Protein 1TEX (pdb70)

Solvent-accessible surface area: 41268 Å² total; per-residue (Å²): 156,58,57,57,2,1,0,0,0,0,1,19,66,12,0,5,47,77,0,7,33,28,0,12,43,4,6,3,0,1,44,4,9,52,5,6,37,40,35,64,125,14,6,20,13,28,2,4,26,61,51,7,79,86,175,60,83,46,14,92,202,32,16,59,106,106,96,134,34,82,77,47,131,13,66,9,45,26,16,24,25,20,0,50,32,8,0,32,13,44,50,46,4,10,0,0,5,0,3,64,49,4,4,86,41,1,46,116,46,0,127,91,5,105,90,58,76,37,101,34,15,41,19,0,1,90,18,0,11,56,38,77,5,24,24,3,5,0,54,33,85,70,41,29,27,6,0,23,25,1,5,54,2,1,13,50,22,26,52,91,278,59,133,78,45,30,49,0,6,20,76,2,5,57,44,0,50,72,8,48,32,13,0,149,48,18,23,113,82,64,97,20,106,21,69,76,9,18,50,46,136,1,146,145,49,44,87,103,17,0,12,74,4,0,120,33,1,54,66,56,57,95,71,86,207,38,42,79,53,12,79,59,113,96,89,69,25,86,120,133,57,72,2,0,0,0,0,0,6,14,67,1,26,1,38,56,0,0,32,19,0,9,38,5,6,4,0,0,46,0,12,35,9,7,40,37,34,69,70,20,13,66,24,26,7,2,65,53,43,2,87,118,25,96,68,104,51,3,29,165,17,8,33,96,97,94,168,22,105,74,30,143,16,70,18,54,23,15,49,34,30,6,22,16,1,0,65,11,36,46,30,7,9,0,0,16,0,5,60,46,3,6,85,43,2,46,106,41,0,131,104,8,87,91,42,85,33,106,25,15,53,21,0,3,27,18,0,11,52,41,100,14,18,20,0,8,2,21,56,62,32,9,12,36,6,0,9,30,1,0,19,0,1,0,38,30,31,58,112,169,108,116,24,97,22,34,25,37,1,0,8,47,1,0,53,39,4,29,46,7,52,32,12,0,63,33,5,26,94,134,58,94,36,101,26,56,93,17,56,19,72,102,3,82,85,58,40,60,103,7,0,6,67,0,0,106,38,8,61,35,56,61,85,72,8,63,132,164,125,46,79,67,10,59,100,2,88,183,76,115,27,26,127,51,73,2,0,0,0,0,0,4,15,63,1,11,2,38,74,0,1,41,12,0,7,38,4,6,5,0,0,38,2,15,38,8,3,41,30,28,26,99,15,23,56,33,31,4,3,78,51,40,2,78,113,24,93,66,81,61,6,39,74,45,7,57,103,101,97,163,29,124,74,38,151,23,70,27,43,23,14,27,30,31,6,23,13,3,0,52,10,73,43,37,5,8,0,0,9,0,4,62,45,3,4,85,33,1,36,101,36,0,125,101,6,109,91,50,80,40,100,24,14,51,22,0,0,33,16,0,12,54,45,105,8,17,17,0,10,0,42,46,74,42,10,4,17,5,0,1,22,1,0,79,1,2,18,70,35,37,56,101,82,101,65,32,25,31,0,0,12,50,1,0,40,40,3,34,45,4,27,15,13,0,67,29,7,24,117,132,60,84,27,171,20,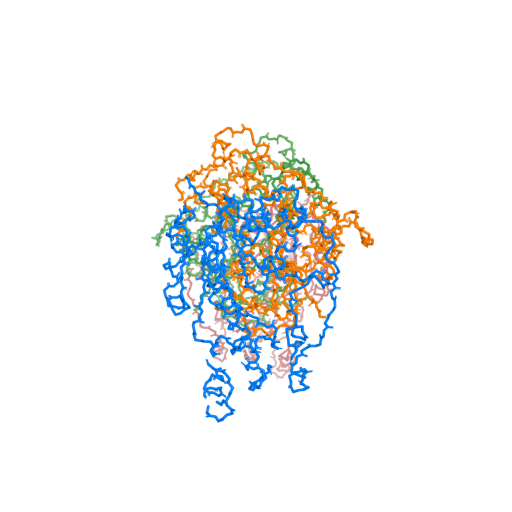65,81,11,42,56,79,105,0,56,69,55,37,26,94,9,0,9,51,0,0,116,37,5,58,44,84,54,91,68,7,54,164,142,108,142,33,17,55,39,0,56,58,25,8,160,160,86,70,44,39,21,148,63,55,74,1,0,0,0,0,0,4,17,42,0,10,0,25,66,0,0,41,13,0,6,39,7,6,5,0,0,44,1,8,30,6,7,35,40,34,71,126,10,4,33,20,31,21,22,62,62,41,2,82,92,25,97,62,77,62,4,50,87,41,7,78,99,95,108,155,38,65,83,47,128,14,69,11,54,28,16,28,53,30,1,54,41,11,0,36,11,60,48,42,7,9,0,0,16,0,1,62,46,4,8,81,40,1,43,105,55,0,118,87,5,111,84,54,79,39,106,29,14,60,23,0,2,36,16,0,10,57,38,80,13,21,17,0,8,0,54,44,70,51,7,0,22,5,0,1,25,1,0,85,0,2,24,68,18,27,49,61,106,86,112,34,33,32,33,0,0,9,50,1,2,66,40,3,124,69,6,45,63,14,0,57,58,9,22,115,129,50,98,35,98,27,54,89,16,24,41,49,124,0,125,151,55,46,46,59,9,0,8,72,0,0,49,41,1,48,40,78,72,89,80,16,54,90,161,162,40,146,25,18,52,114,0,92,114,32,2,164,166,113,68,46,49,92

Organism: Mycolicibacterium smegmatis (NCBI:txid1772)

Sequence (973 aa):
DHPTAYLVLASQRSGSTLLVESLRATGVAGEPQEFFQYLPNTSMSPQPREWFADEDQSILRLLDPLIEGKPDLAPATIWRDYIQTVGRTPNGVWGGKLMWNQTPLLVQRAKDLPDRSGSGLLSAIRDVVGSDPVLIHIHRPDVVSQAVSFWRAVQTRVWRRAEYHAGAIAHVITMLRAQEEGWRAWFTEENVEPIDVDYPYLWRNLTEVVGTVLEALGQDPRLAEWVERYRDQRDGLPLHPTAYLVLASQRSGSTLLVESLRATGVAGEPQEFFQYLPNTSMSPQPREWFADVEDQSILRLLDPLIEGKPDLAPATIWRDYIQTVGRTPNGVWGGKLMWNQTPLLVQRAKDLPDRSGSGLLSAIRDVVGSDPVLIHIHRPDVVSQAVSFWRAVQTRVWRDARAEYHAGAIAHVITMLRAQEEGWRAWFTEENVEPIDVDYPYLWRNLTEVVGTVLEALGQDPRLAPKRSDEWVERYRRDLPLHPTAYLVLASQRSGSTLLVESLRATGVAGEPQEFFQYLPNTSMSPQPREWFADVEDQSILRLLDPLIEGKPDLAPATIWRDYIQTVGRTPNGVWGGKLMWNQTPLLVQRAKDLPDRSGSGLLSAIRDVVGSDPVLIHIHRPDVVSQAVSFWRAVQTRVWRAEYHAGAIAHVITMLRAQEEGWRAWFTEENVEPIDVDYPYLWRNLTEVVGTVLEALGQDPRLAPKPDEWVERYRRDAQRDGLPLDHPTAYLVLASQRSGSTLLVESLRATGVAGEPQEFFQYLPNTSMSPQPREWFADVEDQSILRLLDPLIEGKPDLAPATIWRDYIQTVGRTPNGVWGGKLMWNQTPLLVQRAKDLPDRSGSGLLSAIRDVVGSDPVLIHIHRPDVVSQAVSFWRAVQTRVWRGAEYHAGAIAHVITMLRAQEEGWRAWFTEENVEPIDVDYPYLWRNLTEVVGTVLEALGQDPRLAPKPSDEWVERYRRDAQRDGLPL

B-factor: mean 41.93, std 17.37, range [5.0, 101.26]

Secondary structure (DSSP, 8-state):
----EEEEEE-TTSTHHHHHHHHHHHTSS-----TT---TTTSS---HHHHT----TTTTTTS------------HHHHHHHHHHHTB-TTS-EEEEEEGGGHHHHHHHHTT-TT---SSHHHHHHHHHTS-PEEEE-B---HHHHHHHHHHHHHH---------HHHHHHHHHHHHHHHHHHHHHHHHTT---B--BHHHHHHHHHHHHHHHHHHTTS-TT----STTT----S----/---EEEEEE-TTSSHHHHHHHHHHHSSS-----TT---TTTSSPPPHHHHTTT---HHHHTTSPPPPP-------HHHHHHHHHHHTB-TTS-EEEEEEGGGHHHHHHHHTTSTT---SSHHHHHHHHHSS--EEEE---S-HHHHHHHHHHHHHHT----TT----HHHHHHHHHHHHHHHHHHHHHHHHTT---EE--HHHHHHHHHHHHHHHHHHTT--GGG------HHHHHHHH----/---EEEEEE-TTSSHHHHHHHHHHHSSS-----TT-S-TTTSSPPPHHHHTTT---TTTGGGSPPPPP-------HHHHHHHHHHHTB-TTS-EEEEEEGGGHHHHHHHHTT-TT---SSHHHHHHHHHTS-PEEEEEE-S-HHHHHHHHHHHHHHT-------HHHHHHHHHHHHHHHHHHHHHHHHHT---EEEEHHHHHHHHHHHHHHHHHHTTS-GGGSPP--HHHHHHHHHHHHHT---/----EEEEEE-TTSSHHHHHHHHHHTTSS-----TT--BTTTTB---HHHHTSS---HHHHTTSPPP---------HHHHHHHHHHHTB-TTS-EEEEEEGGGHHHHHHHHTT-TT---SSHHHHHHHHHTS-PEEEEEE-S-HHHHHHHHHHHHHHS--------HHHHHHHHHHHHHHHHHHHHHHHHTT---EEEEHHHHHHHHHHHHHHHHHHTT--GGGSPP---HHHHHHHHHHHHHT---

Nearest PDB structures (foldseek):
  1tex-assembly2_D  TM=1.004E+00  e=2.138E-48  Mycolicibacterium smegmatis
  1tex-assembly2_C  TM=9.966E-01  e=1.206E-41  Mycolicibacterium smegmatis
  1tex-assembly1_B  TM=9.778E-01  e=1.008E-40  Mycolicibacterium smegmatis
  1tex-assembly1_A  TM=9.931E-01  e=2.503E-39  Mycolicibacterium smegmatis
  7jjo-assembly1_A  TM=2.891E-01  e=7.697E+00  Bos taurus

InterPro domains:
  IPR015124 Trehalose 2-sulfotransferase [NF047724] (7-266)
  IPR015124 Trehalose 2-sulfotransferase [PIRSF021497] (1-266)
  IPR024628 Sulphotransferase Stf0, domain [PF09037] (7-259)
  IPR027417 P-loop containing nucleoside triphosphate hydrolase [G3DSA:3.40.50.300] (3-267)
  IPR027417 P-loop containing nucleoside triphosphate hydrolase [SSF52540] (3-266)

Radius of gyration: 37.42 Å; Cα contacts (8 Å, |Δi|>4): 1649; chains: 4; bounding box: 104×99×74 Å

CATH classification: 3.40.50.300

Foldseek 3Di:
DFFFEAEEEEAAPFCQVVLQVWLVVLLRAFNAEALLQADQFARHHQALCRLPPPDDVVRVVLGDDDDGHHGDPDQLVRSLVVQQVRQAGPVRHGYYYYFLVRQVSLQVSQPPPPCQPDRHSLSSVCSRNVGHHQYEYEDAPLLLVRLVLCVCCSRVVDRVHDDDDAVVSLSRSVVSVVRVVSVVVVCVVVVNDHHYDYRVCCVPPVLVVSLVSQVSRPHHSVRTVCSVVNCCVPPPRDD/DFQEAEEEEAQQQACVVLVVLLVVLLSAFAAEQLQQADQAARDGQALCRLVVVDPPVVLVVLADDDDGHHGDDDQLVRSLVVQLVRGAGPNGHGYYYYYLVRQVSLLVSLVPDPPQPDNHSQSSCCVSNVHHHQYAYEGEPLLLVRLLLVQQCNNVVHRVHPSRDQDQVSSLSSSVVNVVSVVSVVCVCVVVVHDHNYDYVVNCVVPVLVVSQVSCVVNVHHSVSRDDDDDVSSVVNVVPHDD/DFLEEEEEEAALFQVVVLVVLLVLLLRAWQAEQLQQQDQAFRHGQALCRLCVVPDPVVLVVLGDDDDGGHHNPDQLVVSLVVQQPRTHRVVSHGYYYYFLVRQVRLQVSQVVPPPQPDRDSQSSCCSSNVHRHQYAYEGAPLLLVVLVLVQVCSRVVDRCDDADLVSSLSSSVVNVVRVVSVVVVCVVVVDDHHYDYNVRCVPPVLVVSLVVQVVNVHHSVSRDDDDDNSVVNVVVCVVPVGDD/DFDQEEEEEEAALFCVVVLQVQLVVLLQAWDADQLQQQDQFASHGQALCRLCVPDPPPVSVVLGDDDDGHHGDPDQLVVSLVCQQVRGHRPNRHGYYYYYQVRQVSLLVSLVPDPVQDDNHSQSSCCSSNVHRHQYEYEGEPLLLQSLVLVQPCSRVVHRPPDDQDQVRSLSSSVVSVVRVVSVVVVCVVPVHDHRYDYNVCCQVPSLVVSLVSCVSNVHHSVSGDDDHDPSSVVSVVVCVVPVGDD

Structure (mmCIF, N/CA/C/O backbone):
data_1TEX
#
_entry.id   1TEX
#
_cell.length_a   101.929
_cell.length_b   101.929
_cell.length_c   228.212
_cell.angle_alpha   90.00
_cell.angle_beta   90.00
_cell.angle_gamma   120.00
#
_symmetry.space_group_name_H-M   'P 32 2 1'
#
loop_
_entity.id
_entity.type
_entity.pdbx_description
1 polymer 'Stf0 Sulfotransferase'
2 branched alpha-D-glucopyranose-(1-1)-alpha-D-glucopyranose
3 water water
#
loop_
_atom_site.group_PDB
_atom_site.id
_atom_site.type_symbol
_atom_site.label_atom_id
_atom_site.label_alt_id
_atom_site.label_comp_id
_atom_site.label_asym_id
_atom_site.label_entity_id
_atom_site.label_seq_id
_atom_site.pdbx_PDB_ins_code
_atom_site.Cartn_x
_atom_site.Cartn_y
_atom_site.Cartn_z
_atom_site.occupancy
_atom_site.B_iso_or_equiv
_atom_site.auth_seq_id
_atom_site.auth_comp_id
_atom_site.auth_asym_id
_atom_site.auth_atom_id
_atom_site.pdbx_PDB_model_num
ATOM 1 N N . ASP A 1 23 ? -61.217 14.325 -12.344 1.00 60.83 3 ASP A N 1
ATOM 2 C CA . ASP A 1 23 ? -62.133 15.457 -12.006 1.00 61.04 3 ASP A CA 1
ATOM 3 C C . ASP A 1 23 ? -62.727 15.247 -10.594 1.00 60.76 3 ASP A C 1
ATOM 4 O O . ASP A 1 23 ? -63.916 15.528 -10.337 1.00 60.37 3 ASP A O 1
ATOM 6 N N . HIS A 1 24 ? -61.872 14.758 -9.690 1.00 60.48 4 HIS A N 1
ATOM 7 C CA . HIS A 1 24 ? -62.235 14.476 -8.286 1.00 60.13 4 HIS A CA 1
ATOM 8 C C . HIS A 1 24 ? -62.584 15.746 -7.429 1.00 59.59 4 HIS A C 1
ATOM 9 O O . HIS A 1 24 ? -61.833 16.740 -7.453 1.00 59.86 4 HIS A O 1
ATOM 11 N N . PRO A 1 25 ? -63.721 15.730 -6.709 1.00 58.44 5 PRO A N 1
ATOM 12 C CA . PRO A 1 25 ? -63.879 16.596 -5.529 1.00 57.22 5 PRO A CA 1
ATOM 13 C C . PRO A 1 25 ? -63.071 15.912 -4.421 1.00 55.68 5 PRO A C 1
ATOM 14 O O . PRO A 1 25 ? -63.179 14.694 -4.289 1.00 56.86 5 PRO A O 1
ATOM 18 N N . THR A 1 26 ? -62.234 16.629 -3.682 1.00 52.64 6 THR A N 1
ATOM 19 C CA . THR A 1 26 ? -61.187 15.940 -2.947 1.00 48.88 6 THR A CA 1
ATOM 20 C C . THR A 1 26 ? -61.332 16.128 -1.430 1.00 48.37 6 THR A C 1
ATOM 21 O O . THR A 1 26 ? -60.347 16.122 -0.665 1.00 48.31 6 THR A O 1
ATOM 25 N N . ALA A 1 27 ? -62.580 16.243 -0.995 1.00 46.28 7 ALA A N 1
ATOM 26 C CA . ALA A 1 27 ? -62.865 16.501 0.389 1.00 44.89 7 ALA A CA 1
ATOM 27 C C . ALA A 1 27 ? -64.315 16.171 0.691 1.00 44.42 7 ALA A C 1
ATOM 28 O O . ALA A 1 27 ? -65.201 16.491 -0.122 1.00 45.05 7 ALA A O 1
ATOM 30 N N . TYR A 1 28 ? -64.575 15.563 1.853 1.00 42.99 8 TYR A N 1
ATOM 31 C CA . TYR A 1 28 ? -65.966 15.340 2.301 1.00 42.01 8 TYR A CA 1
ATOM 32 C C . TYR A 1 28 ? -66.260 15.792 3.716 1.00 42.31 8 TYR A C 1
ATOM 33 O O . TYR A 1 28 ? -65.477 15.513 4.598 1.00 43.56 8 TYR A O 1
ATOM 42 N N . LEU A 1 29 ? -67.392 16.459 3.938 1.00 42.23 9 LEU A N 1
ATOM 43 C CA . LEU A 1 29 ? -67.944 16.582 5.294 1.00 42.64 9 LEU A CA 1
ATOM 44 C C . LEU A 1 29 ? -69.002 15.536 5.548 1.00 43.25 9 LEU A C 1
ATOM 45 O O . LEU A 1 29 ? -69.689 15.131 4.630 1.00 44.20 9 LEU A O 1
ATOM 50 N N . VAL A 1 30 ? -69.124 15.082 6.789 1.00 43.08 10 VAL A N 1
ATOM 51 C CA . VAL A 1 30 ? -70.294 14.352 7.182 1.00 43.16 10 VAL A CA 1
ATOM 52 C C . VAL A 1 30 ? -71.023 15.254 8.115 1.00 43.86 10 VAL A C 1
ATOM 53 O O . VAL A 1 30 ? -70.507 15.571 9.175 1.00 44.05 10 VAL A O 1
ATOM 57 N N . LEU A 1 31 ? -72.203 15.713 7.698 1.00 44.73 11 LEU A N 1
ATOM 58 C CA . LEU A 1 31 ? -73.044 16.601 8.509 1.00 45.51 11 LEU A CA 1
ATOM 59 C C . LEU A 1 31 ? -74.030 15.764 9.273 1.00 45.67 11 LEU A C 1
ATOM 60 O O . LEU A 1 31 ? -74.731 14.974 8.674 1.00 46.23 11 LEU A O 1
ATOM 65 N N . ALA A 1 32 ? -74.119 15.948 10.582 1.00 45.68 12 ALA A N 1
ATOM 66 C CA . ALA A 1 32 ? -74.912 15.037 11.390 1.00 45.90 12 ALA A CA 1
ATOM 67 C C . ALA A 1 32 ? -75.190 15.575 12.784 1.00 46.41 12 ALA A C 1
ATOM 68 O O . ALA A 1 32 ? -75.333 16.793 12.970 1.00 45.87 12 ALA A O 1
ATOM 70 N N . SER A 1 33 ? -75.260 14.663 13.762 1.00 47.13 13 SER A N 1
ATOM 71 C CA . SER A 1 33 ? -75.666 15.011 15.124 1.00 48.03 13 SER A CA 1
ATOM 72 C C . SER A 1 33 ? -75.089 13.991 16.052 1.00 48.06 13 SER A C 1
ATOM 73 O O . SER A 1 33 ? -74.814 12.889 15.623 1.00 48.82 13 SER A O 1
ATOM 76 N N . GLN A 1 34 ? -74.911 14.348 17.323 1.00 49.01 14 GLN A N 1
ATOM 77 C CA . GLN A 1 34 ? -74.173 13.500 18.293 1.00 50.27 14 GLN A CA 1
ATOM 78 C C . GLN A 1 34 ? -74.687 12.057 18.418 1.00 51.02 14 GLN A C 1
ATOM 79 O O . GLN A 1 34 ? -75.827 11.827 18.762 1.00 51.84 14 GLN A O 1
ATOM 85 N N . ARG A 1 35 ? -73.840 11.087 18.156 1.00 52.29 15 ARG A N 1
ATOM 86 C CA . ARG A 1 35 ? -74.249 9.685 18.277 1.00 53.68 15 ARG A CA 1
ATOM 87 C C . ARG A 1 35 ? -75.289 9.287 17.238 1.00 54.29 15 ARG A C 1
ATOM 88 O O . ARG A 1 35 ? -76.205 8.542 17.545 1.00 54.81 15 ARG A O 1
ATOM 96 N N . SER A 1 36 ? -75.166 9.798 16.023 1.00 54.86 16 SER A N 1
ATOM 97 C CA . SER A 1 36 ? -75.816 9.190 14.881 1.00 55.60 16 SER A CA 1
ATOM 98 C C . SER A 1 36 ? -74.840 8.174 14.351 1.00 56.74 16 SER A C 1
ATOM 99 O O . SER A 1 36 ? -73.826 7.853 15.020 1.00 57.69 16 SER A O 1
ATOM 102 N N . GLY A 1 37 ? -75.095 7.672 13.143 1.00 57.39 17 GLY A N 1
ATOM 103 C CA . GLY A 1 37 ? -74.131 6.788 12.473 1.00 57.96 17 GLY A CA 1
ATOM 104 C C . GLY A 1 37 ? -72.780 7.465 12.256 1.00 58.40 17 GLY A C 1
ATOM 105 O O . GLY A 1 37 ? -71.761 6.793 12.069 1.00 58.69 17 GLY A O 1
ATOM 106 N N . SER A 1 38 ? -72.800 8.798 12.342 1.00 58.75 18 SER A N 1
ATOM 107 C CA . SER A 1 38 ? -71.686 9.709 12.060 1.00 59.59 18 SER A CA 1
ATOM 108 C C . SER A 1 38 ? -70.297 9.153 12.245 1.00 59.85 18 SER A C 1
ATOM 109 O O . SER A 1 38 ? -69.510 9.143 11.308 1.00 60.24 18 SER A O 1
ATOM 112 N N . THR A 1 39 ? -70.011 8.704 13.468 1.00 60.58 19 THR A N 1
ATOM 113 C CA . THR A 1 39 ? -68.697 8.181 13.864 1.00 60.55 19 THR A CA 1
ATOM 114 C C . THR A 1 39 ? -68.375 6.846 13.234 1.00 60.50 19 THR A C 1
ATOM 115 O O . THR A 1 39 ? -67.192 6.493 13.083 1.00 60.62 19 THR A O 1
ATOM 119 N N . LEU A 1 40 ? -69.412 6.075 12.917 1.00 60.32 20 LEU A N 1
ATOM 120 C CA . LEU A 1 40 ? -69.198 4.712 12.445 1.00 60.14 20 LEU A CA 1
ATOM 121 C C . LEU A 1 40 ? -68.813 4.766 10.974 1.00 59.32 20 LEU A C 1
ATOM 122 O O . LEU A 1 40 ? -67.926 4.029 10.516 1.00 58.98 20 LEU A O 1
ATOM 127 N N . LEU A 1 41 ? -69.443 5.693 10.258 1.00 58.39 21 LEU A N 1
ATOM 128 C CA . LEU A 1 41 ? -69.150 5.915 8.849 1.00 57.71 21 LEU A CA 1
ATOM 129 C C . LEU A 1 41 ? -67.734 6.422 8.735 1.00 57.07 21 LEU A C 1
ATOM 130 O O . LEU A 1 41 ? -66.888 5.874 8.010 1.00 56.62 21 LEU A O 1
ATOM 135 N N . VAL A 1 42 ? -67.483 7.472 9.494 1.00 56.37 22 VAL A N 1
ATOM 136 C CA . VAL A 1 42 ? -66.279 8.231 9.357 1.00 55.90 22 VAL A CA 1
ATOM 137 C C . VAL A 1 42 ? -65.080 7.321 9.632 1.00 55.88 22 VAL A C 1
ATOM 138 O O . VAL A 1 42 ? -64.150 7.264 8.834 1.00 56.21 22 VAL A O 1
ATOM 142 N N . GLU A 1 43 ? -65.139 6.533 10.695 1.00 55.76 23 GLU A N 1
ATOM 143 C CA . GLU A 1 43 ? -64.002 5.674 11.033 1.00 55.86 23 GLU A CA 1
ATOM 144 C C . GLU A 1 43 ? -63.728 4.597 10.000 1.00 55.74 23 GLU A C 1
ATOM 145 O O . GLU A 1 43 ? -62.568 4.202 9.779 1.00 55.38 23 GLU A O 1
ATOM 151 N N . SER A 1 44 ? -64.793 4.134 9.353 1.00 55.86 24 SER A N 1
ATOM 152 C CA . SER A 1 44 ? -64.645 3.122 8.313 1.00 56.10 24 SER A CA 1
ATOM 153 C C . SER A 1 44 ? -63.813 3.674 7.157 1.00 55.55 24 SER A C 1
ATOM 154 O O . SER A 1 44 ? -62.778 3.082 6.786 1.00 55.87 24 SER A O 1
ATOM 157 N N . LEU A 1 45 ? -64.251 4.826 6.641 1.00 54.23 25 LEU A N 1
ATOM 158 C CA . LEU A 1 45 ? -63.498 5.632 5.691 1.00 53.26 25 LEU A CA 1
ATOM 159 C C . LEU A 1 45 ? -62.050 5.840 6.098 1.00 52.78 25 LEU A C 1
ATOM 160 O O . LEU A 1 45 ? -61.137 5.725 5.273 1.00 53.40 25 LEU A O 1
ATOM 165 N N . ARG A 1 46 ? -61.824 6.140 7.370 1.00 51.77 26 ARG A N 1
ATOM 166 C CA . ARG A 1 46 ? -60.457 6.288 7.845 1.00 50.33 26 ARG A CA 1
ATOM 167 C C . ARG A 1 46 ? -59.662 5.020 7.666 1.00 50.13 26 ARG A C 1
ATOM 168 O O . ARG A 1 46 ? -58.461 5.071 7.386 1.00 50.31 26 ARG A O 1
ATOM 176 N N . ALA A 1 47 ? -60.309 3.876 7.819 1.00 49.56 27 ALA A N 1
ATOM 177 C CA . ALA A 1 47 ? -59.559 2.649 7.648 1.00 49.77 27 ALA A CA 1
ATOM 178 C C . ALA A 1 47 ? -59.059 2.499 6.210 1.00 49.41 27 ALA A C 1
ATOM 179 O O . ALA A 1 47 ? -58.027 1.856 5.988 1.00 49.40 27 ALA A O 1
ATOM 181 N N . THR A 1 48 ? -59.753 3.129 5.256 1.00 48.17 28 THR A N 1
ATOM 182 C CA . THR A 1 48 ? -59.362 3.065 3.860 1.00 48.17 28 THR A CA 1
ATOM 183 C C . THR A 1 48 ? -57.927 3.451 3.614 1.00 47.48 28 THR A C 1
ATOM 184 O O . THR A 1 48 ? -57.265 2.878 2.747 1.00 48.27 28 THR A O 1
ATOM 188 N N . GLY A 1 49 ? -57.454 4.467 4.324 1.00 46.40 29 GLY A N 1
ATOM 189 C CA . GLY A 1 49 ? -56.117 5.001 4.088 1.00 44.09 29 GLY A CA 1
ATOM 190 C C . GLY A 1 49 ? -56.138 5.967 2.917 1.00 42.15 29 GLY A C 1
ATOM 191 O O . GLY A 1 49 ? -55.095 6.350 2.382 1.00 42.18 29 GLY A O 1
ATOM 192 N N . VAL A 1 50 ? -57.341 6.386 2.554 1.00 39.88 30 VAL A N 1
ATOM 193 C CA . VAL A 1 50 ? -57.575 7.027 1.282 1.00 38.16 30 VAL A CA 1
ATOM 194 C C . VAL A 1 50 ? -58.654 8.132 1.381 1.00 37.21 30 VAL A C 1
ATOM 195 O O . VAL A 1 50 ? -58.932 8.828 0.402 1.00 36.67 30 VAL A O 1
ATOM 199 N N . ALA A 1 51 ? -59.241 8.286 2.565 1.00 35.94 31 ALA A N 1
ATOM 200 C CA . ALA A 1 51 ? -60.222 9.328 2.807 1.00 36.15 31 ALA A CA 1
ATOM 201 C C . ALA A 1 51 ? -59.904 10.147 4.065 1.00 36.62 31 ALA A C 1
ATOM 202 O O . ALA A 1 51 ? -60.785 10.385 4.924 1.00 36.68 31 ALA A O 1
ATOM 204 N N . GLY A 1 52 ? -58.637 10.564 4.167 1.00 36.27 32 GLY A N 1
ATOM 205 C CA . GLY A 1 52 ? -58.206 11.547 5.141 1.00 35.74 32 GLY A CA 1
ATOM 206 C C . GLY A 1 52 ? -58.454 11.083 6.547 1.00 35.49 32 GLY A C 1
ATOM 207 O O . GLY A 1 52 ? -58.673 9.893 6.753 1.00 36.39 32 GLY A O 1
ATOM 208 N N . GLU A 1 53 ? -58.419 12.015 7.503 1.00 34.02 33 GLU A N 1
ATOM 209 C CA . GLU A 1 53 ? -58.449 11.704 8.926 1.00 32.28 33 GLU A CA 1
ATOM 210 C C . GLU A 1 53 ? -59.522 12.572 9.517 1.00 33.17 33 GLU A C 1
ATOM 211 O O . GLU A 1 53 ? -59.255 13.582 10.175 1.00 32.84 33 GLU A O 1
ATOM 217 N N . PRO A 1 54 ? -60.746 12.123 9.328 1.00 33.25 34 PRO A N 1
ATOM 218 C CA . PRO A 1 54 ? -61.924 12.928 9.563 1.00 33.20 34 PRO A CA 1
ATOM 219 C C . PRO A 1 54 ? -62.195 13.112 11.027 1.00 33.33 34 PRO A C 1
ATOM 220 O O . PRO A 1 54 ? -62.882 12.293 11.591 1.00 34.89 34 PRO A O 1
ATOM 224 N N . GLN A 1 55 ? -61.681 14.169 11.638 1.00 33.03 35 GLN A N 1
ATOM 225 C CA . GLN A 1 55 ? -61.949 14.446 13.059 1.00 31.35 35 GLN A CA 1
ATOM 226 C C . GLN A 1 55 ? -63.130 15.338 13.155 1.00 30.42 35 GLN A C 1
ATOM 227 O O . GLN A 1 55 ? -63.651 15.801 12.159 1.00 31.53 35 GLN A O 1
ATOM 233 N N . GLU A 1 56 ? -63.536 15.647 14.358 1.00 29.31 36 GLU A N 1
ATOM 234 C CA . GLU A 1 56 ? -64.578 16.609 14.504 1.00 27.94 36 GLU A CA 1
ATOM 235 C C . GLU A 1 56 ? -63.937 18.009 14.724 1.00 27.32 36 GLU A C 1
ATOM 236 O O . GLU A 1 56 ? -64.074 18.606 15.799 1.00 28.89 36 GLU A O 1
ATOM 242 N N . PHE A 1 57 ? -63.278 18.555 13.704 1.00 25.38 37 PHE A N 1
ATOM 243 C CA . PHE A 1 57 ? -62.423 19.746 13.889 1.00 24.15 37 PHE A CA 1
ATOM 244 C C . PHE A 1 57 ? -63.174 20.983 14.405 1.00 25.66 37 PHE A C 1
ATOM 245 O O . PHE A 1 57 ? -62.572 21.917 14.940 1.00 26.78 37 PHE A O 1
ATOM 253 N N . PHE A 1 58 ? -64.490 20.991 14.262 1.00 25.76 38 PHE A N 1
ATOM 254 C CA . PHE A 1 58 ? -65.244 22.188 14.552 1.00 26.69 38 PHE A CA 1
ATOM 255 C C . PHE A 1 58 ? -65.839 22.216 15.936 1.00 27.83 38 PHE A C 1
ATOM 256 O O . PHE A 1 58 ? -66.444 23.200 16.315 1.00 28.48 38 PHE A O 1
ATOM 264 N N . GLN A 1 59 ? -65.584 21.177 16.725 1.00 28.36 39 GLN A N 1
ATOM 265 C CA . GLN A 1 59 ? -66.280 21.016 18.002 1.00 28.93 39 GLN A CA 1
ATOM 266 C C . GLN A 1 59 ? -65.721 21.812 19.173 1.00 29.09 39 GLN A C 1
ATOM 267 O O . GLN A 1 59 ? -66.407 21.954 20.174 1.00 30.75 39 GLN A O 1
ATOM 273 N N . TYR A 1 60 ? -64.472 22.268 19.086 1.00 28.34 40 TYR A N 1
ATOM 274 C CA . TYR A 1 60 ? -63.748 22.795 20.257 1.00 26.94 40 TYR A CA 1
ATOM 275 C C . TYR A 1 60 ? -64.170 24.199 20.537 1.00 27.97 40 TYR A C 1
ATOM 276 O O . TYR A 1 60 ? -64.241 24.998 19.615 1.00 29.54 40 TYR A O 1
ATOM 285 N N . LEU A 1 61 ? -64.495 24.499 21.793 1.00 28.85 41 LEU A N 1
ATOM 286 C CA . LEU A 1 61 ? -64.985 25.822 22.154 1.00 30.08 41 LEU A CA 1
ATOM 287 C C . LEU A 1 61 ? -63.797 26.691 22.342 1.00 30.30 41 LEU A C 1
ATOM 288 O O . LEU A 1 61 ? -62.780 26.205 22.744 1.00 31.50 41 LEU A O 1
ATOM 293 N N . PRO A 1 62 ? -63.922 27.978 22.069 1.00 30.59 42 PRO A N 1
ATOM 294 C CA . PRO A 1 62 ? -62.808 28.918 22.166 1.00 31.38 42 PRO A CA 1
ATOM 295 C C . PRO A 1 62 ? -62.317 29.248 23.585 1.00 32.07 42 PRO A C 1
ATOM 296 O O . PRO A 1 62 ? -61.137 29.592 23.734 1.00 34.07 42 PRO A O 1
ATOM 300 N N . ASN A 1 63 ? -63.174 29.178 24.585 1.00 31.17 43 ASN A N 1
ATOM 301 C CA . ASN A 1 63 ? -62.772 29.572 25.904 1.00 31.42 43 ASN A CA 1
ATOM 302 C C . ASN A 1 63 ? -62.037 28.448 26.605 1.00 32.06 43 ASN A C 1
ATOM 303 O O . ASN A 1 63 ? -61.171 28.688 27.450 1.00 32.45 43 ASN A O 1
ATOM 308 N N . THR A 1 64 ? -62.380 27.213 26.269 1.00 31.71 44 THR A N 1
ATOM 309 C CA . THR A 1 64 ? -61.803 26.100 26.955 1.00 31.35 44 THR A CA 1
ATOM 310 C C . THR A 1 64 ? -60.847 25.395 26.055 1.00 31.90 44 THR A C 1
ATOM 311 O O . THR A 1 64 ? -59.994 24.660 26.535 1.00 31.82 44 THR A O 1
ATOM 315 N N . SER A 1 65 ? -61.033 25.535 24.740 1.00 31.69 45 SER A N 1
ATOM 316 C CA . SER A 1 65 ? -60.297 24.702 23.770 1.00 31.41 45 SER A CA 1
ATOM 317 C C . SER A 1 65 ? -60.535 23.211 23.982 1.00 32.33 45 SER A C 1
ATOM 318 O O . SER A 1 65 ? -59.608 22.393 23.803 1.00 32.87 45 SER A O 1
ATOM 321 N N . MET A 1 66 ? -61.748 22.849 24.383 1.00 32.51 46 MET A N 1
ATOM 322 C CA . MET A 1 66 ? -62.119 21.447 24.423 1.00 33.49 46 MET A CA 1
ATOM 323 C C . MET A 1 66 ? -63.535 21.308 23.945 1.00 32.49 46 MET A C 1
ATOM 324 O O . MET A 1 66 ? -64.178 22.305 23.723 1.00 32.75 46 MET A O 1
ATOM 329 N N . SER A 1 67 ? -64.006 20.078 23.748 1.00 32.04 47 SER A N 1
ATOM 330 C CA . SER A 1 67 ? -65.386 19.846 23.349 1.00 32.80 47 SER A CA 1
ATOM 331 C C . SER A 1 67 ? -66.329 20.298 24.467 1.00 33.14 47 SER A C 1
ATOM 332 O O . SER A 1 67 ? -65.894 20.435 25.608 1.00 33.57 47 SER A O 1
ATOM 335 N N . PRO A 1 68 ? -67.609 20.531 24.163 1.00 33.57 48 PRO A N 1
ATOM 336 C CA . PRO A 1 68 ? -68.563 20.970 25.194 1.00 34.33 48 PRO A CA 1
ATOM 337 C C . PRO A 1 68 ? -68.586 19.925 26.275 1.00 35.46 48 PRO A C 1
ATOM 338 O O . PRO A 1 68 ? -68.493 18.744 25.946 1.00 36.44 48 PRO A O 1
ATOM 342 N N . GLN A 1 69 ? -68.661 20.308 27.539 1.00 35.95 49 GLN A N 1
ATOM 343 C CA . GLN A 1 69 ? -68.683 19.294 28.574 1.00 36.18 49 GLN A CA 1
ATOM 344 C C . GLN A 1 69 ? -70.036 19.311 29.254 1.00 36.76 49 GLN A C 1
ATOM 345 O O . GLN A 1 69 ? -70.670 20.346 29.316 1.00 36.57 49 GLN A O 1
ATOM 351 N N . PRO A 1 70 ? -70.467 18.167 29.784 1.00 37.72 50 PRO A N 1
ATOM 352 C CA . PRO A 1 70 ? -71.805 18.011 30.379 1.00 38.29 50 PRO A CA 1
ATOM 353 C C . PRO A 1 70 ? -72.399 19.270 30.969 1.00 39.29 50 PRO A C 1
ATOM 354 O O . PRO A 1 70 ? -73.409 19.756 30.472 1.00 39.96 50 PRO A O 1
ATOM 358 N N . ARG A 1 71 ? -71.774 19.817 32.000 1.00 40.42 51 ARG A N 1
ATOM 359 C CA . ARG A 1 71 ? -72.323 20.990 32.687 1.00 41.64 51 ARG A CA 1
ATOM 360 C C . ARG A 1 71 ? -72.556 22.164 31.735 1.00 41.60 51 ARG A C 1
ATOM 361 O O . ARG A 1 71 ? -73.170 23.200 32.100 1.00 42.07 51 ARG A O 1
ATOM 363 N N . GLU A 1 72 ? -72.077 21.983 30.508 1.00 41.55 52 GLU A N 1
ATOM 364 C CA . GLU A 1 72 ? -72.055 23.033 29.510 1.00 40.85 52 GLU A CA 1
ATOM 365 C C . GLU A 1 72 ? -73.210 22.799 28.613 1.00 40.98 52 GLU A C 1
ATOM 366 O O . GLU A 1 72 ? -73.888 23.755 28.241 1.00 41.11 52 GLU A O 1
ATOM 372 N N . TRP A 1 73 ? -73.422 21.533 28.240 1.00 40.67 53 TRP A N 1
ATOM 373 C CA . TRP A 1 73 ? -74.598 21.163 27.481 1.00 41.31 53 TRP A CA 1
ATOM 374 C C . TRP A 1 73 ? -75.874 21.564 28.271 1.00 42.31 53 TRP A C 1
ATOM 375 O O . TRP A 1 73 ? -76.626 22.481 27.886 1.00 43.09 53 TRP A O 1
ATOM 386 N N . PHE A 1 74 ? -76.091 20.919 29.398 1.00 42.93 54 PHE A N 1
ATOM 387 C CA . PHE A 1 74 ? -77.285 21.151 30.181 1.00 43.62 54 PHE A CA 1
ATOM 388 C C . PHE A 1 74 ? -77.286 22.465 30.957 1.00 44.97 54 PHE A C 1
ATOM 389 O O . PHE A 1 74 ? -77.628 22.469 32.136 1.00 45.76 54 PHE A O 1
ATOM 397 N N . ALA A 1 75 ? -76.955 23.585 30.323 1.00 45.94 55 ALA A N 1
ATOM 398 C CA . ALA A 1 75 ? -77.021 24.863 31.044 1.00 47.29 55 ALA A CA 1
ATOM 399 C C . ALA A 1 75 ? -78.310 25.694 30.815 1.00 48.35 55 ALA A C 1
ATOM 400 O O . ALA A 1 75 ? -78.269 26.948 30.768 1.00 48.15 55 ALA A O 1
ATOM 402 N N . ASP A 1 76 ? -79.455 25.008 30.678 1.00 49.87 56 ASP A N 1
ATOM 403 C CA . ASP A 1 76 ? -80.803 25.661 30.898 1.00 50.86 56 ASP A CA 1
ATOM 404 C C . ASP A 1 76 ? -81.945 24.666 31.186 1.00 51.11 56 ASP A C 1
ATOM 405 O O . ASP A 1 76 ? -81.775 23.687 31.937 1.00 51.34 56 ASP A O 1
ATOM 407 N N . GLU A 1 78 ? -81.582 24.033 34.757 1.00 73.61 58 GLU A N 1
ATOM 408 C CA . GLU A 1 78 ? -82.355 24.729 35.777 1.00 73.49 58 GLU A CA 1
ATOM 409 C C . GLU A 1 78 ? -82.914 23.725 36.763 1.00 73.05 58 GLU A C 1
ATOM 410 O O . GLU A 1 78 ? -84.073 23.823 37.151 1.00 73.21 58 GLU A O 1
ATOM 416 N N . ASP A 1 79 ? -82.086 22.765 37.173 1.00 72.46 59 ASP A N 1
ATOM 417 C CA . ASP A 1 79 ? -82.580 21.604 37.897 1.00 72.33 59 ASP A CA 1
ATOM 418 C C . ASP A 1 79 ? -81.480 20.688 38.482 1.00 72.07 59 ASP A C 1
ATOM 419 O O . ASP A 1 79 ? -80.916 19.847 37.783 1.00 71.81 59 ASP A O 1
ATOM 424 N N . GLN A 1 80 ? -81.235 20.819 39.783 1.00 71.82 60 GLN A N 1
ATOM 425 C CA . GLN A 1 80 ? -80.217 20.028 40.478 1.00 71.79 60 GLN A CA 1
ATOM 426 C C . GLN A 1 80 ? -80.452 18.504 40.417 1.00 71.89 60 GLN A C 1
ATOM 427 O O . GLN A 1 80 ? -79.733 17.727 41.061 1.00 71.96 60 GLN A O 1
ATOM 429 N N . SER A 1 81 ? -81.449 18.081 39.638 1.00 71.94 61 SER A N 1
ATOM 430 C CA . SER A 1 81 ? -81.683 16.648 39.408 1.00 71.85 61 SER A CA 1
ATOM 431 C C . SER A 1 81 ? -80.731 16.102 38.355 1.00 71.69 61 SER A C 1
ATOM 432 O O . SER A 1 81 ? -80.327 14.942 38.440 1.00 71.98 61 SER A O 1
ATOM 435 N N . ILE A 1 82 ? -80.385 16.936 37.362 1.00 71.29 62 ILE A N 1
ATOM 436 C CA . ILE A 1 82 ? -79.355 16.585 36.366 1.00 70.47 62 ILE A CA 1
ATOM 437 C C . ILE A 1 82 ? -77.963 17.038 36.780 1.00 69.87 62 ILE A C 1
ATOM 438 O O . ILE A 1 82 ? -77.050 16.218 36.852 1.00 70.02 62 ILE A O 1
ATOM 443 N N . LEU A 1 83 ? -77.818 18.333 37.070 1.00 69.07 63 LEU A N 1
ATOM 444 C CA . LEU A 1 83 ? -76.566 18.919 37.574 1.00 68.92 63 LEU A CA 1
ATOM 445 C C . LEU A 1 83 ? -75.870 18.152 38.722 1.00 68.60 63 LEU A C 1
ATOM 446 O O . LEU A 1 83 ? -75.055 18.721 39.455 1.00 68.62 63 LEU A O 1
ATOM 451 N N . ARG A 1 84 ? -76.189 16.875 38.871 1.00 67.94 64 ARG A N 1
ATOM 452 C CA . ARG A 1 84 ? -75.671 16.077 39.957 1.00 67.77 64 ARG A CA 1
ATOM 453 C C . ARG A 1 84 ? -75.231 14.762 39.354 1.00 67.09 64 ARG A C 1
ATOM 454 O O . ARG A 1 84 ? -74.429 14.015 39.934 1.00 67.09 64 ARG A O 1
ATOM 462 N N . LEU A 1 85 ? -75.759 14.488 38.171 1.00 65.86 65 LEU A N 1
ATOM 463 C CA . LEU A 1 85 ? -75.324 13.339 37.405 1.00 64.69 65 LEU A CA 1
ATOM 464 C C . LEU A 1 85 ? -74.098 13.708 36.542 1.00 63.62 65 LEU A C 1
ATOM 465 O O . LEU A 1 85 ? -73.417 12.821 35.998 1.00 63.48 65 LEU A O 1
ATOM 467 N N . LEU A 1 86 ? -73.798 15.008 36.461 1.00 61.94 66 LEU A N 1
ATOM 468 C CA . LEU A 1 86 ? -72.818 15.516 35.494 1.00 60.24 66 LEU A CA 1
ATOM 469 C C . LEU A 1 86 ? -71.496 15.924 36.129 1.00 59.31 66 LEU A C 1
ATOM 470 O O . LEU A 1 86 ? -71.482 16.785 37.022 1.00 59.00 66 LEU A O 1
ATOM 475 N N . ASP A 1 87 ? -70.398 15.303 35.666 1.00 57.60 67 ASP A N 1
ATOM 476 C CA . ASP A 1 87 ? -69.044 15.666 36.061 1.00 56.54 67 ASP A CA 1
ATOM 477 C C . ASP A 1 87 ? -68.922 17.179 36.034 1.00 55.27 67 ASP A C 1
ATOM 478 O O . ASP A 1 87 ? -69.516 17.805 35.191 1.00 55.98 67 ASP A O 1
ATOM 483 N N . PRO A 1 88 ? -68.149 17.781 36.926 1.00 54.07 68 PRO A N 1
ATOM 484 C CA . PRO A 1 88 ? -68.134 19.245 37.057 1.00 53.25 68 PRO A CA 1
ATOM 485 C C . PRO A 1 88 ? -67.200 19.935 36.045 1.00 52.85 68 PRO A C 1
ATOM 486 O O . PRO A 1 88 ? -66.279 19.311 35.509 1.00 52.69 68 PRO A O 1
ATOM 490 N N . LEU A 1 89 ? -67.428 21.225 35.816 1.00 52.00 69 LEU A N 1
ATOM 491 C CA . LEU A 1 89 ? -66.754 21.962 34.756 1.00 50.84 69 LEU A CA 1
ATOM 492 C C . LEU A 1 89 ? -65.267 22.068 34.961 1.00 50.73 69 LEU A C 1
ATOM 493 O O . LEU A 1 89 ? -64.817 22.802 35.837 1.00 50.74 69 LEU A O 1
ATOM 498 N N . ILE A 1 90 ? -64.506 21.347 34.134 1.00 50.37 70 ILE A N 1
ATOM 499 C CA . ILE A 1 90 ? -63.072 21.585 33.968 1.00 49.53 70 ILE A CA 1
ATOM 500 C C . ILE A 1 90 ? -62.993 22.882 33.217 1.00 48.87 70 ILE A C 1
ATOM 501 O O . ILE A 1 90 ? -63.990 23.349 32.693 1.00 49.40 70 ILE A O 1
ATOM 506 N N . GLU A 1 91 ? -61.828 23.491 33.140 1.00 48.15 71 GLU A N 1
ATOM 507 C CA . GLU A 1 91 ? -61.785 24.789 32.497 1.00 46.79 71 GLU A CA 1
ATOM 508 C C . GLU A 1 91 ? -60.727 25.041 31.358 1.00 44.85 71 GLU A C 1
ATOM 509 O O . GLU A 1 91 ? -60.697 26.128 30.780 1.00 44.62 71 GLU A O 1
ATOM 515 N N . GLY A 1 92 ? -59.934 24.021 30.997 1.00 42.74 72 GLY A N 1
ATOM 516 C CA . GLY A 1 92 ? -59.077 24.054 29.799 1.00 39.83 72 GLY A CA 1
ATOM 517 C C . GLY A 1 92 ? -58.320 25.355 29.549 1.00 38.30 72 GLY A C 1
ATOM 518 O O . GLY A 1 92 ? -57.751 25.918 30.477 1.00 38.93 72 GLY A O 1
ATOM 519 N N . LYS A 1 93 ? -58.298 25.842 28.308 1.00 36.11 73 LYS A N 1
ATOM 520 C CA . LYS A 1 93 ? -57.625 27.108 28.026 1.00 35.17 73 LYS A CA 1
ATOM 521 C C . LYS A 1 93 ? -58.052 27.849 26.729 1.00 34.29 73 LYS A C 1
ATOM 522 O O . LYS A 1 93 ? -58.700 27.287 25.860 1.00 33.81 73 LYS A O 1
ATOM 528 N N . PRO A 1 94 ? -57.719 29.131 26.634 1.00 33.41 74 PRO A N 1
ATOM 529 C CA . PRO A 1 94 ? -58.146 29.957 25.483 1.00 33.10 74 PRO A CA 1
ATOM 530 C C . PRO A 1 94 ? -57.475 29.503 24.143 1.00 32.12 74 PRO A C 1
ATOM 531 O O . PRO A 1 94 ? -56.260 29.238 24.111 1.00 31.58 74 PRO A O 1
ATOM 535 N N . ASP A 1 95 ? -58.268 29.397 23.082 1.00 29.94 75 ASP A N 1
ATOM 536 C CA . ASP A 1 95 ? -57.749 29.014 21.794 1.00 28.95 75 ASP A CA 1
ATOM 537 C C . ASP A 1 95 ? -57.197 30.268 21.161 1.00 27.96 75 ASP A C 1
ATOM 538 O O . ASP A 1 95 ? -57.960 31.097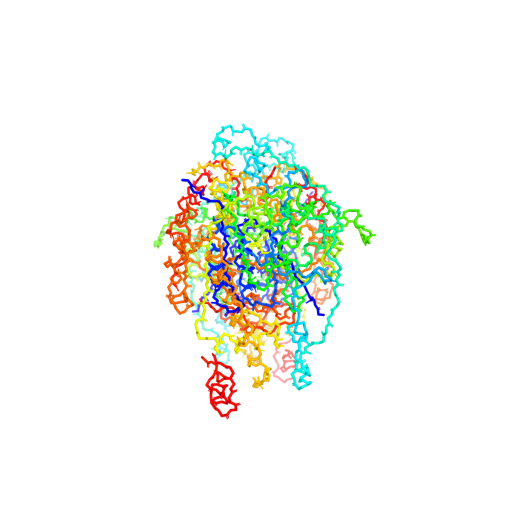 20.657 1.00 29.61 75 ASP A O 1
ATOM 543 N N . LEU A 1 96 ? -55.869 30.391 21.172 1.00 25.64 76 LEU A N 1
ATOM 544 C CA . LEU A 1 96 ? -55.193 31.582 20.728 1.00 22.90 76 LEU A CA 1
ATOM 545 C C . LEU A 1 96 ? -54.670 31.471 19.281 1.00 23.00 76 LEU A C 1
ATOM 546 O O . LEU A 1 96 ? -53.782 32.262 18.854 1.00 23.25 76 LEU A O 1
ATOM 551 N N . ALA A 1 97 ? -55.220 30.538 18.512 1.00 21.48 77 ALA A N 1
ATOM 552 C CA . ALA A 1 97 ? -54.748 30.361 17.164 1.00 21.86 77 ALA A CA 1
ATOM 553 C C . ALA A 1 97 ? -55.427 31.364 16.231 1.00 22.89 77 ALA A C 1
ATOM 554 O O . ALA A 1 97 ? -56.638 31.408 16.153 1.00 24.89 77 ALA A O 1
ATOM 556 N N . PRO A 1 98 ? -54.688 32.166 15.490 1.00 23.31 78 PRO A N 1
ATOM 557 C CA . PRO A 1 98 ? -55.331 32.957 14.438 1.00 23.19 78 PRO A CA 1
ATOM 558 C C . PRO A 1 98 ? -56.078 32.024 13.508 1.00 23.76 78 PRO A C 1
ATOM 559 O O . PRO A 1 98 ? -55.737 30.835 13.407 1.00 24.30 78 PRO A O 1
ATOM 563 N N . ALA A 1 99 ? -57.083 32.549 12.817 1.00 23.44 79 ALA A N 1
ATOM 564 C CA . ALA A 1 99 ? -57.914 31.721 11.978 1.00 22.51 79 ALA A CA 1
ATOM 565 C C . ALA A 1 99 ? -57.102 31.095 10.848 1.00 22.36 79 ALA A C 1
ATOM 566 O O . ALA A 1 99 ? -57.389 29.987 10.404 1.00 22.06 79 ALA A O 1
ATOM 568 N N . THR A 1 100 ? -56.108 31.814 10.358 1.00 22.64 80 THR A N 1
ATOM 569 C CA . THR A 1 100 ? -55.334 31.306 9.240 1.00 23.93 80 THR A CA 1
ATOM 570 C C . THR A 1 100 ? -54.659 30.001 9.676 1.00 24.42 80 THR A C 1
ATOM 571 O O . THR A 1 100 ? -54.739 28.962 9.014 1.00 25.12 80 THR A O 1
ATOM 575 N N . ILE A 1 101 ? -53.990 30.055 10.804 1.00 24.38 81 ILE A N 1
ATOM 576 C CA . ILE A 1 101 ? -53.364 28.870 11.367 1.00 24.29 81 ILE A CA 1
ATOM 577 C C . ILE A 1 101 ? -54.381 27.781 11.725 1.00 23.22 81 ILE A C 1
ATOM 578 O O . ILE A 1 101 ? -54.205 26.644 11.408 1.00 22.70 81 ILE A O 1
ATOM 583 N N . TRP A 1 102 ? -55.492 28.161 12.319 1.00 23.12 82 TRP A N 1
ATOM 584 C CA . TRP A 1 102 ? -56.549 27.192 12.600 1.00 22.73 82 TRP A CA 1
ATOM 585 C C . TRP A 1 102 ? -56.969 26.394 11.360 1.00 22.57 82 TRP A C 1
ATOM 586 O O . TRP A 1 102 ? -57.009 25.154 11.415 1.00 21.40 82 TRP A O 1
ATOM 597 N N . ARG A 1 103 ? -57.228 27.102 10.248 1.00 21.87 83 ARG A N 1
ATOM 598 C CA . ARG A 1 103 ? -57.620 26.449 9.018 1.00 22.64 83 ARG A CA 1
ATOM 599 C C . ARG A 1 103 ? -56.488 25.713 8.319 1.00 23.30 83 ARG A C 1
ATOM 600 O O . ARG A 1 103 ? -56.742 24.735 7.633 1.00 22.86 83 ARG A O 1
ATOM 608 N N . ASP A 1 104 ? -55.259 26.203 8.442 1.00 24.57 84 ASP A N 1
ATOM 609 C CA . ASP A 1 104 ? -54.131 25.476 7.858 1.00 26.55 84 ASP A CA 1
ATOM 610 C C . ASP A 1 104 ? -54.052 24.130 8.553 1.00 26.46 84 ASP A C 1
ATOM 611 O O . ASP A 1 104 ? -54.144 23.119 7.911 1.00 26.44 84 ASP A O 1
ATOM 616 N N . TYR A 1 105 ? -54.024 24.131 9.882 1.00 27.09 85 TYR A N 1
ATOM 617 C CA . TYR A 1 105 ? -53.986 22.885 10.654 1.00 27.34 85 TYR A CA 1
ATOM 618 C C . TYR A 1 105 ? -55.073 21.930 10.306 1.00 27.26 85 TYR A C 1
ATOM 619 O O . TYR A 1 105 ? -54.789 20.775 10.093 1.00 28.98 85 TYR A O 1
ATOM 628 N N . ILE A 1 106 ? -56.296 22.402 10.166 1.00 26.75 86 ILE A N 1
ATOM 629 C CA . ILE A 1 106 ? -57.397 21.488 9.905 1.00 26.92 86 ILE A CA 1
ATOM 630 C C . ILE A 1 106 ? -57.212 20.915 8.535 1.00 27.34 86 ILE A C 1
ATOM 631 O O . ILE A 1 106 ? -57.690 19.836 8.239 1.00 28.58 86 ILE A O 1
ATOM 636 N N . GLN A 1 107 ? -56.559 21.662 7.669 1.00 26.91 87 GLN A N 1
ATOM 637 C CA . GLN A 1 107 ? -56.462 21.238 6.303 1.00 27.22 87 GLN A CA 1
ATOM 638 C C . GLN A 1 107 ? -55.383 20.182 6.264 1.00 28.06 87 GLN A C 1
ATOM 639 O O . GLN A 1 107 ? -55.519 19.173 5.580 1.00 28.74 87 GLN A O 1
ATOM 645 N N . THR A 1 108 ? -54.290 20.377 6.981 1.00 28.58 88 THR A N 1
ATOM 646 C CA . THR A 1 108 ? -53.303 19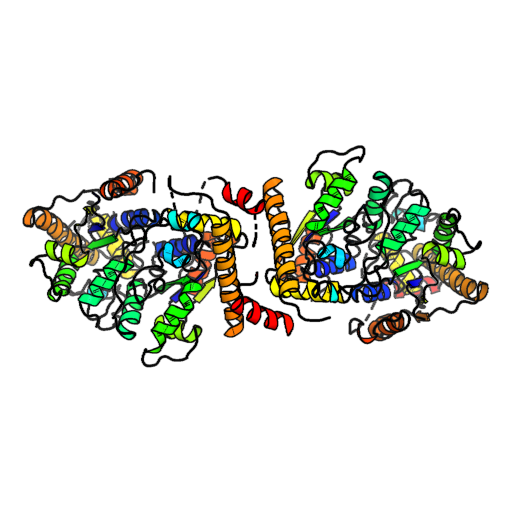.375 6.833 1.00 29.74 88 THR A CA 1
ATOM 647 C C . THR A 1 108 ? -53.686 18.111 7.597 1.00 29.02 88 THR A C 1
ATOM 648 O O . THR A 1 108 ? -53.814 17.074 6.979 1.00 29.19 88 THR A O 1
ATOM 652 N N . VAL A 1 109 ? -54.004 18.224 8.887 1.00 28.41 89 VAL A N 1
ATOM 653 C CA . VAL A 1 109 ? -54.327 17.061 9.716 1.00 27.37 89 VAL A CA 1
ATOM 654 C C . VAL A 1 109 ? -55.472 16.203 9.175 1.00 28.08 89 VAL A C 1
ATOM 655 O O . VAL A 1 109 ? -55.431 15.014 9.275 1.00 28.05 89 VAL A O 1
ATOM 659 N N . GLY A 1 110 ? -56.472 16.809 8.546 1.00 29.37 90 GLY A N 1
ATOM 660 C CA . GLY A 1 110 ? -57.565 16.038 7.929 1.00 29.35 90 GLY A CA 1
ATOM 661 C C . GLY A 1 110 ? -57.316 15.360 6.576 1.00 29.65 90 GLY A C 1
ATOM 662 O O . GLY A 1 110 ? -58.194 14.680 6.054 1.00 29.99 90 GLY A O 1
ATOM 663 N N . ARG A 1 111 ? -56.137 15.545 6.002 1.00 29.56 91 ARG A N 1
ATOM 664 C CA . ARG A 1 111 ? -55.831 15.021 4.686 1.00 30.17 91 ARG A CA 1
ATOM 665 C C . ARG A 1 111 ? -55.123 13.679 4.805 1.00 31.54 91 ARG A C 1
ATOM 666 O O . ARG A 1 111 ? -54.397 13.473 5.780 1.00 32.15 91 ARG A O 1
ATOM 668 N N . THR A 1 112 ? -55.275 12.780 3.813 1.00 31.98 92 THR A N 1
ATOM 669 C CA . THR A 1 112 ? -54.314 11.656 3.657 1.00 32.07 92 THR A CA 1
ATOM 670 C C . THR A 1 112 ? -53.232 12.032 2.669 1.00 32.18 92 THR A C 1
ATOM 671 O O . THR A 1 112 ? -53.320 13.094 2.024 1.00 32.44 92 THR A O 1
ATOM 675 N N . PRO A 1 113 ? -52.226 11.171 2.509 1.00 31.60 93 PRO A N 1
ATOM 676 C CA . PRO A 1 113 ? -51.171 11.417 1.529 1.00 31.68 93 PRO A CA 1
ATOM 677 C C . PRO A 1 113 ? -51.698 11.534 0.115 1.00 32.59 93 PRO A C 1
ATOM 678 O O . PRO A 1 113 ? -51.052 12.178 -0.699 1.00 33.62 93 PRO A O 1
ATOM 682 N N . ASN A 1 114 ? -52.845 10.932 -0.189 1.00 32.64 94 ASN A N 1
ATOM 683 C CA . ASN A 1 114 ? -53.324 10.954 -1.538 1.00 32.53 94 ASN A CA 1
ATOM 684 C C . ASN A 1 114 ? -53.896 12.314 -1.789 1.00 32.75 94 ASN A C 1
ATOM 685 O O . ASN A 1 114 ? -54.194 12.665 -2.915 1.00 33.67 94 ASN A O 1
ATOM 690 N N . GLY A 1 115 ? -54.067 13.076 -0.719 1.00 32.43 95 GLY A N 1
ATOM 691 C CA . GLY A 1 115 ? -54.518 14.440 -0.820 1.00 31.25 95 GLY A CA 1
ATOM 692 C C . GLY A 1 115 ? -55.982 14.605 -0.550 1.00 31.43 95 GLY A C 1
ATOM 693 O O . GLY A 1 115 ? -56.461 15.702 -0.624 1.00 33.55 95 GLY A O 1
ATOM 694 N N . VAL A 1 116 ? -56.712 13.542 -0.232 1.00 31.55 96 VAL A N 1
ATOM 695 C CA . VAL A 1 116 ? -58.127 13.702 0.182 1.00 31.56 96 VAL A CA 1
ATOM 696 C C . VAL A 1 116 ? -58.259 14.243 1.630 1.00 31.57 96 VAL A C 1
ATOM 697 O O . VAL A 1 116 ? -57.456 13.874 2.501 1.00 33.53 96 VAL A O 1
ATOM 701 N N . TRP A 1 117 ? -59.262 15.081 1.895 1.00 29.44 97 TRP A N 1
ATOM 702 C CA . TRP A 1 117 ? -59.513 15.564 3.249 1.00 27.83 97 TRP A CA 1
ATOM 703 C C . TRP A 1 117 ? -60.896 15.113 3.698 1.00 27.78 97 TRP A C 1
ATOM 704 O O . TRP A 1 117 ? -61.833 15.115 2.912 1.00 27.47 97 TRP A O 1
ATOM 715 N N . GLY A 1 118 ? -61.037 14.721 4.958 1.00 26.89 98 GLY A N 1
ATOM 716 C CA . GLY A 1 118 ? -62.350 14.331 5.437 1.00 27.02 98 GLY A CA 1
ATOM 717 C C . GLY A 1 118 ? -62.613 15.020 6.732 1.00 27.28 98 GLY A C 1
ATOM 718 O O . GLY A 1 118 ? -61.664 15.478 7.344 1.00 29.12 98 GLY A O 1
ATOM 719 N N . GLY A 1 119 ? -63.861 15.102 7.166 1.00 26.47 99 GLY A N 1
ATOM 720 C CA . GLY A 1 119 ? -64.136 15.627 8.480 1.00 27.03 99 GLY A CA 1
ATOM 721 C C . GLY A 1 119 ? -65.580 15.457 8.887 1.00 27.92 99 GLY A C 1
ATOM 722 O O . GLY A 1 119 ? -66.363 14.906 8.127 1.00 29.11 99 GLY A O 1
ATOM 723 N N . LYS A 1 120 ? -65.946 15.931 10.079 1.00 27.14 100 LYS A N 1
ATOM 724 C CA . LYS A 1 120 ? -67.298 15.771 10.560 1.00 26.81 100 LYS A CA 1
ATOM 725 C C . LYS A 1 120 ? -67.752 17.100 11.013 1.00 26.54 100 LYS A C 1
ATOM 726 O O . LYS A 1 120 ? -66.949 17.894 11.456 1.00 26.50 100 LYS A O 1
ATOM 728 N N . LEU A 1 121 ? -69.041 17.364 10.887 1.00 27.52 101 LEU A N 1
ATOM 729 C CA . LEU A 1 121 ? -69.630 18.625 11.338 1.00 28.12 101 LEU A CA 1
ATOM 730 C C . LEU A 1 121 ? -70.993 18.336 11.902 1.00 29.64 101 LEU A C 1
ATOM 731 O O . LEU A 1 121 ? -71.630 17.391 11.489 1.00 30.93 101 LEU A O 1
ATOM 736 N N . MET A 1 122 ? -71.446 19.135 12.856 1.00 31.53 102 MET A N 1
ATOM 737 C CA . MET A 1 122 ? -72.612 18.791 13.656 1.00 32.80 102 MET A CA 1
ATOM 738 C C . MET A 1 122 ? -73.363 20.047 13.904 1.00 33.86 102 MET A C 1
ATOM 739 O O . MET A 1 122 ? -72.756 21.050 14.273 1.00 35.18 102 MET A O 1
ATOM 744 N N . TRP A 1 123 ? -74.686 20.031 13.738 1.00 34.53 103 TRP A N 1
ATOM 745 C CA . TRP A 1 123 ? -75.383 21.292 13.582 1.00 33.93 103 TRP A CA 1
ATOM 746 C C . TRP A 1 123 ? -75.033 22.256 14.697 1.00 34.02 103 TRP A C 1
ATOM 747 O O . TRP A 1 123 ? -75.044 23.475 14.508 1.00 34.82 103 TRP A O 1
ATOM 758 N N . ASN A 1 124 ? -74.718 21.729 15.875 1.00 33.96 104 ASN A N 1
ATOM 759 C CA . ASN A 1 124 ? -74.521 22.619 17.022 1.00 33.18 104 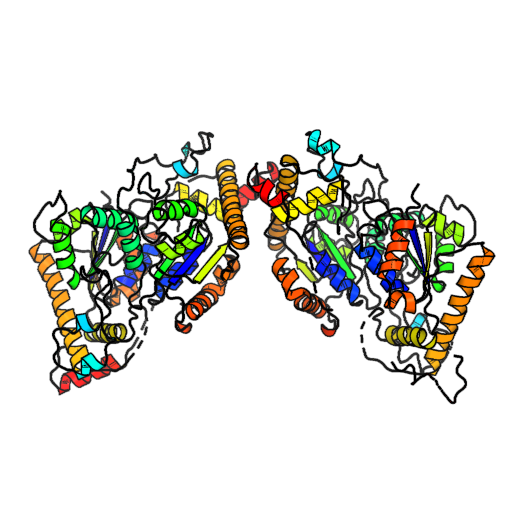ASN A CA 1
ATOM 760 C C . ASN A 1 124 ? -73.222 23.377 16.899 1.00 32.49 104 ASN A C 1
ATOM 761 O O . ASN A 1 124 ? -73.046 24.456 17.489 1.00 32.40 104 ASN A O 1
ATOM 766 N N . GLN A 1 125 ? -72.347 22.845 16.060 1.00 31.19 105 GLN A N 1
ATOM 767 C CA . GLN A 1 125 ? -71.069 23.464 15.821 1.00 30.89 105 GLN A CA 1
ATOM 768 C C . GLN A 1 125 ? -71.095 24.499 14.714 1.00 31.52 105 GLN A C 1
ATOM 769 O O . GLN A 1 125 ? -70.151 25.265 14.600 1.00 32.02 105 GLN A O 1
ATOM 775 N N . THR A 1 126 ? -72.175 24.565 13.928 1.00 31.02 106 THR A N 1
ATOM 776 C CA . THR A 1 126 ? -72.121 25.383 12.737 1.00 30.83 106 THR A CA 1
ATOM 777 C C . THR A 1 126 ? -71.862 26.856 13.026 1.00 31.04 106 THR A C 1
ATOM 778 O O . THR A 1 126 ? -71.156 27.494 12.259 1.00 31.86 106 THR A O 1
ATOM 782 N N . PRO A 1 127 ? -72.456 27.433 14.074 1.00 30.95 107 PRO A N 1
ATOM 783 C CA . PRO A 1 127 ? -72.134 28.819 14.441 1.00 30.38 107 PRO A CA 1
ATOM 784 C C . PRO A 1 127 ? -70.691 29.014 14.822 1.00 30.39 107 PRO A C 1
ATOM 785 O O . PRO A 1 127 ? -70.162 30.066 14.516 1.00 31.74 107 PRO A O 1
ATOM 789 N N . LEU A 1 128 ? -70.052 28.046 15.470 1.00 29.87 108 LEU A N 1
ATOM 790 C CA . LEU A 1 128 ? -68.618 28.141 15.719 1.00 29.36 108 LEU A CA 1
ATOM 791 C C . LEU A 1 128 ? -67.815 28.309 14.447 1.00 28.22 108 LEU A C 1
ATOM 792 O O . LEU A 1 128 ? -67.023 29.240 14.338 1.00 28.47 108 LEU A O 1
ATOM 797 N N . LEU A 1 129 ? -68.001 27.383 13.502 1.00 26.49 109 LEU A N 1
ATOM 798 C CA . LEU A 1 129 ? -67.379 27.446 12.180 1.00 25.50 109 LEU A CA 1
ATOM 799 C C . LEU A 1 129 ? -67.443 28.841 11.619 1.00 25.30 109 LEU A C 1
ATOM 800 O O . LEU A 1 129 ? -66.442 29.371 11.166 1.00 25.08 109 LEU A O 1
ATOM 805 N N . VAL A 1 130 ? -68.628 29.441 11.655 1.00 25.09 110 VAL A N 1
ATOM 806 C CA . VAL A 1 130 ? -68.874 30.670 10.947 1.00 25.19 110 VAL A CA 1
ATOM 807 C C . VAL A 1 130 ? -68.213 31.786 11.714 1.00 26.26 110 VAL A C 1
ATOM 808 O O . VAL A 1 130 ? -67.612 32.709 11.148 1.00 26.09 110 VAL A O 1
ATOM 812 N N . GLN A 1 131 ? -68.291 31.699 13.012 1.00 27.32 111 GLN A N 1
ATOM 813 C CA . GLN A 1 131 ? -67.726 32.744 13.817 1.00 29.56 111 GLN A CA 1
ATOM 814 C C . GLN A 1 131 ? -66.196 32.720 13.635 1.00 29.24 111 GLN A C 1
ATOM 815 O O . GLN A 1 131 ? -65.520 33.753 13.708 1.00 30.03 111 GLN A O 1
ATOM 821 N N . ARG A 1 132 ? -65.673 31.532 13.389 1.00 28.28 112 ARG A N 1
ATOM 822 C CA . ARG A 1 132 ? -64.256 31.333 13.316 1.00 28.26 112 ARG A CA 1
ATOM 823 C C . ARG A 1 132 ? -63.757 31.764 11.946 1.00 27.63 112 ARG A C 1
ATOM 824 O O . ARG A 1 132 ? -62.673 32.304 11.829 1.00 27.52 112 ARG A O 1
ATOM 832 N N . ALA A 1 133 ? -64.570 31.549 10.915 1.00 27.04 113 ALA A N 1
ATOM 833 C CA . ALA A 1 133 ? -64.164 31.811 9.542 1.00 26.82 113 ALA A CA 1
ATOM 834 C C . ALA A 1 133 ? -64.162 33.297 9.197 1.00 26.84 113 ALA A C 1
ATOM 835 O O . ALA A 1 133 ? -63.574 33.719 8.216 1.00 25.83 113 ALA A O 1
ATOM 837 N N . LYS A 1 134 ? -64.823 34.101 10.005 1.00 28.01 114 LYS A N 1
ATOM 838 C CA . LYS A 1 134 ? -64.953 35.510 9.679 1.00 28.46 114 LYS A CA 1
ATOM 839 C C . LYS A 1 134 ? -63.610 36.210 9.496 1.00 28.84 114 LYS A C 1
ATOM 840 O O . LYS A 1 134 ? -63.492 37.130 8.699 1.00 28.87 114 LYS A O 1
ATOM 846 N N . ASP A 1 135 ? -62.578 35.757 10.188 1.00 29.17 115 ASP A N 1
ATOM 847 C CA . ASP A 1 135 ? -61.303 36.400 10.034 1.00 30.00 115 ASP A CA 1
ATOM 848 C C . ASP A 1 135 ? -60.408 35.759 8.964 1.00 30.34 115 ASP A C 1
ATOM 849 O O . ASP A 1 135 ? -59.204 35.974 8.969 1.00 31.54 115 ASP A O 1
ATOM 854 N N . LEU A 1 136 ? -60.961 34.954 8.069 1.00 29.61 116 LEU A N 1
ATOM 855 C CA . LEU A 1 136 ? -60.147 34.387 7.039 1.00 30.12 116 LEU A CA 1
ATOM 856 C C . LEU A 1 136 ? -59.968 35.440 5.957 1.00 32.59 116 LEU A C 1
ATOM 857 O O . LEU A 1 136 ? -60.947 35.978 5.459 1.00 33.96 116 LEU A O 1
ATOM 862 N N . PRO A 1 137 ? -58.719 35.743 5.605 1.00 34.74 117 PRO A N 1
ATOM 863 C CA . PRO A 1 137 ? -58.367 36.724 4.558 1.00 35.23 117 PRO A CA 1
ATOM 864 C C . PRO A 1 137 ? -59.174 36.694 3.274 1.00 36.03 117 PRO A C 1
ATOM 865 O O . PRO A 1 137 ? -59.314 37.719 2.612 1.00 37.52 117 PRO A O 1
ATOM 869 N N . ASP A 1 138 ? -59.681 35.551 2.884 1.00 37.00 118 ASP A N 1
ATOM 870 C CA . ASP A 1 138 ? -60.244 35.463 1.527 1.00 38.76 118 ASP A CA 1
ATOM 871 C C . ASP A 1 138 ? -61.700 35.138 1.514 1.00 38.21 118 ASP A C 1
ATOM 872 O O . ASP A 1 138 ? -62.139 34.366 0.666 1.00 38.40 118 ASP A O 1
ATOM 877 N N . ARG A 1 139 ? -62.441 35.677 2.476 1.00 37.74 119 ARG A N 1
ATOM 878 C CA . ARG A 1 139 ? -63.755 35.161 2.771 1.00 36.70 119 ARG A CA 1
ATOM 879 C C . ARG A 1 139 ? -64.547 35.235 1.520 1.00 36.79 119 ARG A C 1
ATOM 880 O O . ARG A 1 139 ? -64.627 36.286 0.895 1.00 37.71 119 ARG A O 1
ATOM 888 N N . SER A 1 140 ? -65.092 34.100 1.112 1.00 36.84 120 SER A N 1
ATOM 889 C CA . SER A 1 140 ? -65.698 33.981 -0.211 1.00 36.62 120 SER A CA 1
ATOM 890 C C . SER A 1 140 ? -67.152 34.300 -0.181 1.00 35.99 120 SER A C 1
ATOM 891 O O . SER A 1 140 ? -67.825 34.129 -1.170 1.00 36.48 120 SER A O 1
ATOM 894 N N . GLY A 1 141 ? -67.644 34.706 0.970 1.00 35.84 121 GLY A N 1
ATOM 895 C CA . GLY A 1 141 ? -69.071 34.785 1.190 1.00 36.99 121 GLY A CA 1
ATOM 896 C C . GLY A 1 141 ? -69.386 34.988 2.655 1.00 37.32 121 GLY A C 1
ATOM 897 O O . GLY A 1 141 ? -68.498 35.336 3.464 1.00 37.69 121 GLY A O 1
ATOM 898 N N . SER A 1 142 ? -70.628 34.770 3.041 1.00 36.62 122 SER A N 1
ATOM 899 C CA . SER A 1 142 ? -70.949 35.150 4.394 1.00 37.08 122 SER A CA 1
ATOM 900 C C . SER A 1 142 ? -71.688 34.109 5.210 1.00 36.25 122 SER A C 1
ATOM 901 O O . SER A 1 142 ? -71.809 34.239 6.434 1.00 36.24 122 SER A O 1
ATOM 904 N N . GLY A 1 143 ? -72.135 33.047 4.558 1.00 35.34 123 GLY A N 1
ATOM 905 C CA . GLY A 1 143 ? -72.882 32.036 5.277 1.00 35.44 123 GLY A CA 1
ATOM 906 C C . GLY A 1 143 ? -72.078 30.802 5.620 1.00 35.72 123 GLY A C 1
ATOM 907 O O . GLY A 1 143 ? -70.839 30.791 5.459 1.00 36.10 123 GLY A O 1
ATOM 908 N N . LEU A 1 144 ? -72.791 29.764 6.066 1.00 35.05 124 LEU A N 1
ATOM 909 C CA . LEU A 1 144 ? -72.199 28.492 6.475 1.00 34.78 124 LEU A CA 1
ATOM 910 C C . LEU A 1 144 ? -71.476 27.839 5.321 1.00 34.15 124 LEU A C 1
ATOM 911 O O . LEU A 1 144 ? -70.364 27.313 5.490 1.00 34.80 124 LEU A O 1
ATOM 916 N N . LEU A 1 145 ? -72.087 27.859 4.147 1.00 33.40 125 LEU A N 1
ATOM 917 C CA . LEU A 1 145 ? -71.580 27.022 3.075 1.00 32.81 125 LEU A CA 1
ATOM 918 C C . LEU A 1 145 ? -70.297 27.579 2.472 1.00 32.46 125 LEU A C 1
ATOM 919 O O . LEU A 1 145 ? -69.384 26.809 2.157 1.00 32.84 125 LEU A O 1
ATOM 924 N N . SER A 1 146 ? -70.180 28.901 2.366 1.00 31.91 126 SER A N 1
ATOM 925 C CA . SER A 1 146 ? -68.908 29.473 1.913 1.00 31.38 126 SER A CA 1
ATOM 926 C C . SER A 1 146 ? -67.827 29.316 2.992 1.00 31.30 126 SER A C 1
ATOM 927 O O . SER A 1 146 ? -66.644 29.093 2.677 1.00 31.25 126 SER A O 1
ATOM 930 N N . ALA A 1 147 ? -68.250 29.431 4.262 1.00 30.38 127 ALA A N 1
ATOM 931 C CA . ALA A 1 147 ? -67.448 29.020 5.403 1.00 29.34 127 ALA A CA 1
ATOM 932 C C . ALA A 1 147 ? -66.902 27.616 5.172 1.00 29.17 127 ALA A C 1
ATOM 933 O O . ALA A 1 147 ? -65.700 27.419 5.175 1.00 29.42 127 ALA A O 1
ATOM 935 N N . ILE A 1 148 ? -67.762 26.640 4.932 1.00 28.61 128 ILE A N 1
ATOM 936 C CA . ILE A 1 148 ? -67.240 25.317 4.728 1.00 28.54 128 ILE A CA 1
ATOM 937 C C . ILE A 1 148 ? -66.144 25.355 3.680 1.00 30.46 128 ILE A C 1
ATOM 938 O O . ILE A 1 148 ? -65.080 24.798 3.880 1.00 31.57 128 ILE A O 1
ATOM 943 N N . ARG A 1 149 ? -66.378 26.063 2.583 1.00 33.04 129 ARG A N 1
ATOM 944 C CA . ARG A 1 149 ? -65.494 25.980 1.409 1.00 34.83 129 ARG A CA 1
ATOM 945 C C . ARG A 1 149 ? -64.209 26.670 1.704 1.00 33.47 129 ARG A C 1
ATOM 946 O O . ARG A 1 149 ? -63.149 26.227 1.298 1.00 33.24 129 ARG A O 1
ATOM 954 N N . ASP A 1 150 ? -64.310 27.799 2.374 1.00 32.19 130 ASP A N 1
ATOM 955 C CA . ASP A 1 150 ? -63.130 28.571 2.634 1.00 31.97 130 ASP A CA 1
ATOM 956 C C . ASP A 1 150 ? -62.233 27.833 3.606 1.00 32.03 130 ASP A C 1
ATOM 957 O O . ASP A 1 150 ? -61.016 28.014 3.563 1.00 32.84 130 ASP A O 1
ATOM 962 N N . VAL A 1 151 ? -62.835 27.017 4.490 1.00 31.24 131 VAL A N 1
ATOM 963 C CA . VAL A 1 151 ? -62.089 26.269 5.499 1.00 29.63 131 VAL A CA 1
ATOM 964 C C . VAL A 1 151 ? -61.472 25.029 4.926 1.00 30.24 131 VAL A C 1
ATOM 965 O O . VAL A 1 151 ? -60.312 24.781 5.211 1.00 30.94 131 VAL A O 1
ATOM 969 N N . VAL A 1 152 ? -62.210 24.249 4.120 1.00 29.72 132 VAL A N 1
ATOM 970 C CA . VAL A 1 152 ? -61.641 22.992 3.593 1.00 30.31 132 VAL A CA 1
ATOM 971 C C . VAL A 1 152 ? -60.773 23.193 2.363 1.00 30.43 132 VAL A C 1
ATOM 972 O O . VAL A 1 152 ? -60.158 22.262 1.848 1.00 28.65 132 VAL A O 1
ATOM 976 N N . GLY A 1 153 ? -60.757 24.435 1.901 1.00 32.42 133 GLY A N 1
ATOM 977 C CA . GLY A 1 153 ? -60.087 24.839 0.681 1.00 33.87 133 GLY A CA 1
ATOM 978 C C . GLY A 1 153 ? -60.703 24.262 -0.580 1.00 35.11 133 GLY A C 1
ATOM 979 O O . GLY A 1 153 ? -60.058 24.291 -1.611 1.00 35.59 133 GLY A O 1
ATOM 980 N N . SER A 1 154 ? -61.921 23.723 -0.503 1.00 36.20 134 SER A N 1
ATOM 981 C CA . SER A 1 154 ? -62.566 23.125 -1.675 1.00 38.08 134 SER A CA 1
ATOM 982 C C . SER A 1 154 ? -64.058 22.906 -1.484 1.00 39.70 134 SER A C 1
ATOM 983 O O . SER A 1 154 ? -64.675 23.506 -0.625 1.00 41.25 134 SER A O 1
ATOM 986 N N . ASP A 1 155 ? -64.626 22.057 -2.319 1.00 41.69 135 ASP A N 1
ATOM 987 C CA . ASP A 1 155 ? -66.031 21.787 -2.340 1.00 43.91 135 ASP A CA 1
ATOM 988 C C . ASP A 1 155 ? -66.302 20.383 -1.867 1.00 44.76 135 ASP A C 1
ATOM 989 O O . ASP A 1 155 ? -66.175 19.424 -2.625 1.00 45.75 135 ASP A O 1
ATOM 994 N N . PRO A 1 156 ? -66.704 20.231 -0.630 1.00 45.50 136 PRO A N 1
ATOM 995 C CA . PRO A 1 156 ? -66.770 18.901 -0.063 1.00 45.94 136 PRO A CA 1
ATOM 996 C C . PRO A 1 156 ? -68.039 18.181 -0.463 1.00 46.49 136 PRO A C 1
ATOM 997 O O . PRO A 1 156 ? -69.118 18.745 -0.381 1.00 46.26 136 PRO A O 1
ATOM 1001 N N . VAL A 1 157 ? -67.890 16.942 -0.913 1.00 47.96 137 VAL A N 1
ATOM 1002 C CA . VAL A 1 157 ? -69.018 16.020 -1.039 1.00 49.29 137 VAL A CA 1
ATOM 1003 C C . VAL A 1 157 ? -69.742 15.979 0.294 1.00 50.23 137 VAL A C 1
ATOM 1004 O O . VAL A 1 157 ? -69.142 15.579 1.304 1.00 50.77 137 VAL A O 1
ATOM 1008 N N . LEU A 1 158 ? -71.009 16.391 0.313 1.00 50.62 138 LEU A N 1
ATOM 1009 C CA . LEU A 1 158 ? -71.799 16.284 1.522 1.00 51.21 138 LEU A CA 1
ATOM 1010 C C . LEU A 1 158 ? -72.395 14.906 1.727 1.00 52.34 138 LEU A C 1
ATOM 1011 O O . LEU A 1 158 ? -72.946 14.320 0.824 1.00 52.49 138 LEU A O 1
ATOM 1016 N N . ILE A 1 159 ? -72.205 14.369 2.922 1.00 54.21 139 ILE A N 1
ATOM 1017 C CA . ILE A 1 159 ? -72.939 13.210 3.397 1.00 55.80 139 ILE A CA 1
ATOM 1018 C C . ILE A 1 159 ? -73.680 13.637 4.658 1.00 57.30 139 ILE A C 1
ATOM 1019 O O . ILE A 1 159 ? -73.108 14.272 5.534 1.00 57.74 139 ILE A O 1
ATOM 1024 N N . HIS A 1 160 ? -74.958 13.307 4.733 1.00 59.33 140 HIS A N 1
ATOM 1025 C CA . HIS A 1 160 ? -75.745 13.586 5.911 1.00 61.41 140 HIS A CA 1
ATOM 1026 C C . HIS A 1 160 ? -76.244 12.297 6.532 1.00 63.71 140 HIS A C 1
ATOM 1027 O O . HIS A 1 160 ? -76.973 11.557 5.891 1.00 64.58 140 HIS A O 1
ATOM 1034 N N . ILE A 1 161 ? -75.873 12.042 7.788 1.00 66.01 141 ILE A N 1
ATOM 1035 C CA . ILE A 1 161 ? -76.417 10.923 8.553 1.00 67.89 141 ILE A CA 1
ATOM 1036 C C . ILE A 1 161 ? -77.485 11.334 9.564 1.00 69.54 141 ILE A C 1
ATOM 1037 O O . ILE A 1 161 ? -77.312 12.295 10.328 1.00 70.01 141 ILE A O 1
ATOM 1042 N N . HIS A 1 162 ? -78.589 10.599 9.575 1.00 71.33 142 HIS A N 1
ATOM 1043 C CA . HIS A 1 162 ? -79.535 10.691 10.677 1.00 73.05 142 HIS A CA 1
ATOM 1044 C C . HIS A 1 162 ? -79.996 9.318 11.143 1.00 73.51 142 HIS A C 1
ATOM 1045 O O . HIS A 1 162 ? -80.244 8.423 10.326 1.00 73.49 142 HIS A O 1
ATOM 1052 N N . ARG A 1 163 ? -80.045 9.139 12.462 1.00 74.24 143 ARG A N 1
ATOM 1053 C CA . ARG A 1 163 ? -80.808 8.054 13.057 1.00 74.77 143 ARG A CA 1
ATOM 1054 C C . ARG A 1 163 ? -82.155 8.624 13.500 1.00 74.88 143 ARG A C 1
ATOM 1055 O O . ARG A 1 163 ? -82.206 9.492 14.394 1.00 74.82 143 ARG A O 1
ATOM 1063 N N . PRO A 1 164 ? -83.240 8.161 12.862 1.00 74.86 144 PRO A N 1
ATOM 1064 C CA . PRO A 1 164 ? -84.536 8.845 12.963 1.00 74.38 144 PRO A CA 1
ATOM 1065 C C . PRO A 1 164 ? -85.219 8.496 14.277 1.00 73.66 144 PRO A C 1
ATOM 1066 O O . PRO A 1 164 ? -85.994 9.305 14.795 1.00 73.88 144 PRO A O 1
ATOM 1070 N N . ASP A 1 165 ? -84.894 7.326 14.821 1.00 72.45 145 ASP A N 1
ATOM 1071 C CA . ASP A 1 165 ? -85.364 6.928 16.130 1.00 71.67 145 ASP A CA 1
ATOM 1072 C C . ASP A 1 165 ? -84.769 7.793 17.253 1.00 71.17 145 ASP A C 1
ATOM 1073 O O . ASP A 1 165 ? -83.840 7.380 17.944 1.00 71.07 145 ASP A O 1
ATOM 1078 N N . VAL A 1 166 ? -85.339 8.979 17.452 1.00 70.67 146 VAL A N 1
ATOM 1079 C CA . VAL A 1 166 ? -84.781 9.975 18.370 1.00 70.25 146 VAL A CA 1
ATOM 1080 C C . VAL A 1 166 ? -84.619 9.495 19.814 1.00 70.16 146 VAL A C 1
ATOM 1081 O O . VAL A 1 166 ? -83.691 9.903 20.513 1.00 70.23 146 VAL A O 1
ATOM 1085 N N . VAL A 1 167 ? -85.494 8.600 20.250 1.00 70.00 147 VAL A N 1
ATOM 1086 C CA . VAL A 1 167 ? -85.361 8.022 21.579 1.00 69.80 147 VAL A CA 1
ATOM 1087 C C . VAL A 1 167 ? -84.008 7.287 21.742 1.00 69.54 147 VAL A C 1
ATOM 1088 O O . VAL A 1 167 ? -83.257 7.571 22.674 1.00 69.61 147 VAL A O 1
ATOM 1090 N N . SER A 1 168 ? -83.686 6.377 20.824 1.00 69.08 148 SER A N 1
ATOM 1091 C CA . SER A 1 168 ? -82.440 5.613 20.926 1.00 69.00 148 SER A CA 1
ATOM 1092 C C . SER A 1 168 ? -81.193 6.488 20.721 1.00 68.83 148 SER A C 1
ATOM 1093 O O . SER A 1 168 ? -80.113 6.164 21.222 1.00 68.69 148 SER A O 1
ATOM 1095 N N . GLN A 1 169 ? -81.345 7.588 19.978 1.00 68.50 149 GLN A N 1
ATOM 1096 C CA . GLN A 1 169 ? -80.274 8.570 19.840 1.00 67.57 149 GLN A CA 1
ATOM 1097 C C . GLN A 1 169 ? -80.082 9.288 21.172 1.00 67.28 149 GLN A C 1
ATOM 1098 O O . GLN A 1 169 ? -79.023 9.171 21.794 1.00 67.30 149 GLN A O 1
ATOM 1104 N N . ALA A 1 170 ? -81.128 9.986 21.618 1.00 66.56 150 ALA A N 1
ATOM 1105 C CA . ALA A 1 170 ? -81.118 10.720 22.880 1.00 66.24 150 ALA A CA 1
ATOM 1106 C C . ALA A 1 170 ? -80.630 9.897 24.066 1.00 66.41 150 ALA A C 1
ATOM 1107 O O . ALA A 1 170 ? -80.115 10.459 25.028 1.00 66.98 150 ALA A O 1
ATOM 1109 N N . VAL A 1 171 ? -80.814 8.577 24.010 1.00 65.80 151 VAL A N 1
ATOM 1110 C CA . VAL A 1 171 ? -80.390 7.698 25.092 1.00 65.38 151 VAL A CA 1
ATOM 1111 C C . VAL A 1 171 ? -78.866 7.616 25.117 1.00 65.04 151 VAL A C 1
ATOM 1112 O O . VAL A 1 171 ? -78.236 8.007 26.100 1.00 65.66 151 VAL A O 1
ATOM 1114 N N . SER A 1 172 ? -78.278 7.126 24.025 1.00 63.88 152 SER A N 1
ATOM 1115 C CA . SER A 1 172 ? -76.832 7.154 23.827 1.00 62.36 152 SER A CA 1
ATOM 1116 C C . SER A 1 172 ? -76.201 8.482 24.247 1.00 61.34 152 SER A C 1
ATOM 1117 O O . SER A 1 172 ? -75.188 8.497 24.926 1.00 61.47 152 SER A O 1
ATOM 1120 N N . PHE A 1 173 ? -76.813 9.595 23.869 1.00 60.28 153 PHE A N 1
ATOM 1121 C CA . PHE A 1 173 ? -76.236 10.899 24.180 1.00 59.38 153 PHE A CA 1
ATOM 1122 C C . PHE A 1 173 ? -76.344 11.214 25.660 1.00 59.07 153 PHE A C 1
ATOM 1123 O O . PHE A 1 173 ? -75.578 12.008 26.186 1.00 59.39 153 PHE A O 1
ATOM 1131 N N . TRP A 1 174 ? -77.282 10.588 26.341 1.00 58.47 154 TRP A N 1
ATOM 1132 C CA . TRP A 1 174 ? -77.358 10.787 27.775 1.00 58.32 154 TRP A CA 1
ATOM 1133 C C . TRP A 1 174 ? -76.484 9.806 28.517 1.00 57.72 154 TRP A C 1
ATOM 1134 O O . TRP A 1 174 ? -75.835 10.177 29.474 1.00 57.74 154 TRP A O 1
ATOM 1145 N N . ARG A 1 175 ? -76.494 8.546 28.105 1.00 57.08 155 ARG A N 1
ATOM 1146 C CA . ARG A 1 175 ? -75.542 7.602 28.662 1.00 57.31 155 ARG A CA 1
ATOM 1147 C C . ARG A 1 175 ? -74.158 8.269 28.598 1.00 57.17 155 ARG A C 1
ATOM 1148 O O . ARG A 1 175 ? -73.534 8.519 29.639 1.00 57.51 155 ARG A O 1
ATOM 1150 N N . ALA A 1 176 ? -73.730 8.638 27.385 1.00 56.24 156 ALA A N 1
ATOM 1151 C CA . ALA A 1 176 ? -72.383 9.167 27.169 1.00 54.57 156 ALA A CA 1
ATOM 1152 C C . ALA A 1 176 ? -72.127 10.564 27.791 1.00 53.39 156 ALA A C 1
ATOM 1153 O O . ALA A 1 176 ? -71.009 10.859 28.218 1.00 52.54 156 ALA A O 1
ATOM 1155 N N . VAL A 1 177 ? -73.167 11.386 27.902 1.00 52.43 157 VAL A N 1
ATOM 1156 C CA . VAL A 1 177 ? -73.003 12.716 28.472 1.00 52.11 157 VAL A CA 1
ATOM 1157 C C . VAL A 1 177 ? -72.574 12.670 29.931 1.00 52.13 157 VAL A C 1
ATOM 1158 O O . VAL A 1 177 ? -72.292 13.699 30.530 1.00 51.67 157 VAL A O 1
ATOM 1162 N N . GLN A 1 178 ? -72.538 11.470 30.503 1.00 52.71 158 GLN A N 1
ATOM 1163 C CA . GLN A 1 178 ? -72.167 11.307 31.908 1.00 53.19 158 GLN A CA 1
ATOM 1164 C C . GLN A 1 178 ? -71.122 10.233 32.132 1.00 52.89 158 GLN A C 1
ATOM 1165 O O . GLN A 1 178 ? -70.319 10.337 33.048 1.00 52.93 158 GLN A O 1
ATOM 1171 N N . THR A 1 179 ? -71.134 9.207 31.287 1.00 52.99 159 THR A N 1
ATOM 1172 C CA . THR A 1 179 ? -70.014 8.285 31.169 1.00 53.32 159 THR A CA 1
ATOM 1173 C C . THR A 1 179 ? -68.737 8.949 30.587 1.00 53.65 159 THR A C 1
ATOM 1174 O O . THR A 1 179 ? -67.604 8.495 30.860 1.00 54.15 159 THR A O 1
ATOM 1178 N N . ARG A 1 180 ? -68.923 10.014 29.790 1.00 53.66 160 ARG A N 1
ATOM 1179 C CA . ARG A 1 180 ? -67.837 10.699 29.053 1.00 53.31 160 ARG A CA 1
ATOM 1180 C C . ARG A 1 180 ? -67.258 9.868 27.894 1.00 52.07 160 ARG A C 1
ATOM 1181 O O . ARG A 1 180 ? -66.327 10.296 27.238 1.00 51.97 160 ARG A O 1
ATOM 1189 N N . VAL A 1 181 ? -67.827 8.696 27.646 1.00 51.26 161 VAL A N 1
ATOM 1190 C CA . VAL A 1 181 ? -67.326 7.770 26.629 1.00 50.92 161 VAL A CA 1
ATOM 1191 C C . VAL A 1 181 ? -68.305 7.717 25.480 1.00 50.84 161 VAL A C 1
ATOM 1192 O O . VAL A 1 181 ? -69.376 7.132 25.612 1.00 52.05 161 VAL A O 1
ATOM 1196 N N . TRP A 1 182 ? -67.947 8.306 24.346 1.00 49.69 162 TRP A N 1
ATOM 1197 C CA . TRP A 1 182 ? -68.923 8.525 23.302 1.00 47.73 162 TRP A CA 1
ATOM 1198 C C . TRP A 1 182 ? -68.765 7.545 22.165 1.00 48.47 162 TRP A C 1
ATOM 1199 O O . TRP A 1 182 ? -68.918 7.905 21.023 1.00 49.16 162 TRP A O 1
ATOM 1210 N N . ARG A 1 183 ? -68.472 6.298 22.472 1.00 49.25 163 ARG A N 1
ATOM 1211 C CA . ARG A 1 183 ? -68.502 5.265 21.445 1.00 50.42 163 ARG A CA 1
ATOM 1212 C C . ARG A 1 183 ? -69.497 4.146 21.808 1.00 51.11 163 ARG A C 1
ATOM 1213 O O . ARG A 1 183 ? -69.139 3.159 22.478 1.00 51.31 163 ARG A O 1
ATOM 1221 N N . ARG A 1 193 ? -70.467 3.208 36.220 1.00 81.40 173 ARG A N 1
ATOM 1222 C CA . ARG A 1 193 ? -71.352 3.750 35.184 1.00 81.50 173 ARG A CA 1
ATOM 1223 C C . ARG A 1 193 ? -72.567 4.436 35.816 1.00 80.74 173 ARG A C 1
ATOM 1224 O O . ARG A 1 193 ? -72.840 4.239 36.998 1.00 80.70 173 ARG A O 1
ATOM 1232 N N . ALA A 1 194 ? -73.286 5.242 35.035 1.00 79.96 174 ALA A N 1
ATOM 1233 C CA . ALA A 1 194 ? -74.329 6.119 35.592 1.00 78.98 174 ALA A CA 1
ATOM 1234 C C . ALA A 1 194 ? -75.713 5.948 34.964 1.00 78.36 174 ALA A C 1
ATOM 1235 O O . ALA A 1 194 ? -75.854 5.345 33.909 1.00 78.23 174 ALA A O 1
ATOM 1237 N N . GLU A 1 195 ? -76.721 6.530 35.603 1.00 77.86 175 GLU A N 1
ATOM 1238 C CA . GLU A 1 195 ? -78.106 6.063 35.475 1.00 77.55 175 GLU A CA 1
ATOM 1239 C C . GLU A 1 195 ? -79.010 6.798 34.462 1.00 76.53 175 GLU A C 1
ATOM 1240 O O . GLU A 1 195 ? -78.707 7.901 34.023 1.00 76.28 175 GLU A O 1
ATOM 1246 N N . TYR A 1 196 ? -80.117 6.144 34.102 1.00 75.50 176 TYR A N 1
ATOM 1247 C CA . TYR A 1 196 ? -81.289 6.786 33.492 1.00 74.77 176 TYR A CA 1
ATOM 1248 C C . TYR A 1 196 ? -81.809 8.019 34.334 1.00 73.96 176 TYR A C 1
ATOM 1249 O O . TYR A 1 196 ? -81.493 8.151 35.518 1.00 73.94 176 TYR A O 1
ATOM 1258 N N . HIS A 1 197 ? -82.564 8.925 33.694 1.00 72.66 177 HIS A N 1
ATOM 1259 C CA . HIS A 1 197 ? -83.296 10.010 34.370 1.00 71.42 177 HIS A CA 1
ATOM 1260 C C . HIS A 1 197 ? -84.086 10.784 33.310 1.00 71.29 177 HIS A C 1
ATOM 1261 O O . HIS A 1 197 ? -83.511 11.447 32.460 1.00 71.46 177 HIS A O 1
ATOM 1268 N N . ALA A 1 198 ? -85.409 10.690 33.375 1.00 71.07 178 ALA A N 1
ATOM 1269 C CA . ALA A 1 198 ? -86.294 11.107 32.279 1.00 70.95 178 ALA A CA 1
ATOM 1270 C C . ALA A 1 198 ? -86.247 12.596 31.864 1.00 70.47 178 ALA A C 1
ATOM 1271 O O . ALA A 1 198 ? -86.196 12.909 30.673 1.00 70.12 178 ALA A O 1
ATOM 1273 N N . GLY A 1 199 ? -86.292 13.496 32.851 1.00 70.16 179 GLY A N 1
ATOM 1274 C CA . GLY A 1 199 ? -86.425 14.934 32.620 1.00 69.44 179 GLY A CA 1
ATOM 1275 C C . GLY A 1 199 ? -85.263 15.543 31.860 1.00 68.87 179 GLY A C 1
ATOM 1276 O O . GLY A 1 199 ? -85.390 16.627 31.271 1.00 69.19 179 GLY A O 1
ATOM 1277 N N . ALA A 1 200 ? -84.130 14.844 31.898 1.00 67.94 180 ALA A N 1
ATOM 1278 C CA . ALA A 1 200 ? -82.961 15.165 31.098 1.00 67.03 180 ALA A CA 1
ATOM 1279 C C . ALA A 1 200 ? -83.158 14.686 29.667 1.00 66.45 180 ALA A C 1
ATOM 1280 O O . ALA A 1 200 ? -83.121 15.491 28.734 1.00 66.46 180 ALA A O 1
ATOM 1282 N N . ILE A 1 201 ? -83.366 13.379 29.495 1.00 65.53 181 ILE A N 1
ATOM 1283 C CA . ILE A 1 201 ? -83.595 12.812 28.171 1.00 64.88 181 ILE A CA 1
ATOM 1284 C C . ILE A 1 201 ? -84.697 13.553 27.408 1.00 65.04 181 ILE A C 1
ATOM 1285 O O . ILE A 1 201 ? -84.799 13.413 26.192 1.00 65.22 181 ILE A O 1
ATOM 1290 N N . ALA A 1 202 ? -85.522 14.327 28.120 1.00 65.15 182 ALA A N 1
ATOM 1291 C CA . ALA A 1 202 ? -86.339 15.365 27.468 1.00 65.48 182 ALA A CA 1
ATOM 1292 C C . ALA A 1 202 ? -85.381 16.319 26.787 1.00 65.21 182 ALA A C 1
ATOM 1293 O O . ALA A 1 202 ? -85.072 16.145 25.610 1.00 65.65 182 ALA A O 1
ATOM 1295 N N . HIS A 1 203 ? -84.859 17.278 27.554 1.00 64.64 183 HIS A N 1
ATOM 1296 C CA . HIS A 1 203 ? -83.886 18.256 27.059 1.00 63.83 183 HIS A CA 1
ATOM 1297 C C . HIS A 1 203 ? -83.026 17.753 25.909 1.00 62.40 183 HIS A C 1
ATOM 1298 O O . HIS A 1 203 ? -82.855 18.456 24.925 1.00 61.84 183 HIS A O 1
ATOM 1305 N N . VAL A 1 204 ? -82.507 16.533 26.032 1.00 61.05 184 VAL A N 1
ATOM 1306 C CA . VAL A 1 204 ? -81.782 15.908 24.927 1.00 60.20 184 VAL A CA 1
ATOM 1307 C C . VAL A 1 204 ? -82.694 15.709 23.712 1.00 59.89 184 VAL A C 1
ATOM 1308 O O . VAL A 1 204 ? -82.626 16.490 22.764 1.00 60.03 184 VAL A O 1
ATOM 1312 N N . ILE A 1 205 ? -83.569 14.700 23.756 1.00 59.22 185 ILE A N 1
ATOM 1313 C CA . ILE A 1 205 ? -84.461 14.384 22.625 1.00 58.48 185 ILE A CA 1
ATOM 1314 C C . ILE A 1 205 ? -84.989 15.625 21.891 1.00 58.01 185 ILE A C 1
ATOM 1315 O O . ILE A 1 205 ? -85.221 15.588 20.684 1.00 57.87 185 ILE A O 1
ATOM 1317 N N . THR A 1 206 ? -85.149 16.729 22.606 1.00 57.31 186 THR A N 1
ATOM 1318 C CA . THR A 1 206 ? -85.618 17.930 21.965 1.00 57.30 186 THR A CA 1
ATOM 1319 C C . THR A 1 206 ? -84.522 18.882 21.484 1.00 57.20 186 THR A C 1
ATOM 1320 O O . THR A 1 206 ? -84.720 19.579 20.493 1.00 57.73 186 THR A O 1
ATOM 1324 N N . MET A 1 207 ? -83.372 18.923 22.160 1.00 57.15 187 MET A N 1
ATOM 1325 C CA . MET A 1 207 ? -82.189 19.637 21.612 1.00 56.20 187 MET A CA 1
ATOM 1326 C C . MET A 1 207 ? -81.778 19.002 20.283 1.00 55.87 187 MET A C 1
ATOM 1327 O O . MET A 1 207 ? -81.573 19.707 19.296 1.00 55.65 187 MET A O 1
ATOM 1332 N N . LEU A 1 208 ? -81.682 17.668 20.275 1.00 55.62 188 LEU A N 1
ATOM 1333 C CA . LEU A 1 208 ? -81.436 16.884 19.065 1.00 55.63 188 LEU A CA 1
ATOM 1334 C C . LEU A 1 208 ? -82.470 17.127 18.000 1.00 56.51 188 LEU A C 1
ATOM 1335 O O . LEU A 1 208 ? -82.222 16.858 16.828 1.00 56.49 188 LEU A O 1
ATOM 1340 N N . ARG A 1 209 ? -83.654 17.580 18.414 1.00 57.57 189 ARG A N 1
ATOM 1341 C CA . ARG A 1 209 ? -84.721 17.872 17.470 1.00 58.37 189 ARG A CA 1
ATOM 1342 C C . ARG A 1 209 ? -84.341 19.107 16.719 1.00 58.68 189 ARG A C 1
ATOM 1343 O O . ARG A 1 209 ? -84.146 19.053 15.516 1.00 59.15 189 ARG A O 1
ATOM 1345 N N . ALA A 1 210 ? -84.195 20.212 17.448 1.00 59.09 190 ALA A N 1
ATOM 1346 C CA . ALA A 1 210 ? -83.895 21.521 16.848 1.00 59.31 190 ALA A CA 1
ATOM 1347 C C . ALA A 1 210 ? -82.575 21.547 16.077 1.00 59.37 190 ALA A C 1
ATOM 1348 O O . ALA A 1 210 ? -82.397 22.416 15.199 1.00 59.81 190 ALA A O 1
ATOM 1350 N N . GLN A 1 211 ? -81.664 20.619 16.417 1.00 58.36 191 GLN A N 1
ATOM 1351 C CA . GLN A 1 211 ? -80.447 20.396 15.652 1.00 57.51 191 GLN A CA 1
ATOM 1352 C C . GLN A 1 211 ? -80.839 19.804 14.304 1.00 57.51 191 GLN A C 1
ATOM 1353 O O . GLN A 1 211 ? -80.542 20.371 13.275 1.00 57.54 191 GLN A O 1
ATOM 1359 N N . GLU A 1 212 ? -81.542 18.683 14.309 1.00 57.72 192 GLU A N 1
ATOM 1360 C CA . GLU A 1 212 ? -81.893 18.015 13.059 1.00 58.34 192 GLU A CA 1
ATOM 1361 C C . GLU A 1 212 ? -82.781 18.875 12.146 1.00 58.21 192 GLU A C 1
ATOM 1362 O O . GLU A 1 212 ? -82.717 18.754 10.924 1.00 57.95 192 GLU A O 1
ATOM 1368 N N . GLU A 1 213 ? -83.615 19.728 12.740 1.00 58.38 193 GLU A N 1
ATOM 1369 C CA . GLU A 1 213 ? -84.295 20.770 11.977 1.00 58.75 193 GLU A CA 1
ATOM 1370 C C . GLU A 1 213 ? -83.190 21.515 11.233 1.00 58.89 193 GLU A C 1
ATOM 1371 O O . GLU A 1 213 ? -82.869 21.152 10.107 1.00 59.57 193 GLU A O 1
ATOM 1373 N N . GLY A 1 214 ? -82.561 22.490 11.894 1.00 58.51 194 GLY A N 1
ATOM 1374 C CA . GLY A 1 214 ? -81.399 23.203 11.366 1.00 57.82 194 GLY A CA 1
ATOM 1375 C C . GLY A 1 214 ? -80.820 22.711 10.054 1.00 57.28 194 GLY A C 1
ATOM 1376 O O . GLY A 1 214 ? -80.719 23.478 9.089 1.00 57.08 194 GLY A O 1
ATOM 1377 N N . TRP A 1 215 ? -80.449 21.433 10.033 1.00 57.09 195 TRP A N 1
ATOM 1378 C CA . TRP A 1 215 ? -79.861 20.785 8.875 1.00 57.33 195 TRP A CA 1
ATOM 1379 C C . TRP A 1 215 ? -80.799 20.795 7.673 1.00 57.71 195 TRP A C 1
ATOM 1380 O O . TRP A 1 215 ? -80.492 21.408 6.651 1.00 57.73 195 TRP A O 1
ATOM 1391 N N . ARG A 1 216 ? -81.933 20.105 7.801 1.00 58.25 196 ARG A N 1
ATOM 1392 C CA . ARG A 1 216 ? -83.033 20.150 6.813 1.00 58.70 196 ARG A CA 1
ATOM 1393 C C . ARG A 1 216 ? -83.398 21.596 6.328 1.00 57.94 196 ARG A C 1
ATOM 1394 O O . ARG A 1 216 ? -83.498 21.864 5.121 1.00 57.54 196 ARG A O 1
ATOM 1402 N N . ALA A 1 217 ? -83.553 22.525 7.262 1.00 57.26 197 ALA A N 1
ATOM 1403 C CA . ALA A 1 217 ? -83.823 23.910 6.887 1.00 57.09 197 ALA A CA 1
ATOM 1404 C C . ALA A 1 217 ? -82.600 24.620 6.317 1.00 57.03 197 ALA A C 1
ATOM 1405 O O . ALA A 1 217 ? -82.715 25.730 5.803 1.00 57.25 197 ALA A O 1
ATOM 1407 N N . TRP A 1 218 ? -81.420 24.014 6.428 1.00 56.69 198 TRP A N 1
ATOM 1408 C CA . TRP A 1 218 ? -80.251 24.599 5.777 1.00 55.81 198 TRP A CA 1
ATOM 1409 C C . TRP A 1 218 ? -80.119 24.016 4.382 1.00 56.80 198 TRP A C 1
ATOM 1410 O O . TRP A 1 218 ? -79.663 24.689 3.457 1.00 56.55 198 TRP A O 1
ATOM 1421 N N . PHE A 1 219 ? -80.560 22.775 4.229 1.00 58.18 199 PHE A N 1
ATOM 1422 C CA . PHE A 1 219 ? -80.420 22.084 2.959 1.00 60.05 199 PHE A CA 1
ATOM 1423 C C . PHE A 1 219 ? -81.149 22.798 1.845 1.00 61.60 199 PHE A C 1
ATOM 1424 O O . PHE A 1 219 ? -80.668 22.828 0.708 1.00 62.69 199 PHE A O 1
ATOM 1432 N N . THR A 1 220 ? -82.303 23.382 2.160 1.00 62.55 200 THR A N 1
ATOM 1433 C CA . THR A 1 220 ? -83.026 24.126 1.153 1.00 63.42 200 THR A CA 1
ATOM 1434 C C . THR A 1 220 ? -82.631 25.608 1.160 1.00 63.78 200 THR A C 1
ATOM 1435 O O . THR A 1 220 ? -82.478 26.215 0.098 1.00 64.35 200 THR A O 1
ATOM 1439 N N . GLU A 1 221 ? -82.400 26.178 2.340 1.00 64.00 201 GLU A N 1
ATOM 1440 C CA . GLU A 1 221 ? -82.044 27.601 2.428 1.00 64.20 201 GLU A CA 1
ATOM 1441 C C . GLU A 1 221 ? -80.653 27.950 1.855 1.00 64.26 201 GLU A C 1
ATOM 1442 O O . GLU A 1 221 ? -80.280 29.122 1.789 1.00 64.17 201 GLU A O 1
ATOM 1444 N N . GLU A 1 222 ? -79.892 26.934 1.455 1.00 64.68 202 GLU A N 1
ATOM 1445 C CA . GLU A 1 222 ? -78.708 27.148 0.604 1.00 65.08 202 GLU A CA 1
ATOM 1446 C C . GLU A 1 222 ? -78.632 26.123 -0.529 1.00 64.72 202 GLU A C 1
ATOM 1447 O O . GLU A 1 222 ? -77.564 25.880 -1.094 1.00 64.88 202 GLU A O 1
ATOM 1453 N N . ASN A 1 223 ? -79.790 25.549 -0.860 1.00 64.22 203 ASN A N 1
ATOM 1454 C CA . ASN A 1 223 ? -79.954 24.693 -2.025 1.00 63.88 203 ASN A CA 1
ATOM 1455 C C . ASN A 1 223 ? -78.849 23.662 -2.130 1.00 63.66 203 ASN A C 1
ATOM 1456 O O . ASN A 1 223 ? -78.130 23.611 -3.117 1.00 63.40 203 ASN A O 1
ATOM 1458 N N . VAL A 1 224 ? -78.698 22.868 -1.073 1.00 64.13 204 VAL A N 1
ATOM 1459 C CA . VAL A 1 224 ? -77.727 21.772 -1.034 1.00 64.31 204 VAL A CA 1
ATOM 1460 C C . VAL A 1 224 ? -78.483 20.478 -1.013 1.00 64.50 204 VAL A C 1
ATOM 1461 O O . VAL A 1 224 ? -79.498 20.355 -0.346 1.00 64.49 204 VAL A O 1
ATOM 1463 N N . GLU A 1 225 ? -78.009 19.515 -1.772 1.00 65.09 205 GLU A N 1
ATOM 1464 C CA . GLU A 1 225 ? -78.635 18.223 -1.773 1.00 65.97 205 GLU A CA 1
ATOM 1465 C C . GLU A 1 225 ? -77.573 17.233 -1.385 1.00 66.44 205 GLU A C 1
ATOM 1466 O O . GLU A 1 225 ? -76.832 16.763 -2.240 1.00 67.12 205 GLU A O 1
ATOM 1468 N N . PRO A 1 226 ? -77.470 16.947 -0.089 1.00 66.54 206 PRO A N 1
ATOM 1469 C CA . PRO A 1 226 ? -76.513 15.968 0.422 1.00 66.80 206 PRO A CA 1
ATOM 1470 C C . PRO A 1 226 ? -76.940 14.542 0.121 1.00 67.35 206 PRO A C 1
ATOM 1471 O O . PRO A 1 226 ? -78.132 14.250 0.149 1.00 67.58 206 PRO A O 1
ATOM 1475 N N . ILE A 1 227 ? -75.976 13.667 -0.154 1.00 68.08 207 ILE A N 1
ATOM 1476 C CA . ILE A 1 227 ? -76.199 12.228 -0.065 1.00 68.78 207 ILE A CA 1
ATOM 1477 C C . ILE A 1 227 ? -76.855 12.033 1.288 1.00 69.56 207 ILE A C 1
ATOM 1478 O O . ILE A 1 227 ? -76.661 12.864 2.177 1.00 69.57 207 ILE A O 1
ATOM 1483 N N . ASP A 1 228 ? -77.666 10.985 1.450 1.00 70.55 208 ASP A N 1
ATOM 1484 C CA . ASP A 1 228 ? -78.507 10.903 2.647 1.00 71.29 208 ASP A CA 1
ATOM 1485 C C . ASP A 1 228 ? -78.724 9.540 3.280 1.00 72.04 208 ASP A C 1
ATOM 1486 O O . ASP A 1 228 ? -79.863 9.105 3.419 1.00 72.14 208 ASP A O 1
ATOM 1491 N N . VAL A 1 229 ? -77.647 8.898 3.726 1.00 73.06 209 VAL A N 1
ATOM 1492 C CA . VAL A 1 229 ? -77.754 7.611 4.409 1.00 74.65 209 VAL A CA 1
ATOM 1493 C C . VAL A 1 229 ? -78.511 7.735 5.730 1.00 75.84 209 VAL A C 1
ATOM 1494 O O . VAL A 1 229 ? -78.757 8.842 6.202 1.00 75.99 209 VAL A O 1
ATOM 1496 N N . ASP A 1 230 ? -78.905 6.588 6.295 1.00 77.62 210 ASP A N 1
ATOM 1497 C CA . ASP A 1 230 ? -79.668 6.514 7.555 1.00 79.15 210 ASP A CA 1
ATOM 1498 C C . ASP A 1 230 ? -79.128 5.381 8.441 1.00 80.21 210 ASP A C 1
ATOM 1499 O O . ASP A 1 230 ? -78.648 4.366 7.939 1.00 80.05 210 ASP A O 1
ATOM 1501 N N . TYR A 1 231 ? -79.199 5.560 9.758 1.00 81.84 211 TYR A N 1
ATOM 1502 C CA . TYR A 1 231 ? -78.506 4.648 10.674 1.00 83.69 211 TYR A CA 1
ATOM 1503 C C . TYR A 1 231 ? -78.834 3.162 10.477 1.00 84.49 211 TYR A C 1
ATOM 1504 O O . TYR A 1 231 ? -77.920 2.351 10.399 1.00 84.29 211 TYR A O 1
ATOM 1513 N N . PRO A 1 232 ? -80.119 2.800 10.412 1.00 85.70 212 PRO A N 1
ATOM 1514 C CA . PRO A 1 232 ? -80.497 1.434 10.045 1.00 86.53 212 PRO A CA 1
ATOM 1515 C C . PRO A 1 232 ? -79.746 0.935 8.800 1.00 87.46 212 PRO A C 1
ATOM 1516 O O . PRO A 1 232 ? -79.118 -0.117 8.857 1.00 87.47 212 PRO A O 1
ATOM 1520 N N . TYR A 1 233 ? -79.805 1.701 7.710 1.00 88.62 213 TYR A N 1
ATOM 1521 C CA . TYR A 1 233 ? -79.111 1.386 6.460 1.00 89.77 213 TYR A CA 1
ATOM 1522 C C . TYR A 1 233 ? -77.649 1.092 6.730 1.00 90.11 213 TYR A C 1
ATOM 1523 O O . TYR A 1 233 ? -77.096 0.151 6.182 1.00 90.39 213 TYR A O 1
ATOM 1532 N N . LEU A 1 234 ? -77.031 1.905 7.587 1.00 90.69 214 LEU A N 1
ATOM 1533 C CA . LEU A 1 234 ? -75.600 1.789 7.904 1.00 90.93 214 LEU A CA 1
ATOM 1534 C C . LEU A 1 234 ? -75.293 0.592 8.780 1.00 91.24 214 LEU A C 1
ATOM 1535 O O . LEU A 1 234 ? -74.636 -0.332 8.339 1.00 91.30 214 LEU A O 1
ATOM 1540 N N . TRP A 1 235 ? -75.781 0.613 10.019 1.00 91.98 215 TRP A N 1
ATOM 1541 C CA . TRP A 1 235 ? -75.563 -0.478 10.975 1.00 92.84 215 TRP A CA 1
ATOM 1542 C C . TRP A 1 235 ? -75.830 -1.854 10.344 1.00 93.46 215 TRP A C 1
ATOM 1543 O O . TRP A 1 235 ? -75.302 -2.864 10.799 1.00 93.36 215 TRP A O 1
ATOM 1554 N N . ARG A 1 236 ? -76.610 -1.865 9.264 1.00 94.60 216 ARG A N 1
ATOM 1555 C CA . ARG A 1 236 ? -76.787 -3.055 8.422 1.00 95.65 216 ARG A CA 1
ATOM 1556 C C . ARG A 1 236 ? -75.775 -3.045 7.273 1.00 95.95 216 ARG A C 1
ATOM 1557 O O . ARG A 1 236 ? -74.737 -3.710 7.343 1.00 96.30 216 ARG A O 1
ATOM 1565 N N . ASN A 1 237 ? -76.086 -2.284 6.220 1.00 96.16 217 ASN A N 1
ATOM 1566 C CA . ASN A 1 237 ? -75.261 -2.255 5.015 1.00 96.55 217 ASN A CA 1
ATOM 1567 C C . ASN A 1 237 ? -74.331 -1.028 4.919 1.00 96.52 217 ASN A C 1
ATOM 1568 O O . ASN A 1 237 ? -74.516 -0.159 4.071 1.00 96.71 217 ASN A O 1
ATOM 1573 N N . LEU A 1 238 ? -73.325 -0.966 5.793 1.00 96.52 218 LEU A N 1
ATOM 1574 C CA . LEU A 1 238 ? -72.352 0.131 5.750 1.00 96.24 218 LEU A CA 1
ATOM 1575 C C . LEU A 1 238 ? -71.301 -0.096 4.686 1.00 95.97 218 LEU A C 1
ATOM 1576 O O . LEU A 1 238 ? -70.604 0.832 4.292 1.00 96.32 218 LEU A O 1
ATOM 1581 N N . THR A 1 239 ? -71.185 -1.332 4.224 1.00 95.47 219 THR A N 1
ATOM 1582 C CA . THR A 1 239 ? -70.214 -1.653 3.202 1.00 95.08 219 THR A CA 1
ATOM 1583 C C . THR A 1 239 ? -70.509 -0.912 1.898 1.00 94.63 219 THR A C 1
ATOM 1584 O O . THR A 1 239 ? -69.590 -0.474 1.202 1.00 94.65 219 THR A O 1
ATOM 1588 N N . GLU A 1 240 ? -71.789 -0.739 1.587 1.00 93.99 220 GLU A N 1
ATOM 1589 C CA . GLU A 1 240 ? -72.171 0.031 0.407 1.00 93.63 220 GLU A CA 1
ATOM 1590 C C . GLU A 1 240 ? -71.885 1.516 0.640 1.00 92.59 220 GLU A C 1
ATOM 1591 O O . GLU A 1 240 ? -71.089 2.112 -0.084 1.00 92.46 220 GLU A O 1
ATOM 1597 N N . VAL A 1 241 ? -72.493 2.087 1.685 1.00 91.32 221 VAL A N 1
ATOM 1598 C CA . VAL A 1 241 ? -72.377 3.518 1.997 1.00 89.79 221 VAL A CA 1
ATOM 1599 C C . VAL A 1 241 ? -70.946 4.006 1.840 1.00 88.91 221 VAL A C 1
ATOM 1600 O O . VAL A 1 241 ? -70.697 5.000 1.171 1.00 89.02 221 VAL A O 1
ATOM 1604 N N . VAL A 1 242 ? -70.008 3.293 2.448 1.00 87.78 222 VAL A N 1
ATOM 1605 C CA . VAL A 1 242 ? -68.593 3.605 2.311 1.00 86.74 222 VAL A CA 1
ATOM 1606 C C . VAL A 1 242 ? -68.179 3.565 0.844 1.00 86.30 222 VAL A C 1
ATOM 1607 O O . VAL A 1 242 ? -67.566 4.506 0.336 1.00 86.22 222 VAL A O 1
ATOM 1611 N N . GLY A 1 243 ? -68.558 2.486 0.163 1.00 85.89 223 GLY A N 1
ATOM 1612 C CA . GLY A 1 243 ? -68.297 2.324 -1.265 1.00 85.17 223 GLY A CA 1
ATOM 1613 C C . GLY A 1 243 ? -68.908 3.417 -2.133 1.00 84.31 223 GLY A C 1
ATOM 1614 O O . GLY A 1 243 ? -68.436 3.682 -3.244 1.00 84.27 223 GLY A O 1
ATOM 1615 N N . THR A 1 244 ? -69.965 4.043 -1.633 1.00 83.30 224 THR A N 1
ATOM 1616 C CA . THR A 1 244 ? -70.517 5.210 -2.287 1.00 82.50 224 THR A CA 1
ATOM 1617 C C . THR A 1 244 ? -69.581 6.387 -2.048 1.00 81.89 224 THR A C 1
ATOM 1618 O O . THR A 1 244 ? -69.146 7.024 -3.007 1.00 82.39 224 THR A O 1
ATOM 1622 N N . VAL A 1 245 ? -69.234 6.650 -0.782 1.00 80.58 225 VAL A N 1
ATOM 1623 C CA . VAL A 1 245 ? -68.414 7.816 -0.443 1.00 79.25 225 VAL A CA 1
ATOM 1624 C C . VAL A 1 245 ? -67.127 7.806 -1.257 1.00 78.30 225 VAL A C 1
ATOM 1625 O O . VAL A 1 245 ? -66.661 8.844 -1.709 1.00 78.24 225 VAL A O 1
ATOM 1627 N N . LEU A 1 246 ? -66.603 6.618 -1.504 1.00 77.29 226 LEU A N 1
ATOM 1628 C CA . LEU A 1 246 ? -65.298 6.475 -2.124 1.00 76.75 226 LEU A CA 1
ATOM 1629 C C . LEU A 1 246 ? -65.275 6.777 -3.611 1.00 76.74 226 LEU A C 1
ATOM 1630 O O . LEU A 1 246 ? -64.257 7.214 -4.154 1.00 76.37 226 LEU A O 1
ATOM 1635 N N . GLU A 1 247 ? -66.390 6.500 -4.272 1.00 77.05 227 GLU A N 1
ATOM 1636 C CA . GLU A 1 247 ? -66.527 6.760 -5.697 1.00 77.33 227 GLU A CA 1
ATOM 1637 C C . GLU A 1 247 ? -66.743 8.254 -5.925 1.00 76.83 227 GLU A C 1
ATOM 1638 O O . GLU A 1 247 ? -66.135 8.854 -6.812 1.00 76.60 227 GLU A O 1
ATOM 1644 N N . ALA A 1 248 ? -67.608 8.843 -5.102 1.00 76.54 228 ALA A N 1
ATOM 1645 C CA . ALA A 1 248 ? -67.793 10.289 -5.045 1.00 76.12 228 ALA A CA 1
ATOM 1646 C C . ALA A 1 248 ? -66.470 11.035 -4.831 1.00 76.00 228 ALA A C 1
ATOM 1647 O O . ALA A 1 248 ? -66.338 12.194 -5.228 1.00 76.05 228 ALA A O 1
ATOM 1649 N N . LEU A 1 249 ? -65.502 10.365 -4.200 1.00 76.00 229 LEU A N 1
ATOM 1650 C CA . LEU A 1 249 ? -64.150 10.909 -4.049 1.00 75.87 229 LEU A CA 1
ATOM 1651 C C . LEU A 1 249 ? -63.202 10.385 -5.119 1.00 75.88 229 LEU A C 1
ATOM 1652 O O . LEU A 1 249 ? -62.050 10.805 -5.181 1.00 76.03 229 LEU A O 1
ATOM 1657 N N . GLY A 1 250 ? -63.705 9.483 -5.961 1.00 75.88 230 GLY A N 1
ATOM 1658 C CA . GLY A 1 250 ? -62.985 9.003 -7.131 1.00 75.97 230 GLY A CA 1
ATOM 1659 C C . GLY A 1 250 ? -61.931 7.957 -6.830 1.00 76.32 230 GLY A C 1
ATOM 1660 O O . GLY A 1 250 ? -60.830 8.030 -7.389 1.00 76.00 230 GLY A O 1
ATOM 1661 N N . GLN A 1 251 ? -62.276 6.964 -5.997 1.00 76.60 231 GLN A N 1
ATOM 1662 C CA . GLN A 1 251 ? -61.264 6.124 -5.330 1.00 76.96 231 GLN A CA 1
ATOM 1663 C C . GLN A 1 251 ? -61.191 4.634 -5.706 1.00 77.82 231 GLN A C 1
ATOM 1664 O O . GLN A 1 251 ? -60.511 4.252 -6.668 1.00 77.91 231 GLN A O 1
ATOM 1670 N N . ASP A 1 252 ? -61.820 3.796 -4.893 1.00 78.64 232 ASP A N 1
ATOM 1671 C CA . ASP A 1 252 ? -62.046 2.404 -5.248 1.00 79.59 232 ASP A CA 1
ATOM 1672 C C . ASP A 1 252 ? -62.959 1.750 -4.236 1.00 80.42 232 ASP A C 1
ATOM 1673 O O . ASP A 1 252 ? -62.501 1.323 -3.169 1.00 80.66 232 ASP A O 1
ATOM 1678 N N . PRO A 1 253 ? -64.243 1.650 -4.579 1.00 81.25 233 PRO A N 1
ATOM 1679 C CA . PRO A 1 253 ? -65.237 1.025 -3.702 1.00 81.87 233 PRO A CA 1
ATOM 1680 C C . PRO A 1 253 ? -64.661 -0.238 -3.086 1.00 82.54 233 PRO A C 1
ATOM 1681 O O . PRO A 1 253 ? -64.823 -0.455 -1.883 1.00 82.56 233 PRO A O 1
ATOM 1685 N N . ARG A 1 254 ? -63.960 -1.032 -3.906 1.00 83.23 234 ARG A N 1
ATOM 1686 C CA . ARG A 1 254 ? -63.317 -2.268 -3.459 1.00 83.95 234 ARG A CA 1
ATOM 1687 C C . ARG A 1 254 ? -62.462 -2.073 -2.194 1.00 84.49 234 ARG A C 1
ATOM 1688 O O . ARG A 1 254 ? -62.253 -3.021 -1.430 1.00 84.63 234 ARG A O 1
ATOM 1690 N N . LEU A 1 255 ? -61.982 -0.850 -1.966 1.00 84.95 235 LEU A N 1
ATOM 1691 C CA . LEU A 1 255 ? -61.299 -0.542 -0.708 1.00 85.56 235 LEU A CA 1
ATOM 1692 C C . LEU A 1 255 ? -62.330 -0.252 0.398 1.00 85.43 235 LEU A C 1
ATOM 1693 O O . LEU A 1 255 ? -63.365 0.381 0.142 1.00 85.12 235 LEU A O 1
ATOM 1698 N N . ALA A 1 256 ? -62.061 -0.760 1.603 1.00 85.02 236 ALA A N 1
ATOM 1699 C CA . ALA A 1 256 ? -63.038 -0.768 2.690 1.00 85.01 236 ALA A CA 1
ATOM 1700 C C . ALA A 1 256 ? -62.642 -1.801 3.739 1.00 85.04 236 ALA A C 1
ATOM 1701 O O . ALA A 1 256 ? -63.322 -1.965 4.754 1.00 84.99 236 ALA A O 1
ATOM 1703 N N . GLU A 1 271 ? -80.116 0.167 27.265 1.00 82.68 251 GLU A N 1
ATOM 1704 C CA . GLU A 1 271 ? -81.416 0.175 26.605 1.00 82.57 251 GLU A CA 1
ATOM 1705 C C . GLU A 1 271 ? -82.542 0.463 27.586 1.00 82.13 251 GLU A C 1
ATOM 1706 O O . GLU A 1 271 ? -83.496 -0.299 27.695 1.00 81.96 251 GLU A O 1
ATOM 1712 N N . TRP A 1 272 ? -82.410 1.573 28.303 1.00 81.88 252 TRP A N 1
ATOM 1713 C CA . TRP A 1 272 ? -83.537 2.190 28.988 1.00 81.65 252 TRP A CA 1
ATOM 1714 C C . TRP A 1 272 ? -84.400 2.958 27.978 1.00 81.58 252 TRP A C 1
ATOM 1715 O O . TRP A 1 272 ? -84.917 4.038 28.284 1.00 81.53 252 TRP A O 1
ATOM 1717 N N . VAL A 1 273 ? -84.545 2.391 26.777 1.00 81.74 253 VAL A N 1
ATOM 1718 C CA . VAL A 1 273 ? -85.338 2.995 25.691 1.00 82.16 253 VAL A CA 1
ATOM 1719 C C . VAL A 1 273 ? -86.823 2.917 26.008 1.00 82.25 253 VAL A C 1
ATOM 1720 O O . VAL A 1 273 ? -87.514 3.936 26.055 1.00 81.90 253 VAL A O 1
ATOM 1724 N N . GLU A 1 274 ? -87.292 1.674 26.174 1.00 82.75 254 GLU A N 1
ATOM 1725 C CA . GLU A 1 274 ? -88.621 1.348 26.693 1.00 82.76 254 GLU A CA 1
ATOM 1726 C C . GLU A 1 274 ? -88.855 2.057 28.023 1.00 82.71 254 GLU A C 1
ATOM 1727 O O . GLU A 1 274 ? -89.913 2.646 28.239 1.00 82.94 254 GLU A O 1
ATOM 1729 N N . ARG A 1 275 ? -87.848 2.011 28.899 1.00 82.70 255 ARG A N 1
ATOM 1730 C CA . ARG A 1 275 ? -87.871 2.736 30.174 1.00 82.39 255 ARG A CA 1
ATOM 1731 C C . ARG A 1 275 ? -87.993 4.255 29.977 1.00 82.18 255 ARG A C 1
ATOM 1732 O O . ARG A 1 275 ? -88.251 4.992 30.937 1.00 82.00 255 ARG A O 1
ATOM 1734 N N . TYR A 1 276 ? -87.833 4.715 28.735 1.00 82.11 256 TYR A N 1
ATOM 1735 C CA . TYR A 1 276 ? -88.314 6.044 28.350 1.00 82.13 256 TYR A CA 1
ATOM 1736 C C . TYR A 1 276 ? -89.642 5.959 27.582 1.00 82.49 256 TYR A C 1
ATOM 1737 O O . TYR A 1 276 ? -90.532 6.810 27.757 1.00 82.39 256 TYR A O 1
ATOM 1746 N N . ARG A 1 277 ? -89.767 4.927 26.747 1.00 82.90 257 ARG A N 1
ATOM 1747 C CA . ARG A 1 277 ? -90.971 4.696 25.940 1.00 83.42 257 ARG A CA 1
ATOM 1748 C C . ARG A 1 277 ? -92.220 4.430 26.808 1.00 83.64 257 ARG A C 1
ATOM 1749 O O . ARG A 1 277 ? -92.934 5.363 27.209 1.00 83.56 257 ARG A O 1
ATOM 1751 N N . ASP A 1 279 ? -92.573 6.881 29.367 1.00 60.74 259 ASP A N 1
ATOM 1752 C CA . ASP A 1 279 ? -93.024 7.949 30.247 1.00 61.40 259 ASP A CA 1
ATOM 1753 C C . ASP A 1 279 ? -92.802 9.301 29.594 1.00 61.56 259 ASP A C 1
ATOM 1754 O O . ASP A 1 279 ? -93.599 10.220 29.778 1.00 61.84 259 ASP A O 1
ATOM 1759 N N . GLN A 1 281 ? -95.144 6.710 28.414 1.00 96.92 261 GLN A N 1
ATOM 1760 C CA . GLN A 1 281 ? -96.295 6.272 29.200 1.00 97.06 261 GLN A CA 1
ATOM 1761 C C . GLN A 1 281 ? -97.122 7.442 29.779 1.00 97.04 261 GLN A C 1
ATOM 1762 O O . GLN A 1 281 ? -98.200 7.754 29.258 1.00 97.05 261 GLN A O 1
ATOM 1764 N N . ARG A 1 282 ? -96.594 8.114 30.813 1.00 96.95 262 ARG A N 1
ATOM 1765 C CA . ARG A 1 282 ? -97.428 8.919 31.730 1.00 96.75 262 ARG A CA 1
ATOM 1766 C C . ARG A 1 282 ? -97.211 10.448 31.715 1.00 96.52 262 ARG A C 1
ATOM 1767 O O . ARG A 1 282 ? -98.179 11.214 31.650 1.00 96.13 262 ARG A O 1
ATOM 1769 N N . ASP A 1 283 ? -95.950 10.875 31.770 1.00 96.54 263 ASP A N 1
ATOM 1770 C CA . ASP A 1 283 ? -95.601 12.260 32.127 1.00 96.60 263 ASP A CA 1
ATOM 1771 C C . ASP A 1 283 ? -95.869 13.323 31.039 1.00 96.74 263 ASP A C 1
ATOM 1772 O O . ASP A 1 283 ? -96.193 14.482 31.355 1.00 96.69 263 ASP A O 1
ATOM 1774 N N . GLY A 1 284 ? -95.735 12.935 29.770 1.00 96.75 264 GLY A N 1
ATOM 1775 C CA . GLY A 1 284 ? -95.920 13.863 28.660 1.00 96.57 264 GLY A CA 1
ATOM 1776 C C . GLY A 1 284 ? -94.618 14.530 28.253 1.00 96.49 264 GLY A C 1
ATOM 1777 O O . GLY A 1 284 ? -94.592 15.716 27.917 1.00 96.44 264 GLY A O 1
ATOM 1778 N N . LEU A 1 285 ? -93.534 13.757 28.302 1.00 96.50 265 LEU A N 1
ATOM 1779 C CA . LEU A 1 285 ? -92.207 14.232 27.924 1.00 96.45 265 LEU A CA 1
ATOM 1780 C C . LEU A 1 285 ? -91.997 14.032 26.422 1.00 96.49 265 LEU A C 1
ATOM 1781 O O . LEU A 1 285 ? -91.938 12.882 25.952 1.00 96.37 265 LEU A O 1
ATOM 1783 N N . PRO A 1 286 ? -91.894 15.147 25.677 1.00 96.57 266 PRO A N 1
ATOM 1784 C CA . PRO A 1 286 ? -91.817 15.117 24.203 1.00 96.32 266 PRO A CA 1
ATOM 1785 C C . PRO A 1 286 ? -91.025 13.929 23.635 1.00 95.77 266 PRO A C 1
ATOM 1786 O O . PRO A 1 286 ? -89.916 13.653 24.084 1.00 95.74 266 PRO A O 1
ATOM 1790 N N . LEU A 1 287 ? -91.622 13.226 22.678 1.00 95.34 267 LEU A N 1
ATOM 1791 C CA . LEU A 1 287 ? -90.995 12.065 22.069 1.00 95.27 267 LEU A CA 1
ATOM 1792 C C . LEU A 1 287 ? -91.250 12.054 20.568 1.00 95.29 267 LEU A C 1
ATOM 1793 O O . LEU A 1 287 ? -90.395 11.635 19.787 1.00 95.39 267 LEU A O 1
ATOM 1795 N N . HIS B 1 24 ? -51.067 8.304 38.099 1.00 42.86 4 HIS B N 1
ATOM 1796 C CA . HIS B 1 24 ? -52.001 7.908 37.006 1.00 42.81 4 HIS B CA 1
ATOM 1797 C C . HIS B 1 24 ? -51.814 8.770 35.710 1.00 42.50 4 HIS B C 1
ATOM 1798 O O . HIS B 1 24 ? -52.306 9.885 35.622 1.00 42.33 4 HIS B O 1
ATOM 1800 N N . PRO B 1 25 ? -51.066 8.270 34.735 1.00 42.58 5 PRO B N 1
ATOM 1801 C CA . PRO B 1 25 ? -50.800 9.014 33.497 1.00 42.58 5 PRO B CA 1
ATOM 1802 C C . PRO B 1 25 ? -52.081 9.308 32.734 1.00 42.91 5 PRO B C 1
ATOM 1803 O O . PRO B 1 25 ? -52.992 8.477 32.790 1.00 44.14 5 PRO B O 1
ATOM 1807 N N . THR B 1 26 ? -52.163 10.459 32.052 1.00 41.84 6 THR B N 1
ATOM 1808 C CA . THR B 1 26 ? -53.376 10.843 31.333 1.00 39.93 6 THR B CA 1
ATOM 1809 C C . THR B 1 26 ? -53.138 10.795 29.843 1.00 38.56 6 THR B C 1
ATOM 1810 O O . THR B 1 26 ? -53.946 11.317 29.063 1.00 38.69 6 THR B O 1
ATOM 1814 N N . ALA B 1 27 ? -52.028 10.184 29.437 1.00 35.74 7 ALA B N 1
ATOM 1815 C CA . ALA B 1 27 ? -51.643 10.256 28.051 1.00 33.12 7 ALA B CA 1
ATOM 1816 C C . ALA B 1 27 ? -50.701 9.140 27.665 1.00 31.84 7 ALA B C 1
ATOM 1817 O O . ALA B 1 27 ? -49.818 8.780 28.424 1.00 31.14 7 ALA B O 1
ATOM 1819 N N . 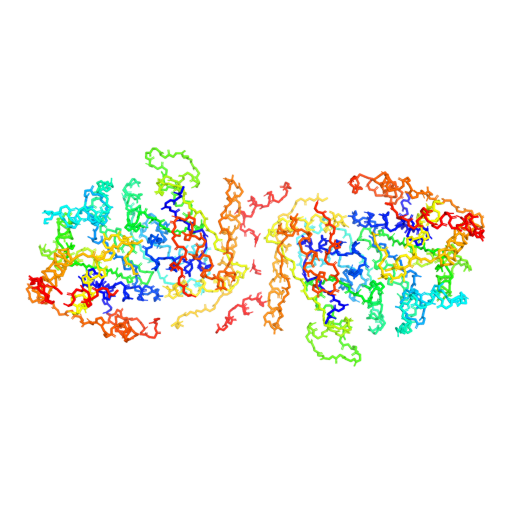TYR B 1 28 ? -50.875 8.626 26.452 1.00 30.47 8 TYR B N 1
ATOM 1820 C CA . TYR B 1 28 ? -49.946 7.666 25.892 1.00 29.28 8 TYR B CA 1
ATOM 1821 C C . TYR B 1 28 ? -49.407 8.113 24.583 1.00 29.37 8 TYR B C 1
ATOM 1822 O O . TYR B 1 28 ? -50.030 8.914 23.894 1.00 29.13 8 TYR B O 1
ATOM 1831 N N . LEU B 1 29 ? -48.270 7.538 24.216 1.00 28.58 9 LEU B N 1
ATOM 1832 C CA . LEU B 1 29 ? -47.634 7.884 23.003 1.00 28.57 9 LEU B CA 1
ATOM 1833 C C . LEU B 1 29 ? -46.949 6.661 22.463 1.00 29.77 9 LEU B C 1
ATOM 1834 O O . LEU B 1 29 ? -46.129 6.061 23.138 1.00 31.93 9 LEU B O 1
ATOM 1839 N N . VAL B 1 30 ? -47.241 6.304 21.228 1.00 30.00 10 VAL B N 1
ATOM 1840 C CA . VAL B 1 30 ? -46.779 5.052 20.674 1.00 30.71 10 VAL B CA 1
ATOM 1841 C C . VAL B 1 30 ? -45.539 5.258 19.798 1.00 31.99 10 VAL B C 1
ATOM 1842 O O . VAL B 1 30 ? -45.569 6.025 18.822 1.00 33.46 10 VAL B O 1
ATOM 1846 N N . LEU B 1 31 ? -44.466 4.572 20.115 1.00 31.74 11 LEU B N 1
ATOM 1847 C CA . LEU B 1 31 ? -43.199 4.852 19.474 1.00 32.70 11 LEU B CA 1
ATOM 1848 C C . LEU B 1 31 ? -42.940 3.828 18.371 1.00 33.73 11 LEU B C 1
ATOM 1849 O O . LEU B 1 31 ? -43.048 2.630 18.603 1.00 35.07 11 LEU B O 1
ATOM 1854 N N . ALA B 1 32 ? -42.561 4.242 17.174 1.00 33.66 12 ALA B N 1
ATOM 1855 C CA . ALA B 1 32 ? -42.562 3.241 16.142 1.00 33.78 12 ALA B CA 1
ATOM 1856 C C . ALA B 1 32 ? -41.879 3.601 14.895 1.00 34.74 12 ALA B C 1
ATOM 1857 O O . ALA B 1 32 ? -41.052 4.494 14.842 1.00 35.43 12 ALA B O 1
ATOM 1859 N N . SER B 1 33 ? -42.222 2.858 13.868 1.00 35.96 13 SER B N 1
ATOM 1860 C CA . SER B 1 33 ? -41.634 3.061 12.585 1.00 38.06 13 SER B CA 1
ATOM 1861 C C . SER B 1 33 ? -42.737 2.855 11.548 1.00 38.46 13 SER B C 1
ATOM 1862 O O . SER B 1 33 ? -43.824 2.347 11.878 1.00 38.76 13 SER B O 1
ATOM 1865 N N . GLN B 1 34 ? -42.536 3.366 10.342 1.00 39.16 14 GLN B N 1
ATOM 1866 C CA . GLN B 1 34 ? -43.651 3.396 9.404 1.00 40.87 14 GLN B CA 1
ATOM 1867 C C . GLN B 1 34 ? -44.010 1.975 9.036 1.00 41.35 14 GLN B C 1
ATOM 1868 O O . GLN B 1 34 ? -43.133 1.175 8.765 1.00 42.28 14 GLN B O 1
ATOM 1874 N N . ARG B 1 35 ? -45.290 1.646 9.073 1.00 42.36 15 ARG B N 1
ATOM 1875 C CA . ARG B 1 35 ? -45.715 0.275 8.813 1.00 43.66 15 ARG B CA 1
ATOM 1876 C C . ARG B 1 35 ? -44.947 -0.706 9.711 1.00 45.06 15 ARG B C 1
ATOM 1877 O O . ARG B 1 35 ? -44.155 -1.515 9.248 1.00 46.02 15 ARG B O 1
ATOM 1885 N N . SER B 1 36 ? -45.164 -0.594 11.005 1.00 45.94 16 SER B N 1
ATOM 1886 C CA . SER B 1 36 ? -44.598 -1.506 11.933 1.00 47.33 16 SER B CA 1
ATOM 1887 C C . SER B 1 36 ? -45.711 -2.099 12.780 1.00 48.42 16 SER B C 1
ATOM 1888 O O . SER B 1 36 ? -45.462 -2.969 13.598 1.00 48.78 16 SER B O 1
ATOM 1891 N N . GLY B 1 37 ? -46.938 -1.642 12.573 1.00 49.39 17 GLY B N 1
ATOM 1892 C CA . GLY B 1 37 ? -48.066 -2.163 13.306 1.00 51.16 17 GLY B CA 1
ATOM 1893 C C . GLY B 1 37 ? -48.758 -1.114 14.162 1.00 52.89 17 GLY B C 1
ATOM 1894 O O . GLY B 1 37 ? -49.974 -1.207 14.423 1.00 53.20 17 GLY B O 1
ATOM 1895 N N . SER B 1 38 ? -48.012 -0.096 14.595 1.00 53.91 18 SER B N 1
ATOM 1896 C CA . SER B 1 38 ? -48.594 0.931 15.488 1.00 54.93 18 SER B CA 1
ATOM 1897 C C . SER B 1 38 ? -50.067 1.210 15.179 1.00 54.82 18 SER B C 1
ATOM 1898 O O . SER B 1 38 ? -50.868 1.351 16.081 1.00 55.24 18 SER B O 1
ATOM 1901 N N . THR B 1 39 ? -50.414 1.250 13.905 1.00 55.27 19 THR B N 1
ATOM 1902 C CA . THR B 1 39 ? -51.802 1.414 13.481 1.00 55.53 19 THR B CA 1
ATOM 1903 C C . THR B 1 39 ? -52.828 0.457 14.125 1.00 56.01 19 THR B C 1
ATOM 1904 O O . THR B 1 39 ? -53.840 0.915 14.678 1.00 56.67 19 THR B O 1
ATOM 1908 N N . LEU B 1 40 ? -52.595 -0.851 14.044 1.00 56.16 20 LEU B N 1
ATOM 1909 C CA . LEU B 1 40 ? -53.580 -1.819 14.550 1.00 56.11 20 LEU B CA 1
ATOM 1910 C C . LEU B 1 40 ? -53.912 -1.500 16.015 1.00 55.54 20 LEU B C 1
ATOM 1911 O O . LEU B 1 40 ? -55.086 -1.303 16.388 1.00 55.17 20 LEU B O 1
ATOM 1913 N N . LEU B 1 41 ? -52.858 -1.414 16.826 1.00 54.60 21 LEU B N 1
ATOM 1914 C CA . LEU B 1 41 ? -52.960 -1.000 18.233 1.00 53.64 21 LEU B CA 1
ATOM 1915 C C . LEU B 1 41 ? -53.671 0.330 18.356 1.00 52.85 21 LEU B C 1
ATOM 1916 O O . LEU B 1 41 ? -54.688 0.449 19.019 1.00 53.52 21 LEU B O 1
ATOM 1921 N N . VAL B 1 42 ? -53.122 1.334 17.689 1.00 52.26 22 VAL B N 1
ATOM 1922 C CA . VAL B 1 42 ? -53.495 2.697 17.937 1.00 51.39 22 VAL B CA 1
ATOM 1923 C C . VAL B 1 42 ? -54.899 3.002 17.513 1.00 51.32 22 VAL B C 1
ATOM 1924 O O . VAL B 1 42 ? -55.623 3.571 18.290 1.00 51.19 22 VAL B O 1
ATOM 1928 N N . GLU B 1 43 ? -55.312 2.572 16.314 1.00 51.82 23 GLU B N 1
ATOM 1929 C CA . GLU B 1 43 ? -56.739 2.688 15.916 1.00 52.46 23 GLU B CA 1
ATOM 1930 C C . GLU B 1 43 ? -57.624 1.878 16.856 1.00 51.87 23 GLU B C 1
ATOM 1931 O O . GLU B 1 43 ? -58.724 2.313 17.230 1.00 51.36 23 GLU B O 1
ATOM 1937 N N . SER B 1 44 ? -57.101 0.709 17.260 1.00 51.20 24 SER B N 1
ATOM 1938 C CA . SER B 1 44 ? -57.802 -0.213 18.139 1.00 50.02 24 SER B CA 1
ATOM 1939 C C . SER B 1 44 ? -58.126 0.510 19.407 1.00 48.59 24 SER B C 1
ATOM 1940 O O . SER B 1 44 ? -59.235 0.402 19.916 1.00 49.13 24 SER B O 1
ATOM 1943 N N . LEU B 1 45 ? -57.161 1.284 19.898 1.00 46.65 25 LEU B N 1
ATOM 1944 C CA . LEU B 1 45 ? -57.405 2.197 21.009 1.00 44.66 25 LEU B CA 1
ATOM 1945 C C . LEU B 1 45 ? -58.479 3.241 20.694 1.00 43.69 25 LEU B C 1
ATOM 1946 O O . LEU B 1 45 ? -59.449 3.375 21.425 1.00 43.29 25 LEU B O 1
ATOM 1951 N N . ARG B 1 46 ? -58.314 3.969 19.599 1.00 43.05 26 ARG B N 1
ATOM 1952 C CA . ARG B 1 46 ? -59.176 5.118 19.345 1.00 43.18 26 ARG B CA 1
ATOM 1953 C C . ARG B 1 46 ? -60.647 4.746 19.511 1.00 43.10 26 ARG B C 1
ATOM 1954 O O . ARG B 1 46 ? -61.432 5.493 20.132 1.00 43.35 26 ARG B O 1
ATOM 1962 N N . ALA B 1 47 ? -60.998 3.575 18.962 1.00 8.49 27 ALA B N 1
ATOM 1963 C CA . ALA B 1 47 ? -62.354 2.990 19.057 1.00 43.14 27 ALA B CA 1
ATOM 1964 C C . ALA B 1 47 ? -62.900 2.841 20.470 1.00 43.33 27 ALA B C 1
ATOM 1965 O O . ALA B 1 47 ? -64.083 3.012 20.662 1.00 42.86 27 ALA B O 1
ATOM 1967 N N . THR B 1 48 ? -62.060 2.546 21.474 1.00 43.79 28 THR B N 1
ATOM 1968 C CA . THR B 1 48 ? -62.606 2.538 22.850 1.00 44.14 28 THR B CA 1
ATOM 1969 C C . THR B 1 48 ? -63.273 3.821 23.169 1.00 43.05 28 THR B C 1
ATOM 1970 O O . THR B 1 48 ? -64.216 3.840 23.920 1.00 44.43 28 THR B O 1
ATOM 1974 N N . GLY B 1 49 ? -62.736 4.913 22.656 1.00 42.50 29 GLY B N 1
ATOM 1975 C CA . GLY B 1 49 ? -63.298 6.218 22.946 1.00 41.27 29 GLY B CA 1
ATOM 1976 C C . GLY B 1 49 ? -62.941 6.726 24.332 1.00 40.15 29 GLY B C 1
ATOM 1977 O O . GLY B 1 49 ? -63.553 7.665 24.835 1.00 39.05 29 GLY B O 1
ATOM 1978 N N . VAL B 1 50 ? -61.933 6.104 24.940 1.00 39.52 30 VAL B N 1
ATOM 1979 C CA . VAL B 1 50 ? -61.340 6.645 26.155 1.00 38.67 30 VAL B CA 1
ATOM 1980 C C . VAL B 1 50 ? -59.819 6.729 26.020 1.00 38.13 30 VAL B C 1
ATOM 1981 O O . VAL B 1 50 ? -59.122 6.926 27.004 1.00 39.09 30 VAL B O 1
ATOM 1985 N N . ALA B 1 51 ? -59.309 6.593 24.802 1.00 36.74 31 ALA B N 1
ATOM 1986 C CA . ALA B 1 51 ? -57.880 6.663 24.570 1.00 35.98 31 ALA B CA 1
ATOM 1987 C C . ALA B 1 51 ? -57.533 7.702 23.513 1.00 35.96 31 ALA B C 1
ATOM 1988 O O . ALA B 1 51 ? -56.736 7.430 22.617 1.00 36.50 31 ALA B O 1
ATOM 1990 N N . GLY B 1 52 ? -58.125 8.892 23.599 1.00 35.16 32 GLY B N 1
ATOM 1991 C CA . GLY B 1 52 ? -57.640 10.017 22.822 1.00 33.69 32 GLY B CA 1
ATOM 1992 C C . GLY B 1 52 ? -57.850 9.867 21.326 1.00 33.10 32 GLY B C 1
ATOM 1993 O O . GLY B 1 52 ? -58.549 8.988 20.875 1.00 34.00 32 GLY B O 1
ATOM 1994 N N . GLU B 1 53 ? -57.262 10.749 20.546 1.00 32.18 33 GLU B N 1
ATOM 1995 C CA . GLU B 1 53 ? -57.397 10.644 19.110 1.00 31.63 33 GLU B CA 1
ATOM 1996 C C . GLU B 1 53 ? -56.017 10.593 18.514 1.00 31.39 33 GLU B C 1
ATOM 1997 O O . GLU B 1 53 ? -55.539 11.580 17.998 1.00 31.00 33 GLU B O 1
ATOM 2003 N N . PRO B 1 54 ? -55.349 9.454 18.620 1.00 32.24 34 PRO B N 1
ATOM 2004 C CA . PRO B 1 54 ? -53.929 9.386 18.252 1.00 33.11 34 PRO B CA 1
ATOM 2005 C C . PRO B 1 54 ? -53.799 9.717 16.798 1.00 33.27 34 PRO B C 1
ATOM 2006 O O . PRO B 1 54 ? -54.737 9.415 16.048 1.00 35.72 34 PRO B O 1
ATOM 2010 N N . GLN B 1 55 ? -52.723 10.411 16.411 1.00 32.55 35 GLN B N 1
ATOM 2011 C CA . GLN B 1 55 ? -52.422 10.744 15.002 1.00 29.92 35 GLN B CA 1
ATOM 2012 C C . GLN B 1 55 ? -50.943 10.865 14.993 1.00 27.95 35 GLN B C 1
ATOM 2013 O O . GLN B 1 55 ? -50.346 10.865 16.056 1.00 27.00 35 GLN B O 1
ATOM 2019 N N . GLU B 1 56 ? -50.346 10.965 13.803 1.00 27.04 36 GLU B N 1
ATOM 2020 C CA . GLU B 1 56 ? -48.921 11.261 13.674 1.00 25.36 36 GLU B CA 1
ATOM 2021 C C . GLU B 1 56 ? -48.721 12.791 13.677 1.00 24.81 36 GLU B C 1
ATOM 2022 O O . GLU B 1 56 ? -48.270 13.399 12.699 1.00 24.72 36 GLU B O 1
ATOM 2028 N N . PHE B 1 57 ? -49.069 13.383 14.828 1.00 24.09 37 PHE B N 1
ATOM 2029 C CA . PHE B 1 57 ? -49.051 14.806 15.112 1.00 21.62 37 PHE B CA 1
ATOM 2030 C C . PHE B 1 57 ? -47.742 15.436 14.792 1.00 21.39 37 PHE B C 1
ATOM 2031 O O . PHE B 1 57 ? -47.665 16.637 14.570 1.00 22.17 37 PHE B O 1
ATOM 2039 N N . PHE B 1 58 ? -46.707 14.617 14.735 1.00 20.50 38 PHE B N 1
ATOM 2040 C CA . PHE B 1 58 ? -45.374 15.105 14.498 1.00 18.97 38 PHE B CA 1
ATOM 2041 C C . PHE B 1 58 ? -44.831 14.747 13.118 1.00 17.63 38 PHE B C 1
ATOM 2042 O O . PHE B 1 58 ? -43.650 14.981 12.844 1.00 17.27 38 PHE B O 1
ATOM 2050 N N . GLN B 1 59 ? -45.667 14.230 12.229 1.00 16.51 39 GLN B N 1
ATOM 2051 C CA . GLN B 1 59 ? -45.166 13.946 10.871 1.00 17.83 39 GLN B CA 1
ATOM 2052 C C . GLN B 1 59 ? -44.867 15.150 9.918 1.00 18.15 39 GLN B C 1
ATOM 2053 O O . GLN B 1 59 ? -44.045 15.015 9.028 1.00 18.56 39 GLN B O 1
ATOM 2059 N N . TYR B 1 60 ? -45.533 16.298 10.102 1.00 17.15 40 TYR B N 1
ATOM 2060 C CA . TYR B 1 60 ? -45.471 17.393 9.152 1.00 17.69 40 TYR B CA 1
ATOM 2061 C C . TYR B 1 60 ? -44.157 18.099 9.150 1.00 18.57 40 TYR B C 1
ATOM 2062 O O . TYR B 1 60 ? -43.710 18.494 10.190 1.00 21.28 40 TYR B O 1
ATOM 2071 N N . LEU B 1 61 ? -43.532 18.239 7.985 1.00 18.84 41 LEU B N 1
ATOM 2072 C CA . LEU B 1 61 ? -42.361 19.045 7.827 1.00 20.12 41 LEU B CA 1
ATOM 2073 C C . LEU B 1 61 ? -42.681 20.550 7.947 1.00 23.21 41 LEU B C 1
ATOM 2074 O O . LEU B 1 61 ? -43.725 21.033 7.500 1.00 23.41 41 LEU B O 1
ATOM 2079 N N . PRO B 1 62 ? -41.798 21.312 8.565 1.00 25.16 42 PRO B N 1
ATOM 2080 C CA . PRO B 1 62 ? -42.083 22.705 8.807 1.00 25.55 42 PRO B CA 1
ATOM 2081 C C . PRO B 1 62 ? -41.982 23.553 7.543 1.00 26.17 42 PRO B C 1
ATOM 2082 O O . PRO B 1 62 ? -42.650 24.574 7.486 1.00 28.40 42 PRO B O 1
ATOM 2086 N N . ASN B 1 63 ? -41.216 23.155 6.551 1.00 26.02 43 ASN B N 1
ATOM 2087 C CA . ASN B 1 63 ? -41.138 23.936 5.315 1.00 26.40 43 ASN B CA 1
ATOM 2088 C C . ASN B 1 63 ? -42.314 23.658 4.364 1.00 26.26 43 ASN B C 1
ATOM 2089 O O . ASN B 1 63 ? -42.619 24.471 3.481 1.00 27.94 43 ASN B O 1
ATOM 2091 N N . THR B 1 64 ? -42.980 22.526 4.526 1.00 24.80 44 THR B N 1
ATOM 2092 C CA . THR B 1 64 ? -44.025 22.167 3.582 1.00 23.56 44 THR B CA 1
ATOM 2093 C C . THR B 1 64 ? -45.386 22.018 4.252 1.00 23.01 44 THR B C 1
ATOM 2094 O O . THR B 1 64 ? -46.390 21.869 3.566 1.00 23.79 44 THR B O 1
ATOM 2098 N N . SER B 1 65 ? -45.417 22.045 5.579 1.00 21.09 45 SER B N 1
ATOM 2099 C CA . SER B 1 65 ? -46.600 21.661 6.350 1.00 20.62 45 SER B CA 1
ATOM 2100 C C . SER B 1 65 ? -47.283 20.447 5.735 1.00 19.66 45 SER B C 1
ATOM 2101 O O . SER B 1 65 ? -48.504 20.281 5.780 1.00 19.41 45 SER B O 1
ATOM 2104 N N . MET B 1 66 ? -46.461 19.574 5.218 1.00 19.21 46 MET B N 1
ATOM 2105 C CA . MET B 1 66 ? -46.931 18.272 4.783 1.00 20.82 46 MET B CA 1
ATOM 2106 C C . MET B 1 66 ? -46.163 17.125 5.394 1.00 19.70 46 MET B C 1
ATOM 2107 O O . MET B 1 66 ? -45.034 17.258 5.815 1.00 18.24 46 MET B O 1
ATOM 2112 N N . SER B 1 67 ? -46.803 15.991 5.418 1.00 20.91 47 SER B N 1
ATOM 2113 C CA . SER B 1 67 ? -46.097 14.741 5.575 1.00 23.88 47 SER B CA 1
ATOM 2114 C C . SER B 1 67 ? -44.970 14.672 4.586 1.00 23.08 47 SER B C 1
ATOM 2115 O O . SER B 1 67 ? -45.071 15.250 3.491 1.00 23.57 47 SER B O 1
ATOM 2118 N N . PRO B 1 68 ? -43.927 13.917 4.939 1.00 22.60 48 PRO B N 1
ATOM 2119 C CA . PRO B 1 68 ? -42.840 13.626 4.017 1.00 22.49 48 PRO B CA 1
ATOM 2120 C C . PRO B 1 68 ? -43.398 13.089 2.692 1.00 22.99 48 PRO B C 1
ATOM 2121 O O . PRO B 1 68 ? -44.301 12.253 2.670 1.00 23.17 48 PRO B O 1
ATOM 2125 N N . GLN B 1 69 ? -42.918 13.610 1.591 1.00 23.84 49 GLN B N 1
ATOM 2126 C CA . GLN B 1 69 ? -43.397 13.127 0.291 1.00 25.16 49 GLN B CA 1
ATOM 2127 C C . GLN B 1 69 ? -42.437 12.132 -0.343 1.00 25.39 49 GLN B C 1
ATOM 2128 O O . GLN B 1 69 ? -41.216 12.151 -0.092 1.00 25.69 49 GLN B O 1
ATOM 2134 N N . PRO B 1 70 ? -42.971 11.317 -1.236 1.00 24.89 50 PRO B N 1
ATOM 2135 C CA . PRO B 1 70 ? -42.225 10.193 -1.746 1.00 24.68 50 PRO B CA 1
ATOM 2136 C C . PRO B 1 70 ? -40.843 10.620 -2.160 1.00 24.91 50 PRO B C 1
ATOM 2137 O O . PRO B 1 70 ? -39.906 10.016 -1.664 1.00 24.63 50 PRO B O 1
ATOM 2141 N N . ARG B 1 71 ? -40.701 11.659 -2.993 1.00 25.44 51 ARG B N 1
ATOM 2142 C CA . ARG B 1 71 ? -39.369 12.055 -3.479 1.00 26.48 51 ARG B CA 1
ATOM 2143 C C . ARG B 1 71 ? -38.472 12.547 -2.309 1.00 28.09 51 ARG B C 1
ATOM 2144 O O . ARG B 1 71 ? -37.262 12.747 -2.451 1.00 29.14 51 ARG B O 1
ATOM 2152 N N . GLU B 1 72 ? -39.071 12.747 -1.144 1.00 28.57 52 GLU B N 1
ATOM 2153 C CA . GLU B 1 72 ? -38.329 13.284 -0.032 1.00 28.50 52 GLU B CA 1
ATOM 2154 C C . GLU B 1 72 ? -37.680 12.157 0.697 1.00 28.77 52 GLU B C 1
ATOM 2155 O O . GLU B 1 72 ? -36.555 12.286 1.184 1.00 30.26 52 GLU B O 1
ATOM 2161 N N . TRP B 1 73 ? -38.389 11.044 0.803 1.00 28.12 53 TRP B N 1
ATOM 2162 C CA . TRP B 1 73 ? -37.850 9.905 1.485 1.00 27.44 53 TRP B CA 1
ATOM 2163 C C . TRP B 1 73 ? -36.624 9.433 0.701 1.00 28.83 53 TRP B C 1
ATOM 2164 O O . TRP B 1 73 ? -35.741 8.747 1.244 1.00 30.08 53 TRP B O 1
ATOM 2175 N N . PHE B 1 74 ? -36.556 9.786 -0.579 1.00 29.06 54 PHE B N 1
ATOM 2176 C CA . PHE B 1 74 ? -35.484 9.280 -1.404 1.00 29.97 54 PHE B CA 1
ATOM 2177 C C . PHE B 1 74 ? -34.558 10.370 -1.862 1.00 31.53 54 PHE B C 1
ATOM 2178 O O . PHE B 1 74 ? -33.885 10.229 -2.861 1.00 31.98 54 PHE B O 1
ATOM 2186 N N . ALA B 1 75 ? -34.480 11.446 -1.093 1.00 33.32 55 ALA B N 1
ATOM 2187 C CA . ALA B 1 75 ? -33.795 12.653 -1.560 1.00 34.97 55 ALA B CA 1
ATOM 2188 C C . ALA B 1 75 ? -32.317 12.438 -1.936 1.00 35.74 55 ALA B C 1
ATOM 2189 O O . ALA B 1 75 ? -31.736 13.222 -2.681 1.00 34.47 55 ALA B O 1
ATOM 2191 N N . ASP B 1 76 ? -31.736 11.348 -1.452 1.00 38.89 56 ASP B N 1
ATOM 2192 C CA . ASP B 1 76 ? -30.312 11.021 -1.750 1.00 42.12 56 ASP B CA 1
ATOM 2193 C C . ASP B 1 76 ? -30.127 9.943 -2.799 1.00 41.96 56 ASP B C 1
ATOM 2194 O O . ASP B 1 76 ? -29.021 9.522 -3.041 1.00 42.71 56 ASP B O 1
ATOM 2199 N N . VAL B 1 77 ? -31.231 9.475 -3.365 1.00 42.94 57 VAL B N 1
ATOM 2200 C CA . VAL B 1 77 ? -31.245 8.541 -4.474 1.00 43.29 57 VAL B CA 1
ATOM 2201 C C . VAL B 1 77 ? -31.201 9.367 -5.747 1.00 44.56 57 VAL B C 1
ATOM 2202 O O . VAL B 1 77 ? -32.062 10.195 -5.954 1.00 45.04 57 VAL B O 1
ATOM 2206 N N . GLU B 1 78 ? -30.184 9.156 -6.581 1.00 45.81 58 GLU B N 1
ATOM 2207 C CA . GLU B 1 78 ? -30.138 9.736 -7.919 1.00 46.52 58 GLU B CA 1
ATOM 2208 C C . GLU B 1 78 ? -30.390 8.643 -8.983 1.00 46.89 58 GLU B C 1
ATOM 2209 O O . GLU B 1 78 ? -30.281 8.883 -10.197 1.00 47.15 58 GLU B O 1
ATOM 2211 N N . ASP B 1 79 ? -30.736 7.443 -8.534 1.00 46.84 59 ASP B N 1
ATOM 2212 C CA . ASP B 1 79 ? -31.115 6.406 -9.479 1.00 46.61 59 ASP B CA 1
ATOM 2213 C C . ASP B 1 79 ? -32.508 6.701 -10.032 1.00 45.83 59 ASP B C 1
ATOM 2214 O O . ASP B 1 79 ? -33.536 6.568 -9.315 1.00 45.26 59 ASP B O 1
ATOM 2219 N N . GLN B 1 80 ? -32.517 7.094 -11.306 1.00 44.78 60 GLN B N 1
ATOM 2220 C CA . GLN B 1 80 ? -33.712 7.571 -11.990 1.00 44.66 60 GLN B CA 1
ATOM 2221 C C . GLN B 1 80 ? -34.799 6.519 -12.123 1.00 43.91 60 GLN B C 1
ATOM 2222 O O . GLN B 1 80 ? -35.986 6.864 -12.160 1.00 44.50 60 GLN B O 1
ATOM 2228 N N . SER B 1 81 ? -34.404 5.248 -12.153 1.00 42.82 61 SER B N 1
ATOM 2229 C CA . SER B 1 81 ? -35.339 4.131 -12.327 1.00 41.77 61 SER B CA 1
ATOM 2230 C C . SER B 1 81 ? -36.235 3.969 -11.135 1.00 41.91 61 SER B C 1
ATOM 2231 O O . SER B 1 81 ? -37.338 3.427 -11.276 1.00 42.53 61 SER B O 1
ATOM 2234 N N . ILE B 1 82 ? -35.761 4.413 -9.958 1.00 41.41 62 ILE B N 1
ATOM 2235 C CA . ILE B 1 82 ? -36.590 4.421 -8.757 1.00 40.79 62 ILE B CA 1
ATOM 2236 C C . ILE B 1 82 ? -37.324 5.739 -8.653 1.00 40.01 62 ILE B C 1
ATOM 2237 O O . ILE B 1 82 ? -38.527 5.775 -8.370 1.00 40.21 62 ILE B O 1
ATOM 2242 N N . LEU B 1 83 ? -36.595 6.821 -8.906 1.00 38.87 63 LEU B N 1
ATOM 2243 C CA . LEU B 1 83 ? -37.172 8.168 -8.912 1.00 37.87 63 LEU B CA 1
ATOM 2244 C C . LEU B 1 83 ? -38.462 8.283 -9.728 1.00 37.03 63 LEU B C 1
ATOM 2245 O O . LEU B 1 83 ? -39.457 8.796 -9.247 1.00 36.32 63 LEU B O 1
ATOM 2250 N N . ARG B 1 84 ? -38.439 7.763 -10.947 1.00 37.11 64 ARG B N 1
ATOM 2251 C CA . ARG B 1 84 ? -39.599 7.832 -11.845 1.00 37.26 64 ARG B CA 1
ATOM 2252 C C . ARG B 1 84 ? -40.862 7.136 -11.305 1.00 37.55 64 ARG B C 1
ATOM 2253 O O . ARG B 1 84 ? -41.983 7.393 -11.791 1.00 37.58 64 ARG B O 1
ATOM 2261 N N . LEU B 1 85 ? -40.683 6.259 -10.313 1.00 37.06 65 LEU B N 1
ATOM 2262 C CA . LEU B 1 85 ? -41.807 5.524 -9.753 1.00 36.79 65 LEU B CA 1
ATOM 2263 C C . LEU B 1 85 ? -42.590 6.392 -8.765 1.00 37.35 65 LEU B C 1
ATOM 2264 O O . LEU B 1 85 ? -43.749 6.073 -8.374 1.00 38.13 65 LEU B O 1
ATOM 2269 N N . LEU B 1 86 ? -41.950 7.492 -8.365 1.00 36.38 66 LEU B N 1
ATOM 2270 C CA . LEU B 1 86 ? -42.450 8.337 -7.309 1.00 34.74 66 LEU B CA 1
ATOM 2271 C C . LEU B 1 86 ? -43.149 9.565 -7.935 1.00 34.33 66 LEU B C 1
ATOM 2272 O O . LEU B 1 86 ? -42.716 10.092 -8.986 1.00 33.85 66 LEU B O 1
ATOM 2277 N N . ASP B 1 87 ? -44.235 9.993 -7.302 1.00 32.68 67 ASP B N 1
ATOM 2278 C CA . ASP B 1 87 ? -44.876 11.244 -7.618 1.00 31.42 67 ASP B CA 1
ATOM 2279 C C . ASP B 1 87 ? -43.887 12.405 -7.630 1.00 31.72 67 ASP B C 1
ATOM 2280 O O . ASP B 1 87 ? -42.819 12.359 -7.019 1.00 31.73 67 ASP B O 1
ATOM 2285 N N . PRO B 1 88 ? -44.255 13.471 -8.303 1.00 31.93 68 PRO B N 1
ATOM 2286 C CA . PRO B 1 88 ? -43.471 14.706 -8.251 1.00 32.35 68 PRO B CA 1
ATOM 2287 C C . PRO B 1 88 ? -43.729 15.447 -6.920 1.00 32.10 68 PRO B C 1
ATOM 2288 O O . PRO B 1 88 ? -44.832 15.333 -6.382 1.00 32.62 68 PRO B O 1
ATOM 2292 N N . LEU B 1 89 ? -42.754 16.186 -6.399 1.00 31.52 69 LEU B N 1
ATOM 2293 C CA . LEU B 1 89 ? -42.987 16.972 -5.203 1.00 31.69 69 LEU B CA 1
ATOM 2294 C C . LEU B 1 89 ? -44.086 18.014 -5.393 1.00 33.16 69 LEU B C 1
ATOM 2295 O O . LEU B 1 89 ? -44.307 18.564 -6.492 1.00 34.90 69 LEU B O 1
ATOM 2300 N N . ILE B 1 90 ? -44.775 18.270 -4.312 1.00 34.07 70 ILE B N 1
ATOM 2301 C CA . ILE B 1 90 ? -45.608 19.420 -4.136 1.00 34.78 70 ILE B CA 1
ATOM 2302 C C . ILE B 1 90 ? -44.752 20.345 -3.280 1.00 36.30 70 ILE B C 1
ATOM 2303 O O . ILE B 1 90 ? -44.050 19.910 -2.416 1.00 35.78 70 ILE B O 1
ATOM 2308 N N . GLU B 1 91 ? -44.734 21.623 -3.590 1.00 39.65 71 GLU B N 1
ATOM 2309 C CA . GLU B 1 91 ? -44.144 22.600 -2.679 1.00 41.92 71 GLU B CA 1
ATOM 2310 C C . GLU B 1 91 ? -45.329 23.043 -1.828 1.00 41.81 71 GLU B C 1
ATOM 2311 O O . GLU B 1 91 ? -46.404 23.298 -2.366 1.00 42.61 71 GLU B O 1
ATOM 2317 N N . GLY B 1 92 ? -45.178 23.043 -0.516 1.00 41.16 72 GLY B N 1
ATOM 2318 C CA . GLY B 1 92 ? -46.259 23.487 0.329 1.00 42.16 72 GLY B CA 1
ATOM 2319 C C . GLY B 1 92 ? -45.927 24.880 0.826 1.00 43.56 72 GLY B C 1
ATOM 2320 O O . GLY B 1 92 ? -45.474 25.737 0.040 1.00 44.51 72 GLY B O 1
ATOM 2321 N N . LYS B 1 93 ? -46.138 25.110 2.126 1.00 43.81 73 LYS B N 1
ATOM 2322 C CA . LYS B 1 93 ? -45.823 26.388 2.776 1.00 43.89 73 LYS B CA 1
ATOM 2323 C C . LYS B 1 93 ? -45.327 26.142 4.177 1.00 43.33 73 LYS B C 1
ATOM 2324 O O . LYS B 1 93 ? -45.798 25.216 4.859 1.00 42.92 73 LYS B O 1
ATOM 2330 N N . PRO B 1 94 ? -44.410 26.991 4.633 1.00 42.60 74 PRO B N 1
ATOM 2331 C CA . PRO B 1 94 ? -43.939 26.924 6.014 1.00 41.30 74 PRO B CA 1
ATOM 2332 C C . PRO B 1 94 ? -45.087 27.002 7.010 1.00 39.20 74 PRO B C 1
ATOM 2333 O O . PRO B 1 94 ? -46.073 27.697 6.789 1.00 38.36 74 PRO B O 1
ATOM 2337 N N . ASP B 1 95 ? -44.977 26.196 8.054 1.00 37.11 75 ASP B N 1
ATOM 2338 C CA . ASP B 1 95 ? -45.896 26.248 9.169 1.00 34.99 75 ASP B CA 1
ATOM 2339 C C . ASP B 1 95 ? -45.454 27.437 9.969 1.00 33.41 75 ASP B C 1
ATOM 2340 O O . ASP B 1 95 ? -44.280 27.565 10.277 1.00 33.47 75 ASP B O 1
ATOM 2345 N N . LEU B 1 96 ? -46.345 28.355 10.278 1.00 31.31 76 LEU B N 1
ATOM 2346 C CA . LEU B 1 96 ? -45.856 29.532 10.963 1.00 29.43 76 LEU B CA 1
ATOM 2347 C C . LEU B 1 96 ? -46.479 29.663 12.327 1.00 27.20 76 LEU B C 1
ATOM 2348 O O . LEU B 1 96 ? -46.292 30.654 12.998 1.00 27.31 76 LEU B O 1
ATOM 2353 N N . ALA B 1 97 ? -47.229 28.658 12.746 1.00 24.07 77 ALA B N 1
ATOM 2354 C CA . ALA B 1 97 ? -47.726 28.652 14.078 1.00 22.82 77 ALA B CA 1
ATOM 2355 C C . ALA B 1 97 ? -46.553 28.850 15.038 1.00 22.29 77 ALA B C 1
ATOM 2356 O O . ALA B 1 97 ? -45.518 28.165 14.916 1.00 24.46 77 ALA B O 1
ATOM 2358 N N . PRO B 1 98 ? -46.662 29.791 15.960 1.00 20.89 78 PRO B N 1
ATOM 2359 C CA . PRO B 1 98 ? -45.784 29.816 17.145 1.00 20.08 78 PRO B CA 1
ATOM 2360 C C . PRO B 1 98 ? -45.715 28.459 17.892 1.00 19.14 78 PRO B C 1
ATOM 2361 O O . PRO B 1 98 ? -46.701 27.710 17.971 1.00 17.80 78 PRO B O 1
ATOM 2365 N N . ALA B 1 99 ? -44.561 28.171 18.474 1.00 19.37 79 ALA B N 1
ATOM 2366 C CA . ALA B 1 99 ? -44.406 26.930 19.209 1.00 19.89 79 ALA B CA 1
ATOM 2367 C C . ALA B 1 99 ? -45.621 26.674 20.137 1.00 21.38 79 ALA B C 1
ATOM 2368 O O . ALA B 1 99 ? -46.230 25.590 20.039 1.00 21.95 79 ALA B O 1
ATOM 2370 N N . THR B 1 100 ? -46.019 27.666 20.960 1.00 20.03 80 THR B N 1
ATOM 2371 C CA . THR B 1 100 ? -47.102 27.441 21.901 1.00 20.87 80 THR B CA 1
ATOM 2372 C C . THR B 1 100 ? -48.409 27.116 21.230 1.00 21.16 80 THR B C 1
ATOM 2373 O O . THR B 1 100 ? -49.232 26.323 21.788 1.00 20.45 80 THR B O 1
ATOM 2377 N N . ILE B 1 101 ? -48.655 27.766 20.096 1.00 20.01 81 ILE B N 1
ATOM 2378 C CA . ILE B 1 101 ? -49.900 27.525 19.425 1.00 19.96 81 ILE B CA 1
ATOM 2379 C C . ILE B 1 101 ? -49.895 26.140 18.845 1.00 19.62 81 ILE B C 1
ATOM 2380 O O . ILE B 1 101 ? -50.888 25.428 18.945 1.00 18.89 81 ILE B O 1
ATOM 2385 N N . TRP B 1 102 ? -48.735 25.722 18.339 1.00 20.20 82 TRP B N 1
ATOM 2386 C CA . TRP B 1 102 ? -48.575 24.363 17.788 1.00 20.61 82 TRP B CA 1
ATOM 2387 C C . TRP B 1 102 ? -48.840 23.330 18.863 1.00 20.89 82 TRP B C 1
ATOM 2388 O O . TRP B 1 102 ? -49.629 22.418 18.657 1.00 20.57 82 TRP B O 1
ATOM 2399 N N . ARG B 1 103 ? -48.240 23.510 20.028 1.00 22.21 83 ARG B N 1
ATOM 2400 C CA . ARG B 1 103 ? -48.396 22.523 21.090 1.00 24.80 83 ARG B CA 1
ATOM 2401 C C . ARG B 1 103 ? -49.849 22.429 21.471 1.00 24.69 83 ARG B C 1
ATOM 2402 O O . ARG B 1 103 ? -50.381 21.319 21.633 1.00 25.10 83 ARG B O 1
ATOM 2410 N N . ASP B 1 104 ? -50.502 23.584 21.534 1.00 24.34 84 ASP B N 1
ATOM 2411 C CA . ASP B 1 104 ? -51.850 23.664 22.097 1.00 24.44 84 ASP B CA 1
ATOM 2412 C C . ASP B 1 104 ? -52.855 23.018 21.208 1.00 24.26 84 ASP B C 1
ATOM 2413 O O . ASP B 1 104 ? -53.686 22.266 21.723 1.00 25.18 84 ASP B O 1
ATOM 2418 N N . TYR B 1 105 ? -52.736 23.246 19.888 1.00 22.74 85 TYR B N 1
ATOM 2419 C CA . TYR B 1 105 ? -53.571 22.587 18.926 1.00 22.66 85 TYR B CA 1
ATOM 2420 C C . TYR B 1 105 ? -53.446 21.067 19.117 1.00 23.28 85 TYR B C 1
ATOM 2421 O O . TYR B 1 105 ? -54.446 20.347 19.110 1.00 23.43 85 TYR B O 1
ATOM 2430 N N . ILE B 1 106 ? -52.217 20.579 19.291 1.00 23.91 86 ILE B N 1
ATOM 2431 C CA . ILE B 1 106 ? -51.962 19.143 19.345 1.00 24.62 86 ILE B CA 1
ATOM 2432 C C . ILE B 1 106 ? -52.555 18.633 20.611 1.00 24.25 86 ILE B C 1
ATOM 2433 O O . ILE B 1 106 ? -53.195 17.634 20.650 1.00 23.93 86 ILE B O 1
ATOM 2438 N N . GLN B 1 107 ? -52.358 19.362 21.663 1.00 26.03 87 GLN B N 1
ATOM 2439 C CA . GLN B 1 107 ? -52.919 18.957 22.907 1.00 27.18 87 GLN B CA 1
ATOM 2440 C C . GLN B 1 107 ? -54.419 18.857 22.847 1.00 27.79 87 GLN B C 1
ATOM 2441 O O . GLN B 1 107 ? -54.980 18.044 23.569 1.00 28.97 87 GLN B O 1
ATOM 2447 N N . THR B 1 108 ? -55.102 19.685 22.056 1.00 27.94 88 THR B N 1
ATOM 2448 C CA . THR B 1 108 ? -56.564 19.588 22.109 1.00 28.33 88 THR B CA 1
ATOM 2449 C C . THR B 1 108 ? -57.190 18.639 21.120 1.00 28.33 88 THR B C 1
ATOM 2450 O O . THR B 1 108 ? -58.112 17.924 21.445 1.00 29.21 88 THR B O 1
ATOM 2454 N N . VAL B 1 109 ? -56.638 18.569 19.934 1.00 28.48 89 VAL B N 1
ATOM 2455 C CA . VAL B 1 109 ? -57.133 17.649 18.964 1.00 27.68 89 VAL B CA 1
ATOM 2456 C C . VAL B 1 109 ? -56.940 16.201 19.428 1.00 27.88 89 VAL B C 1
ATOM 2457 O O . VAL B 1 109 ? -57.788 15.372 19.199 1.00 29.18 89 VAL B O 1
ATOM 2461 N N . GLY B 1 110 ? -55.864 15.897 20.129 1.00 26.94 90 GLY B N 1
ATOM 2462 C CA . GLY B 1 110 ? -55.564 14.503 20.401 1.00 26.15 90 GLY B CA 1
ATOM 2463 C C . GLY B 1 110 ? -56.283 13.899 21.603 1.00 26.28 90 GLY B C 1
ATOM 2464 O O . GLY B 1 110 ? -55.979 12.819 22.006 1.00 25.54 90 GLY B O 1
ATOM 2465 N N . ARG B 1 111 ? -57.264 14.566 22.156 1.00 26.62 91 ARG B N 1
ATOM 2466 C CA . ARG B 1 111 ? -57.638 14.231 23.496 1.00 27.94 91 ARG B CA 1
ATOM 2467 C C . ARG B 1 111 ? -59.129 13.985 23.613 1.00 29.59 91 ARG B C 1
ATOM 2468 O O . ARG B 1 111 ? -59.932 14.798 23.139 1.00 31.08 91 ARG B O 1
ATOM 2476 N N . THR B 1 112 ? -59.521 12.886 24.262 1.00 30.66 92 THR B N 1
ATOM 2477 C CA . THR B 1 112 ? -60.950 12.524 24.332 1.00 31.07 92 THR B CA 1
ATOM 2478 C C . THR B 1 112 ? -61.664 13.273 25.418 1.00 31.16 92 THR B C 1
ATOM 2479 O O . THR B 1 112 ? -61.053 13.972 26.186 1.00 30.94 92 THR B O 1
ATOM 2483 N N . PRO B 1 113 ? -62.974 13.262 25.414 1.00 32.17 93 PRO B N 1
ATOM 2484 C CA . PRO B 1 113 ? -63.666 14.051 26.410 1.00 33.21 93 PRO B CA 1
ATOM 2485 C C . PRO B 1 113 ? -63.210 13.629 27.785 1.00 33.96 93 PRO B C 1
ATOM 2486 O O . PRO B 1 113 ? -62.952 14.480 28.632 1.00 35.22 93 PRO B O 1
ATOM 2490 N N . ASN B 1 114 ? -63.010 12.342 27.992 1.00 34.63 94 ASN B N 1
ATOM 2491 C CA . ASN B 1 114 ? -62.417 11.877 29.263 1.00 35.29 94 ASN B CA 1
ATOM 2492 C C . ASN B 1 114 ? -61.112 12.574 29.659 1.00 35.40 94 ASN B C 1
ATOM 2493 O O . ASN B 1 114 ? -60.715 12.499 30.789 1.00 37.68 94 ASN B O 1
ATOM 2498 N N . GLY B 1 115 ? -60.429 13.214 28.731 1.00 34.85 95 GLY B N 1
ATOM 2499 C CA . GLY B 1 115 ? -59.244 13.983 29.074 1.00 34.08 95 GLY B CA 1
ATOM 2500 C C . GLY B 1 115 ? -57.933 13.282 28.760 1.00 34.11 95 GLY B C 1
ATOM 2501 O O . GLY B 1 115 ? -56.857 13.826 29.056 1.00 35.11 95 GLY B O 1
ATOM 2502 N N . VAL B 1 116 ? -58.024 12.088 28.164 1.00 32.61 96 VAL B N 1
ATOM 2503 C CA . VAL B 1 116 ? -56.877 11.313 27.757 1.00 31.13 96 VAL B CA 1
ATOM 2504 C C . VAL B 1 116 ? -56.419 11.652 26.329 1.00 31.10 96 VAL B C 1
ATOM 2505 O O . VAL B 1 116 ? -57.248 11.834 25.397 1.00 31.19 96 VAL B O 1
ATOM 2509 N N . TRP B 1 117 ? -55.094 11.672 26.152 1.00 28.99 97 TRP B N 1
ATOM 2510 C CA . TRP B 1 117 ? -54.488 12.108 24.935 1.00 26.92 97 TRP B CA 1
ATOM 2511 C C . TRP B 1 117 ? -53.724 10.964 24.426 1.00 27.45 97 TRP B C 1
ATOM 2512 O O . TRP B 1 117 ? -53.065 10.278 25.220 1.00 27.50 97 TRP B O 1
ATOM 2523 N N . GLY B 1 118 ? -53.694 10.802 23.100 1.00 26.92 98 GLY B N 1
ATOM 2524 C CA . GLY B 1 118 ? -52.819 9.812 22.490 1.00 27.06 98 GLY B CA 1
ATOM 2525 C C . GLY B 1 118 ? -52.209 10.308 21.210 1.00 27.01 98 GLY B C 1
ATOM 2526 O O . GLY B 1 118 ? -52.724 11.232 20.631 1.00 27.89 98 GLY B O 1
ATOM 2527 N N . GLY B 1 119 ? -51.120 9.705 20.770 1.00 26.13 99 GLY B N 1
ATOM 2528 C CA . GLY B 1 119 ? -50.651 9.923 19.426 1.00 26.70 99 GLY B CA 1
ATOM 2529 C C . GLY B 1 119 ? -49.506 8.973 19.099 1.00 27.51 99 GLY B C 1
ATOM 2530 O O . GLY B 1 119 ? -49.013 8.270 19.991 1.00 27.62 99 GLY B O 1
ATOM 2531 N N . LYS B 1 120 ? -49.076 8.973 17.839 1.00 26.25 100 LYS B N 1
ATOM 2532 C CA . LYS B 1 120 ? -48.028 8.110 17.361 1.00 26.55 100 LYS B CA 1
ATOM 2533 C C . LYS B 1 120 ? -46.777 8.935 17.246 1.00 25.85 100 LYS B C 1
ATOM 2534 O O . LYS B 1 120 ? -46.881 10.105 17.075 1.00 26.61 100 LYS B O 1
ATOM 2540 N N . LEU B 1 121 ? -45.591 8.351 17.358 1.00 25.10 101 LEU B N 1
ATOM 2541 C CA . LEU B 1 121 ? -44.380 9.099 17.058 1.00 25.19 101 LEU B CA 1
ATOM 2542 C C . LEU B 1 121 ? -43.451 8.148 16.350 1.00 26.78 101 LEU B C 1
ATOM 2543 O O . LEU B 1 121 ? -43.247 7.065 16.843 1.00 27.98 101 LEU B O 1
ATOM 2548 N N . MET B 1 122 ? -42.970 8.508 15.149 1.00 27.14 102 MET B N 1
ATOM 2549 C CA . MET B 1 122 ? -42.006 7.705 14.424 1.00 27.83 102 MET B CA 1
ATOM 2550 C C . MET B 1 122 ? -40.634 8.239 14.767 1.00 27.61 102 MET B C 1
ATOM 2551 O O . MET B 1 122 ? -40.501 9.441 15.031 1.00 27.82 102 MET B O 1
ATOM 2556 N N . TRP B 1 123 ? -39.616 7.368 14.754 1.00 26.30 103 TRP B N 1
ATOM 2557 C CA . TRP B 1 123 ? -38.270 7.789 15.074 1.00 24.49 103 TRP B CA 1
ATOM 2558 C C . TRP B 1 123 ? -37.753 8.859 14.109 1.00 24.55 103 TRP B C 1
ATOM 2559 O O . TRP B 1 123 ? -37.030 9.749 14.559 1.00 25.68 103 TRP B O 1
ATOM 2570 N N . ASN B 1 124 ? -38.103 8.810 12.807 1.00 23.33 104 ASN B N 1
ATOM 2571 C CA . ASN B 1 124 ? -37.646 9.874 11.878 1.00 22.62 104 ASN B CA 1
ATOM 2572 C C . ASN B 1 124 ? -38.193 11.249 12.220 1.00 21.92 104 ASN B C 1
ATOM 2573 O O . ASN B 1 124 ? -37.675 12.255 11.788 1.00 22.79 104 ASN B O 1
ATOM 2578 N N . GLN B 1 125 ? -39.241 11.287 13.004 1.00 21.12 105 GLN B N 1
ATOM 2579 C CA . GLN B 1 125 ? -39.837 12.552 13.413 1.00 20.84 105 GLN B CA 1
ATOM 2580 C C . GLN B 1 125 ? -39.250 13.185 14.657 1.00 20.80 105 GLN B C 1
ATOM 2581 O O . GLN B 1 125 ? -39.709 14.259 15.066 1.00 18.88 105 GLN B O 1
ATOM 2587 N N . THR B 1 126 ? -38.291 12.513 15.304 1.00 21.44 106 THR B N 1
ATOM 2588 C CA . THR B 1 126 ? -37.913 12.978 16.632 1.00 22.56 106 THR B CA 1
ATOM 2589 C C . THR B 1 126 ? -37.186 14.294 16.581 1.00 23.02 106 THR B C 1
ATOM 2590 O O . THR B 1 126 ? -37.435 15.177 17.416 1.00 24.36 106 THR B O 1
ATOM 2594 N N . PRO B 1 127 ? -36.309 14.471 15.617 1.00 23.61 107 PRO B N 1
ATOM 2595 C CA . PRO B 1 127 ? -35.576 15.725 15.506 1.00 25.21 107 PRO B CA 1
ATOM 2596 C C . PRO B 1 127 ? -36.509 16.897 15.330 1.00 27.08 107 PRO B C 1
ATOM 2597 O O . PRO B 1 127 ? -36.211 17.944 15.896 1.00 28.12 107 PRO B O 1
ATOM 2601 N N . LEU B 1 128 ? -37.611 16.688 14.580 1.00 28.05 108 LEU B N 1
ATOM 2602 C CA . LEU B 1 128 ? -38.639 17.679 14.231 1.00 28.03 108 LEU B CA 1
ATOM 2603 C C . LEU B 1 128 ? -39.226 18.218 15.439 1.00 27.98 108 LEU B C 1
ATOM 2604 O O . LEU B 1 128 ? -39.376 19.416 15.567 1.00 28.19 108 LEU B O 1
ATOM 2609 N N . LEU B 1 129 ? -39.622 17.290 16.304 1.00 28.41 109 LEU B N 1
ATOM 2610 C CA . LEU B 1 129 ? -40.367 17.566 17.522 1.00 28.53 109 LEU B CA 1
ATOM 2611 C C . LEU B 1 129 ? -39.475 18.353 18.458 1.00 28.47 109 LEU B C 1
ATOM 2612 O O . LEU B 1 129 ? -39.897 19.287 19.093 1.00 26.71 109 LEU B O 1
ATOM 2617 N N . VAL B 1 130 ? -38.218 17.946 18.515 1.00 29.36 110 VAL B N 1
ATOM 2618 C CA . VAL B 1 130 ? -37.245 18.579 19.354 1.00 30.38 110 VAL B CA 1
ATOM 2619 C C . VAL B 1 130 ? -36.910 19.970 18.827 1.00 31.59 110 VAL B C 1
ATOM 2620 O O . VAL B 1 130 ? -36.899 20.909 19.580 1.00 33.08 110 VAL B O 1
ATOM 2624 N N . GLN B 1 131 ? -36.700 20.108 17.536 1.00 33.45 111 GLN B N 1
ATOM 2625 C CA . GLN B 1 131 ? -36.615 21.425 16.877 1.00 35.88 111 GLN B CA 1
ATOM 2626 C C . GLN B 1 131 ? -37.782 22.334 17.247 1.00 35.73 111 GLN B C 1
ATOM 2627 O O . GLN B 1 131 ? -37.596 23.518 17.548 1.00 35.24 111 GLN B O 1
ATOM 2633 N N . ARG B 1 132 ? -38.989 21.780 17.221 1.00 36.16 112 ARG B N 1
ATOM 2634 C CA . ARG B 1 132 ? -40.160 22.576 17.465 1.00 36.97 112 ARG B CA 1
ATOM 2635 C C . ARG B 1 132 ? -40.352 22.975 18.922 1.00 37.59 112 ARG B C 1
ATOM 2636 O O . ARG B 1 132 ? -40.832 24.060 19.203 1.00 37.78 112 ARG B O 1
ATOM 2644 N N . ALA B 1 133 ? -39.959 22.121 19.851 1.00 38.19 113 ALA B N 1
ATOM 2645 C CA . ALA B 1 133 ? -40.188 22.431 21.243 1.00 39.78 113 ALA B CA 1
ATOM 2646 C C . ALA B 1 133 ? -39.224 23.505 21.728 1.00 41.05 113 ALA B C 1
ATOM 2647 O O . ALA B 1 133 ? -39.534 24.248 22.667 1.00 40.68 113 ALA B O 1
ATOM 2649 N N . LYS B 1 134 ? -38.069 23.590 21.066 1.00 42.59 114 LYS B N 1
ATOM 2650 C CA . LYS B 1 134 ? -36.995 24.487 21.460 1.00 44.31 114 LYS B CA 1
ATOM 2651 C C . LYS B 1 134 ? -37.468 25.886 21.857 1.00 44.84 114 LYS B C 1
ATOM 2652 O O . LYS B 1 134 ? -36.979 26.445 22.825 1.00 45.70 114 LYS B O 1
ATOM 2658 N N . ASP B 1 135 ? -38.424 26.453 21.142 1.00 45.05 115 ASP B N 1
ATOM 2659 C CA . ASP B 1 135 ? -38.822 27.829 21.442 1.00 46.14 115 ASP B CA 1
ATOM 2660 C C . ASP B 1 135 ? -40.040 27.987 22.364 1.00 45.35 115 ASP B C 1
ATOM 2661 O O . ASP B 1 135 ? -40.619 29.063 22.450 1.00 45.53 115 ASP B O 1
ATOM 2666 N N . LEU B 1 136 ? -40.440 26.918 23.041 1.00 44.69 116 LEU B N 1
ATOM 2667 C CA . LEU B 1 136 ? -41.510 27.018 24.019 1.00 43.86 116 LEU B CA 1
ATOM 2668 C C . LEU B 1 136 ? -40.972 27.657 25.281 1.00 44.67 116 LEU B C 1
ATOM 2669 O O . LEU B 1 136 ? -39.839 27.395 25.701 1.00 45.03 116 LEU B O 1
ATOM 2674 N N . PRO B 1 137 ? -41.819 28.435 25.911 1.00 45.08 117 PRO B N 1
ATOM 2675 C CA . PRO B 1 137 ? -41.504 28.920 27.236 1.00 45.56 117 PRO B CA 1
ATOM 2676 C C . PRO B 1 137 ? -41.476 27.732 28.200 1.00 46.27 117 PRO B C 1
ATOM 2677 O O . PRO B 1 137 ? -42.261 26.794 28.040 1.00 46.35 117 PRO B O 1
ATOM 2681 N N . ASP B 1 138 ? -40.608 27.780 29.181 1.00 47.03 118 ASP B N 1
ATOM 2682 C CA . ASP B 1 138 ? -40.677 26.712 30.164 1.00 47.86 118 ASP B CA 1
ATOM 2683 C C . ASP B 1 138 ? -40.270 25.378 29.595 1.00 48.06 118 ASP B C 1
ATOM 2684 O O . ASP B 1 138 ? -40.340 24.351 30.273 1.00 48.89 118 ASP B O 1
ATOM 2686 N N . ARG B 1 139 ? -39.814 25.434 28.352 1.00 34.83 119 ARG B N 1
ATOM 2687 C CA . ARG B 1 139 ? -39.192 24.265 27.841 1.00 32.98 119 ARG B CA 1
ATOM 2688 C C . ARG B 1 139 ? -38.592 23.685 29.107 1.00 34.19 119 ARG B C 1
ATOM 2689 O O . ARG B 1 139 ? -38.269 24.459 30.003 1.00 34.82 119 ARG B O 1
ATOM 2697 N N . SER B 1 140 ? -38.398 22.392 29.267 1.00 47.49 120 SER B N 1
ATOM 2698 C CA . SER B 1 140 ? -37.878 22.036 30.579 1.00 47.03 120 SER B CA 1
ATOM 2699 C C . SER B 1 140 ? -36.637 21.173 30.525 1.00 47.19 120 SER B C 1
ATOM 2700 O O . SER B 1 140 ? -36.103 20.734 31.536 1.00 48.92 120 SER B O 1
ATOM 2703 N N . GLY B 1 141 ? -36.187 20.925 29.322 1.00 46.87 121 GLY B N 1
ATOM 2704 C CA . GLY B 1 141 ? -34.993 20.167 29.138 1.00 45.68 121 GLY B CA 1
ATOM 2705 C C . GLY B 1 141 ? -34.481 20.597 27.797 1.00 45.36 121 GLY B C 1
ATOM 2706 O O . GLY B 1 141 ? -34.879 21.633 27.276 1.00 45.48 121 GLY B O 1
ATOM 2707 N N . SER B 1 142 ? -33.600 19.799 27.226 1.00 44.77 122 SER B N 1
ATOM 2708 C CA . SER B 1 142 ? -33.147 20.117 25.881 1.00 44.54 122 SER B CA 1
ATOM 2709 C C . SER B 1 142 ? -33.183 18.855 25.020 1.00 43.89 122 SER B C 1
ATOM 2710 O O . SER B 1 142 ? -32.862 18.910 23.819 1.00 44.65 122 SER B O 1
ATOM 2713 N N . GLY B 1 143 ? -33.577 17.725 25.621 1.00 42.10 123 GLY B N 1
ATOM 2714 C CA . GLY B 1 143 ? -33.566 16.437 24.919 1.00 40.26 123 GLY B CA 1
ATOM 2715 C C . GLY B 1 143 ? -34.951 15.976 24.493 1.00 38.85 123 GLY B C 1
ATOM 2716 O O . GLY B 1 143 ? -35.954 16.670 24.782 1.00 38.20 123 GLY B O 1
ATOM 2717 N N . LEU B 1 144 ? -35.013 14.810 23.822 1.00 36.64 124 LEU B N 1
ATOM 2718 C CA . LEU B 1 144 ? -36.294 14.223 23.373 1.00 34.70 124 LEU B CA 1
ATOM 2719 C C . LEU B 1 144 ? -37.304 14.005 24.499 1.00 34.18 124 LEU B C 1
ATOM 2720 O O . LEU B 1 144 ? -38.487 14.292 24.344 1.00 34.50 124 LEU B O 1
ATOM 2725 N N . LEU B 1 145 ? -36.843 13.538 25.649 1.00 34.60 125 LEU B N 1
ATOM 2726 C CA . LEU B 1 145 ? -37.778 13.234 26.722 1.00 33.70 125 LEU B CA 1
ATOM 2727 C C . LEU B 1 145 ? -38.459 14.457 27.266 1.00 32.66 125 LEU B C 1
ATOM 2728 O O . LEU B 1 145 ? -39.656 14.457 27.423 1.00 33.33 125 LEU B O 1
ATOM 2733 N N . SER B 1 146 ? -37.725 15.523 27.478 1.00 31.53 126 SER B N 1
ATOM 2734 C CA . SER B 1 146 ? -38.351 16.769 27.883 1.00 31.94 126 SER B CA 1
ATOM 2735 C C . SER B 1 146 ? -39.304 17.312 26.818 1.00 30.79 126 SER B C 1
ATOM 2736 O O . SER B 1 146 ? -40.381 17.847 27.126 1.00 29.93 126 SER B O 1
ATOM 2739 N N . ALA B 1 147 ? -38.891 17.164 25.567 1.00 29.91 127 ALA B N 1
ATOM 2740 C CA . ALA B 1 147 ? -39.669 17.608 24.440 1.00 28.73 127 ALA B CA 1
ATOM 2741 C C . ALA B 1 147 ? -41.033 16.944 24.499 1.00 28.27 127 ALA B C 1
ATOM 2742 O O . ALA B 1 147 ? -42.055 17.631 24.530 1.00 28.36 127 ALA B O 1
ATOM 2744 N N . ILE B 1 148 ? -41.049 15.617 24.582 1.00 27.05 128 ILE B N 1
ATOM 2745 C CA . ILE B 1 148 ? -42.300 14.902 24.718 1.00 26.15 128 ILE B CA 1
ATOM 2746 C C . ILE B 1 148 ? -43.086 15.421 25.894 1.00 25.71 128 ILE B C 1
ATOM 2747 O O . ILE B 1 148 ? -44.264 15.690 25.765 1.00 26.52 128 ILE B O 1
ATOM 2752 N N . ARG B 1 149 ? -42.436 15.624 27.017 1.00 26.01 129 ARG B N 1
ATOM 2753 C CA . ARG B 1 149 ? -43.128 16.084 28.211 1.00 26.94 129 ARG B CA 1
ATOM 2754 C C . ARG B 1 149 ? -43.715 17.447 28.026 1.00 27.52 129 ARG B C 1
ATOM 2755 O O . ARG B 1 149 ? -44.872 17.686 28.381 1.00 27.93 129 ARG B O 1
ATOM 2757 N N . ASP B 1 150 ? -42.926 18.356 27.472 1.00 27.79 130 ASP B N 1
ATOM 2758 C CA . ASP B 1 150 ? -43.379 19.735 27.333 1.00 27.76 130 ASP B CA 1
ATOM 2759 C C . ASP B 1 150 ? -44.441 19.902 26.268 1.00 27.66 130 ASP B C 1
ATOM 2760 O O . ASP B 1 150 ? -45.300 20.767 26.407 1.00 27.99 130 ASP B O 1
ATOM 2765 N N . VAL B 1 151 ? -44.358 19.116 25.194 1.00 26.69 131 VAL B N 1
ATOM 2766 C CA . VAL B 1 151 ? -45.393 19.136 24.209 1.00 26.89 131 VAL B CA 1
ATOM 2767 C C . VAL B 1 151 ? -46.647 18.435 24.741 1.00 28.28 131 VAL B C 1
ATOM 2768 O O . VAL B 1 151 ? -47.749 19.002 24.704 1.00 29.07 131 VAL B O 1
ATOM 2772 N N . VAL B 1 152 ? -46.520 17.236 25.277 1.00 28.63 132 VAL B N 1
ATOM 2773 C CA . VAL B 1 152 ? -47.752 16.564 25.674 1.00 29.52 132 VAL B CA 1
ATOM 2774 C C . VAL B 1 152 ? -48.435 17.192 26.874 1.00 31.82 132 VAL B C 1
ATOM 2775 O O . VAL B 1 152 ? -49.647 17.158 26.966 1.00 33.23 132 VAL B O 1
ATOM 2779 N N . GLY B 1 153 ? -47.666 17.800 27.779 1.00 33.68 133 GLY B N 1
ATOM 2780 C CA . GLY B 1 153 ? -48.226 18.515 28.902 1.00 33.98 133 GLY B CA 1
ATOM 2781 C C . GLY B 1 153 ? -48.220 17.620 30.105 1.00 36.04 133 GLY B C 1
ATOM 2782 O O . GLY B 1 153 ? -48.624 18.031 31.178 1.00 38.16 133 GLY B O 1
ATOM 2783 N N . SER B 1 154 ? -47.768 16.385 29.936 1.00 37.12 134 SER B N 1
ATOM 2784 C CA . SER B 1 154 ? -47.672 15.401 31.029 1.00 37.83 134 SER B CA 1
ATOM 2785 C C . SER B 1 154 ? -46.747 14.287 30.583 1.00 38.93 134 SER B C 1
ATOM 2786 O O . SER B 1 154 ? -46.174 14.379 29.502 1.00 39.53 134 SER B O 1
ATOM 2789 N N . ASP B 1 155 ? -46.625 13.216 31.372 1.00 39.98 135 ASP B N 1
ATOM 2790 C CA . ASP B 1 155 ? -45.647 12.183 31.065 1.00 41.37 135 ASP B CA 1
ATOM 2791 C C . ASP B 1 155 ? -46.233 10.914 30.465 1.00 40.47 135 ASP B C 1
ATOM 2792 O O . ASP B 1 155 ? -46.540 9.987 31.176 1.00 40.71 135 ASP B O 1
ATOM 2797 N N . PRO B 1 156 ? -46.285 10.824 29.149 1.00 39.81 136 PRO B N 1
ATOM 2798 C CA . PRO B 1 156 ? -47.066 9.781 28.491 1.00 39.56 136 PRO B CA 1
ATOM 2799 C C . PRO B 1 156 ? -46.585 8.391 28.849 1.00 39.79 136 PRO B C 1
ATOM 2800 O O . PRO B 1 156 ? -45.441 8.212 29.280 1.00 40.61 136 PRO B O 1
ATOM 2804 N N . VAL B 1 157 ? -47.451 7.408 28.638 1.00 39.20 137 VAL B N 1
ATOM 2805 C CA . VAL B 1 157 ? -47.110 6.012 28.800 1.00 37.32 137 VAL B CA 1
ATOM 2806 C C . VAL B 1 157 ? -46.475 5.646 27.506 1.00 37.13 137 VAL B C 1
ATOM 2807 O O . VAL B 1 157 ? -47.168 5.519 26.509 1.00 38.14 137 VAL B O 1
ATOM 2811 N N . LEU B 1 158 ? -45.168 5.528 27.476 1.00 35.52 138 LEU B N 1
ATOM 2812 C CA . LEU B 1 158 ? -44.526 5.202 26.229 1.00 36.21 138 LEU B CA 1
ATOM 2813 C C . LEU B 1 158 ? -44.805 3.753 25.848 1.00 37.70 138 LEU B C 1
ATOM 2814 O O . LEU B 1 158 ? -44.848 2.909 26.719 1.00 39.80 138 LEU B O 1
ATOM 2819 N N . ILE B 1 159 ? -45.034 3.456 24.568 1.00 38.10 139 ILE B N 1
ATOM 2820 C CA . ILE B 1 159 ? -45.314 2.081 24.115 1.00 38.05 139 ILE B CA 1
ATOM 2821 C C . ILE B 1 159 ? -44.542 1.833 22.846 1.00 39.62 139 ILE B C 1
ATOM 2822 O O . ILE B 1 159 ? -44.477 2.714 21.999 1.00 41.23 139 ILE B O 1
ATOM 2827 N N . HIS B 1 160 ? -44.014 0.635 22.641 1.00 40.27 140 HIS B N 1
ATOM 2828 C CA . HIS B 1 160 ? -43.116 0.496 21.523 1.00 41.13 140 HIS B CA 1
ATOM 2829 C C . HIS B 1 160 ? -43.310 -0.687 20.588 1.00 42.52 140 HIS B C 1
ATOM 2830 O O . HIS B 1 160 ? -42.641 -1.678 20.780 1.00 43.23 140 HIS B O 1
ATOM 2837 N N . ILE B 1 161 ? -44.149 -0.547 19.536 1.00 43.98 141 ILE B N 1
ATOM 2838 C CA . ILE B 1 161 ? -44.408 -1.613 18.552 1.00 45.11 141 ILE B CA 1
ATOM 2839 C C . ILE B 1 161 ? -43.292 -1.747 17.530 1.00 47.05 141 ILE B C 1
ATOM 2840 O O . ILE B 1 161 ? -42.997 -0.807 16.823 1.00 47.83 141 ILE B O 1
ATOM 2842 N N . HIS B 1 162 ? -42.662 -2.930 17.469 1.00 49.44 142 HIS B N 1
ATOM 2843 C CA . HIS B 1 162 ? -41.533 -3.188 16.557 1.00 50.57 142 HIS B CA 1
ATOM 2844 C C . HIS B 1 162 ? -41.720 -4.453 15.656 1.00 51.47 142 HIS B C 1
ATOM 2845 O O . HIS B 1 162 ? -42.615 -5.268 15.895 1.00 51.67 142 HIS B O 1
ATOM 2847 N N . ARG B 1 163 ? -40.897 -4.586 14.608 1.00 52.22 143 ARG B N 1
ATOM 2848 C CA . ARG B 1 163 ? -41.052 -5.667 13.611 1.00 52.70 143 ARG B CA 1
ATOM 2849 C C . ARG B 1 163 ? -39.707 -6.285 13.265 1.00 52.91 143 ARG B C 1
ATOM 2850 O O . ARG B 1 163 ? -38.836 -5.597 12.749 1.00 53.21 143 ARG B O 1
ATOM 2858 N N . PRO B 1 164 ? -39.526 -7.581 13.518 1.00 53.44 144 PRO B N 1
ATOM 2859 C CA . PRO B 1 164 ? -38.204 -8.220 13.291 1.00 52.79 144 PRO B CA 1
ATOM 2860 C C . PRO B 1 164 ? -37.972 -8.497 11.830 1.00 52.13 144 PRO B C 1
ATOM 2861 O O . PRO B 1 164 ? -36.811 -8.511 11.392 1.00 51.61 144 PRO B O 1
ATOM 2865 N N . ASP B 1 165 ? -39.081 -8.644 11.089 1.00 51.99 145 ASP B N 1
ATOM 2866 C CA . ASP B 1 165 ? -39.105 -8.910 9.623 1.00 52.17 145 ASP B CA 1
ATOM 2867 C C . ASP B 1 165 ? -38.989 -7.649 8.797 1.00 51.84 145 ASP B C 1
ATOM 2868 O O . ASP B 1 165 ? -39.965 -7.209 8.197 1.00 51.56 145 ASP B O 1
ATOM 2873 N N . VAL B 1 166 ? -37.798 -7.083 8.745 1.00 51.97 146 VAL B N 1
ATOM 2874 C CA . VAL B 1 166 ? -37.618 -5.773 8.140 1.00 52.59 146 VAL B CA 1
ATOM 2875 C C . VAL B 1 166 ? -38.047 -5.796 6.668 1.00 52.46 146 VAL B C 1
ATOM 2876 O O . VAL B 1 166 ? -38.638 -4.843 6.145 1.00 52.23 146 VAL B O 1
ATOM 2880 N N . VAL B 1 167 ? -37.778 -6.916 6.024 1.00 52.10 147 VAL B N 1
ATOM 2881 C CA . VAL B 1 167 ? -38.014 -7.045 4.626 1.00 51.55 147 VAL B CA 1
ATOM 2882 C C . VAL B 1 167 ? -39.493 -6.962 4.366 1.00 51.33 147 VAL B C 1
ATOM 2883 O O . VAL B 1 167 ? -39.884 -6.283 3.442 1.00 53.29 147 VAL B O 1
ATOM 2887 N N . SER B 1 168 ? -40.338 -7.600 5.163 1.00 50.48 148 SER B N 1
ATOM 2888 C CA . SER B 1 168 ? -41.765 -7.617 4.805 1.00 50.90 148 SER B CA 1
ATOM 2889 C C . SER B 1 168 ? -42.281 -6.213 4.899 1.00 50.41 148 SER B C 1
ATOM 2890 O O . SER B 1 168 ? -43.278 -5.831 4.244 1.00 50.64 148 SER B O 1
ATOM 2893 N N . GLN B 1 169 ? -41.583 -5.445 5.739 1.00 49.76 149 GLN B N 1
ATOM 2894 C CA . GLN B 1 169 ? -41.991 -4.095 6.137 1.00 48.40 149 GLN B CA 1
ATOM 2895 C C . GLN B 1 169 ? -41.488 -3.117 5.089 1.00 46.90 149 GLN B C 1
ATOM 2896 O O . GLN B 1 169 ? -42.251 -2.362 4.542 1.00 46.37 149 GLN B O 1
ATOM 2902 N N . ALA B 1 170 ? -40.194 -3.161 4.825 1.00 45.89 150 ALA B N 1
ATOM 2903 C CA . ALA B 1 170 ? -39.619 -2.364 3.791 1.00 45.72 150 ALA B CA 1
ATOM 2904 C C . ALA B 1 170 ? -40.527 -2.523 2.603 1.00 45.72 150 ALA B C 1
ATOM 2905 O O . ALA B 1 170 ? -40.862 -1.539 1.929 1.00 46.11 150 ALA B O 1
ATOM 2907 N N . VAL B 1 171 ? -40.976 -3.751 2.363 1.00 45.17 151 VAL B N 1
ATOM 2908 C CA . VAL B 1 171 ? -41.743 -3.997 1.154 1.00 44.39 151 VAL B CA 1
ATOM 2909 C C . VAL B 1 171 ? -43.031 -3.216 1.235 1.00 43.64 151 VAL B C 1
ATOM 2910 O O . VAL B 1 171 ? -43.304 -2.401 0.382 1.00 44.44 151 VAL B O 1
ATOM 2914 N N . SER B 1 172 ? -43.777 -3.399 2.292 1.00 42.42 152 SER B N 1
ATOM 2915 C CA . SER B 1 172 ? -44.989 -2.654 2.433 1.00 42.59 152 SER B CA 1
ATOM 2916 C C . SER B 1 172 ? -44.751 -1.158 2.375 1.00 41.81 152 SER B C 1
ATOM 2917 O O . SER B 1 172 ? -45.625 -0.410 1.968 1.00 41.70 152 SER B O 1
ATOM 2920 N N . PHE B 1 173 ? -43.574 -0.720 2.787 1.00 41.06 153 PHE B N 1
ATOM 2921 C CA . PHE B 1 173 ? -43.245 0.712 2.778 1.00 40.91 153 PHE B CA 1
ATOM 2922 C C . PHE B 1 173 ? -43.046 1.176 1.342 1.00 40.12 153 PHE B C 1
ATOM 2923 O O . PHE B 1 173 ? -43.708 2.097 0.914 1.00 39.69 153 PHE B O 1
ATOM 2931 N N . TRP B 1 174 ? -42.140 0.498 0.611 1.00 39.96 154 TRP B N 1
ATOM 2932 C CA . TRP B 1 174 ? -41.859 0.762 -0.822 1.00 38.85 154 TRP B CA 1
ATOM 2933 C C . TRP B 1 174 ? -43.046 0.654 -1.753 1.00 36.96 154 TRP B C 1
ATOM 2934 O O . TRP B 1 174 ? -43.008 1.201 -2.816 1.00 36.33 154 TRP B O 1
ATOM 2945 N N . ARG B 1 175 ? -44.071 -0.079 -1.351 1.00 35.27 155 ARG B N 1
ATOM 2946 C CA . ARG B 1 175 ? -45.310 -0.090 -2.073 1.00 34.41 155 ARG B CA 1
ATOM 2947 C C . ARG B 1 175 ? -46.027 1.162 -1.749 1.00 33.68 155 ARG B C 1
ATOM 2948 O O . ARG B 1 175 ? -46.483 1.860 -2.625 1.00 34.47 155 ARG B O 1
ATOM 2950 N N . ALA B 1 176 ? -46.122 1.446 -0.462 1.00 33.89 156 ALA B N 1
ATOM 2951 C CA . ALA B 1 176 ? -47.011 2.496 0.094 1.00 32.78 156 ALA B CA 1
ATOM 2952 C C . ALA B 1 176 ? -46.623 3.880 -0.377 1.00 31.67 156 ALA B C 1
ATOM 2953 O O . ALA B 1 176 ? -47.484 4.726 -0.580 1.00 31.34 156 ALA B O 1
ATOM 2955 N N . VAL B 1 177 ? -45.311 4.085 -0.536 1.00 30.56 157 VAL B N 1
ATOM 2956 C CA . VAL B 1 177 ? -44.742 5.333 -0.980 1.00 30.28 157 VAL B CA 1
ATOM 2957 C C . VAL B 1 177 ? -44.994 5.590 -2.458 1.00 31.09 157 VAL B C 1
ATOM 2958 O O . VAL B 1 177 ? -44.877 6.707 -2.924 1.00 31.10 157 VAL B O 1
ATOM 2962 N N . GLN B 1 178 ? -45.311 4.537 -3.203 1.00 32.45 158 GLN B N 1
ATOM 2963 C CA . GLN B 1 178 ? -45.621 4.677 -4.633 1.00 32.39 158 GLN B CA 1
ATOM 2964 C C . GLN B 1 178 ? -47.078 4.958 -4.783 1.00 31.63 158 GLN B C 1
ATOM 2965 O O . GLN B 1 178 ? -47.441 5.807 -5.523 1.00 32.18 158 GLN B O 1
ATOM 2971 N N . THR B 1 179 ? -47.912 4.252 -4.050 1.00 31.84 159 THR B N 1
ATOM 2972 C CA . THR B 1 179 ? -49.361 4.297 -4.279 1.00 32.46 159 THR B CA 1
ATOM 2973 C C . THR B 1 179 ? -49.967 5.452 -3.532 1.00 31.82 159 THR B C 1
ATOM 2974 O O . THR B 1 179 ? -51.065 5.919 -3.836 1.00 30.16 159 THR B O 1
ATOM 2978 N N . ARG B 1 180 ? -49.201 5.899 -2.533 1.00 32.66 160 ARG B N 1
ATOM 2979 C CA . ARG B 1 180 ? -49.615 6.869 -1.528 1.00 33.18 160 ARG B CA 1
ATOM 2980 C C . ARG B 1 180 ? -50.656 6.318 -0.561 1.00 32.99 160 ARG B C 1
ATOM 2981 O O . ARG B 1 180 ? -51.467 7.061 -0.056 1.00 34.46 160 ARG B O 1
ATOM 2989 N N . VAL B 1 181 ? -50.674 5.021 -0.342 1.00 32.55 161 VAL B N 1
ATOM 2990 C CA . VAL B 1 181 ? -51.691 4.443 0.525 1.00 33.32 161 VAL B CA 1
ATOM 2991 C C . VAL B 1 181 ? -50.982 3.637 1.599 1.00 33.89 161 VAL B C 1
ATOM 2992 O O . VAL B 1 181 ? -50.148 2.795 1.261 1.00 33.22 161 VAL B O 1
ATOM 2996 N N . TRP B 1 182 ? -51.252 3.942 2.885 1.00 34.22 162 TRP B N 1
ATOM 2997 C CA . TRP B 1 182 ? -50.409 3.413 3.991 1.00 34.91 162 TRP B CA 1
ATOM 2998 C C . TRP B 1 182 ? -51.185 2.504 4.912 1.00 36.51 162 TRP B C 1
ATOM 2999 O O . TRP B 1 182 ? -50.625 1.939 5.841 1.00 37.42 162 TRP B O 1
ATOM 3010 N N . ARG B 1 183 ? -52.478 2.384 4.650 1.00 38.00 163 ARG B N 1
ATOM 3011 C CA . ARG B 1 183 ? -53.309 1.379 5.282 1.00 39.67 163 ARG B CA 1
ATOM 3012 C C . ARG B 1 183 ? -53.438 0.163 4.333 1.00 39.88 163 ARG B C 1
ATOM 3013 O O . ARG B 1 183 ? -52.435 -0.548 4.049 1.00 39.39 163 ARG B O 1
ATOM 3021 N N . ASP B 1 191 ? -54.305 -0.757 -7.280 1.00 66.14 171 ASP B N 1
ATOM 3022 C CA . ASP B 1 191 ? -52.948 -0.981 -6.751 1.00 66.76 171 ASP B CA 1
ATOM 3023 C C . ASP B 1 191 ? -51.888 -1.070 -7.857 1.00 66.21 171 ASP B C 1
ATOM 3024 O O . ASP B 1 191 ? -50.716 -1.460 -7.597 1.00 66.13 171 ASP B O 1
ATOM 3029 N N . ALA B 1 192 ? -52.301 -0.668 -9.069 1.00 65.43 172 ALA B N 1
ATOM 3030 C CA . ALA B 1 192 ? -51.629 -1.023 -10.333 1.00 64.19 172 ALA B CA 1
ATOM 3031 C C . ALA B 1 192 ? -50.188 -0.494 -10.532 1.00 63.26 172 ALA B C 1
ATOM 3032 O O . ALA B 1 192 ? -49.346 -1.186 -11.128 1.00 63.37 172 ALA B O 1
ATOM 3034 N N . ARG B 1 193 ? -49.906 0.712 -10.027 1.00 61.66 173 ARG B N 1
ATOM 3035 C CA . ARG B 1 193 ? -48.638 1.392 -10.312 1.00 60.07 173 ARG B CA 1
ATOM 3036 C C . ARG B 1 193 ? -47.396 0.810 -9.614 1.00 58.91 173 ARG B C 1
ATOM 3037 O O . ARG B 1 193 ? -46.274 1.214 -9.899 1.00 59.49 173 ARG B O 1
ATOM 3045 N N . ALA B 1 194 ? -47.568 -0.147 -8.726 1.00 56.58 174 ALA B N 1
ATOM 3046 C CA . ALA B 1 194 ? -46.476 -0.421 -7.845 1.00 55.19 174 ALA B CA 1
ATOM 3047 C C . ALA B 1 194 ? -45.414 -1.360 -8.423 1.00 54.24 174 ALA B C 1
ATOM 3048 O O . ALA B 1 194 ? -45.655 -2.547 -8.601 1.00 54.54 174 ALA B O 1
ATOM 3050 N N . GLU B 1 195 ? -44.223 -0.839 -8.678 1.00 52.65 175 GLU B N 1
ATOM 3051 C CA . GLU B 1 195 ? -43.150 -1.682 -9.171 1.00 51.90 175 GLU B CA 1
ATOM 3052 C C . GLU B 1 195 ? -42.226 -2.205 -8.076 1.00 50.95 175 GLU B C 1
ATOM 3053 O O . GLU B 1 195 ? -41.948 -1.508 -7.100 1.00 52.10 175 GLU B O 1
ATOM 3059 N N . TYR B 1 196 ? -41.762 -3.436 -8.239 1.00 48.71 176 TYR B N 1
ATOM 3060 C CA . TYR B 1 196 ? -40.641 -3.949 -7.473 1.00 47.04 176 TYR B CA 1
ATOM 3061 C C . TYR B 1 196 ? -39.418 -3.078 -7.783 1.00 46.25 176 TYR B C 1
ATOM 3062 O O . TYR B 1 196 ? -39.387 -2.418 -8.797 1.00 46.44 176 TYR B O 1
ATOM 3071 N N . HIS B 1 197 ? -38.430 -3.068 -6.894 1.00 45.40 177 HIS B N 1
ATOM 3072 C CA . HIS B 1 197 ? -37.130 -2.434 -7.152 1.00 44.48 177 HIS B CA 1
ATOM 3073 C C . HIS B 1 197 ? -36.167 -2.721 -5.996 1.00 44.62 177 HIS B C 1
ATOM 3074 O O . HIS B 1 197 ? -36.438 -2.442 -4.825 1.00 45.01 177 HIS B O 1
ATOM 3081 N N . ALA B 1 198 ? -35.029 -3.281 -6.332 1.00 44.90 178 ALA B N 1
ATOM 3082 C CA . ALA B 1 198 ? -34.165 -3.827 -5.325 1.00 45.62 178 ALA B CA 1
ATOM 3083 C C . ALA B 1 198 ? -33.463 -2.698 -4.601 1.00 45.82 178 ALA B C 1
ATOM 3084 O O . ALA B 1 198 ? -33.452 -2.658 -3.353 1.00 46.43 178 ALA B O 1
ATOM 3086 N N . GLY B 1 199 ? -32.867 -1.792 -5.378 1.00 45.61 179 GLY B N 1
ATOM 3087 C CA . GLY B 1 199 ? -32.061 -0.719 -4.819 1.00 45.78 179 GLY B CA 1
ATOM 3088 C C . GLY B 1 199 ? -32.847 0.088 -3.800 1.00 45.67 179 GLY B C 1
ATOM 3089 O O . GLY B 1 199 ? -32.291 0.477 -2.753 1.00 45.44 179 GLY B O 1
ATOM 3090 N N . ALA B 1 200 ? -34.136 0.329 -4.123 1.00 45.16 180 ALA B N 1
ATOM 3091 C CA . ALA B 1 200 ? -35.052 1.105 -3.280 1.00 44.68 180 ALA B CA 1
ATOM 3092 C C . ALA B 1 200 ? -35.309 0.372 -2.014 1.00 43.91 180 ALA B C 1
ATOM 3093 O O . ALA B 1 200 ? -35.097 0.924 -0.933 1.00 44.36 180 ALA B O 1
ATOM 3095 N N . ILE B 1 201 ? -35.725 -0.891 -2.129 1.00 42.89 181 ILE B N 1
ATOM 3096 C CA . ILE B 1 201 ? -36.008 -1.689 -0.927 1.00 41.12 181 ILE B CA 1
ATOM 3097 C C . ILE B 1 201 ? -34.795 -1.713 -0.050 1.00 39.27 181 ILE B C 1
ATOM 3098 O O . ILE B 1 201 ? -34.890 -1.472 1.128 1.00 39.02 181 ILE B O 1
ATOM 3103 N N . ALA B 1 202 ? -33.641 -1.883 -0.650 1.00 38.37 182 ALA B N 1
ATOM 3104 C CA . ALA B 1 202 ? -32.391 -1.795 0.098 1.00 38.33 182 ALA B CA 1
ATOM 3105 C C . ALA B 1 202 ? -32.345 -0.503 0.926 1.00 37.98 182 ALA B C 1
ATOM 3106 O O . ALA B 1 202 ? -32.082 -0.526 2.174 1.00 37.87 182 ALA B O 1
ATOM 3108 N N . HIS B 1 203 ? -32.620 0.607 0.229 1.00 36.82 183 HIS B N 1
ATOM 3109 C CA . HIS B 1 203 ? -32.655 1.954 0.804 1.00 35.18 183 HIS B CA 1
ATOM 3110 C C . HIS B 1 203 ? -33.624 2.047 2.008 1.00 33.50 183 HIS B C 1
ATOM 3111 O O . HIS B 1 203 ? -33.222 2.399 3.119 1.00 31.54 183 HIS B O 1
ATOM 3118 N N . VAL B 1 204 ? -34.877 1.666 1.776 1.00 32.73 184 VAL B N 1
ATOM 3119 C CA . VAL B 1 204 ? -35.893 1.577 2.831 1.00 32.20 184 VAL B CA 1
ATOM 3120 C C . VAL B 1 204 ? -35.463 0.693 4.003 1.00 32.22 184 VAL B C 1
ATOM 3121 O O . VAL B 1 204 ? -35.756 0.996 5.171 1.00 33.12 184 VAL B O 1
ATOM 3125 N N . ILE B 1 205 ? -34.790 -0.414 3.700 1.00 32.16 185 ILE B N 1
ATOM 3126 C CA . ILE B 1 205 ? -34.336 -1.310 4.729 1.00 31.02 185 ILE B CA 1
ATOM 3127 C C . ILE B 1 205 ? -33.260 -0.617 5.473 1.00 29.58 185 ILE B C 1
ATOM 3128 O O . ILE B 1 205 ? -33.300 -0.552 6.687 1.00 28.52 185 ILE B O 1
ATOM 3133 N N . THR B 1 206 ? -32.287 -0.068 4.755 1.00 29.79 186 THR B N 1
ATOM 3134 C CA . THR B 1 206 ? -31.146 0.566 5.444 1.00 30.33 186 THR B CA 1
ATOM 3135 C C . THR B 1 206 ? -31.648 1.605 6.421 1.00 30.40 186 THR B C 1
ATOM 3136 O O . THR B 1 206 ? -31.063 1.790 7.485 1.00 30.19 186 THR B O 1
ATOM 3138 N N . MET B 1 207 ? -32.790 2.219 6.043 1.00 31.24 187 MET B N 1
ATOM 3139 C CA . MET B 1 207 ? -33.467 3.312 6.749 1.00 30.58 187 MET B CA 1
ATOM 3140 C C . MET B 1 207 ? -34.283 2.824 7.902 1.00 30.25 187 MET B C 1
ATOM 3141 O O . MET B 1 207 ? -34.207 3.383 8.987 1.00 30.90 187 MET B O 1
ATOM 3146 N N . LEU B 1 208 ? -35.147 1.850 7.677 1.00 30.09 188 LEU B N 1
ATOM 3147 C CA . LEU B 1 208 ? -35.903 1.336 8.809 1.00 30.66 188 LEU B CA 1
ATOM 3148 C C . LEU B 1 208 ? -34.936 0.795 9.908 1.00 32.25 188 LEU B C 1
ATOM 3149 O O . LEU B 1 208 ? -35.137 1.039 11.125 1.00 32.06 188 LEU B O 1
ATOM 3154 N N . ARG B 1 209 ? -33.869 0.111 9.483 1.00 33.87 189 ARG B N 1
ATOM 3155 C CA . ARG B 1 209 ? -32.924 -0.440 10.451 1.00 35.83 189 ARG B CA 1
ATOM 3156 C C . ARG B 1 209 ? -32.446 0.702 11.280 1.00 36.68 189 ARG B C 1
ATOM 3157 O O . ARG B 1 209 ? -32.158 0.505 12.476 1.00 38.55 189 ARG B O 1
ATOM 3165 N N . ALA B 1 210 ? -32.367 1.906 10.697 1.00 35.78 190 ALA B N 1
ATOM 3166 C CA . ALA B 1 210 ? -31.614 2.961 11.389 1.00 35.71 190 ALA B CA 1
ATOM 3167 C C . ALA B 1 210 ? -32.441 3.575 12.463 1.00 36.37 190 ALA B C 1
ATOM 3168 O O . ALA B 1 210 ? -31.903 4.012 13.517 1.00 37.09 190 ALA B O 1
ATOM 3170 N N . GLN B 1 211 ? -33.757 3.535 12.223 1.00 35.68 191 GLN B N 1
ATOM 3171 C CA . GLN B 1 211 ? -34.753 3.999 13.161 1.00 35.15 191 GLN B CA 1
ATOM 3172 C C . GLN B 1 211 ? -34.758 3.081 14.344 1.00 35.50 191 GLN B C 1
ATOM 3173 O O . GLN B 1 211 ? -34.933 3.500 15.498 1.00 35.61 191 GLN B O 1
ATOM 3179 N N . GLU B 1 212 ? -34.503 1.814 14.094 1.00 36.93 192 GLU B N 1
ATOM 3180 C CA . GLU B 1 212 ? -34.396 0.910 15.225 1.00 37.46 192 GLU B CA 1
ATOM 3181 C C . GLU B 1 212 ? -33.219 1.176 16.112 1.00 36.96 192 GLU B C 1
ATOM 3182 O O . GLU B 1 212 ? -33.390 1.419 17.299 1.00 36.54 192 GLU B O 1
ATOM 3188 N N . GLU B 1 213 ? -32.035 1.218 15.525 1.00 37.30 193 GLU B N 1
ATOM 3189 C CA . GLU B 1 213 ? -30.879 1.664 16.261 1.00 37.75 193 GLU B CA 1
ATOM 3190 C C . GLU B 1 213 ? -31.170 3.010 16.913 1.00 37.85 193 GLU B C 1
ATOM 3191 O O . GLU B 1 213 ? -30.710 3.246 18.032 1.00 39.68 193 GLU B O 1
ATOM 3197 N N . GLY B 1 214 ? -32.000 3.847 16.278 1.00 36.64 194 GLY B N 1
ATOM 3198 C CA . GLY B 1 214 ? -32.376 5.132 16.848 1.00 34.93 194 GLY B CA 1
ATOM 3199 C C . GLY B 1 214 ? -33.113 5.052 18.160 1.00 34.73 194 GLY B C 1
ATOM 3200 O O . GLY B 1 214 ? -32.720 5.666 19.162 1.00 34.17 194 GLY B O 1
ATOM 3201 N N . TRP B 1 215 ? -34.216 4.322 18.153 1.00 35.40 195 TRP B N 1
ATOM 3202 C CA . TRP B 1 215 ? -34.987 4.088 19.364 1.00 36.12 195 TRP B CA 1
ATOM 3203 C C . TRP B 1 215 ? -34.145 3.336 20.414 1.00 37.96 195 TRP B C 1
ATOM 3204 O O . TRP B 1 215 ? -34.073 3.765 21.578 1.00 38.15 195 TRP B O 1
ATOM 3215 N N . ARG B 1 216 ? -33.479 2.242 19.997 1.00 39.44 196 ARG B N 1
ATOM 3216 C CA . ARG B 1 216 ? -32.604 1.490 20.895 1.00 40.79 196 ARG B CA 1
ATOM 3217 C C . ARG B 1 216 ? -31.658 2.398 21.645 1.00 41.36 196 ARG B C 1
ATOM 3218 O O . ARG B 1 216 ? -31.664 2.408 22.881 1.00 42.74 196 ARG B O 1
ATOM 3226 N N . ALA B 1 217 ? -30.837 3.147 20.922 1.00 40.78 197 ALA B N 1
ATOM 3227 C CA . ALA B 1 217 ? -29.897 4.036 21.579 1.00 40.77 197 ALA B CA 1
ATOM 3228 C C . ALA B 1 217 ? -30.602 4.994 22.551 1.00 41.69 197 ALA B C 1
ATOM 3229 O O . ALA B 1 217 ? -30.025 5.339 23.617 1.00 42.46 197 ALA B O 1
ATOM 3231 N N . TRP B 1 218 ? -31.845 5.394 22.216 1.00 41.09 198 TRP B N 1
ATOM 3232 C CA . TRP B 1 218 ? -32.551 6.423 22.988 1.00 40.33 198 TRP B CA 1
ATOM 3233 C C . TRP B 1 218 ? -33.065 5.860 24.267 1.00 41.07 198 TRP B C 1
ATOM 3234 O O . TRP B 1 218 ? -32.951 6.494 25.300 1.00 41.36 198 TRP B O 1
ATOM 3245 N N . PHE B 1 219 ? -33.679 4.693 24.201 1.00 42.65 199 PHE B N 1
ATOM 3246 C CA . PHE B 1 219 ? -34.147 4.059 25.421 1.00 45.20 199 PHE B CA 1
ATOM 3247 C C . PHE B 1 219 ? -33.019 3.997 26.501 1.00 47.03 199 PHE B C 1
ATOM 3248 O O . PHE B 1 219 ? -33.213 4.462 27.662 1.00 46.33 199 PHE B O 1
ATOM 3256 N N . THR B 1 220 ? -31.844 3.478 26.128 1.00 48.37 200 THR B N 1
ATOM 3257 C CA . THR B 1 220 ? -30.734 3.583 27.057 1.00 51.31 200 THR B CA 1
ATOM 3258 C C . THR B 1 220 ? -30.417 5.058 27.321 1.00 52.38 200 THR B C 1
ATOM 3259 O O . THR B 1 220 ? -30.424 5.489 28.475 1.00 53.40 200 THR B O 1
ATOM 3263 N N . GLU B 1 221 ? -30.191 5.836 26.272 1.00 53.51 201 GLU B N 1
ATOM 3264 C CA . GLU B 1 221 ? -29.671 7.198 26.435 1.00 55.41 201 GLU B CA 1
ATOM 3265 C C . GLU B 1 221 ? -30.292 7.976 27.602 1.00 55.26 201 GLU B C 1
ATOM 3266 O O . GLU B 1 221 ? -29.570 8.537 28.424 1.00 54.92 201 GLU B O 1
ATOM 3272 N N . GLU B 1 222 ? -31.630 7.999 27.660 1.00 55.49 202 GLU B N 1
ATOM 3273 C CA . GLU B 1 222 ? -32.383 8.719 28.712 1.00 55.73 202 GLU B CA 1
ATOM 3274 C C . GLU B 1 222 ? -33.130 7.788 29.686 1.00 55.01 202 GLU B C 1
ATOM 3275 O O . GLU B 1 222 ? -34.119 8.181 30.304 1.00 54.43 202 GLU B O 1
ATOM 3281 N N . ASN B 1 223 ? -32.606 6.567 29.828 1.00 54.55 203 ASN B N 1
ATOM 3282 C CA . ASN B 1 223 ? -33.107 5.542 30.756 1.00 53.83 203 ASN B CA 1
ATOM 3283 C C . ASN B 1 223 ? -34.612 5.417 30.748 1.00 52.77 203 ASN B C 1
ATOM 3284 O O . ASN B 1 223 ? -35.279 5.792 31.709 1.00 52.82 203 ASN B O 1
ATOM 3286 N N . VAL B 1 224 ? -35.150 4.914 29.647 1.00 51.69 204 VAL B N 1
ATOM 3287 C CA . VAL B 1 224 ? -36.574 4.672 29.583 1.00 51.05 204 VAL B CA 1
ATOM 3288 C C . VAL B 1 224 ? -36.871 3.259 29.231 1.00 50.56 204 VAL B C 1
ATOM 3289 O O . VAL B 1 224 ? -36.175 2.646 28.428 1.00 50.99 204 VAL B O 1
ATOM 3293 N N . GLU B 1 225 ? -37.921 2.747 29.846 1.00 50.16 205 GLU B N 1
ATOM 3294 C CA . GLU B 1 225 ? -38.386 1.395 29.626 1.00 50.20 205 GLU B CA 1
ATOM 3295 C C . GLU B 1 225 ? -39.830 1.475 29.125 1.00 49.87 205 GLU B C 1
ATOM 3296 O O . GLU B 1 225 ? -40.764 1.654 29.912 1.00 50.87 205 GLU B O 1
ATOM 3298 N N . PRO B 1 226 ? -40.003 1.423 27.813 1.00 49.23 206 PRO B N 1
ATOM 3299 C CA . PRO B 1 226 ? -41.338 1.477 27.176 1.00 48.95 206 PRO B CA 1
ATOM 3300 C C . PRO B 1 226 ? -42.178 0.241 27.464 1.00 48.10 206 PRO B C 1
ATOM 3301 O O . PRO B 1 226 ? -41.622 -0.733 27.883 1.00 48.58 206 PRO B O 1
ATOM 3305 N N . ILE B 1 227 ? -43.470 0.253 27.177 1.00 47.07 207 ILE B N 1
ATOM 3306 C CA . ILE B 1 227 ? -44.230 -0.980 27.194 1.00 46.09 207 ILE B CA 1
ATOM 3307 C C . ILE B 1 227 ? -43.965 -1.711 25.905 1.00 46.99 207 ILE B C 1
ATOM 3308 O O . ILE B 1 227 ? -44.837 -1.791 25.095 1.00 47.55 207 ILE B O 1
ATOM 3313 N N . ASP B 1 228 ? -42.773 -2.268 25.716 1.00 48.99 208 ASP B N 1
ATOM 3314 C CA . ASP B 1 228 ? -42.389 -2.968 24.446 1.00 50.55 208 ASP B CA 1
ATOM 3315 C C . ASP B 1 228 ? -43.319 -4.110 23.967 1.00 51.17 208 ASP B C 1
ATOM 3316 O O . ASP B 1 228 ? -43.665 -4.981 24.745 1.00 52.45 208 ASP B O 1
ATOM 3321 N N . VAL B 1 229 ? -43.689 -4.126 22.690 1.00 51.61 209 VAL B N 1
ATOM 3322 C CA . VAL B 1 229 ? -44.642 -5.116 22.167 1.00 52.53 209 VAL B CA 1
ATOM 3323 C C . VAL B 1 229 ? -44.487 -5.308 20.668 1.00 53.88 209 VAL B C 1
ATOM 3324 O O . VAL B 1 229 ? -45.233 -4.712 19.919 1.00 54.69 209 VAL B O 1
ATOM 3328 N N . ASP B 1 230 ? -43.567 -6.152 20.220 1.00 55.91 210 ASP B N 1
ATOM 3329 C CA . ASP B 1 230 ? -43.478 -6.481 18.793 1.00 59.16 210 ASP B CA 1
ATOM 3330 C C . ASP B 1 230 ? -44.797 -6.915 18.128 1.00 60.40 210 ASP B C 1
ATOM 3331 O O . ASP B 1 230 ? -45.757 -7.320 18.800 1.00 60.34 210 ASP B O 1
ATOM 3336 N N . TYR B 1 231 ? -44.821 -6.812 16.796 1.00 62.43 211 TYR B N 1
ATOM 3337 C CA . TYR B 1 231 ? -46.047 -6.952 16.008 1.00 64.33 211 TYR B CA 1
ATOM 3338 C C . TYR B 1 231 ? -46.672 -8.346 16.094 1.00 66.10 211 TYR B C 1
ATOM 3339 O O . TYR B 1 231 ? -47.871 -8.429 16.351 1.00 65.92 211 TYR B O 1
ATOM 3341 N N . PRO B 1 232 ? -45.880 -9.435 15.927 1.00 68.20 212 PRO B N 1
ATOM 3342 C CA . PRO B 1 232 ? -46.446 -10.798 15.969 1.00 69.43 212 PRO B CA 1
ATOM 3343 C C . PRO B 1 232 ? -47.229 -10.958 17.256 1.00 70.81 212 PRO B C 1
ATOM 3344 O O . PRO B 1 232 ? -48.427 -11.268 17.199 1.00 71.12 212 PRO B O 1
ATOM 3348 N N . TYR B 1 233 ? -46.591 -10.669 18.397 1.00 72.18 213 TYR B N 1
ATOM 3349 C CA . TYR B 1 233 ? -47.321 -10.623 19.657 1.00 73.13 213 TYR B CA 1
ATOM 3350 C C . TYR B 1 233 ? -48.549 -9.741 19.480 1.00 73.81 213 TYR B C 1
ATOM 3351 O O . TYR B 1 233 ? -49.651 -10.151 19.850 1.00 73.94 213 TYR B O 1
ATOM 3360 N N . LEU B 1 234 ? -48.374 -8.563 18.872 1.00 74.88 214 LEU B N 1
ATOM 3361 C CA . LEU B 1 234 ? -49.487 -7.617 18.763 1.00 76.29 214 LEU B CA 1
ATOM 3362 C C . LEU B 1 234 ? -50.626 -8.169 17.917 1.00 77.05 214 LEU B C 1
ATOM 3363 O O . LEU B 1 234 ? -51.806 -8.064 18.304 1.00 77.39 214 LEU B O 1
ATOM 3368 N N . TRP B 1 235 ? -50.277 -8.766 16.777 1.00 77.96 215 TRP B N 1
ATOM 3369 C CA . TRP B 1 235 ? -51.276 -9.410 15.922 1.00 79.10 215 TRP B CA 1
ATOM 3370 C C . TRP B 1 235 ? -52.060 -10.426 16.768 1.00 80.00 215 TRP B C 1
ATOM 3371 O O . TRP B 1 235 ? -53.288 -10.258 16.982 1.00 80.22 215 TRP B O 1
ATOM 3373 N N . ARG B 1 236 ? -51.336 -11.423 17.300 1.00 80.44 216 ARG B N 1
ATOM 3374 C CA . ARG B 1 236 ? -51.919 -12.473 18.132 1.00 81.17 216 ARG B CA 1
ATOM 3375 C C . ARG B 1 236 ? -52.832 -11.901 19.211 1.00 81.56 216 ARG B C 1
ATOM 3376 O O . ARG B 1 236 ? -54.043 -12.104 19.171 1.00 82.17 216 ARG B O 1
ATOM 3378 N N . ASN B 1 237 ? -52.264 -11.139 20.139 1.00 81.73 217 ASN B N 1
ATOM 3379 C CA . ASN B 1 237 ? -52.984 -10.786 21.361 1.00 81.94 217 ASN B CA 1
ATOM 3380 C C . ASN B 1 237 ? -53.706 -9.428 21.441 1.00 81.68 217 ASN B C 1
ATOM 3381 O O . ASN B 1 237 ? -54.092 -9.007 22.537 1.00 81.40 217 ASN B O 1
ATOM 3386 N N . LEU B 1 238 ? -53.905 -8.752 20.310 1.00 81.33 218 LEU B N 1
ATOM 3387 C CA . LEU B 1 238 ? -54.563 -7.446 20.345 1.00 81.07 218 LEU B CA 1
ATOM 3388 C C . LEU B 1 238 ? -55.219 -7.188 21.718 1.00 80.48 218 LEU B C 1
ATOM 3389 O O . LEU B 1 238 ? -54.606 -6.596 22.606 1.00 80.75 218 LEU B O 1
ATOM 3394 N N . THR B 1 239 ? -56.429 -7.699 21.902 1.00 79.35 219 THR B N 1
ATOM 3395 C CA . THR B 1 239 ? -57.245 -7.418 23.079 1.00 78.68 219 THR B CA 1
ATOM 3396 C C . THR B 1 239 ? -56.515 -7.469 24.434 1.00 78.23 219 THR B C 1
ATOM 3397 O O . THR B 1 239 ? -56.907 -6.789 25.388 1.00 78.31 219 THR B O 1
ATOM 3401 N N . GLU B 1 240 ? -55.462 -8.270 24.520 1.00 77.60 220 GLU B N 1
ATOM 3402 C CA . GLU B 1 240 ? -54.615 -8.290 25.708 1.00 76.78 220 GLU B CA 1
ATOM 3403 C C . GLU B 1 240 ? -53.973 -6.931 25.911 1.00 75.48 220 GLU B C 1
ATOM 3404 O O . GLU B 1 240 ? -54.223 -6.263 26.920 1.00 75.12 220 GLU B O 1
ATOM 3410 N N . VAL B 1 241 ? -53.160 -6.538 24.924 1.00 74.02 221 VAL B N 1
ATOM 3411 C CA . VAL B 1 241 ? -52.450 -5.248 24.896 1.00 72.51 221 VAL B CA 1
ATOM 3412 C C . VAL B 1 241 ? -53.389 -4.044 24.968 1.00 71.26 221 VAL B C 1
ATOM 3413 O O . VAL B 1 241 ? -53.291 -3.214 25.869 1.00 71.03 221 VAL B O 1
ATOM 3417 N N . VAL B 1 242 ? -54.290 -3.955 24.006 1.00 69.93 222 VAL B N 1
ATOM 3418 C CA . VAL B 1 242 ? -55.291 -2.906 23.982 1.00 68.87 222 VAL B CA 1
ATOM 3419 C C . VAL B 1 242 ? -55.908 -2.759 25.362 1.00 68.07 222 VAL B C 1
ATOM 3420 O O . VAL B 1 242 ? -56.554 -1.763 25.660 1.00 68.25 222 VAL B O 1
ATOM 3424 N N . GLY B 1 243 ? -55.677 -3.742 26.221 1.00 67.08 223 GLY B N 1
ATOM 3425 C CA . GLY B 1 243 ? -56.198 -3.685 27.576 1.00 65.86 223 GLY B CA 1
ATOM 3426 C C . GLY B 1 243 ? -55.181 -3.202 28.596 1.00 64.75 223 GLY B C 1
ATOM 3427 O O . GLY B 1 243 ? -55.524 -2.499 29.554 1.00 64.18 223 GLY B O 1
ATOM 3428 N N . THR B 1 244 ? -53.933 -3.615 28.407 1.00 63.64 224 THR B N 1
ATOM 3429 C CA . THR B 1 244 ? -52.844 -3.206 29.282 1.00 63.01 224 THR B CA 1
ATOM 3430 C C . THR B 1 244 ? -52.647 -1.703 29.169 1.00 61.98 224 THR B C 1
ATOM 3431 O O . THR B 1 244 ? -52.538 -0.993 30.186 1.00 61.69 224 THR B O 1
ATOM 3435 N N . VAL B 1 245 ? -52.611 -1.223 27.922 1.00 60.31 225 VAL B N 1
ATOM 3436 C CA . VAL B 1 245 ? -52.483 0.197 27.668 1.00 58.57 225 VAL B CA 1
ATOM 3437 C C . VAL B 1 245 ? -53.708 0.799 28.299 1.00 57.98 225 VAL B C 1
ATOM 3438 O O . VAL B 1 245 ? -53.615 1.624 29.196 1.00 57.88 225 VAL B O 1
ATOM 3442 N N . LEU B 1 246 ? -54.861 0.292 27.918 1.00 57.57 226 LEU B N 1
ATOM 3443 C CA . LEU B 1 246 ? -56.081 0.746 28.526 1.00 58.15 226 LEU B CA 1
ATOM 3444 C C . LEU B 1 246 ? -55.936 0.853 30.036 1.00 58.48 226 LEU B C 1
ATOM 3445 O O . LEU B 1 246 ? -56.378 1.818 30.656 1.00 57.97 226 LEU B O 1
ATOM 3450 N N . GLU B 1 247 ? -55.285 -0.140 30.626 1.00 59.53 227 GLU B N 1
ATOM 3451 C CA . GLU B 1 247 ? -55.179 -0.201 32.070 1.00 60.50 227 GLU B CA 1
ATOM 3452 C C . GLU B 1 247 ? -54.253 0.869 32.593 1.00 59.76 227 GLU B C 1
ATOM 3453 O O . GLU B 1 247 ? -54.568 1.525 33.577 1.00 59.66 227 GLU B O 1
ATOM 3459 N N . ALA B 1 248 ? -53.121 1.051 31.917 1.00 59.04 228 ALA B N 1
ATOM 3460 C CA . ALA B 1 248 ? -52.106 1.993 32.363 1.00 58.27 228 ALA B CA 1
ATOM 3461 C C . ALA B 1 248 ? -52.622 3.410 32.381 1.00 58.03 228 ALA B C 1
ATOM 3462 O O . ALA B 1 248 ? -52.080 4.248 33.082 1.00 57.80 228 ALA B O 1
ATOM 3464 N N . LEU B 1 249 ? -53.675 3.673 31.620 1.00 58.04 229 LEU B N 1
ATOM 3465 C CA . LEU B 1 249 ? -54.268 5.014 31.587 1.00 58.83 229 LEU B CA 1
ATOM 3466 C C . LEU B 1 249 ? -55.422 5.136 32.562 1.00 59.60 229 LEU B C 1
ATOM 3467 O O . LEU B 1 249 ? -56.114 6.167 32.593 1.00 59.43 229 LEU B O 1
ATOM 3472 N N . GLY B 1 250 ? -55.630 4.078 33.348 1.00 60.66 230 GLY B N 1
ATOM 3473 C CA . GLY B 1 250 ? -56.709 4.038 34.328 1.00 61.52 230 GLY B CA 1
ATOM 3474 C C . GLY B 1 250 ? -58.064 3.781 33.696 1.00 62.11 230 GLY B C 1
ATOM 3475 O O . GLY B 1 250 ? -59.085 4.229 34.205 1.00 62.13 230 GLY B O 1
ATOM 3476 N N . GLN B 1 251 ? -58.075 3.058 32.588 1.00 62.95 231 GLN B N 1
ATOM 3477 C CA . GLN B 1 251 ? -59.318 2.767 31.901 1.00 64.42 231 GLN B CA 1
ATOM 3478 C C . GLN B 1 251 ? -59.711 1.329 32.136 1.00 65.77 231 GLN B C 1
ATOM 3479 O O . GLN B 1 251 ? -58.845 0.452 32.280 1.00 66.03 231 GLN B O 1
ATOM 3485 N N . ASP B 1 252 ? -61.016 1.073 32.167 1.00 67.21 232 ASP B N 1
ATOM 3486 C CA . ASP B 1 252 ? -61.509 -0.297 32.326 1.00 68.44 232 ASP B CA 1
ATOM 3487 C C . ASP B 1 252 ? -61.057 -1.114 31.114 1.00 68.96 232 ASP B C 1
ATOM 3488 O O . ASP B 1 252 ? -61.418 -0.790 29.986 1.00 69.24 232 ASP B O 1
ATOM 3490 N N . PRO B 1 253 ? -60.256 -2.154 31.338 1.00 69.38 233 PRO B N 1
ATOM 3491 C CA . PRO B 1 253 ? -59.702 -2.930 30.230 1.00 69.91 233 PRO B CA 1
ATOM 3492 C C . PRO B 1 253 ? -60.818 -3.644 29.521 1.00 70.51 233 PRO B C 1
ATOM 3493 O O . PRO B 1 253 ? -60.590 -4.260 28.489 1.00 70.60 233 PRO B O 1
ATOM 3497 N N . ARG B 1 254 ? -62.018 -3.557 30.087 1.00 71.71 234 ARG B N 1
ATOM 3498 C CA . ARG B 1 254 ? -63.228 -4.089 29.469 1.00 72.96 234 ARG B CA 1
ATOM 3499 C C . ARG B 1 254 ? -63.331 -3.702 27.983 1.00 73.76 234 ARG B C 1
ATOM 3500 O O . ARG B 1 254 ? -63.545 -4.567 27.131 1.00 74.04 234 ARG B O 1
ATOM 3502 N N . LEU B 1 255 ? -63.109 -2.421 27.681 1.00 74.31 235 LEU B N 1
ATOM 3503 C CA . LEU B 1 255 ? -63.462 -1.844 26.385 1.00 74.90 235 LEU B CA 1
ATOM 3504 C C . LEU B 1 255 ? -62.645 -2.343 25.190 1.00 75.40 235 LEU B C 1
ATOM 3505 O O . LEU B 1 255 ? -63.023 -2.127 24.051 1.00 75.18 235 LEU B O 1
ATOM 3510 N N . ALA B 1 256 ? -61.550 -3.033 25.453 1.00 76.76 236 ALA B N 1
ATOM 3511 C CA . ALA B 1 256 ? -60.694 -3.569 24.392 1.00 78.52 236 ALA B CA 1
ATOM 3512 C C . ALA B 1 256 ? -61.415 -4.571 23.478 1.00 79.87 236 ALA B C 1
ATOM 3513 O O . ALA B 1 256 ? -61.649 -5.700 23.881 1.00 80.12 236 ALA B O 1
ATOM 3515 N N . PRO B 1 257 ? -61.754 -4.173 22.252 1.00 81.54 237 PRO B N 1
ATOM 3516 C CA . PRO B 1 257 ? -62.553 -5.027 21.359 1.00 82.72 237 PRO B CA 1
ATOM 3517 C C . PRO B 1 257 ? -61.753 -6.158 20.671 1.00 83.67 237 PRO B C 1
ATOM 3518 O O . PRO B 1 257 ? -60.522 -6.227 20.825 1.00 83.81 237 PRO B O 1
ATOM 3522 N N . LYS B 1 258 ? -62.473 -7.001 19.904 1.00 84.67 238 LYS B N 1
ATOM 3523 C CA . LYS B 1 258 ? -61.991 -8.293 19.344 1.00 84.83 238 LYS B CA 1
ATOM 3524 C C . LYS B 1 258 ? -60.701 -8.226 18.508 1.00 85.00 238 LYS B C 1
ATOM 3525 O O . LYS B 1 258 ? -60.022 -9.244 18.312 1.00 84.71 238 LYS B O 1
ATOM 3527 N N . ARG B 1 268 ? -52.212 -13.670 1.793 1.00 89.32 248 ARG B N 1
ATOM 3528 C CA . ARG B 1 268 ? -51.733 -13.225 0.477 1.00 89.31 248 ARG B CA 1
ATOM 3529 C C . ARG B 1 268 ? -50.241 -12.815 0.550 1.00 88.94 248 ARG B C 1
ATOM 3530 O O . ARG B 1 268 ? -49.902 -11.750 1.099 1.00 89.01 248 ARG B O 1
ATOM 3532 N N . SER B 1 269 ? -49.366 -13.673 0.003 1.00 88.19 249 SER B N 1
ATOM 3533 C CA . SER B 1 269 ? -47.895 -13.572 0.192 1.00 87.01 249 SER B CA 1
ATOM 3534 C C . SER B 1 269 ? -47.175 -12.480 -0.618 1.00 86.08 249 SER B C 1
ATOM 3535 O O . SER B 1 269 ? -47.643 -12.070 -1.695 1.00 86.36 249 SER B O 1
ATOM 3538 N N . ASP B 1 270 ? -46.026 -12.029 -0.099 1.00 84.17 250 ASP B N 1
ATOM 3539 C CA . ASP B 1 270 ? -45.267 -10.930 -0.710 1.00 82.07 250 ASP B CA 1
ATOM 3540 C C . ASP B 1 270 ? -44.141 -11.438 -1.618 1.00 80.41 250 ASP B C 1
ATOM 3541 O O . ASP B 1 270 ? -43.067 -11.813 -1.145 1.00 79.88 250 ASP B O 1
ATOM 3543 N N . GLU B 1 271 ? -44.404 -11.426 -2.928 1.00 78.77 251 GLU B N 1
ATOM 3544 C CA . GLU B 1 271 ? -43.472 -11.961 -3.938 1.00 77.07 251 GLU B CA 1
ATOM 3545 C C . GLU B 1 271 ? -42.149 -11.210 -3.909 1.00 75.65 251 GLU B C 1
ATOM 3546 O O . GLU B 1 271 ? -41.093 -11.781 -4.214 1.00 74.68 251 GLU B O 1
ATOM 3548 N N . TRP B 1 272 ? -42.234 -9.932 -3.520 1.00 74.09 252 TRP B N 1
ATOM 3549 C CA . TRP B 1 272 ? -41.092 -9.025 -3.456 1.00 72.96 252 TRP B CA 1
ATOM 3550 C C . TRP B 1 272 ? -40.152 -9.402 -2.284 1.00 72.11 252 TRP B C 1
ATOM 3551 O O . TRP B 1 272 ? -38.937 -9.169 -2.332 1.00 71.34 252 TRP B O 1
ATOM 3562 N N . VAL B 1 273 ? -40.735 -10.002 -1.244 1.00 71.27 253 VAL B N 1
ATOM 3563 C CA . VAL B 1 273 ? -40.020 -10.327 -0.021 1.00 70.63 253 VAL B CA 1
ATOM 3564 C C . VAL B 1 273 ? -39.188 -11.592 -0.220 1.00 70.32 253 VAL B C 1
ATOM 3565 O O . VAL B 1 273 ? -38.034 -11.662 0.232 1.00 70.09 253 VAL B O 1
ATOM 3567 N N . GLU B 1 274 ? -39.789 -12.587 -0.894 1.00 69.53 254 GLU B N 1
ATOM 3568 C CA . GLU B 1 274 ? -39.065 -13.733 -1.496 1.00 68.07 254 GLU B CA 1
ATOM 3569 C C . GLU B 1 274 ? -38.014 -13.200 -2.469 1.00 66.29 254 GLU B C 1
ATOM 3570 O O . GLU B 1 274 ? -36.815 -13.575 -2.424 1.00 65.36 254 GLU B O 1
ATOM 3572 N N . ARG B 1 275 ? -38.483 -12.301 -3.328 1.00 64.08 255 ARG B N 1
ATOM 3573 C CA . ARG B 1 275 ? -37.655 -11.767 -4.368 1.00 62.59 255 ARG B CA 1
ATOM 3574 C C . ARG B 1 275 ? -36.504 -10.989 -3.803 1.00 61.66 255 ARG B C 1
ATOM 3575 O O . ARG B 1 275 ? -35.364 -11.282 -4.141 1.00 61.53 255 ARG B O 1
ATOM 3583 N N . TYR B 1 276 ? -36.765 -10.000 -2.922 1.00 60.58 256 TYR B N 1
ATOM 3584 C CA . TYR B 1 276 ? -35.695 -9.154 -2.399 1.00 59.66 256 TYR B CA 1
ATOM 3585 C C . TYR B 1 276 ? -34.570 -9.977 -1.663 1.00 61.01 256 TYR B C 1
ATOM 3586 O O . TYR B 1 276 ? -33.386 -9.583 -1.708 1.00 60.51 256 TYR B O 1
ATOM 3595 N N . ARG B 1 277 ? -34.889 -11.106 -1.038 1.00 62.35 257 ARG B N 1
ATOM 3596 C CA . ARG B 1 277 ? -33.851 -11.907 -0.405 1.00 64.36 257 ARG B CA 1
ATOM 3597 C C . ARG B 1 277 ? -32.748 -12.268 -1.408 1.00 64.69 257 ARG B C 1
ATOM 3598 O O . ARG B 1 277 ? -31.580 -11.925 -1.222 1.00 64.37 257 ARG B O 1
ATOM 3606 N N . ARG B 1 278 ? -33.128 -13.015 -2.469 1.00 65.40 258 ARG B N 1
ATOM 3607 C CA . ARG B 1 278 ? -32.219 -13.613 -3.469 1.00 65.98 258 ARG B CA 1
ATOM 3608 C C . ARG B 1 278 ? -31.111 -12.641 -3.872 1.00 66.37 258 ARG B C 1
ATOM 3609 O O . ARG B 1 278 ? -29.915 -12.973 -3.892 1.00 65.99 258 ARG B O 1
ATOM 3617 N N . ASP B 1 279 ? -31.582 -11.438 -4.224 1.00 66.32 259 ASP B N 1
ATOM 3618 C CA . ASP B 1 279 ? -30.850 -10.323 -4.804 1.00 66.60 259 ASP B CA 1
ATOM 3619 C C . ASP B 1 279 ? -29.778 -9.732 -3.892 1.00 66.50 259 ASP B C 1
ATOM 3620 O O . ASP B 1 279 ? -28.582 -9.842 -4.166 1.00 66.17 259 ASP B O 1
ATOM 3625 N N . LEU B 1 285 ? -26.523 -6.665 -0.601 1.00 58.35 265 LEU B N 1
ATOM 3626 C CA . LEU B 1 285 ? -27.577 -5.740 -0.165 1.00 58.74 265 LEU B CA 1
ATOM 3627 C C . LEU B 1 285 ? -27.892 -5.955 1.319 1.00 57.36 265 LEU B C 1
ATOM 3628 O O . LEU B 1 285 ? -27.537 -6.991 1.850 1.00 58.31 265 LEU B O 1
ATOM 3633 N N . PRO B 1 286 ? -28.515 -4.989 1.999 1.00 55.93 266 PRO B N 1
ATOM 3634 C CA . PRO B 1 286 ? -28.732 -5.099 3.445 1.00 54.35 266 PRO B CA 1
ATOM 3635 C C . PRO B 1 286 ? -30.065 -5.779 3.852 1.00 53.15 266 PRO B C 1
ATOM 3636 O O . PRO B 1 286 ? -31.015 -5.858 3.053 1.00 52.69 266 PRO B O 1
ATOM 3640 N N . LEU B 1 287 ? -30.117 -6.251 5.102 1.00 51.74 267 LEU B N 1
ATOM 3641 C CA . LEU B 1 287 ? -31.320 -6.834 5.689 1.00 50.87 267 LEU B CA 1
ATOM 3642 C C . LEU B 1 287 ? -31.516 -6.443 7.155 1.00 50.20 267 LEU B C 1
ATOM 3643 O O . LEU B 1 287 ? -30.715 -5.713 7.743 1.00 49.53 267 LEU B O 1
ATOM 3648 N N . HIS C 1 24 ? -43.390 -37.966 23.022 1.00 51.69 4 HIS C N 1
ATOM 3649 C CA . HIS C 1 24 ? -42.218 -37.613 23.886 1.00 50.73 4 HIS C CA 1
ATOM 3650 C C . HIS C 1 24 ? -40.878 -37.564 23.103 1.00 50.39 4 HIS C C 1
ATOM 3651 O O . HIS C 1 24 ? -40.176 -38.600 22.931 1.00 50.09 4 HIS C O 1
ATOM 3653 N N . PRO C 1 25 ? -40.522 -36.351 22.660 1.00 48.93 5 PRO C N 1
ATOM 3654 C CA . PRO C 1 25 ? -39.258 -36.114 21.970 1.00 47.48 5 PRO C CA 1
ATOM 3655 C C . PRO C 1 25 ? -38.070 -36.488 22.870 1.00 46.03 5 PRO C C 1
ATOM 3656 O O . PRO C 1 25 ? -37.943 -36.056 24.033 1.00 45.25 5 PRO C O 1
ATOM 3660 N N . THR C 1 26 ? -37.202 -37.307 22.289 1.00 44.80 6 THR C N 1
ATOM 3661 C CA . THR C 1 26 ? -36.026 -37.796 22.945 1.00 42.48 6 THR C CA 1
ATOM 3662 C C . THR C 1 26 ? -34.813 -37.067 22.373 1.00 40.53 6 THR C C 1
ATOM 3663 O O . THR C 1 26 ? -33.714 -37.600 22.417 1.00 40.64 6 THR C O 1
ATOM 3667 N N . ALA C 1 27 ? -35.014 -35.859 21.823 1.00 37.22 7 ALA C N 1
ATOM 3668 C CA . ALA C 1 27 ? -33.902 -35.099 21.259 1.00 34.36 7 ALA C CA 1
ATOM 3669 C C . ALA C 1 27 ? -34.313 -33.695 21.035 1.00 32.01 7 ALA C C 1
ATOM 3670 O O . ALA C 1 27 ? -35.457 -33.460 20.857 1.00 32.73 7 ALA C O 1
ATOM 3672 N N . TYR C 1 28 ? -33.365 -32.761 20.972 1.00 29.94 8 TYR C N 1
ATOM 3673 C CA . TYR C 1 28 ? -33.669 -31.362 20.590 1.00 26.95 8 TYR C CA 1
ATOM 3674 C C . TYR C 1 28 ? -32.532 -30.727 19.846 1.00 26.19 8 TYR C C 1
ATOM 3675 O O . TYR C 1 28 ? -31.400 -31.187 20.011 1.00 28.41 8 TYR C O 1
ATOM 3684 N N . LEU C 1 29 ? -32.786 -29.639 19.113 1.00 23.57 9 LEU C N 1
ATOM 3685 C CA . LEU C 1 29 ? -31.748 -28.871 18.431 1.00 22.68 9 LEU C CA 1
ATOM 3686 C C . LEU C 1 29 ? -31.827 -27.361 18.680 1.00 23.38 9 LEU C C 1
ATOM 3687 O O . LEU C 1 29 ? -32.736 -26.730 18.237 1.00 25.28 9 LEU C O 1
ATOM 3692 N N . VAL C 1 30 ? -30.849 -26.745 19.293 1.00 23.25 10 VAL C N 1
ATOM 3693 C CA . VAL C 1 30 ? -30.831 -25.292 19.329 1.00 23.26 10 VAL C CA 1
ATOM 3694 C C . VAL C 1 30 ? -30.398 -24.599 17.996 1.00 24.62 10 VAL C C 1
ATOM 3695 O O . VAL C 1 30 ? -29.235 -24.693 17.553 1.00 25.55 10 VAL C O 1
ATOM 3699 N N . LEU C 1 31 ? -31.334 -23.887 17.380 1.00 24.99 11 LEU C N 1
ATOM 3700 C CA . LEU C 1 31 ? -31.169 -23.299 16.051 1.00 25.19 11 LEU C CA 1
ATOM 3701 C C . LEU C 1 31 ? -30.708 -21.884 16.286 1.00 25.45 11 LEU C C 1
ATOM 3702 O O . LEU C 1 31 ? -31.268 -21.226 17.136 1.00 27.92 11 LEU C O 1
ATOM 3707 N N . ALA C 1 32 ? -29.691 -21.381 15.594 1.00 24.41 12 ALA C N 1
ATOM 3708 C CA . ALA C 1 32 ? -29.119 -20.094 16.027 1.00 23.56 12 ALA C CA 1
ATOM 3709 C C . ALA C 1 32 ? -28.062 -19.517 15.159 1.00 23.08 12 ALA C C 1
ATOM 3710 O O . ALA C 1 32 ? -28.084 -19.708 13.953 1.00 24.14 12 ALA C O 1
ATOM 3712 N N . SER C 1 33 ? -27.189 -18.720 15.748 1.00 23.49 13 SER C N 1
ATOM 3713 C CA . SER C 1 33 ? -26.084 -18.115 14.993 1.00 25.67 13 SER C CA 1
ATOM 3714 C C . SER C 1 33 ? -24.959 -17.768 15.952 1.00 26.98 13 SER C C 1
ATOM 3715 O O . SER C 1 33 ? -25.087 -17.938 17.179 1.00 26.92 13 SER C O 1
ATOM 3718 N N . GLN C 1 34 ? -23.817 -17.359 15.414 1.00 28.60 14 GLN C N 1
ATOM 3719 C CA . GLN C 1 34 ? -22.619 -17.371 16.262 1.00 29.73 14 GLN C CA 1
ATOM 3720 C C . GLN C 1 34 ? -22.693 -16.230 17.257 1.00 30.30 14 GLN C C 1
ATOM 3721 O O . GLN C 1 34 ? -22.970 -15.111 16.869 1.00 30.62 14 GLN C O 1
ATOM 3727 N N . ARG C 1 35 ? -22.505 -16.543 18.537 1.00 31.53 15 ARG C N 1
ATOM 3728 C CA . ARG C 1 35 ? -22.309 -15.553 19.585 1.00 32.32 15 ARG C CA 1
ATOM 3729 C C . ARG C 1 35 ? -23.641 -14.845 19.825 1.00 34.08 15 ARG C C 1
ATOM 3730 O O . ARG C 1 35 ? -23.737 -13.637 20.116 1.00 35.09 15 ARG C O 1
ATOM 3738 N N . SER C 1 36 ? -24.684 -15.658 19.713 1.00 35.54 16 SER C N 1
ATOM 3739 C CA . SER C 1 36 ? -26.058 -15.233 19.717 1.00 35.92 16 SER C CA 1
ATOM 3740 C C . SER C 1 36 ? -26.672 -15.521 21.062 1.00 37.33 16 SER C C 1
ATOM 3741 O O . SER C 1 36 ? -27.868 -15.251 21.263 1.00 38.31 16 SER C O 1
ATOM 3744 N N . GLY C 1 37 ? -25.918 -16.152 21.949 1.00 37.43 17 GLY C N 1
ATOM 3745 C CA . GLY C 1 37 ? -26.471 -16.546 23.227 1.00 39.47 17 GLY C CA 1
ATOM 3746 C C . GLY C 1 37 ? -26.812 -18.019 23.375 1.00 40.90 17 GLY C C 1
ATOM 3747 O O . GLY C 1 37 ? -27.016 -18.508 24.488 1.00 41.52 17 GLY C O 1
ATOM 3748 N N . SER C 1 38 ? -26.833 -18.742 22.265 1.00 41.89 18 SER C N 1
ATOM 3749 C CA . SER C 1 38 ? -27.239 -20.141 22.267 1.00 42.60 18 SER C CA 1
ATOM 3750 C C . SER C 1 38 ? -26.254 -21.018 23.015 1.00 43.28 18 SER C C 1
ATOM 3751 O O . SER C 1 38 ? -26.591 -22.150 23.384 1.00 43.56 18 SER C O 1
ATOM 3754 N N . THR C 1 39 ? -25.030 -20.525 23.219 1.00 43.81 19 THR C N 1
ATOM 3755 C CA . THR C 1 39 ? -24.070 -21.275 24.020 1.00 44.70 19 THR C CA 1
ATOM 3756 C C . THR C 1 39 ? -24.398 -21.200 25.475 1.00 44.81 19 THR C C 1
ATOM 3757 O O . THR C 1 39 ? -24.110 -22.134 26.222 1.00 46.00 19 THR C O 1
ATOM 3761 N N . LEU C 1 40 ? -25.019 -20.106 25.897 1.00 44.86 20 LEU C N 1
ATOM 3762 C CA . LEU C 1 40 ? -25.472 -20.038 27.257 1.00 44.53 20 LEU C CA 1
ATOM 3763 C C . LEU C 1 40 ? -26.535 -21.095 27.470 1.00 43.51 20 LEU C C 1
ATOM 3764 O O . LEU C 1 40 ? -26.387 -21.917 28.366 1.00 43.97 20 LEU C O 1
ATOM 3769 N N . LEU C 1 41 ? -27.591 -21.094 26.651 1.00 41.88 21 LEU C N 1
ATOM 3770 C CA . LEU C 1 41 ? -28.683 -22.062 26.821 1.00 40.99 21 LEU C CA 1
ATOM 3771 C C . LEU C 1 41 ? -28.155 -23.473 26.970 1.00 41.57 21 LEU C C 1
ATOM 3772 O O . LEU C 1 41 ? -28.502 -24.181 27.936 1.00 42.37 21 LEU C O 1
ATOM 3777 N N . VAL C 1 42 ? -27.273 -23.860 26.045 1.00 40.84 22 VAL C N 1
ATOM 3778 C CA . VAL C 1 42 ? -26.955 -25.247 25.831 1.00 40.19 22 VAL C CA 1
ATOM 3779 C C . VAL C 1 42 ? -26.074 -25.807 26.924 1.00 40.04 22 VAL C C 1
ATOM 3780 O O . VAL C 1 42 ? -26.339 -26.895 27.418 1.00 40.55 22 VAL C O 1
ATOM 3784 N N . GLU C 1 43 ? -25.087 -25.032 27.372 1.00 39.00 23 GLU C N 1
ATOM 3785 C CA . GLU C 1 43 ? -24.225 -25.456 28.449 1.00 38.24 23 GLU C CA 1
ATOM 3786 C C . GLU C 1 43 ? -25.032 -25.767 29.708 1.00 38.13 23 GLU C C 1
ATOM 3787 O O . GLU C 1 43 ? -24.795 -26.771 30.424 1.00 38.59 23 GLU C O 1
ATOM 3793 N N . SER C 1 44 ? -25.996 -24.910 29.967 1.00 37.16 24 SER C N 1
ATOM 3794 C CA . SER C 1 44 ? -26.861 -25.086 31.082 1.00 36.81 24 SER C CA 1
ATOM 3795 C C . SER C 1 44 ? -27.676 -26.365 30.934 1.00 36.03 24 SER C C 1
ATOM 3796 O O . SER C 1 44 ? -27.751 -27.148 31.873 1.00 36.33 24 SER C O 1
ATOM 3799 N N . LEU C 1 45 ? -28.254 -26.599 29.757 1.00 34.36 25 LEU C N 1
ATOM 3800 C CA . LEU C 1 45 ? -28.881 -27.877 29.485 1.00 33.47 25 LEU C CA 1
ATOM 3801 C C . LEU C 1 45 ? -27.898 -29.041 29.826 1.00 34.25 25 LEU C C 1
ATOM 3802 O O . LEU C 1 45 ? -28.234 -30.004 30.545 1.00 34.19 25 LEU C O 1
ATOM 3807 N N . ARG C 1 46 ? -26.670 -28.930 29.336 1.00 33.74 26 ARG C N 1
ATOM 3808 C CA . ARG C 1 46 ? -25.702 -29.966 29.535 1.00 33.88 26 ARG C CA 1
ATOM 3809 C C . ARG C 1 46 ? -25.543 -30.290 31.012 1.00 34.08 26 ARG C C 1
ATOM 3810 O O . ARG C 1 46 ? -25.511 -31.477 31.381 1.00 33.89 26 ARG C O 1
ATOM 3818 N N . ALA C 1 47 ? -25.493 -29.260 31.866 1.00 33.61 27 ALA C N 1
ATOM 3819 C CA . ALA C 1 47 ? -25.196 -29.477 33.321 1.00 32.26 27 ALA C CA 1
ATOM 3820 C C . ALA C 1 47 ? -26.266 -30.312 33.952 1.00 31.24 27 ALA C C 1
ATOM 3821 O O . ALA C 1 47 ? -26.074 -30.922 34.959 1.00 31.48 27 ALA C O 1
ATOM 3823 N N . THR C 1 48 ? -27.417 -30.320 33.321 1.00 31.07 28 THR C N 1
ATOM 3824 C CA . THR C 1 48 ? -28.540 -31.118 33.742 1.00 29.85 28 THR C CA 1
ATOM 3825 C C . THR C 1 48 ? -28.178 -32.592 33.877 1.00 29.48 28 THR C C 1
ATOM 3826 O O . THR C 1 48 ? -28.526 -33.227 34.866 1.00 29.20 28 THR C O 1
ATOM 3830 N N . GLY C 1 49 ? -27.450 -33.130 32.895 1.00 28.30 29 GLY C N 1
ATOM 3831 C CA . GLY C 1 49 ? -27.096 -34.539 32.900 1.00 26.91 29 GLY C CA 1
ATOM 3832 C C . GLY C 1 49 ? -28.172 -35.373 32.233 1.00 26.21 29 GLY C C 1
ATOM 3833 O O . GLY C 1 49 ? -28.059 -36.595 32.140 1.00 26.50 29 GLY C O 1
ATOM 3834 N N . VAL C 1 50 ? -29.181 -34.701 31.707 1.00 25.26 30 VAL C N 1
ATOM 3835 C CA . VAL C 1 50 ? -30.413 -35.347 31.326 1.00 25.06 30 VAL C CA 1
ATOM 3836 C C . VAL C 1 50 ? -30.798 -34.925 29.918 1.00 25.51 30 VAL C C 1
ATOM 3837 O O . VAL C 1 50 ? -31.633 -35.576 29.285 1.00 26.06 30 VAL C O 1
ATOM 3841 N N . ALA C 1 51 ? -30.210 -33.813 29.453 1.00 25.39 31 ALA C N 1
ATOM 3842 C CA . ALA C 1 51 ? -30.438 -33.264 28.122 1.00 26.05 31 ALA C CA 1
ATOM 3843 C C . ALA C 1 51 ? -29.249 -33.794 27.386 1.00 27.25 31 ALA C C 1
ATOM 3844 O O . ALA C 1 51 ? -28.785 -34.890 27.707 1.00 30.57 31 ALA C O 1
ATOM 3846 N N . GLY C 1 52 ? -28.675 -33.130 26.416 1.00 26.35 32 GLY C N 1
ATOM 3847 C CA . GLY C 1 52 ? -27.727 -33.975 25.647 1.00 25.05 32 GLY C CA 1
ATOM 3848 C C . GLY C 1 52 ? -26.267 -33.960 26.001 1.00 23.61 32 GLY C C 1
ATOM 3849 O O . GLY C 1 52 ? -25.896 -33.887 27.123 1.00 23.25 32 GLY C O 1
ATOM 3850 N N . GLU C 1 53 ? -25.425 -34.080 24.994 1.00 23.76 33 GLU C N 1
ATOM 3851 C CA . GLU C 1 53 ? -24.103 -33.514 25.050 1.00 23.73 33 GLU C CA 1
ATOM 3852 C C . GLU C 1 53 ? -24.085 -32.665 23.799 1.00 23.61 33 GLU C C 1
ATOM 3853 O O . GLU C 1 53 ? -23.511 -33.055 22.820 1.00 23.45 33 GLU C O 1
ATOM 3859 N N . PRO C 1 54 ? -24.766 -31.535 23.791 1.00 24.08 34 PRO C N 1
ATOM 3860 C CA . PRO C 1 54 ? -25.012 -30.837 22.528 1.00 24.25 34 PRO C CA 1
ATOM 3861 C C . PRO C 1 54 ? -23.677 -30.342 21.981 1.00 24.81 34 PRO C C 1
ATOM 3862 O O . PRO C 1 54 ? -22.853 -29.936 22.785 1.00 27.34 34 PRO C O 1
ATOM 3866 N N . GLN C 1 55 ? -23.397 -30.443 20.687 1.00 22.69 35 GLN C N 1
ATOM 3867 C CA . GLN C 1 55 ? -22.127 -29.913 20.210 1.00 21.61 35 GLN C CA 1
ATOM 3868 C C . GLN C 1 55 ? -22.531 -29.180 18.972 1.00 21.30 35 GLN C C 1
ATOM 3869 O O . GLN C 1 55 ? -23.614 -29.391 18.481 1.00 20.20 35 GLN C O 1
ATOM 3875 N N . GLU C 1 56 ? -21.686 -28.334 18.430 1.00 20.61 36 GLU C N 1
ATOM 3876 C CA . GLU C 1 56 ? -21.969 -27.931 17.071 1.00 20.20 36 GLU C CA 1
ATOM 3877 C C . GLU C 1 56 ? -21.528 -29.049 16.122 1.00 19.10 36 GLU C C 1
ATOM 3878 O O . GLU C 1 56 ? -20.560 -28.849 15.376 1.00 17.92 36 GLU C O 1
ATOM 3884 N N . PHE C 1 57 ? -22.216 -30.213 16.130 1.00 17.86 37 PHE C N 1
ATOM 3885 C CA . PHE C 1 57 ? -21.773 -31.342 15.271 1.00 17.10 37 PHE C CA 1
ATOM 3886 C C . PHE C 1 57 ? -21.676 -31.011 13.826 1.00 18.08 37 PHE C C 1
ATOM 3887 O O . PHE C 1 57 ? -21.110 -31.797 13.075 1.00 21.08 37 PHE C O 1
ATOM 3895 N N . PHE C 1 58 ? -22.222 -29.885 13.386 1.00 17.46 38 PHE C N 1
ATOM 3896 C CA . PHE C 1 58 ? -22.370 -29.672 11.970 1.00 17.14 38 PHE C CA 1
ATOM 3897 C C . PHE C 1 58 ? -21.526 -28.550 11.446 1.00 17.23 38 PHE C C 1
ATOM 3898 O O . PHE C 1 58 ? -21.692 -28.124 10.301 1.00 17.28 38 PHE C O 1
ATOM 3906 N N . GLN C 1 59 ? -20.628 -28.028 12.270 1.00 16.93 39 GLN C N 1
ATOM 3907 C CA . GLN C 1 59 ? -19.845 -26.878 11.846 1.00 16.46 39 GLN C CA 1
ATOM 3908 C C . GLN C 1 59 ? -18.653 -27.257 10.917 1.00 16.70 39 GLN C C 1
ATOM 3909 O O . GLN C 1 59 ? -18.098 -26.378 10.248 1.00 17.15 39 GLN C O 1
ATOM 3915 N N . TYR C 1 60 ? -18.263 -28.544 10.877 1.00 15.64 40 TYR C N 1
ATOM 3916 C CA . TYR C 1 60 ? -17.071 -28.991 10.113 1.00 15.85 40 TYR C CA 1
ATOM 3917 C C . TYR C 1 60 ? -17.290 -28.912 8.572 1.00 15.57 40 TYR C C 1
ATOM 3918 O O . TYR C 1 60 ? -18.228 -29.529 8.073 1.00 16.82 40 TYR C O 1
ATOM 3927 N N . LEU C 1 61 ? -16.496 -28.115 7.836 1.00 14.27 41 LEU C N 1
ATOM 3928 C CA . LEU C 1 61 ? -16.619 -28.118 6.364 1.00 15.60 41 LEU C CA 1
ATOM 3929 C C . LEU C 1 61 ? -16.264 -29.457 5.773 1.00 16.93 41 LEU C C 1
ATOM 3930 O O . LEU C 1 61 ? -15.258 -29.980 6.080 1.00 18.67 41 LEU C O 1
ATOM 3935 N N . PRO C 1 62 ? -17.121 -30.048 4.948 1.00 18.93 42 PRO C N 1
ATOM 3936 C CA . PRO C 1 62 ? -16.865 -31.377 4.388 1.00 18.19 42 PRO C CA 1
ATOM 3937 C C . PRO C 1 62 ? -15.599 -31.341 3.548 1.00 18.37 42 PRO C C 1
ATOM 3938 O O . PRO C 1 62 ? -14.979 -32.379 3.326 1.00 16.74 42 PRO C O 1
ATOM 3942 N N . ASN C 1 63 ? -15.251 -30.158 3.067 1.00 17.95 43 ASN C N 1
ATOM 3943 C CA . ASN C 1 63 ? -14.115 -30.049 2.188 1.00 19.50 43 ASN C CA 1
ATOM 3944 C C . ASN C 1 63 ? -12.763 -29.809 2.887 1.00 19.85 43 ASN C C 1
ATOM 3945 O O . ASN C 1 63 ? -11.749 -29.872 2.223 1.00 22.26 43 ASN C O 1
ATOM 3950 N N . THR C 1 64 ? -12.751 -29.539 4.194 1.00 19.81 44 THR C N 1
ATOM 3951 C CA . THR C 1 64 ? -11.506 -29.251 4.929 1.00 19.93 44 THR C CA 1
ATOM 3952 C C . THR C 1 64 ? -11.469 -30.075 6.160 1.00 20.91 44 THR C C 1
ATOM 3953 O O . THR C 1 64 ? -10.441 -30.201 6.776 1.00 21.88 44 THR C O 1
ATOM 3957 N N . SER C 1 65 ? -12.627 -30.582 6.563 1.00 21.07 45 SER C N 1
ATOM 3958 C CA . SER C 1 65 ? -12.769 -31.392 7.784 1.00 20.88 45 SER C CA 1
ATOM 3959 C C . SER C 1 65 ? -12.459 -30.628 9.041 1.00 20.16 45 SER C C 1
ATOM 3960 O O . SER C 1 65 ? -12.286 -31.243 10.105 1.00 19.34 45 SER C O 1
ATOM 3963 N N . MET C 1 66 ? -12.473 -29.297 8.917 1.00 19.32 46 MET C N 1
ATOM 3964 C CA . MET C 1 66 ? -12.366 -28.391 10.058 1.00 20.28 46 MET C CA 1
ATOM 3965 C C . MET C 1 66 ? -13.575 -27.417 10.197 1.00 20.78 46 MET C C 1
ATOM 3966 O O . MET C 1 66 ? -14.310 -27.175 9.250 1.00 22.62 46 MET C O 1
ATOM 3971 N N . SER C 1 67 ? -13.748 -26.810 11.359 1.00 20.64 47 SER C N 1
ATOM 3972 C CA . SER C 1 67 ? -14.554 -25.601 11.485 1.00 19.92 47 SER C CA 1
ATOM 3973 C C . SER C 1 67 ? -14.113 -24.534 10.520 1.00 19.44 47 SER C C 1
ATOM 3974 O O . SER C 1 67 ? -12.984 -24.546 10.068 1.00 19.76 47 SER C O 1
ATOM 3977 N N . PRO C 1 68 ? -15.008 -23.627 10.157 1.00 19.44 48 PRO C N 1
ATOM 3978 C CA . PRO C 1 68 ? -14.633 -22.501 9.285 1.00 20.17 48 PRO C CA 1
ATOM 3979 C C . PRO C 1 68 ? -13.537 -21.667 9.931 1.00 21.10 48 PRO C C 1
ATOM 3980 O O . PRO C 1 68 ? -13.588 -21.398 11.129 1.00 21.17 48 PRO C O 1
ATOM 3984 N N . GLN C 1 69 ? -12.527 -21.316 9.159 1.00 21.17 49 GLN C N 1
ATOM 3985 C CA . GLN C 1 69 ? -11.432 -20.539 9.686 1.00 22.44 49 GLN C CA 1
ATOM 3986 C C . GLN C 1 69 ? -11.724 -19.056 9.410 1.00 22.88 49 GLN C C 1
ATOM 3987 O O . GLN C 1 69 ? -12.564 -18.765 8.606 1.00 23.16 49 GLN C O 1
ATOM 3993 N N . PRO C 1 70 ? -11.008 -18.127 10.026 1.00 23.34 50 PRO C N 1
ATOM 3994 C CA . PRO C 1 70 ? -11.227 -16.710 9.756 1.00 24.04 50 PRO C CA 1
ATOM 3995 C C . PRO C 1 70 ? -11.201 -16.383 8.276 1.00 24.80 50 PRO C C 1
ATOM 3996 O O . PRO C 1 70 ? -12.177 -15.786 7.766 1.00 25.92 50 PRO C O 1
ATOM 4000 N N . ARG C 1 71 ? -10.138 -16.753 7.574 1.00 24.76 51 ARG C N 1
ATOM 4001 C CA . ARG C 1 71 ? -10.066 -16.356 6.173 1.00 26.12 51 ARG C CA 1
ATOM 4002 C C . ARG C 1 71 ? -11.145 -17.021 5.352 1.00 26.37 51 ARG C C 1
ATOM 4003 O O . ARG C 1 71 ? -11.282 -16.731 4.175 1.00 26.54 51 ARG C O 1
ATOM 4011 N N . GLU C 1 72 ? -11.871 -17.962 5.938 1.00 26.67 52 GLU C N 1
ATOM 4012 C CA . GLU C 1 72 ? -12.933 -18.562 5.174 1.00 26.89 52 GLU C CA 1
ATOM 4013 C C . GLU C 1 72 ? -14.170 -17.750 5.330 1.00 27.70 52 GLU C C 1
ATOM 4014 O O . GLU C 1 72 ? -14.884 -17.562 4.345 1.00 28.62 52 GLU C O 1
ATOM 4020 N N . TRP C 1 73 ? -14.382 -17.182 6.517 1.00 27.11 53 TRP C N 1
ATOM 4021 C CA . TRP C 1 73 ? -15.497 -16.283 6.705 1.00 27.91 53 TRP C CA 1
ATOM 4022 C C . TRP C 1 73 ? -15.411 -15.057 5.782 1.00 29.36 53 TRP C C 1
ATOM 4023 O O . TRP C 1 73 ? -16.435 -14.512 5.354 1.00 30.23 53 TRP C O 1
ATOM 4034 N N . PHE C 1 74 ? -14.202 -14.612 5.475 1.00 30.37 54 PHE C N 1
ATOM 4035 C CA . PHE C 1 74 ? -14.052 -13.359 4.748 1.00 30.92 54 PHE C CA 1
ATOM 4036 C C . PHE C 1 74 ? -13.499 -13.625 3.402 1.00 32.58 54 PHE C C 1
ATOM 4037 O O . PHE C 1 74 ? -12.827 -12.770 2.849 1.00 33.33 54 PHE C O 1
ATOM 4045 N N . ALA C 1 75 ? -13.762 -14.811 2.859 1.00 33.97 55 ALA C N 1
ATOM 4046 C CA . ALA C 1 75 ? -13.191 -15.175 1.560 1.00 35.49 55 ALA C CA 1
ATOM 4047 C C . ALA C 1 75 ? -13.668 -14.275 0.431 1.00 36.63 55 ALA C C 1
ATOM 4048 O O . ALA C 1 75 ? -12.930 -13.969 -0.489 1.00 36.98 55 ALA C O 1
ATOM 4050 N N . ASP C 1 76 ? -14.910 -13.846 0.519 1.00 38.84 56 ASP C N 1
ATOM 4051 C CA . ASP C 1 76 ? -15.483 -12.977 -0.478 1.00 40.73 56 ASP C CA 1
ATOM 4052 C C . ASP C 1 76 ? -15.025 -11.524 -0.354 1.00 41.41 56 ASP C C 1
ATOM 4053 O O . ASP C 1 76 ? -15.338 -10.714 -1.222 1.00 42.00 56 ASP C O 1
ATOM 4058 N N . VAL C 1 77 ? -14.343 -11.152 0.726 1.00 42.36 57 VAL C N 1
ATOM 4059 C CA . VAL C 1 77 ? -13.871 -9.762 0.810 1.00 42.88 57 VAL C CA 1
ATOM 4060 C C . VAL C 1 77 ? -12.520 -9.650 0.148 1.00 43.19 57 VAL C C 1
ATOM 4061 O O . VAL C 1 77 ? -11.821 -10.662 -0.009 1.00 43.29 57 VAL C O 1
ATOM 4065 N N . GLU C 1 78 ? -12.170 -8.430 -0.265 1.00 43.37 58 GLU C N 1
ATOM 4066 C CA . GLU C 1 78 ? -10.886 -8.176 -0.909 1.00 43.78 58 GLU C CA 1
ATOM 4067 C C . GLU C 1 78 ? -10.109 -7.064 -0.221 1.00 44.20 58 GLU C C 1
ATOM 4068 O O . GLU C 1 78 ? -8.965 -6.819 -0.555 1.00 44.31 58 GLU C O 1
ATOM 4070 N N . ASP C 1 79 ? -10.720 -6.402 0.757 1.00 45.35 59 ASP C N 1
ATOM 4071 C CA . ASP C 1 79 ? -10.015 -5.352 1.500 1.00 45.89 59 ASP C CA 1
ATOM 4072 C C . ASP C 1 79 ? -8.878 -5.931 2.362 1.00 45.56 59 ASP C C 1
ATOM 4073 O O . ASP C 1 79 ? -9.108 -6.562 3.399 1.00 45.45 59 ASP C O 1
ATOM 4078 N N . GLN C 1 80 ? -7.655 -5.674 1.917 1.00 45.12 60 GLN C N 1
ATOM 4079 C CA . GLN C 1 80 ? -6.478 -6.390 2.381 1.00 44.94 60 GLN C CA 1
ATOM 4080 C C . GLN C 1 80 ? -6.033 -5.930 3.748 1.00 44.73 60 GLN C C 1
ATOM 4081 O O . GLN C 1 80 ? -4.926 -6.231 4.170 1.00 45.03 60 GLN C O 1
ATOM 4083 N N . SER C 1 81 ? -6.892 -5.179 4.421 1.00 44.50 61 SER C N 1
ATOM 4084 C CA . SER C 1 81 ? -6.597 -4.651 5.746 1.00 44.10 61 SER C CA 1
ATOM 4085 C C . SER C 1 81 ? -7.673 -5.105 6.721 1.00 43.64 61 SER C C 1
ATOM 4086 O O . SER C 1 81 ? -7.670 -4.711 7.888 1.00 43.59 61 SER C O 1
ATOM 4089 N N . ILE C 1 82 ? -8.639 -5.862 6.202 1.00 42.89 62 ILE C N 1
ATOM 4090 C CA . ILE C 1 82 ? -9.354 -6.839 7.004 1.00 41.85 62 ILE C CA 1
ATOM 4091 C C . ILE C 1 82 ? -8.461 -8.076 7.131 1.00 41.92 62 ILE C C 1
ATOM 4092 O O . ILE C 1 82 ? -8.203 -8.575 8.232 1.00 42.04 62 ILE C O 1
ATOM 4097 N N . LEU C 1 83 ? -7.977 -8.557 5.996 1.00 41.32 63 LEU C N 1
ATOM 4098 C CA . LEU C 1 83 ? -7.390 -9.867 5.942 1.00 41.09 63 LEU C CA 1
ATOM 4099 C C . LEU C 1 83 ? -6.032 -9.826 6.583 1.00 40.91 63 LEU C C 1
ATOM 4100 O O . LEU C 1 83 ? -5.403 -10.866 6.771 1.00 40.97 63 LEU C O 1
ATOM 4105 N N . ARG C 1 84 ? -5.585 -8.610 6.900 1.00 40.80 64 ARG C N 1
ATOM 4106 C CA . ARG C 1 84 ? -4.315 -8.360 7.591 1.00 40.54 64 ARG C CA 1
ATOM 4107 C C . ARG C 1 84 ? -4.422 -8.903 8.999 1.00 40.04 64 ARG C C 1
ATOM 4108 O O . ARG C 1 84 ? -3.451 -9.417 9.574 1.00 41.07 64 ARG C O 1
ATOM 4110 N N . LEU C 1 85 ? -5.622 -8.843 9.526 1.00 39.01 65 LEU C N 1
ATOM 4111 C CA . LEU C 1 85 ? -5.851 -9.183 10.903 1.00 39.02 65 LEU C CA 1
ATOM 4112 C C . LEU C 1 85 ? -6.024 -10.689 11.217 1.00 38.75 65 LEU C C 1
ATOM 4113 O O . LEU C 1 85 ? -6.214 -11.048 12.405 1.00 40.04 65 LEU C O 1
ATOM 4118 N N . LEU C 1 86 ? -5.941 -11.565 10.203 1.00 36.39 66 LEU C N 1
ATOM 4119 C CA . LEU C 1 86 ? -6.482 -12.922 10.355 1.00 34.26 66 LEU C CA 1
ATOM 4120 C C . LEU C 1 86 ? -5.448 -13.990 10.266 1.00 34.21 66 LEU C C 1
ATOM 4121 O O . LEU C 1 86 ? -4.570 -13.951 9.413 1.00 33.91 66 LEU C O 1
ATOM 4126 N N . ASP C 1 87 ? -5.577 -14.985 11.121 1.00 33.95 67 ASP C N 1
ATOM 4127 C CA . ASP C 1 87 ? -4.645 -16.076 11.092 1.00 34.39 67 ASP C CA 1
ATOM 4128 C C . ASP C 1 87 ? -4.554 -16.673 9.689 1.00 34.19 67 ASP C C 1
ATOM 4129 O O . ASP C 1 87 ? -5.506 -16.650 8.925 1.00 34.12 67 ASP C O 1
ATOM 4134 N N . PRO C 1 88 ? -3.376 -17.146 9.336 1.00 33.98 68 PRO C N 1
ATOM 4135 C CA . PRO C 1 88 ? -3.200 -17.903 8.117 1.00 34.17 68 PRO C CA 1
ATOM 4136 C C . PRO C 1 88 ? -4.217 -19.024 7.948 1.00 34.15 68 PRO C C 1
ATOM 4137 O O . PRO C 1 88 ? -4.611 -19.696 8.897 1.00 33.40 68 PRO C O 1
ATOM 4141 N N . LEU C 1 89 ? -4.612 -19.211 6.699 1.00 34.70 69 LEU C N 1
ATOM 4142 C CA . LEU C 1 89 ? -5.381 -20.349 6.259 1.00 35.09 69 LEU C CA 1
ATOM 4143 C C . LEU C 1 89 ? -4.624 -21.654 6.443 1.00 35.31 69 LEU C C 1
ATOM 4144 O O . LEU C 1 89 ? -3.568 -21.867 5.863 1.00 35.94 69 LEU C O 1
ATOM 4149 N N . ILE C 1 90 ? -5.152 -22.537 7.254 1.00 35.97 70 ILE C N 1
ATOM 4150 C CA . ILE C 1 90 ? -4.600 -23.858 7.317 1.00 36.76 70 ILE C CA 1
ATOM 4151 C C . ILE C 1 90 ? -5.328 -24.686 6.295 1.00 37.24 70 ILE C C 1
ATOM 4152 O O . ILE C 1 90 ? -6.487 -24.468 6.040 1.00 37.53 70 ILE C O 1
ATOM 4157 N N . GLU C 1 91 ? -4.621 -25.610 5.668 1.00 38.52 71 GLU C N 1
ATOM 4158 C CA . GLU C 1 91 ? -5.190 -26.424 4.618 1.00 39.11 71 GLU C CA 1
ATOM 4159 C C . GLU C 1 91 ? -5.674 -27.650 5.309 1.00 38.16 71 GLU C C 1
ATOM 4160 O O . GLU C 1 91 ? -5.049 -28.100 6.257 1.00 39.61 71 GLU C O 1
ATOM 4166 N N . GLY C 1 92 ? -6.797 -28.187 4.887 1.00 36.92 72 GLY C N 1
ATOM 4167 C CA . GLY C 1 92 ? -7.318 -29.370 5.550 1.00 36.63 72 GLY C CA 1
ATOM 4168 C C . GLY C 1 92 ? -7.666 -30.350 4.475 1.00 36.06 72 GLY C C 1
ATOM 4169 O O . GLY C 1 92 ? -7.386 -30.101 3.324 1.00 37.60 72 GLY C O 1
ATOM 4170 N N . LYS C 1 93 ? -8.283 -31.458 4.828 1.00 35.35 73 LYS C N 1
ATOM 4171 C CA . LYS C 1 93 ? -8.624 -32.453 3.810 1.00 34.10 73 LYS C CA 1
ATOM 4172 C C . LYS C 1 93 ? -10.132 -32.669 3.752 1.00 31.84 73 LYS C C 1
ATOM 4173 O O . LYS C 1 93 ? -10.853 -32.285 4.657 1.00 29.60 73 LYS C O 1
ATOM 4179 N N . PRO C 1 94 ? -10.595 -33.185 2.625 1.00 30.58 74 PRO C N 1
ATOM 4180 C CA . PRO C 1 94 ? -11.995 -33.564 2.458 1.00 29.00 74 PRO C CA 1
ATOM 4181 C C . PRO C 1 94 ? -12.326 -34.652 3.411 1.00 27.54 74 PRO C C 1
ATOM 4182 O O . PRO C 1 94 ? -11.482 -35.520 3.591 1.00 29.27 74 PRO C O 1
ATOM 4186 N N . ASP C 1 95 ? -13.531 -34.622 3.980 1.00 23.77 75 ASP C N 1
ATOM 4187 C CA . ASP C 1 95 ? -13.985 -35.637 4.887 1.00 20.78 75 ASP C CA 1
ATOM 4188 C C . ASP C 1 95 ? -14.483 -36.797 4.025 1.00 20.07 75 ASP C C 1
ATOM 4189 O O . ASP C 1 95 ? -15.398 -36.637 3.202 1.00 21.08 75 ASP C O 1
ATOM 4194 N N . LEU C 1 96 ? -13.841 -37.948 4.155 1.00 18.08 76 LEU C N 1
ATOM 4195 C CA . LEU C 1 96 ? -14.175 -39.105 3.340 1.00 16.34 76 LEU C CA 1
ATOM 4196 C C . LEU C 1 96 ? -14.897 -40.171 4.140 1.00 16.50 76 LEU C C 1
ATOM 4197 O O . LEU C 1 96 ? -15.183 -41.227 3.624 1.00 18.20 76 LEU C O 1
ATOM 4202 N N . ALA C 1 97 ? -15.186 -39.930 5.395 1.00 15.09 77 ALA C N 1
ATOM 4203 C CA . ALA C 1 97 ? -16.030 -40.869 6.086 1.00 16.40 77 ALA C CA 1
ATOM 4204 C C . ALA C 1 97 ? -17.348 -41.118 5.362 1.00 17.14 77 ALA C C 1
ATOM 4205 O O . ALA C 1 97 ? -18.092 -40.146 4.955 1.00 18.13 77 ALA C O 1
ATOM 4207 N N . PRO C 1 98 ? -17.723 -42.391 5.324 1.00 16.59 78 PRO C N 1
ATOM 4208 C CA . PRO C 1 98 ? -19.040 -42.782 4.778 1.00 16.26 78 PRO C CA 1
ATOM 4209 C C . PRO C 1 98 ? -20.127 -42.147 5.673 1.00 15.03 78 PRO C C 1
ATOM 4210 O O . PRO C 1 98 ? -19.907 -42.029 6.884 1.00 13.53 78 PRO C O 1
ATOM 4214 N N . ALA C 1 99 ? -21.236 -41.721 5.074 1.00 15.00 79 ALA C N 1
ATOM 4215 C CA . ALA C 1 99 ? -22.349 -41.026 5.798 1.00 15.65 79 ALA C CA 1
ATOM 4216 C C . ALA C 1 99 ? -22.858 -41.734 7.005 1.00 15.31 79 ALA C C 1
ATOM 4217 O O . ALA C 1 99 ? -23.072 -41.107 7.996 1.00 14.76 79 ALA C O 1
ATOM 4219 N N . THR C 1 100 ? -23.070 -43.045 6.921 1.00 16.40 80 THR C N 1
ATOM 4220 C CA . THR C 1 100 ? -23.694 -43.722 8.032 1.00 18.26 80 THR C CA 1
ATOM 4221 C C . THR C 1 100 ? -22.761 -43.682 9.186 1.00 18.94 80 THR C C 1
ATOM 4222 O O . THR C 1 100 ? -23.207 -43.432 10.263 1.00 21.04 80 THR C O 1
ATOM 4226 N N . ILE C 1 101 ? -21.471 -43.857 8.960 1.00 18.92 81 ILE C N 1
ATOM 4227 C CA . ILE C 1 101 ? -20.526 -43.726 10.028 1.00 19.68 81 ILE C CA 1
ATOM 4228 C C . ILE C 1 101 ? -20.590 -42.362 10.693 1.00 21.05 81 ILE C C 1
ATOM 4229 O O . ILE C 1 101 ? -20.600 -42.277 11.928 1.00 21.29 81 ILE C O 1
ATOM 4234 N N . TRP C 1 102 ? -20.640 -41.306 9.886 1.00 20.70 82 TRP C N 1
ATOM 4235 C CA . TRP C 1 102 ? -20.699 -39.948 10.400 1.00 21.50 82 TRP C CA 1
ATOM 4236 C C . TRP C 1 102 ? -21.951 -39.772 11.232 1.00 23.01 82 TRP C C 1
ATOM 4237 O O . TRP C 1 102 ? -21.910 -39.152 12.288 1.00 24.57 82 TRP C O 1
ATOM 4248 N N . ARG C 1 103 ? -23.068 -40.296 10.770 1.00 23.19 83 ARG C N 1
ATOM 4249 C CA . ARG C 1 103 ? -24.290 -40.065 11.472 1.00 23.84 83 ARG C CA 1
ATOM 4250 C C . ARG C 1 103 ? -24.273 -40.865 12.740 1.00 23.58 83 ARG C C 1
ATOM 4251 O O . ARG C 1 103 ? -24.674 -40.392 13.798 1.00 24.00 83 ARG C O 1
ATOM 4259 N N . ASP C 1 104 ? -23.735 -42.054 12.673 1.00 23.01 84 ASP C N 1
ATOM 4260 C CA . ASP C 1 104 ? -23.821 -42.915 13.832 1.00 23.17 84 ASP C CA 1
ATOM 4261 C C . ASP C 1 104 ? -22.953 -42.398 14.940 1.00 22.83 84 ASP C C 1
ATOM 4262 O O . ASP C 1 104 ? -23.388 -42.393 16.055 1.00 22.77 84 ASP C O 1
ATOM 4267 N N . TYR C 1 105 ? -21.764 -41.877 14.607 1.00 22.66 85 TYR C N 1
ATOM 4268 C CA . TYR C 1 105 ? -20.920 -41.133 15.544 1.00 21.56 85 TYR C CA 1
ATOM 4269 C C . TYR C 1 105 ? -21.685 -39.991 16.227 1.00 22.39 85 TYR C C 1
ATOM 4270 O O . TYR C 1 105 ? -21.628 -39.870 17.458 1.00 22.75 85 TYR C O 1
ATOM 4279 N N . ILE C 1 106 ? -22.400 -39.156 15.454 1.00 21.90 86 ILE C N 1
ATOM 4280 C CA . ILE C 1 106 ? -23.142 -38.041 16.036 1.00 21.35 86 ILE C CA 1
ATOM 4281 C C . ILE C 1 106 ? -24.219 -38.557 17.012 1.00 21.86 86 ILE C C 1
ATOM 4282 O O . ILE C 1 106 ? -24.306 -38.130 18.127 1.00 21.61 86 ILE C O 1
ATOM 4287 N N . GLN C 1 107 ? -24.999 -39.528 16.591 1.00 22.94 87 GLN C N 1
ATOM 4288 C CA . GLN C 1 107 ? -26.101 -39.993 17.389 1.00 21.98 87 GLN C CA 1
ATOM 4289 C C . GLN C 1 107 ? -25.589 -40.478 18.710 1.00 23.27 87 GLN C C 1
ATOM 4290 O O . GLN C 1 107 ? -26.188 -40.164 19.744 1.00 26.45 87 GLN C O 1
ATOM 4296 N N . THR C 1 108 ? -24.494 -41.204 18.742 1.00 23.04 88 THR C N 1
ATOM 4297 C CA . THR C 1 108 ? -24.025 -41.652 20.027 1.00 23.34 88 THR C CA 1
ATOM 4298 C C . THR C 1 108 ? -23.299 -40.605 20.912 1.00 24.69 88 THR C C 1
ATOM 4299 O O . THR C 1 108 ? -23.417 -40.626 22.143 1.00 26.40 88 THR C O 1
ATOM 4303 N N . VAL C 1 109 ? -22.574 -39.677 20.330 1.00 24.75 89 VAL C N 1
ATOM 4304 C CA . VAL C 1 109 ? -21.811 -38.780 21.156 1.00 24.61 89 VAL C CA 1
ATOM 4305 C C . VAL C 1 109 ? -22.704 -37.753 21.812 1.00 25.37 89 VAL C C 1
ATOM 4306 O O . VAL C 1 109 ? -22.473 -37.363 22.950 1.00 25.12 89 VAL C O 1
ATOM 4310 N N . GLY C 1 110 ? -23.741 -37.308 21.102 1.00 25.04 90 GLY C N 1
ATOM 4311 C CA . GLY C 1 110 ? -24.646 -36.348 21.650 1.00 24.72 90 GLY C CA 1
ATOM 4312 C C . GLY C 1 110 ? -25.597 -36.828 22.743 1.00 26.41 90 GLY C C 1
ATOM 4313 O O . GLY C 1 110 ? -26.381 -36.009 23.237 1.00 28.42 90 GLY C O 1
ATOM 4314 N N . ARG C 1 111 ? -25.603 -38.113 23.107 1.00 25.17 91 ARG C N 1
ATOM 4315 C CA . ARG C 1 111 ? -26.662 -38.619 23.984 1.00 25.51 91 ARG C CA 1
ATOM 4316 C C . ARG C 1 111 ? -26.194 -38.661 25.378 1.00 26.22 91 ARG C C 1
ATOM 4317 O O . ARG C 1 111 ? -25.047 -39.020 25.593 1.00 29.16 91 ARG C O 1
ATOM 4325 N N . THR C 1 112 ? -27.073 -38.397 26.345 1.00 25.66 92 THR C N 1
ATOM 4326 C CA . THR C 1 112 ? -26.792 -38.716 27.749 1.00 25.35 92 THR C CA 1
ATOM 4327 C C . THR C 1 112 ? -27.267 -40.140 27.988 1.00 25.17 92 THR C C 1
ATOM 4328 O O . THR C 1 112 ? -27.873 -40.735 27.113 1.00 26.29 92 THR C O 1
ATOM 4332 N N . PRO C 1 113 ? -26.940 -40.761 29.106 1.00 25.10 93 PRO C N 1
ATOM 4333 C CA . PRO C 1 113 ? -27.389 -42.145 29.283 1.00 25.38 93 PRO C CA 1
ATOM 4334 C C . PRO C 1 113 ? -28.943 -42.288 29.340 1.00 25.84 93 PRO C C 1
ATOM 4335 O O . PRO C 1 113 ? -29.424 -43.412 29.251 1.00 26.14 93 PRO C O 1
ATOM 4339 N N . ASN C 1 114 ? -29.716 -41.204 29.417 1.00 25.19 94 ASN C N 1
ATOM 4340 C CA . ASN C 1 114 ? -31.160 -41.430 29.441 1.00 25.94 94 ASN C CA 1
ATOM 4341 C C . ASN C 1 114 ? -31.659 -41.600 28.053 1.00 26.02 94 ASN C C 1
ATOM 4342 O O . ASN C 1 114 ? -32.819 -41.724 27.873 1.00 26.48 94 ASN C O 1
ATOM 4347 N N . GLY C 1 115 ? -30.769 -41.604 27.072 1.00 25.80 95 GLY C N 1
ATOM 4348 C CA . GLY C 1 115 ? -31.158 -41.731 25.687 1.00 24.78 95 GLY C CA 1
ATOM 4349 C C . GLY C 1 115 ? -31.474 -40.413 25.020 1.00 25.50 95 GLY C C 1
ATOM 4350 O O . GLY C 1 115 ? -31.722 -40.384 23.806 1.00 26.64 95 GLY C O 1
ATOM 4351 N N . VAL C 1 116 ? -31.519 -39.323 25.788 1.00 24.62 96 VAL C N 1
ATOM 4352 C CA . VAL C 1 116 ? -31.740 -37.997 25.197 1.00 23.29 96 VAL C CA 1
ATOM 4353 C C . VAL C 1 116 ? -30.495 -37.434 24.460 1.00 23.18 96 VAL C C 1
ATOM 4354 O O . VAL C 1 116 ? -29.366 -37.444 24.977 1.00 23.54 96 VAL C O 1
ATOM 4358 N N . TRP C 1 117 ? -30.727 -36.926 23.259 1.00 22.53 97 TRP C N 1
ATOM 4359 C CA . TRP C 1 117 ? -29.700 -36.349 22.430 1.00 23.17 97 TRP C CA 1
ATOM 4360 C C . TRP C 1 117 ? -29.917 -34.858 22.278 1.00 23.48 97 TRP C C 1
ATOM 4361 O O . TRP C 1 117 ? -31.053 -34.467 22.045 1.00 24.93 97 TRP C O 1
ATOM 4372 N N . GLY C 1 118 ? -28.858 -34.022 22.339 1.00 23.35 98 GLY C N 1
ATOM 4373 C CA . GLY C 1 118 ? -28.984 -32.603 21.898 1.00 23.19 98 GLY C CA 1
ATOM 4374 C C . GLY C 1 118 ? -27.923 -32.066 20.942 1.00 22.51 98 GLY C C 1
ATOM 4375 O O . GLY C 1 118 ? -26.922 -32.684 20.792 1.00 22.29 98 GLY C O 1
ATOM 4376 N N . GLY C 1 119 ? -28.120 -30.907 20.316 1.00 22.58 99 GLY C N 1
ATOM 4377 C CA . GLY C 1 119 ? -27.054 -30.310 19.493 1.00 22.38 99 GLY C CA 1
ATOM 4378 C C . GLY C 1 119 ? -27.357 -28.860 19.125 1.00 23.65 99 GLY C C 1
ATOM 4379 O O . GLY C 1 119 ? -28.413 -28.366 19.509 1.00 25.61 99 GLY C O 1
ATOM 4380 N N . LYS C 1 120 ? -26.463 -28.180 18.407 1.00 22.43 100 LYS C N 1
ATOM 4381 C CA . LYS C 1 120 ? -26.648 -26.801 17.990 1.00 23.24 100 LYS C CA 1
ATOM 4382 C C . LYS C 1 120 ? -26.458 -26.865 16.544 1.00 24.47 100 LYS C C 1
ATOM 4383 O O . LYS C 1 120 ? -25.700 -27.742 16.089 1.00 26.47 100 LYS C O 1
ATOM 4389 N N . LEU C 1 121 ? -27.098 -25.941 15.814 1.00 23.66 101 LEU C N 1
ATOM 4390 C CA . LEU C 1 121 ? -27.116 -25.883 14.355 1.00 23.03 101 LEU C CA 1
ATOM 4391 C C . LEU C 1 121 ? -27.220 -24.413 13.981 1.00 22.51 101 LEU C C 1
ATOM 4392 O O . LEU C 1 121 ? -28.069 -23.752 14.495 1.00 21.69 101 LEU C O 1
ATOM 4397 N N . MET C 1 122 ? -26.355 -23.909 13.112 1.00 21.27 102 MET C N 1
ATOM 4398 C CA . MET C 1 122 ? -26.348 -22.487 12.822 1.00 20.40 102 MET C CA 1
ATOM 4399 C C . MET C 1 122 ? -26.779 -22.328 11.396 1.00 20.27 102 MET C C 1
ATOM 4400 O O . MET C 1 122 ? -26.569 -23.225 10.603 1.00 19.92 102 MET C O 1
ATOM 4405 N N . TRP C 1 123 ? -27.413 -21.194 11.049 1.00 19.84 103 TRP C N 1
ATOM 4406 C CA . TRP C 1 123 ? -27.981 -21.112 9.700 1.00 17.80 103 TRP C CA 1
ATOM 4407 C C . TRP C 1 123 ? -26.937 -21.477 8.665 1.00 17.55 103 TRP C C 1
ATOM 4408 O O . TRP C 1 123 ? -27.220 -22.210 7.730 1.00 17.24 103 TRP C O 1
ATOM 4419 N N . ASN C 1 124 ? -25.714 -20.980 8.839 1.00 17.96 104 ASN C N 1
ATOM 4420 C CA . ASN C 1 124 ? -24.675 -21.159 7.783 1.00 17.19 104 ASN C CA 1
ATOM 4421 C C . ASN C 1 124 ? -24.252 -22.600 7.697 1.00 16.80 104 ASN C C 1
ATOM 4422 O O . ASN C 1 124 ? -23.571 -22.968 6.786 1.00 19.07 104 ASN C O 1
ATOM 4427 N N . GLN C 1 125 ? -24.635 -23.409 8.667 1.00 15.56 105 GLN C N 1
ATOM 4428 C CA . GLN C 1 125 ? -24.332 -24.805 8.659 1.00 13.71 105 GLN C CA 1
ATOM 4429 C C . GLN C 1 125 ? -25.363 -25.657 8.007 1.00 15.29 105 GLN C C 1
ATOM 4430 O O . GLN C 1 125 ? -25.100 -26.844 7.780 1.00 17.26 105 GLN C O 1
ATOM 4436 N N . THR C 1 126 ? -26.496 -25.089 7.599 1.00 15.38 106 THR C N 1
ATOM 4437 C CA . THR C 1 126 ? -27.610 -25.934 7.173 1.00 14.96 106 THR C CA 1
ATOM 4438 C C . THR C 1 126 ? -27.350 -26.679 5.885 1.00 14.48 106 THR C C 1
ATOM 4439 O O . THR C 1 126 ? -27.616 -27.869 5.792 1.00 15.00 106 THR C O 1
ATOM 4443 N N . PRO C 1 127 ? -26.770 -26.056 4.893 1.00 14.93 107 PRO C N 1
ATOM 4444 C CA . PRO C 1 127 ? -26.542 -26.794 3.658 1.00 15.90 107 PRO C CA 1
ATOM 4445 C C . PRO C 1 127 ? -25.504 -27.842 3.884 1.00 17.29 107 PRO C C 1
ATOM 4446 O O . PRO C 1 127 ? -25.482 -28.740 3.106 1.00 20.84 107 PRO C O 1
ATOM 4450 N N . LEU C 1 128 ? -24.685 -27.773 4.921 1.00 17.41 108 LEU C N 1
ATOM 4451 C CA . LEU C 1 128 ? -23.683 -28.805 5.130 1.00 18.08 108 LEU C CA 1
ATOM 4452 C C . LEU C 1 128 ? -24.317 -30.039 5.699 1.00 19.43 108 LEU C C 1
ATOM 4453 O O . LEU C 1 128 ? -23.922 -31.192 5.321 1.00 21.55 108 LEU C O 1
ATOM 4458 N N . LEU C 1 129 ? -25.229 -29.844 6.658 1.00 18.66 109 LEU C N 1
ATOM 4459 C CA . LEU C 1 129 ? -26.016 -30.958 7.165 1.00 17.54 109 LEU C CA 1
ATOM 4460 C C . LEU C 1 129 ? -26.746 -31.609 6.001 1.00 17.80 109 LEU C C 1
ATOM 4461 O O . LEU C 1 129 ? -26.717 -32.850 5.852 1.00 17.22 109 LEU C O 1
ATOM 4466 N N . VAL C 1 130 ? -27.408 -30.800 5.167 1.00 16.44 110 VAL C N 1
ATOM 4467 C CA . VAL C 1 130 ? -28.165 -31.425 4.111 1.00 16.92 110 VAL C CA 1
ATOM 4468 C C . VAL C 1 130 ? -27.238 -32.164 3.186 1.00 16.68 110 VAL C C 1
ATOM 4469 O O . VAL C 1 130 ? -27.447 -33.338 2.934 1.00 18.38 110 VAL C O 1
ATOM 4473 N N . GLN C 1 131 ? -26.184 -31.524 2.702 1.00 15.59 111 GLN C N 1
ATOM 4474 C CA . GLN C 1 131 ? -25.212 -32.272 1.875 1.00 15.52 111 GLN C CA 1
ATOM 4475 C C . GLN C 1 131 ? -24.680 -33.568 2.511 1.00 15.45 111 GLN C C 1
ATOM 4476 O O . GLN C 1 131 ? -24.621 -34.587 1.866 1.00 16.44 111 GLN C O 1
ATOM 4482 N N . ARG C 1 132 ? -24.266 -33.568 3.767 1.00 15.03 112 ARG C N 1
ATOM 4483 C CA . ARG C 1 132 ? -23.722 -34.840 4.263 1.00 14.62 112 ARG C CA 1
ATOM 4484 C C . ARG C 1 132 ? -24.787 -35.929 4.354 1.00 14.88 112 ARG C C 1
ATOM 4485 O O . ARG C 1 132 ? -24.464 -37.114 4.446 1.00 14.80 112 ARG C O 1
ATOM 4493 N N . ALA C 1 133 ? -26.058 -35.518 4.312 1.00 15.20 113 ALA C N 1
ATOM 4494 C CA . ALA C 1 133 ? -27.165 -36.394 4.612 1.00 14.54 113 ALA C CA 1
ATOM 4495 C C . ALA C 1 133 ? -27.613 -37.072 3.334 1.00 15.19 113 ALA C C 1
ATOM 4496 O O . ALA C 1 133 ? -28.127 -38.190 3.323 1.00 16.95 113 ALA C O 1
ATOM 4498 N N . LYS C 1 134 ? -27.303 -36.430 2.236 1.00 14.69 114 LYS C N 1
ATOM 4499 C CA . LYS C 1 134 ? -27.870 -36.761 0.958 1.00 14.34 114 LYS C CA 1
ATOM 4500 C C . LYS C 1 134 ? -27.836 -38.195 0.559 1.00 14.83 114 LYS C C 1
ATOM 4501 O O . LYS C 1 134 ? -28.659 -38.592 -0.203 1.00 17.41 114 LYS C O 1
ATOM 4507 N N . ASP C 1 135 ? -26.867 -38.980 0.956 1.00 16.66 115 ASP C N 1
ATOM 4508 C CA . ASP C 1 135 ? -26.847 -40.317 0.395 1.00 18.15 115 ASP C CA 1
ATOM 4509 C C . ASP C 1 135 ? -27.092 -41.316 1.432 1.00 20.11 115 ASP C C 1
ATOM 4510 O O . ASP C 1 135 ? -26.831 -42.496 1.222 1.00 20.06 115 ASP C O 1
ATOM 4515 N N . LEU C 1 136 ? -27.602 -40.853 2.568 1.00 22.56 116 LEU C N 1
ATOM 4516 C CA . LEU C 1 136 ? -27.972 -41.760 3.630 1.00 24.42 116 LEU C CA 1
ATOM 4517 C C . LEU C 1 136 ? -28.976 -42.736 3.036 1.00 26.61 116 LEU C C 1
ATOM 4518 O O . LEU C 1 136 ? -29.812 -42.319 2.191 1.00 26.86 116 LEU C O 1
ATOM 4523 N N . PRO C 1 137 ? -28.898 -44.013 3.414 1.00 27.65 117 PRO C N 1
ATOM 4524 C CA . PRO C 1 137 ? -29.785 -45.030 2.840 1.00 29.47 117 PRO C CA 1
ATOM 4525 C C . PRO C 1 137 ? -31.306 -44.760 3.066 1.00 31.58 117 PRO C C 1
ATOM 4526 O O . PRO C 1 137 ? -32.075 -45.055 2.193 1.00 33.49 117 PRO C O 1
ATOM 4530 N N . ASP C 1 138 ? -31.748 -44.186 4.166 1.00 33.26 118 ASP C N 1
ATOM 4531 C CA . ASP C 1 138 ? -33.198 -44.055 4.356 1.00 34.92 118 ASP C CA 1
ATOM 4532 C C . ASP C 1 138 ? -33.606 -42.602 4.183 1.00 34.19 118 ASP C C 1
ATOM 4533 O O . ASP C 1 138 ? -34.583 -42.092 4.796 1.00 34.61 118 ASP C O 1
ATOM 4538 N N . ARG C 1 139 ? -32.829 -41.897 3.387 1.00 32.61 119 ARG C N 1
ATOM 4539 C CA . ARG C 1 139 ? -33.074 -40.526 3.204 1.00 30.66 119 ARG C CA 1
ATOM 4540 C C . ARG C 1 139 ? -34.561 -40.473 2.822 1.00 32.05 119 ARG C C 1
ATOM 4541 O O . ARG C 1 139 ? -35.047 -41.239 1.937 1.00 32.49 119 ARG C O 1
ATOM 4549 N N . SER C 1 140 ? -35.275 -39.583 3.501 1.00 31.52 120 SER C N 1
ATOM 4550 C CA . SER C 1 140 ? -36.707 -39.637 3.643 1.00 31.11 120 SER C CA 1
ATOM 4551 C C . SER C 1 140 ? -37.274 -38.358 3.112 1.00 31.76 120 SER C C 1
ATOM 4552 O O . SER C 1 140 ? -38.460 -38.101 3.285 1.00 33.15 120 SER C O 1
ATOM 4555 N N . GLY C 1 141 ? -36.418 -37.521 2.524 1.00 31.65 121 GLY C N 1
ATOM 4556 C CA . GLY C 1 141 ? -36.841 -36.314 1.815 1.00 30.98 121 GLY C CA 1
ATOM 4557 C C . GLY C 1 141 ? -35.654 -35.602 1.183 1.00 30.60 121 GLY C C 1
ATOM 4558 O O . GLY C 1 141 ? -34.643 -36.232 0.838 1.00 31.95 121 GLY C O 1
ATOM 4559 N N . SER C 1 142 ? -35.762 -34.289 1.038 1.00 29.51 122 SER C N 1
ATOM 4560 C CA . SER C 1 142 ? -34.725 -33.494 0.407 1.00 28.33 122 SER C CA 1
ATOM 4561 C C . SER C 1 142 ? -34.495 -32.190 1.131 1.00 27.42 122 SER C C 1
ATOM 4562 O O . SER C 1 142 ? -33.496 -31.529 0.875 1.00 28.41 122 SER C O 1
ATOM 4565 N N . GLY C 1 143 ? -35.407 -31.788 2.008 1.00 25.81 123 GLY C N 1
ATOM 4566 C CA . GLY C 1 143 ? -35.244 -30.507 2.657 1.00 24.49 123 GLY C CA 1
ATOM 4567 C C . GLY C 1 143 ? -34.415 -30.600 3.918 1.00 24.49 123 GLY C C 1
ATOM 4568 O O . GLY C 1 143 ? -34.116 -31.697 4.410 1.00 24.27 123 GLY C O 1
ATOM 4569 N N . LEU C 1 144 ? -34.082 -29.440 4.478 1.00 24.36 124 LEU C N 1
ATOM 4570 C CA . LEU C 1 144 ? -33.389 -29.368 5.740 1.00 24.87 124 LEU C CA 1
ATOM 4571 C C . LEU C 1 144 ? -34.088 -30.162 6.797 1.00 25.56 124 LEU C C 1
ATOM 4572 O O . LEU C 1 144 ? -33.444 -30.789 7.586 1.00 26.77 124 LEU C O 1
ATOM 4577 N N . LEU C 1 145 ? -35.413 -30.118 6.827 1.00 26.66 125 LEU C N 1
ATOM 4578 C CA . LEU C 1 145 ? -36.160 -30.675 7.933 1.00 26.77 125 LEU C CA 1
ATOM 4579 C C . LEU C 1 145 ? -36.144 -32.199 7.884 1.00 26.59 125 LEU C C 1
ATOM 4580 O O . LEU C 1 145 ? -35.811 -32.864 8.890 1.00 26.68 125 LEU C O 1
ATOM 4585 N N . SER C 1 146 ? -36.414 -32.786 6.732 1.00 26.15 126 SER C N 1
ATOM 4586 C CA . SER C 1 146 ? -36.225 -34.222 6.648 1.00 26.35 126 SER C CA 1
ATOM 4587 C C . SER C 1 146 ? -34.757 -34.615 6.887 1.00 27.19 126 SER C C 1
ATOM 4588 O O . SER C 1 146 ? -34.465 -35.700 7.406 1.00 28.30 126 SER C O 1
ATOM 4591 N N . ALA C 1 147 ? -33.806 -33.750 6.539 1.00 26.50 127 ALA C N 1
ATOM 4592 C CA . ALA C 1 147 ? -32.430 -34.161 6.749 1.00 25.34 127 ALA C CA 1
ATOM 4593 C C . ALA C 1 147 ? -32.235 -34.330 8.265 1.00 25.44 127 ALA C C 1
ATOM 4594 O O . ALA C 1 147 ? -31.855 -35.419 8.720 1.00 26.78 127 ALA C O 1
ATOM 4596 N N . ILE C 1 148 ? -32.571 -33.286 9.034 1.00 23.98 128 ILE C N 1
ATOM 4597 C CA . ILE C 1 148 ? -32.490 -33.283 10.493 1.00 23.22 128 ILE C CA 1
ATOM 4598 C C . ILE C 1 148 ? -33.112 -34.497 11.098 1.00 23.61 128 ILE C C 1
ATOM 4599 O O . ILE C 1 148 ? -32.588 -35.051 12.051 1.00 24.29 128 ILE C O 1
ATOM 4604 N N . ARG C 1 149 ? -34.231 -34.938 10.542 1.00 24.90 129 ARG C N 1
ATOM 4605 C CA . ARG C 1 149 ? -34.838 -36.188 11.029 1.00 24.54 129 ARG C CA 1
ATOM 4606 C C . ARG C 1 149 ? -33.927 -37.334 10.791 1.00 23.42 129 ARG C C 1
ATOM 4607 O O . ARG C 1 149 ? -33.653 -38.078 11.712 1.00 23.73 129 ARG C O 1
ATOM 4609 N N . ASP C 1 150 ? -33.424 -37.459 9.567 1.00 23.16 130 ASP C N 1
ATOM 4610 C CA . ASP C 1 150 ? -32.631 -38.636 9.163 1.00 22.97 130 ASP C CA 1
ATOM 4611 C C . ASP C 1 150 ? -31.290 -38.696 9.905 1.00 22.57 130 ASP C C 1
ATOM 4612 O O . ASP C 1 150 ? -30.792 -39.776 10.283 1.00 23.18 130 ASP C O 1
ATOM 4617 N N . VAL C 1 151 ? -30.706 -37.532 10.147 1.00 21.64 131 VAL C N 1
ATOM 4618 C CA . VAL C 1 151 ? -29.474 -37.492 10.871 1.00 20.51 131 VAL C CA 1
ATOM 4619 C C . VAL C 1 151 ? -29.801 -37.768 12.311 1.00 21.43 131 VAL C C 1
ATOM 4620 O O . VAL C 1 151 ? -29.144 -38.578 12.938 1.00 21.52 131 VAL C O 1
ATOM 4624 N N . VAL C 1 152 ? -30.814 -37.094 12.872 1.00 21.47 132 VAL C N 1
ATOM 4625 C CA . VAL C 1 152 ? -30.981 -37.211 14.318 1.00 21.01 132 VAL C CA 1
ATOM 4626 C C . VAL C 1 152 ? -31.585 -38.535 14.791 1.00 21.93 132 VAL C C 1
ATOM 4627 O O . VAL C 1 152 ? -31.461 -38.898 15.937 1.00 21.95 132 VAL C O 1
ATOM 4631 N N . GLY C 1 153 ? -32.214 -39.272 13.890 1.00 23.40 133 GLY C N 1
ATOM 4632 C CA . GLY C 1 153 ? -32.934 -40.488 14.241 1.00 24.88 133 GLY C CA 1
ATOM 4633 C C . GLY C 1 153 ? -34.330 -40.248 14.814 1.00 25.97 133 GLY C C 1
ATOM 4634 O O . GLY C 1 153 ? -34.996 -41.166 15.237 1.00 24.80 133 GLY C O 1
ATOM 4635 N N . SER C 1 154 ? -34.776 -39.007 14.824 1.00 28.06 134 SER C N 1
ATOM 4636 C CA . SER C 1 154 ? -36.085 -38.725 15.333 1.00 31.52 134 SER C CA 1
ATOM 4637 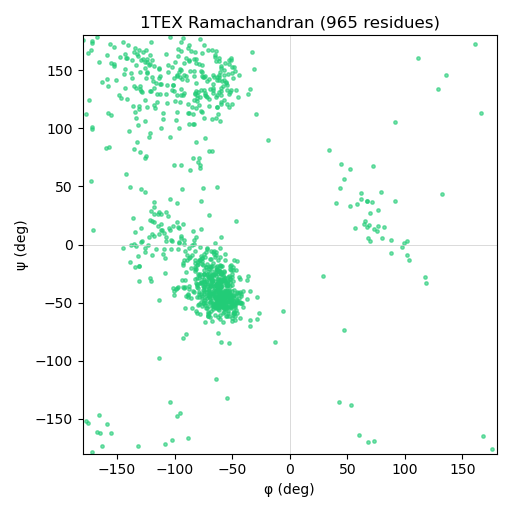C C . SER C 1 154 ? -36.408 -37.227 15.250 1.00 33.46 134 SER C C 1
ATOM 4638 O O . SER C 1 154 ? -35.596 -36.417 14.803 1.00 35.44 134 SER C O 1
ATOM 4641 N N . ASP C 1 155 ? -37.606 -36.850 15.611 1.00 34.13 135 ASP C N 1
ATOM 4642 C CA . ASP C 1 155 ? -38.031 -35.532 15.239 1.00 35.12 135 ASP C CA 1
ATOM 4643 C C . ASP C 1 155 ? -37.842 -34.636 16.437 1.00 33.54 135 ASP C C 1
ATOM 4644 O O . ASP C 1 155 ? -38.549 -34.760 17.380 1.00 34.03 135 ASP C O 1
ATOM 4649 N N . PRO C 1 156 ? -36.867 -33.750 16.435 1.00 32.40 136 PRO C N 1
ATOM 4650 C CA . PRO C 1 156 ? -36.402 -33.187 17.713 1.00 30.23 136 PRO C CA 1
ATOM 4651 C C . PRO C 1 156 ? -37.210 -31.980 18.114 1.00 28.65 136 PRO C C 1
ATOM 4652 O O . PRO C 1 156 ? -37.802 -31.345 17.255 1.00 27.26 136 PRO C O 1
ATOM 4656 N N . VAL C 1 157 ? -37.205 -31.639 19.390 1.00 27.22 137 VAL C N 1
ATOM 4657 C CA . VAL C 1 157 ? -37.730 -30.340 19.799 1.00 27.67 137 VAL C CA 1
ATOM 4658 C C . VAL C 1 157 ? -36.882 -29.258 19.169 1.00 27.63 137 VAL C C 1
ATOM 4659 O O . VAL C 1 157 ? -35.687 -29.306 19.323 1.00 28.04 137 VAL C O 1
ATOM 4663 N N . LEU C 1 158 ? -37.449 -28.269 18.496 1.00 27.34 138 LEU C N 1
ATOM 4664 C CA . LEU C 1 158 ? -36.584 -27.243 17.938 1.00 28.15 138 LEU C CA 1
ATOM 4665 C C . LEU C 1 158 ? -36.596 -25.989 18.781 1.00 30.02 138 LEU C C 1
ATOM 4666 O O . LEU C 1 158 ? -37.636 -25.599 19.188 1.00 33.18 138 LEU C O 1
ATOM 4671 N N . ILE C 1 159 ? -35.460 -25.346 19.041 1.00 31.59 139 ILE C N 1
ATOM 4672 C CA . ILE C 1 159 ? -35.417 -24.063 19.771 1.00 33.23 139 ILE C CA 1
ATOM 4673 C C . ILE C 1 159 ? -34.619 -22.969 19.043 1.00 34.93 139 ILE C C 1
ATOM 4674 O O . ILE C 1 159 ? -33.482 -23.190 18.687 1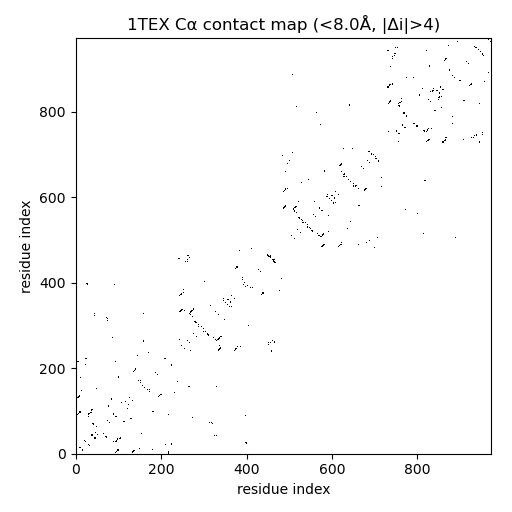.00 36.70 139 ILE C O 1
ATOM 4679 N N . HIS C 1 160 ? -35.156 -21.769 18.901 1.00 35.72 140 HIS C N 1
ATOM 4680 C CA . HIS C 1 160 ? -34.476 -20.740 18.112 1.00 36.82 140 HIS C CA 1
ATOM 4681 C C . HIS C 1 160 ? -34.007 -19.595 18.975 1.00 37.86 140 HIS C C 1
ATOM 4682 O O . HIS C 1 160 ? -34.779 -19.051 19.750 1.00 39.86 140 HIS C O 1
ATOM 4689 N N . ILE C 1 161 ? -32.755 -19.205 18.855 1.00 38.54 141 ILE C N 1
ATOM 4690 C CA . ILE C 1 161 ? -32.196 -18.190 19.753 1.00 39.44 141 ILE C CA 1
ATOM 4691 C C . ILE C 1 161 ? -31.652 -17.060 18.917 1.00 41.66 141 ILE C C 1
ATOM 4692 O O . ILE C 1 161 ? -30.740 -17.271 18.116 1.00 42.15 141 ILE C O 1
ATOM 4697 N N . HIS C 1 162 ? -32.204 -15.858 19.095 1.00 43.86 142 HIS C N 1
ATOM 4698 C CA . HIS C 1 162 ? -31.690 -14.665 18.401 1.00 45.45 142 HIS C CA 1
ATOM 4699 C C . HIS C 1 162 ? -31.316 -13.543 19.370 1.00 44.88 142 HIS C C 1
ATOM 4700 O O . HIS C 1 162 ? -31.762 -13.506 20.521 1.00 44.20 142 HIS C O 1
ATOM 4707 N N . ARG C 1 163 ? -30.439 -12.673 18.885 1.00 44.50 143 ARG C N 1
ATOM 4708 C CA . ARG C 1 163 ? -29.851 -11.615 19.659 1.00 44.76 143 ARG C CA 1
ATOM 4709 C C . ARG C 1 163 ? -30.167 -10.359 18.833 1.00 45.88 143 ARG C C 1
ATOM 4710 O O . ARG C 1 163 ? -29.594 -10.162 17.730 1.00 46.33 143 ARG C O 1
ATOM 4718 N N . PRO C 1 164 ? -31.116 -9.535 19.292 1.00 45.88 144 PRO C N 1
ATOM 4719 C CA . PRO C 1 164 ? -31.548 -8.426 18.443 1.00 45.79 144 PRO C CA 1
ATOM 4720 C C . PRO C 1 164 ? -30.515 -7.316 18.414 1.00 44.96 144 PRO C C 1
ATOM 4721 O O . PRO C 1 164 ? -30.493 -6.604 17.422 1.00 45.56 144 PRO C O 1
ATOM 4725 N N . ASP C 1 165 ? -29.627 -7.191 19.389 1.00 43.19 145 ASP C N 1
ATOM 4726 C CA . ASP C 1 165 ? -28.594 -6.201 19.173 1.00 43.41 145 ASP C CA 1
ATOM 4727 C C . ASP C 1 165 ? -27.459 -6.718 18.288 1.00 43.24 145 ASP C C 1
ATOM 4728 O O . ASP C 1 165 ? -26.422 -7.190 18.751 1.00 42.44 145 ASP C O 1
ATOM 4733 N N . VAL C 1 166 ? -27.649 -6.552 16.996 1.00 43.15 146 VAL C N 1
ATOM 4734 C CA . VAL C 1 166 ? -26.766 -7.132 16.038 1.00 42.91 146 VAL C CA 1
ATOM 4735 C C . VAL C 1 166 ? -25.410 -6.469 15.974 1.00 43.25 146 VAL C C 1
ATOM 4736 O O . VAL C 1 166 ? -24.464 -7.061 15.486 1.00 44.39 146 VAL C O 1
ATOM 4740 N N . VAL C 1 167 ? -25.271 -5.277 16.510 1.00 43.85 147 VAL C N 1
ATOM 4741 C CA . VAL C 1 167 ? -23.955 -4.650 16.488 1.00 44.40 147 VAL C CA 1
ATOM 4742 C C . VAL C 1 167 ? -23.126 -5.221 17.636 1.00 44.63 147 VAL C C 1
ATOM 4743 O O . VAL C 1 167 ? -21.878 -5.411 17.526 1.00 45.12 147 VAL C O 1
ATOM 4747 N N . SER C 1 168 ? -23.809 -5.547 18.728 1.00 44.37 148 SER C N 1
ATOM 4748 C CA . SER C 1 168 ? -23.112 -6.159 19.849 1.00 43.87 148 SER C CA 1
ATOM 4749 C C . SER C 1 168 ? -22.673 -7.562 19.434 1.00 43.67 148 SER C C 1
ATOM 4750 O O . SER C 1 168 ? -21.492 -7.907 19.573 1.00 43.25 148 SER C O 1
ATOM 4752 N N . GLN C 1 169 ? -23.612 -8.335 18.862 1.00 43.29 149 GLN C N 1
ATOM 4753 C CA . GLN C 1 169 ? -23.292 -9.623 18.240 1.00 42.60 149 GLN C CA 1
ATOM 4754 C C . GLN C 1 169 ? -22.108 -9.547 17.314 1.00 42.02 149 GLN C C 1
ATOM 4755 O O . GLN C 1 169 ? -21.102 -10.200 17.548 1.00 41.75 149 GLN C O 1
ATOM 4761 N N . ALA C 1 170 ? -22.228 -8.743 16.265 1.00 41.15 150 ALA C N 1
ATOM 4762 C CA . ALA C 1 170 ? -21.170 -8.641 15.275 1.00 40.18 150 ALA C CA 1
ATOM 4763 C C . ALA C 1 170 ? -19.809 -8.370 15.900 1.00 39.92 150 ALA C C 1
ATOM 4764 O O . ALA C 1 170 ? -18.818 -9.046 15.584 1.00 40.01 150 ALA C O 1
ATOM 4766 N N . VAL C 1 171 ? -19.746 -7.380 16.779 1.00 39.31 151 VAL C N 1
ATOM 4767 C CA . VAL C 1 171 ? -18.465 -7.029 17.361 1.00 38.80 151 VAL C CA 1
ATOM 4768 C C . VAL C 1 171 ? -17.945 -8.216 18.191 1.00 38.87 151 VAL C C 1
ATOM 4769 O O . VAL C 1 171 ? -16.717 -8.489 18.243 1.00 40.12 151 VAL C O 1
ATOM 4771 N N . SER C 1 172 ? -18.856 -8.952 18.819 1.00 37.67 152 SER C N 1
ATOM 4772 C CA . SER C 1 172 ? -18.440 -10.129 19.555 1.00 36.97 152 SER C CA 1
ATOM 4773 C C . SER C 1 172 ? -17.814 -11.132 18.559 1.00 36.90 152 SER C C 1
ATOM 4774 O O . SER C 1 172 ? -16.653 -11.561 18.719 1.00 36.74 152 SER C O 1
ATOM 4777 N N . PHE C 1 173 ? -18.564 -11.436 17.501 1.00 35.94 153 PHE C N 1
ATOM 4778 C CA . PHE C 1 173 ? -18.094 -12.274 16.433 1.00 35.22 153 PHE C CA 1
ATOM 4779 C C . PHE C 1 173 ? -16.746 -11.789 15.964 1.00 35.40 153 PHE C C 1
ATOM 4780 O O . PHE C 1 173 ? -15.819 -12.582 15.857 1.00 36.51 153 PHE C O 1
ATOM 4788 N N . TRP C 1 174 ? -16.594 -10.500 15.727 1.00 35.39 154 TRP C N 1
ATOM 4789 C CA . TRP C 1 174 ? -15.366 -10.024 15.084 1.00 36.14 154 TRP C CA 1
ATOM 4790 C C . TRP C 1 174 ? -14.153 -10.013 16.008 1.00 36.99 154 TRP C C 1
ATOM 4791 O O . TRP C 1 174 ? -12.996 -10.101 15.539 1.00 37.44 154 TRP C O 1
ATOM 4802 N N . ARG C 1 175 ? -14.396 -9.916 17.318 1.00 37.40 155 ARG C N 1
ATOM 4803 C CA . ARG C 1 175 ? -13.328 -10.188 18.288 1.00 37.82 155 ARG C CA 1
ATOM 4804 C C . ARG C 1 175 ? -12.937 -11.659 18.227 1.00 36.34 155 ARG C C 1
ATOM 4805 O O . ARG C 1 175 ? -11.769 -11.994 18.123 1.00 35.75 155 ARG C O 1
ATOM 4813 N N . ALA C 1 176 ? -13.933 -12.528 18.314 1.00 35.80 156 ALA C N 1
ATOM 4814 C CA . ALA C 1 176 ? -13.699 -13.960 18.331 1.00 35.67 156 ALA C CA 1
ATOM 4815 C C . ALA C 1 176 ? -12.915 -14.429 17.085 1.00 35.74 156 ALA C C 1
ATOM 4816 O O . ALA C 1 176 ? -11.805 -14.957 17.221 1.00 35.75 156 ALA C O 1
ATOM 4818 N N . VAL C 1 177 ? -13.453 -14.173 15.888 1.00 35.48 157 VAL C N 1
ATOM 4819 C CA . VAL C 1 177 ? -12.782 -14.548 14.635 1.00 35.42 157 VAL C CA 1
ATOM 4820 C C . VAL C 1 177 ? -11.322 -14.116 14.549 1.00 34.81 157 VAL C C 1
ATOM 4821 O O . VAL C 1 177 ? -10.545 -14.670 13.756 1.00 35.27 157 VAL C O 1
ATOM 4825 N N . GLN C 1 178 ? -10.935 -13.154 15.374 1.00 33.89 158 GLN C N 1
ATOM 4826 C CA . GLN C 1 178 ? -9.528 -12.738 15.453 1.00 33.86 158 GLN C CA 1
ATOM 4827 C C . GLN C 1 178 ? -8.667 -13.442 16.530 1.00 33.54 158 GLN C C 1
ATOM 4828 O O . GLN C 1 178 ? -7.460 -13.667 16.342 1.00 32.94 158 GLN C O 1
ATOM 4834 N N . THR C 1 179 ? -9.273 -13.715 17.680 1.00 33.34 159 THR C N 1
ATOM 4835 C CA . THR C 1 179 ? -8.532 -14.243 18.819 1.00 33.22 159 THR C CA 1
ATOM 4836 C C . THR C 1 179 ? -8.596 -15.742 18.800 1.00 32.85 159 THR C C 1
ATOM 4837 O O . THR C 1 179 ? -7.820 -16.397 19.464 1.00 32.91 159 THR C O 1
ATOM 4841 N N . ARG C 1 180 ? -9.529 -16.271 18.015 1.00 32.69 160 ARG C N 1
ATOM 4842 C CA . ARG C 1 180 ? -9.806 -17.695 17.948 1.00 32.22 160 ARG C CA 1
ATOM 4843 C C . ARG C 1 180 ? -10.430 -18.170 19.253 1.00 32.09 160 ARG C C 1
ATOM 4844 O O . ARG C 1 180 ? -10.457 -19.370 19.497 1.00 33.54 160 ARG C O 1
ATOM 4852 N N . VAL C 1 181 ? -10.931 -17.245 20.075 1.00 30.58 161 VAL C N 1
ATOM 4853 C CA . VAL C 1 181 ? -11.635 -17.593 21.306 1.00 29.83 161 VAL C CA 1
ATOM 4854 C C . VAL C 1 181 ? -13.064 -17.138 21.186 1.00 29.77 161 VAL C C 1
ATOM 4855 O O . VAL C 1 181 ? -13.315 -15.991 20.845 1.00 30.97 161 VAL C O 1
ATOM 4859 N N . TRP C 1 182 ? -14.018 -18.009 21.464 1.00 28.66 162 TRP C N 1
ATOM 4860 C CA . TRP C 1 182 ? -15.409 -17.662 21.196 1.00 27.60 162 TRP C CA 1
ATOM 4861 C C . TRP C 1 182 ? -16.212 -17.715 22.465 1.00 28.55 162 TRP C C 1
ATOM 4862 O O . TRP C 1 182 ? -17.403 -18.036 22.433 1.00 27.33 162 TRP C O 1
ATOM 4873 N N . ARG C 1 183 ? -15.525 -17.448 23.583 1.00 30.32 163 ARG C N 1
ATOM 4874 C CA . ARG C 1 183 ? -16.117 -17.360 24.932 1.00 31.49 163 ARG C CA 1
ATOM 4875 C C . ARG C 1 183 ? -15.620 -16.157 25.739 1.00 31.76 163 ARG C C 1
ATOM 4876 O O . ARG C 1 183 ? -16.452 -15.388 26.298 1.00 33.59 163 ARG C O 1
ATOM 4884 N N . ALA C 1 194 ? -6.068 -8.159 18.181 1.00 47.31 174 ALA C N 1
ATOM 4885 C CA . ALA C 1 194 ? -7.415 -7.743 17.752 1.00 48.47 174 ALA C CA 1
ATOM 4886 C C . ALA C 1 194 ? -7.548 -6.228 17.645 1.00 48.97 174 ALA C C 1
ATOM 4887 O O . ALA C 1 194 ? -6.963 -5.495 18.442 1.00 49.40 174 ALA C O 1
ATOM 4889 N N . GLU C 1 195 ? -8.340 -5.767 16.676 1.00 49.65 175 GLU C N 1
ATOM 4890 C CA . GLU C 1 195 ? -8.497 -4.343 16.404 1.00 49.92 175 GLU C CA 1
ATOM 4891 C C . GLU C 1 195 ? -9.910 -4.028 16.009 1.00 49.65 175 GLU C C 1
ATOM 4892 O O . GLU C 1 195 ? -10.673 -4.915 15.671 1.00 50.40 175 GLU C O 1
ATOM 4898 N N . TYR C 1 196 ? -10.268 -2.754 16.063 1.00 48.78 176 TYR C N 1
ATOM 4899 C CA . TYR C 1 196 ? -11.492 -2.284 15.434 1.00 47.23 176 TYR C CA 1
ATOM 4900 C C . TYR C 1 196 ? -11.330 -2.245 13.904 1.00 46.04 176 TYR C C 1
ATOM 4901 O O . TYR C 1 196 ? -10.248 -1.986 13.384 1.00 46.26 176 TYR C O 1
ATOM 4910 N N . HIS C 1 197 ? -12.406 -2.540 13.194 1.00 44.40 177 HIS C N 1
ATOM 4911 C CA . HIS C 1 197 ? -12.444 -2.365 11.759 1.00 42.76 177 HIS C CA 1
ATOM 4912 C C . HIS C 1 197 ? -13.888 -2.258 11.320 1.00 43.03 177 HIS C C 1
ATOM 4913 O O . HIS C 1 197 ? -14.638 -3.211 11.406 1.00 43.10 177 HIS C O 1
ATOM 4920 N N . ALA C 1 198 ? -14.272 -1.082 10.845 1.00 43.55 178 ALA C N 1
ATOM 4921 C CA . ALA C 1 198 ? -15.675 -0.797 10.575 1.00 43.71 178 ALA C CA 1
ATOM 4922 C C . ALA C 1 198 ? -16.169 -1.735 9.505 1.00 43.63 178 ALA C C 1
ATOM 4923 O O . ALA C 1 198 ? -17.222 -2.332 9.653 1.00 43.48 178 ALA C O 1
ATOM 4925 N N . GLY C 1 199 ? -15.381 -1.865 8.435 1.00 44.04 179 GLY C N 1
ATOM 4926 C CA . GLY C 1 199 ? -15.709 -2.732 7.310 1.00 44.12 179 GLY C CA 1
ATOM 4927 C C . GLY C 1 199 ? -15.958 -4.149 7.789 1.00 43.95 179 GLY C C 1
ATOM 4928 O O . GLY C 1 199 ? -17.034 -4.757 7.532 1.00 43.86 179 GLY C O 1
ATOM 4929 N N . ALA C 1 200 ? -14.982 -4.658 8.531 1.00 42.67 180 ALA C N 1
ATOM 4930 C CA . ALA C 1 200 ? -15.115 -5.952 9.135 1.00 42.37 180 ALA C CA 1
ATOM 4931 C C . ALA C 1 200 ? -16.476 -6.093 9.824 1.00 42.00 180 ALA C C 1
ATOM 4932 O O . ALA C 1 200 ? -17.258 -6.977 9.488 1.00 42.57 180 ALA C O 1
ATOM 4934 N N . ILE C 1 201 ? -16.789 -5.201 10.752 1.00 41.57 181 ILE C N 1
ATOM 4935 C CA . ILE C 1 201 ? -17.976 -5.403 11.568 1.00 41.10 181 ILE C CA 1
ATOM 4936 C C . ILE C 1 201 ? -19.207 -5.332 10.702 1.00 40.68 181 ILE C C 1
ATOM 4937 O O . ILE C 1 201 ? -20.130 -6.134 10.828 1.00 39.91 181 ILE C O 1
ATOM 4942 N N . ALA C 1 202 ? -19.155 -4.432 9.740 1.00 41.49 182 ALA C N 1
ATOM 4943 C CA . ALA C 1 202 ? -20.242 -4.257 8.792 1.00 42.18 182 ALA C CA 1
ATOM 4944 C C . ALA C 1 202 ? -20.491 -5.586 8.105 1.00 42.28 182 ALA C C 1
ATOM 4945 O O . ALA C 1 202 ? -21.638 -6.101 8.097 1.00 41.94 182 ALA C O 1
ATOM 4947 N N . HIS C 1 203 ? -19.409 -6.148 7.554 1.00 42.05 183 HIS C N 1
ATOM 4948 C CA . HIS C 1 203 ? -19.492 -7.413 6.827 1.00 42.06 183 HIS C CA 1
ATOM 4949 C C . HIS C 1 203 ? -20.166 -8.489 7.662 1.00 40.51 183 HIS C C 1
ATOM 4950 O O . HIS C 1 203 ? -21.099 -9.172 7.189 1.00 40.15 183 HIS C O 1
ATOM 4957 N N . VAL C 1 204 ? -19.722 -8.597 8.915 1.00 38.57 184 VAL C N 1
ATOM 4958 C CA . VAL C 1 204 ? -20.320 -9.533 9.845 1.00 37.52 184 VAL C CA 1
ATOM 4959 C C . VAL C 1 204 ? -21.784 -9.233 10.056 1.00 37.60 184 VAL C C 1
ATOM 4960 O O . VAL C 1 204 ? -22.598 -10.171 10.088 1.00 38.47 184 VAL C O 1
ATOM 4964 N N . ILE C 1 205 ? -22.133 -7.945 10.231 1.00 36.35 185 ILE C N 1
ATOM 4965 C CA . ILE C 1 205 ? -23.521 -7.619 10.519 1.00 35.10 185 ILE C CA 1
ATOM 4966 C C . ILE C 1 205 ? -24.421 -8.170 9.398 1.00 34.83 185 ILE C C 1
ATOM 4967 O O . ILE C 1 205 ? -25.446 -8.814 9.669 1.00 33.85 185 ILE C O 1
ATOM 4972 N N . THR C 1 206 ? -24.018 -7.961 8.145 1.00 34.45 186 THR C N 1
ATOM 4973 C CA . THR C 1 206 ? -24.804 -8.493 7.041 1.00 34.98 186 THR C CA 1
ATOM 4974 C C . THR C 1 206 ? -24.943 -10.038 7.098 1.00 35.72 186 THR C C 1
ATOM 4975 O O . THR C 1 206 ? -26.083 -10.555 7.064 1.00 36.03 186 THR C O 1
ATOM 4979 N N . MET C 1 207 ? -23.811 -10.767 7.198 1.00 34.41 187 MET C N 1
ATOM 4980 C CA . MET C 1 207 ? -23.886 -12.220 7.316 1.00 33.59 187 MET C CA 1
ATOM 4981 C C . MET C 1 207 ? -24.786 -12.630 8.475 1.00 32.65 187 MET C C 1
ATOM 4982 O O . MET C 1 207 ? -25.655 -13.520 8.332 1.00 33.05 187 MET C O 1
ATOM 4987 N N . LEU C 1 208 ? -24.644 -11.960 9.608 1.00 30.89 188 LEU C N 1
ATOM 4988 C CA . LEU C 1 208 ? -25.535 -12.306 10.718 1.00 31.61 188 LEU C CA 1
ATOM 4989 C C . LEU C 1 208 ? -27.000 -12.074 10.379 1.00 32.25 188 LEU C C 1
ATOM 4990 O O . LEU C 1 208 ? -27.837 -12.921 10.685 1.00 32.19 188 LEU C O 1
ATOM 4995 N N . ARG C 1 209 ? -27.284 -10.923 9.742 1.00 32.92 189 ARG C N 1
ATOM 4996 C CA . ARG C 1 209 ? -28.618 -10.592 9.289 1.00 33.90 189 ARG C CA 1
ATOM 4997 C C . ARG C 1 209 ? -29.097 -11.681 8.337 1.00 33.22 189 ARG C C 1
ATOM 4998 O O . ARG C 1 209 ? -30.192 -12.232 8.493 1.00 32.61 189 ARG C O 1
ATOM 5006 N N . ALA C 1 210 ? -28.250 -12.009 7.377 1.00 32.55 190 ALA C N 1
ATOM 5007 C CA . ALA C 1 210 ? -28.635 -12.961 6.358 1.00 32.88 190 ALA C CA 1
ATOM 5008 C C . ALA C 1 210 ? -28.925 -14.335 6.966 1.00 32.75 190 ALA C C 1
ATOM 5009 O O . ALA C 1 210 ? -29.840 -15.055 6.477 1.00 32.74 190 ALA C O 1
ATOM 5011 N N . GLN C 1 211 ? -28.186 -14.676 8.032 1.00 30.93 191 GLN C N 1
ATOM 5012 C CA . GLN C 1 211 ? -28.485 -15.868 8.783 1.00 31.12 191 GLN C CA 1
ATOM 5013 C C . GLN C 1 211 ? -29.899 -15.800 9.423 1.00 31.14 191 GLN C C 1
ATOM 5014 O O . GLN C 1 211 ? -30.757 -16.688 9.203 1.00 30.04 191 GLN C O 1
ATOM 5020 N N . GLU C 1 212 ? -30.159 -14.759 10.211 1.00 31.26 192 GLU C N 1
ATOM 5021 C CA . GLU C 1 212 ? -31.512 -14.621 10.790 1.00 32.07 192 GLU C CA 1
ATOM 5022 C C . GLU C 1 212 ? -32.611 -14.657 9.733 1.00 30.82 192 GLU C C 1
ATOM 5023 O O . GLU C 1 212 ? -33.631 -15.309 9.907 1.00 30.88 192 GLU C O 1
ATOM 5029 N N . GLU C 1 213 ? -32.362 -14.010 8.619 1.00 30.68 193 GLU C N 1
ATOM 5030 C CA . GLU C 1 213 ? -33.272 -14.064 7.489 1.00 32.08 193 GLU C CA 1
ATOM 5031 C C . GLU C 1 213 ? -33.447 -15.468 6.927 1.00 33.31 193 GLU C C 1
ATOM 5032 O O . GLU C 1 213 ? -34.540 -15.801 6.466 1.00 34.36 193 GLU C O 1
ATOM 5034 N N . GLY C 1 214 ? -32.356 -16.262 6.918 1.00 34.06 194 GLY C N 1
ATOM 5035 C CA . GLY C 1 214 ? -32.401 -17.659 6.515 1.00 33.90 194 GLY C CA 1
ATOM 5036 C C . GLY C 1 214 ? -33.330 -18.497 7.379 1.00 34.45 194 GLY C C 1
ATOM 5037 O O . GLY C 1 214 ? -34.197 -19.216 6.865 1.00 34.64 194 GLY C O 1
ATOM 5038 N N . TRP C 1 215 ? -33.152 -18.418 8.688 1.00 34.48 195 TRP C N 1
ATOM 5039 C CA . TRP C 1 215 ? -34.020 -19.138 9.604 1.00 35.70 195 TRP C CA 1
ATOM 5040 C C . TRP C 1 215 ? -35.493 -18.675 9.451 1.00 37.38 195 TRP C C 1
ATOM 5041 O O . TRP C 1 215 ? -36.449 -19.504 9.373 1.00 37.29 195 TRP C O 1
ATOM 5052 N N . ARG C 1 216 ? -35.687 -17.355 9.443 1.00 38.17 196 ARG C N 1
ATOM 5053 C CA . ARG C 1 216 ? -37.036 -16.819 9.310 1.00 39.62 196 ARG C CA 1
ATOM 5054 C C . ARG C 1 216 ? -37.798 -17.510 8.151 1.00 38.46 196 ARG C C 1
ATOM 5055 O O . ARG C 1 216 ? -38.908 -18.007 8.338 1.00 38.98 196 ARG C O 1
ATOM 5063 N N . ALA C 1 217 ? -37.167 -17.576 6.983 1.00 37.08 197 ALA C N 1
ATOM 5064 C CA . ALA C 1 217 ? -37.789 -18.123 5.780 1.00 36.35 197 ALA C CA 1
ATOM 5065 C C . ALA C 1 217 ? -38.109 -19.584 5.919 1.00 36.32 197 ALA C C 1
ATOM 5066 O O . ALA C 1 217 ? -39.116 -20.047 5.421 1.00 38.27 197 ALA C O 1
ATOM 5068 N N . TRP C 1 218 ? -37.199 -20.319 6.541 1.00 34.86 198 TRP C N 1
ATOM 5069 C CA . TRP C 1 218 ? -37.265 -21.745 6.584 1.00 32.53 198 TRP C CA 1
ATOM 5070 C C . TRP C 1 218 ? -38.435 -22.095 7.483 1.00 33.13 198 TRP C C 1
ATOM 5071 O O . TRP C 1 218 ? -39.195 -23.013 7.199 1.00 31.46 198 TRP C O 1
ATOM 5082 N N . PHE C 1 219 ? -38.575 -21.366 8.581 1.00 35.89 199 PHE C N 1
ATOM 5083 C CA . PHE C 1 219 ? -39.761 -21.573 9.449 1.00 39.48 199 PHE C CA 1
ATOM 5084 C C . PHE C 1 219 ? -41.066 -21.572 8.637 1.00 41.18 199 PHE C C 1
ATOM 5085 O O . PHE C 1 219 ? -41.742 -22.611 8.576 1.00 42.77 199 PHE C O 1
ATOM 5093 N N . THR C 1 220 ? -41.363 -20.483 7.929 1.00 42.41 200 THR C N 1
ATOM 5094 C CA . THR C 1 220 ? -42.593 -20.446 7.133 1.00 44.09 200 THR C CA 1
ATOM 5095 C C . THR C 1 220 ? -42.591 -21.431 5.965 1.00 44.60 200 THR C C 1
ATOM 5096 O O . THR C 1 220 ? -43.630 -21.874 5.529 1.00 45.50 200 THR C O 1
ATOM 5100 N N . GLU C 1 221 ? -41.430 -21.788 5.463 1.00 45.70 201 GLU C N 1
ATOM 5101 C CA . GLU C 1 221 ? -41.381 -22.677 4.315 1.00 47.62 201 GLU C CA 1
ATOM 5102 C C . GLU C 1 221 ? -41.712 -24.131 4.674 1.00 48.11 201 GLU C C 1
ATOM 5103 O O . GLU C 1 221 ? -42.369 -24.835 3.930 1.00 48.13 201 GLU C O 1
ATOM 5109 N N . GLU C 1 222 ? -41.238 -24.588 5.818 1.00 49.90 202 GLU C N 1
ATOM 5110 C CA . GLU C 1 222 ? -41.567 -25.933 6.266 1.00 50.83 202 GLU C CA 1
ATOM 5111 C C . GLU C 1 222 ? -42.472 -25.877 7.517 1.00 51.40 202 GLU C C 1
ATOM 5112 O O . GLU C 1 222 ? -42.730 -26.899 8.165 1.00 52.28 202 GLU C O 1
ATOM 5118 N N . ASN C 1 223 ? -42.993 -24.674 7.784 1.00 51.19 203 ASN C N 1
ATOM 5119 C CA . ASN C 1 223 ? -43.901 -24.372 8.900 1.00 51.85 203 ASN C CA 1
ATOM 5120 C C . ASN C 1 223 ? -43.600 -25.194 10.120 1.00 51.95 203 ASN C C 1
ATOM 5121 O O . ASN C 1 223 ? -44.195 -26.247 10.329 1.00 52.81 203 ASN C O 1
ATOM 5123 N N . VAL C 1 224 ? -42.596 -24.745 10.865 1.00 51.46 204 VAL C N 1
ATOM 5124 C CA . VAL C 1 224 ? -42.243 -25.317 12.145 1.00 51.43 204 VAL C CA 1
ATOM 5125 C C . VAL C 1 224 ? -42.337 -24.153 13.086 1.00 51.18 204 VAL C C 1
ATOM 5126 O O . VAL C 1 224 ? -42.178 -23.006 12.671 1.00 50.59 204 VAL C O 1
ATOM 5130 N N . GLU C 1 225 ? -42.582 -24.430 14.358 1.00 51.09 205 GLU C N 1
ATOM 5131 C CA . GLU C 1 225 ? -42.651 -23.351 15.313 1.00 50.97 205 GLU C CA 1
ATOM 5132 C C . GLU C 1 225 ? -41.801 -23.747 16.484 1.00 49.37 205 GLU C C 1
ATOM 5133 O O . GLU C 1 225 ? -42.180 -24.598 17.275 1.00 49.32 205 GLU C O 1
ATOM 5139 N N . PRO C 1 226 ? -40.613 -23.163 16.556 1.00 48.13 206 PRO C N 1
ATOM 5140 C CA . PRO C 1 226 ? -39.672 -23.472 17.624 1.00 46.69 206 PRO C CA 1
ATOM 5141 C C . PRO C 1 226 ? -39.927 -22.609 18.851 1.00 44.93 206 PRO C C 1
ATOM 5142 O O . PRO C 1 226 ? -40.359 -21.472 18.729 1.00 43.21 206 PRO C O 1
ATOM 5146 N N . ILE C 1 227 ? -39.641 -23.149 20.025 1.00 43.68 207 ILE C N 1
ATOM 5147 C CA . ILE C 1 227 ? -39.483 -22.301 21.171 1.00 43.18 207 ILE C CA 1
ATOM 5148 C C . ILE C 1 227 ? -38.624 -21.132 20.715 1.00 44.48 207 ILE C C 1
ATOM 5149 O O . ILE C 1 227 ? -37.555 -21.315 20.149 1.00 45.88 207 ILE C O 1
ATOM 5154 N N . ASP C 1 228 ? -39.088 -19.924 20.936 1.00 45.65 208 ASP C N 1
ATOM 5155 C CA . ASP C 1 228 ? -38.345 -18.782 20.483 1.00 46.85 208 ASP C CA 1
ATOM 5156 C C . ASP C 1 228 ? -37.830 -18.028 21.685 1.00 47.37 208 ASP C C 1
ATOM 5157 O O . ASP C 1 228 ? -38.496 -18.006 22.695 1.00 49.10 208 ASP C O 1
ATOM 5162 N N . VAL C 1 229 ? -36.651 -17.431 21.619 1.00 47.34 209 VAL C N 1
ATOM 5163 C CA . VAL C 1 229 ? -36.172 -16.669 22.760 1.00 48.14 209 VAL C CA 1
ATOM 5164 C C . VAL C 1 229 ? -35.138 -15.665 22.339 1.00 49.57 209 VAL C C 1
ATOM 5165 O O . VAL C 1 229 ? -34.230 -15.983 21.577 1.00 51.57 209 VAL C O 1
ATOM 5169 N N . ASP C 1 230 ? -35.230 -14.456 22.850 1.00 50.59 210 ASP C N 1
ATOM 5170 C CA . ASP C 1 230 ? -34.159 -13.494 22.641 1.00 51.06 210 ASP C CA 1
ATOM 5171 C C . ASP C 1 230 ? -33.110 -13.529 23.751 1.00 51.36 210 ASP C C 1
ATOM 5172 O O . ASP C 1 230 ? -33.347 -13.982 24.889 1.00 50.21 210 ASP C O 1
ATOM 5177 N N . TYR C 1 231 ? -31.931 -13.069 23.391 1.00 52.77 211 TYR C N 1
ATOM 5178 C CA . TYR C 1 231 ? -30.776 -13.223 24.246 1.00 54.33 211 TYR C CA 1
ATOM 5179 C C . TYR C 1 231 ? -30.931 -12.462 25.549 1.00 55.14 211 TYR C C 1
ATOM 5180 O O . TYR C 1 231 ? -30.812 -13.086 26.592 1.00 55.48 211 TYR C O 1
ATOM 5189 N N . PRO C 1 232 ? -31.235 -11.145 25.509 1.00 56.24 212 PRO C N 1
ATOM 5190 C CA . PRO C 1 232 ? -31.590 -10.396 26.743 1.00 56.00 212 PRO C CA 1
ATOM 5191 C C . PRO C 1 232 ? -32.564 -11.134 27.638 1.00 55.77 212 PRO C C 1
ATOM 5192 O O . PRO C 1 232 ? -32.260 -11.271 28.813 1.00 55.66 212 PRO C O 1
ATOM 5196 N N . TYR C 1 233 ? -33.663 -11.644 27.090 1.00 56.15 213 TYR C N 1
ATOM 5197 C CA . TYR C 1 233 ? -34.627 -12.432 27.852 1.00 57.78 213 TYR C CA 1
ATOM 5198 C C . TYR C 1 233 ? -33.949 -13.596 28.495 1.00 59.05 213 TYR C C 1
ATOM 5199 O O . TYR C 1 233 ? -34.136 -13.866 29.700 1.00 60.11 213 TYR C O 1
ATOM 5208 N N . LEU C 1 234 ? -33.171 -14.306 27.676 1.00 59.64 214 LEU C N 1
ATOM 5209 C CA . LEU C 1 234 ? -32.446 -15.492 28.096 1.00 60.04 214 LEU C CA 1
ATOM 5210 C C . LEU C 1 234 ? -31.381 -15.191 29.169 1.00 60.06 214 LEU C C 1
ATOM 5211 O O . LEU C 1 234 ? -31.215 -15.947 30.106 1.00 59.51 214 LEU C O 1
ATOM 5216 N N . TRP C 1 235 ? -30.684 -14.071 29.015 1.00 60.79 215 TRP C N 1
ATOM 5217 C CA . TRP C 1 235 ? -29.496 -13.748 29.809 1.00 62.00 215 TRP C CA 1
ATOM 5218 C C . TRP C 1 235 ? -29.843 -13.229 31.195 1.00 62.79 215 TRP C C 1
ATOM 5219 O O . TRP C 1 235 ? -28.964 -13.086 32.056 1.00 62.46 215 TRP C O 1
ATOM 5221 N N . ARG C 1 236 ? -31.115 -12.886 31.377 1.00 63.76 216 ARG C N 1
ATOM 5222 C CA . ARG C 1 236 ? -31.717 -12.927 32.699 1.00 64.98 216 ARG C CA 1
ATOM 5223 C C . ARG C 1 236 ? -32.334 -14.316 32.908 1.00 65.52 216 ARG C C 1
ATOM 5224 O O . ARG C 1 236 ? -31.704 -15.167 33.551 1.00 66.68 216 ARG C O 1
ATOM 5226 N N . ASN C 1 237 ? -33.499 -14.583 32.302 1.00 65.05 217 ASN C N 1
ATOM 5227 C CA . ASN C 1 237 ? -34.361 -15.707 32.731 1.00 64.85 217 ASN C CA 1
ATOM 5228 C C . ASN C 1 237 ? -33.878 -17.176 32.463 1.00 64.18 217 ASN C C 1
ATOM 5229 O O . ASN C 1 237 ? -34.686 -18.102 32.408 1.00 63.64 217 ASN C O 1
ATOM 5234 N N . LEU C 1 238 ? -32.564 -17.381 32.350 1.00 63.91 218 LEU C N 1
ATOM 5235 C CA . LEU C 1 238 ? -31.970 -18.699 31.993 1.00 63.25 218 LEU C CA 1
ATOM 5236 C C . LEU C 1 238 ? -32.680 -19.934 32.575 1.00 62.25 218 LEU C C 1
ATOM 5237 O O . LEU C 1 238 ? -32.923 -20.906 31.855 1.00 62.01 218 LEU C O 1
ATOM 5242 N N . THR C 1 239 ? -32.992 -19.886 33.870 1.00 60.84 219 THR C N 1
ATOM 5243 C CA . THR C 1 239 ? -33.571 -21.026 34.572 1.00 59.94 219 THR C CA 1
ATOM 5244 C C . THR C 1 239 ? -34.971 -21.216 34.087 1.00 58.92 219 THR C C 1
ATOM 5245 O O . THR C 1 239 ? -35.564 -22.287 34.220 1.00 58.57 219 THR C O 1
ATOM 5249 N N . GLU C 1 240 ? -35.513 -20.152 33.539 1.00 58.20 220 GLU C N 1
ATOM 5250 C CA . GLU C 1 240 ? -36.833 -20.228 32.967 1.00 58.04 220 GLU C CA 1
ATOM 5251 C C . GLU C 1 240 ? -36.675 -21.078 31.726 1.00 56.06 220 GLU C C 1
ATOM 5252 O O . GLU C 1 240 ? -37.265 -22.171 31.608 1.00 55.80 220 GLU C O 1
ATOM 5258 N N . VAL C 1 241 ? -35.808 -20.603 30.837 1.00 54.14 221 VAL C N 1
ATOM 5259 C CA . VAL C 1 241 ? -35.698 -21.161 29.488 1.00 51.99 221 VAL C CA 1
ATOM 5260 C C . VAL C 1 241 ? -35.392 -22.657 29.574 1.00 49.99 221 VAL C C 1
ATOM 5261 O O . VAL C 1 241 ? -36.112 -23.473 28.963 1.00 48.76 221 VAL C O 1
ATOM 5265 N N . VAL C 1 242 ? -34.429 -22.999 30.449 1.00 47.97 222 VAL C N 1
ATOM 5266 C CA . VAL C 1 242 ? -33.989 -24.378 30.675 1.00 46.26 222 VAL C CA 1
ATOM 5267 C C . VAL C 1 242 ? -35.122 -25.330 31.040 1.00 45.71 222 VAL C C 1
ATOM 5268 O O . VAL C 1 242 ? -35.239 -26.437 30.477 1.00 45.07 222 VAL C O 1
ATOM 5272 N N . GLY C 1 243 ? -35.966 -24.883 31.967 1.00 45.81 223 GLY C N 1
ATOM 5273 C CA . GLY C 1 243 ? -37.138 -25.642 32.394 1.00 44.25 223 GLY C CA 1
ATOM 5274 C C . GLY C 1 243 ? -38.073 -25.957 31.233 1.00 43.35 223 GLY C C 1
ATOM 5275 O O . GLY C 1 243 ? -38.462 -27.132 31.041 1.00 43.03 223 GLY C O 1
ATOM 5276 N N . THR C 1 244 ? -38.444 -24.934 30.460 1.00 42.24 224 THR C N 1
ATOM 5277 C CA . THR C 1 244 ? -39.401 -25.165 29.372 1.00 42.28 224 THR C CA 1
ATOM 5278 C C . THR C 1 244 ? -38.874 -26.308 28.474 1.00 42.26 224 THR C C 1
ATOM 5279 O O . THR C 1 244 ? -39.611 -27.297 28.211 1.00 42.90 224 THR C O 1
ATOM 5281 N N . VAL C 1 245 ? -37.596 -26.206 28.064 1.00 40.39 225 VAL C N 1
ATOM 5282 C CA . VAL C 1 245 ? -36.982 -27.214 27.190 1.00 39.16 225 VAL C CA 1
ATOM 5283 C C . VAL C 1 245 ? -37.082 -28.575 27.849 1.00 39.18 225 VAL C C 1
ATOM 5284 O O . VAL C 1 245 ? -37.342 -29.619 27.189 1.00 39.46 225 VAL C O 1
ATOM 5288 N N . LEU C 1 246 ? -36.863 -28.557 29.153 1.00 37.63 226 LEU C N 1
ATOM 5289 C CA . LEU C 1 246 ? -36.737 -29.754 29.902 1.00 37.31 226 LEU C CA 1
ATOM 5290 C C . LEU C 1 246 ? -38.068 -30.472 29.993 1.00 37.55 226 LEU C C 1
ATOM 5291 O O . LEU C 1 246 ? -38.136 -31.696 29.778 1.00 36.27 226 LEU C O 1
ATOM 5296 N N . GLU C 1 247 ? -39.119 -29.710 30.368 1.00 37.75 227 GLU C N 1
ATOM 5297 C CA . GLU C 1 247 ? -40.498 -30.187 30.287 1.00 38.17 227 GLU C CA 1
ATOM 5298 C C . GLU C 1 247 ? -40.722 -30.710 28.876 1.00 36.91 227 GLU C C 1
ATOM 5299 O O . GLU C 1 247 ? -41.143 -31.875 28.673 1.00 36.10 227 GLU C O 1
ATOM 5305 N N . ALA C 1 248 ? -40.418 -29.834 27.910 1.00 34.99 228 ALA C N 1
ATOM 5306 C CA . ALA C 1 248 ? -40.564 -30.140 26.509 1.00 34.81 228 ALA C CA 1
ATOM 5307 C C . ALA C 1 248 ? -39.898 -31.441 26.084 1.00 35.59 228 ALA C C 1
ATOM 5308 O O . ALA C 1 248 ? -40.367 -32.043 25.133 1.00 35.68 228 ALA C O 1
ATOM 5310 N N . LEU C 1 249 ? -38.820 -31.850 26.777 1.00 34.85 229 LEU C N 1
ATOM 5311 C CA . LEU C 1 249 ? -38.172 -33.120 26.535 1.00 37.23 229 LEU C CA 1
ATOM 5312 C C . LEU C 1 249 ? -38.647 -34.242 27.451 1.00 39.12 229 LEU C C 1
ATOM 5313 O O . LEU C 1 249 ? -37.993 -35.350 27.523 1.00 39.76 229 LEU C O 1
ATOM 5318 N N . GLY C 1 250 ? -39.680 -33.937 28.232 1.00 40.19 230 GLY C N 1
ATOM 5319 C CA . GLY C 1 250 ? -40.196 -34.864 29.244 1.00 41.46 230 GLY C CA 1
ATOM 5320 C C . GLY C 1 250 ? -39.289 -35.172 30.428 1.00 41.72 230 GLY C C 1
ATOM 5321 O O . GLY C 1 250 ? -39.245 -36.312 30.926 1.00 40.87 230 GLY C O 1
ATOM 5322 N N . GLN C 1 251 ? -38.567 -34.163 30.889 1.00 42.47 231 GLN C N 1
ATOM 5323 C CA . GLN C 1 251 ? -37.651 -34.385 31.977 1.00 44.63 231 GLN C CA 1
ATOM 5324 C C . GLN C 1 251 ? -37.975 -33.421 33.113 1.00 46.22 231 GLN C C 1
ATOM 5325 O O . GLN C 1 251 ? -38.456 -32.327 32.856 1.00 47.36 231 GLN C O 1
ATOM 5331 N N . ASP C 1 252 ? -37.765 -33.818 34.367 1.00 47.75 232 ASP C N 1
ATOM 5332 C CA . ASP C 1 252 ? -38.176 -32.945 35.481 1.00 49.36 232 ASP C CA 1
ATOM 5333 C C . ASP C 1 252 ? -37.497 -31.573 35.460 1.00 49.11 232 ASP C C 1
ATOM 5334 O O . ASP C 1 252 ? -36.274 -31.453 35.510 1.00 48.37 232 ASP C O 1
ATOM 5339 N N . PRO C 1 253 ? -38.320 -30.548 35.429 1.00 49.46 233 PRO C N 1
ATOM 5340 C CA . PRO C 1 253 ? -37.867 -29.171 35.227 1.00 50.70 233 PRO C CA 1
ATOM 5341 C C . PRO C 1 253 ? -37.049 -28.606 36.350 1.00 52.37 233 PRO C C 1
ATOM 5342 O O . PRO C 1 253 ? -36.288 -27.673 36.098 1.00 53.03 233 PRO C O 1
ATOM 5346 N N . ARG C 1 254 ? -37.176 -29.142 37.562 1.00 54.30 234 ARG C N 1
ATOM 5347 C CA . ARG C 1 254 ? -36.460 -28.577 38.715 1.00 55.87 234 ARG C CA 1
ATOM 5348 C C . ARG C 1 254 ? -34.942 -28.637 38.494 1.00 56.69 234 ARG C C 1
ATOM 5349 O O . ARG C 1 254 ? -34.163 -28.131 39.310 1.00 57.10 234 ARG C O 1
ATOM 5351 N N . LEU C 1 255 ? -34.536 -29.219 37.366 1.00 57.15 235 LEU C N 1
ATOM 5352 C CA . LEU C 1 255 ? -33.141 -29.503 37.126 1.00 57.50 235 LEU C CA 1
ATOM 5353 C C . LEU C 1 255 ? -32.351 -28.300 36.601 1.00 58.47 235 LEU C C 1
ATOM 5354 O O . LEU C 1 255 ? -31.116 -28.291 36.654 1.00 58.24 235 LEU C O 1
ATOM 5359 N N . ALA C 1 256 ? -33.062 -27.261 36.182 1.00 59.93 236 ALA C N 1
ATOM 5360 C CA . ALA C 1 256 ? -32.437 -26.041 35.678 1.00 62.62 236 ALA C CA 1
ATOM 5361 C C . ALA C 1 256 ? -31.547 -25.392 36.727 1.00 65.07 236 ALA C C 1
ATOM 5362 O O . ALA C 1 256 ? -32.039 -25.062 37.793 1.00 65.57 236 ALA C O 1
ATOM 5364 N N . PRO C 1 257 ? -30.246 -25.215 36.450 1.00 68.07 237 PRO C N 1
ATOM 5365 C CA . PRO C 1 257 ? -29.350 -24.507 37.395 1.00 70.39 237 PRO C CA 1
ATOM 5366 C C . PRO C 1 257 ? -29.838 -23.067 37.694 1.00 72.67 237 PRO C C 1
ATOM 5367 O O . PRO C 1 257 ? -30.241 -22.350 36.776 1.00 72.21 237 PRO C O 1
ATOM 5371 N N . LYS C 1 258 ? -29.796 -22.668 38.970 1.00 75.53 238 LYS C N 1
ATOM 5372 C CA . LYS C 1 258 ? -30.482 -21.449 39.448 1.00 78.08 238 LYS C CA 1
ATOM 5373 C C . LYS C 1 258 ? -29.696 -20.156 39.173 1.00 79.29 238 LYS C C 1
ATOM 5374 O O . LYS C 1 258 ? -28.467 -20.213 39.054 1.00 79.89 238 LYS C O 1
ATOM 5380 N N . PRO C 1 259 ? -30.387 -18.998 39.098 1.00 80.51 239 PRO C N 1
ATOM 5381 C CA . PRO C 1 259 ? -29.737 -17.707 38.747 1.00 81.12 239 PRO C CA 1
ATOM 5382 C C . PRO C 1 259 ? -28.706 -17.219 39.781 1.00 81.55 239 PRO C C 1
ATOM 5383 O O . PRO C 1 259 ? -27.660 -16.697 39.379 1.00 81.93 239 PRO C O 1
ATOM 5387 N N . ASP C 1 270 ? -18.573 -2.372 26.251 1.00 63.22 250 ASP C N 1
ATOM 5388 C CA . ASP C 1 270 ? -17.631 -2.600 25.149 1.00 63.53 250 ASP C CA 1
ATOM 5389 C C . ASP C 1 270 ? -17.392 -1.394 24.227 1.00 63.16 250 ASP C C 1
ATOM 5390 O O . ASP C 1 270 ? -18.270 -0.987 23.452 1.00 63.15 250 ASP C O 1
ATOM 5395 N N . GLU C 1 271 ? -16.168 -0.884 24.278 1.00 62.93 251 GLU C N 1
ATOM 5396 C CA . GLU C 1 271 ? -15.764 0.299 23.538 1.00 63.02 251 GLU C CA 1
ATOM 5397 C C . GLU C 1 271 ? -16.004 0.235 22.020 1.00 61.96 251 GLU C C 1
ATOM 5398 O O . GLU C 1 271 ? -16.295 1.263 21.420 1.00 61.82 251 GLU C O 1
ATOM 5404 N N . TRP C 1 272 ? -15.883 -0.955 21.413 1.00 60.98 252 TRP C N 1
ATOM 5405 C CA . TRP C 1 272 ? -16.097 -1.126 19.954 1.00 59.98 252 TRP C CA 1
ATOM 5406 C C . TRP C 1 272 ? -17.580 -1.065 19.588 1.00 59.26 252 TRP C C 1
ATOM 5407 O O . TRP C 1 272 ? -17.942 -0.573 18.524 1.00 58.98 252 TRP C O 1
ATOM 5418 N N . VAL C 1 273 ? -18.435 -1.590 20.455 1.00 58.44 253 VAL C N 1
ATOM 5419 C CA . VAL C 1 273 ? -19.838 -1.595 20.156 1.00 58.32 253 VAL C CA 1
ATOM 5420 C C . VAL C 1 273 ? -20.246 -0.148 19.932 1.00 58.39 253 VAL C C 1
ATOM 5421 O O . VAL C 1 273 ? -20.861 0.181 18.921 1.00 58.47 253 VAL C O 1
ATOM 5425 N N . GLU C 1 274 ? -19.855 0.723 20.859 1.00 58.37 254 GLU C N 1
ATOM 5426 C CA . GLU C 1 274 ? -20.058 2.162 20.700 1.00 57.93 254 GLU C CA 1
ATOM 5427 C C . GLU C 1 274 ? -19.322 2.672 19.436 1.00 57.41 254 GLU C C 1
ATOM 5428 O O . GLU C 1 274 ? -19.957 3.161 18.493 1.00 57.90 254 GLU C O 1
ATOM 5430 N N . ARG C 1 275 ? -18.000 2.506 19.398 1.00 55.86 255 ARG C N 1
ATOM 5431 C CA . ARG C 1 275 ? -17.187 3.032 18.303 1.00 54.70 255 ARG C CA 1
ATOM 5432 C C . ARG C 1 275 ? -17.723 2.713 16.901 1.00 53.97 255 ARG C C 1
ATOM 5433 O O . ARG C 1 275 ? -17.272 3.301 15.925 1.00 54.26 255 ARG C O 1
ATOM 5435 N N . TYR C 1 276 ? -18.683 1.796 16.799 1.00 52.84 256 TYR C N 1
ATOM 5436 C CA . TYR C 1 276 ? -19.251 1.454 15.500 1.00 51.88 256 TYR C CA 1
ATOM 5437 C C . TYR C 1 276 ? -20.537 2.203 15.347 1.00 51.22 256 TYR C C 1
ATOM 5438 O O . TYR C 1 276 ? -20.857 2.654 14.267 1.00 51.43 256 TYR C O 1
ATOM 5447 N N . ARG C 1 277 ? -21.288 2.328 16.422 1.00 50.63 257 ARG C N 1
ATOM 5448 C CA . ARG C 1 277 ? -22.519 3.105 16.369 1.00 50.63 257 ARG C CA 1
ATOM 5449 C C . ARG C 1 277 ? -22.228 4.475 15.795 1.00 50.97 257 ARG C C 1
ATOM 5450 O O . ARG C 1 277 ? -22.875 4.908 14.848 1.00 50.85 257 ARG C O 1
ATOM 5458 N N . ARG C 1 278 ? -21.197 5.119 16.329 1.00 52.03 258 ARG C N 1
ATOM 5459 C CA . ARG C 1 278 ? -20.764 6.410 15.833 1.00 52.78 258 ARG C CA 1
ATOM 5460 C C . ARG C 1 278 ? -20.408 6.283 14.336 1.00 53.15 258 ARG C C 1
ATOM 5461 O O . ARG C 1 278 ? -20.930 7.038 13.525 1.00 53.44 258 ARG C O 1
ATOM 5463 N N . ASP C 1 279 ? -19.599 5.284 13.972 1.00 53.76 259 ASP C N 1
ATOM 5464 C CA . ASP C 1 279 ? -19.235 5.036 12.561 1.00 54.41 259 ASP C CA 1
ATOM 5465 C C . ASP C 1 279 ? -20.414 4.747 11.606 1.00 54.80 259 ASP C C 1
ATOM 5466 O O . ASP C 1 279 ? -20.394 5.142 10.430 1.00 54.35 259 ASP C O 1
ATOM 5471 N N . ALA C 1 280 ? -21.412 4.031 12.119 1.00 55.54 260 ALA C N 1
ATOM 5472 C CA . ALA C 1 280 ? -22.598 3.675 11.372 1.00 56.24 260 ALA C CA 1
ATOM 5473 C C . ALA C 1 280 ? -23.288 4.938 10.961 1.00 57.21 260 ALA C C 1
ATOM 5474 O O . ALA C 1 280 ? -23.617 5.117 9.787 1.00 57.31 260 ALA C O 1
ATOM 5476 N N . GLN C 1 281 ? -23.508 5.823 11.937 1.00 58.59 261 GLN C N 1
ATOM 5477 C CA . GLN C 1 281 ? -24.155 7.103 11.679 1.00 59.95 261 GLN C CA 1
ATOM 5478 C C . GLN C 1 281 ? -23.427 7.847 10.571 1.00 60.30 261 GLN C C 1
ATOM 5479 O O . GLN C 1 281 ? -24.003 8.115 9.497 1.00 61.16 261 GLN C O 1
ATOM 5485 N N . ARG C 1 282 ? -22.143 8.108 10.799 1.00 59.75 262 ARG C N 1
ATOM 5486 C CA . ARG C 1 282 ? -21.349 8.900 9.879 1.00 59.40 262 ARG C CA 1
ATOM 5487 C C . ARG C 1 282 ? -21.397 8.403 8.441 1.00 58.91 262 ARG C C 1
ATOM 5488 O O . ARG C 1 282 ? -21.508 9.209 7.530 1.00 59.02 262 ARG C O 1
ATOM 5496 N N . ASP C 1 283 ? -21.336 7.081 8.239 1.00 58.41 263 ASP C N 1
ATOM 5497 C CA . ASP C 1 283 ? -21.068 6.509 6.895 1.00 57.26 263 ASP C CA 1
ATOM 5498 C C . ASP C 1 283 ? -22.155 5.587 6.298 1.00 56.25 263 ASP C C 1
ATOM 5499 O O . ASP C 1 283 ? -21.946 4.985 5.245 1.00 55.73 263 ASP C O 1
ATOM 5504 N N . GLY C 1 284 ? -23.317 5.520 6.952 1.00 55.35 264 GLY C N 1
ATOM 5505 C CA . GLY C 1 284 ? -24.438 4.722 6.472 1.00 53.48 264 GLY C CA 1
ATOM 5506 C C . GLY C 1 284 ? -24.097 3.238 6.410 1.00 52.45 264 GLY C C 1
ATOM 5507 O O . GLY C 1 284 ? -24.485 2.526 5.464 1.00 52.62 264 GLY C O 1
ATOM 5508 N N . LEU C 1 285 ? -23.363 2.771 7.418 1.00 50.46 265 LEU C N 1
ATOM 5509 C CA . LEU C 1 285 ? -23.001 1.362 7.534 1.00 48.72 265 LEU C CA 1
ATOM 5510 C C . LEU C 1 285 ? -24.162 0.501 8.082 1.00 46.77 265 LEU C C 1
ATOM 5511 O O . LEU C 1 285 ? -25.071 1.018 8.741 1.00 46.87 265 LEU C O 1
ATOM 5516 N N . PRO C 1 286 ? -24.153 -0.791 7.774 1.00 44.54 266 PRO C N 1
ATOM 5517 C CA . PRO C 1 286 ? -25.205 -1.698 8.206 1.00 43.09 266 PRO C CA 1
ATOM 5518 C C . PRO C 1 286 ? -25.464 -1.808 9.716 1.00 41.70 266 PRO C C 1
ATOM 5519 O O . PRO C 1 286 ? -24.575 -1.709 10.568 1.00 40.95 266 PRO C O 1
ATOM 5523 N N . LEU C 1 287 ? -26.729 -2.006 10.017 1.00 40.09 267 LEU C N 1
ATOM 5524 C CA . LEU C 1 287 ? -27.171 -2.419 11.322 1.00 40.42 267 LEU C CA 1
ATOM 5525 C C . LEU C 1 287 ? -28.306 -3.393 11.031 1.00 40.20 267 LEU C C 1
ATOM 5526 O O . LEU C 1 287 ? -28.608 -3.649 9.838 1.00 39.99 267 LEU C O 1
ATOM 5531 N N . ASP D 1 23 ? 7.079 -24.039 25.396 1.00 54.98 3 ASP D N 1
ATOM 5532 C CA . ASP D 1 23 ? 6.883 -25.390 24.788 1.00 55.22 3 ASP D CA 1
ATOM 5533 C C . ASP D 1 23 ? 5.441 -25.893 24.993 1.00 54.80 3 ASP D C 1
ATOM 5534 O O . ASP D 1 23 ? 5.179 -27.112 24.937 1.00 55.11 3 ASP D O 1
ATOM 5536 N N . HIS D 1 24 ? 4.515 -24.948 25.194 1.00 53.87 4 HIS D N 1
ATOM 5537 C CA . HIS D 1 24 ? 3.097 -25.266 25.437 1.00 53.09 4 HIS D CA 1
ATOM 5538 C C . HIS D 1 24 ? 2.652 -26.604 24.749 1.00 52.03 4 HIS D C 1
ATOM 5539 O O . HIS D 1 24 ? 2.662 -26.707 23.511 1.00 52.76 4 HIS D O 1
ATOM 5541 N N . PRO D 1 25 ? 2.342 -27.642 25.542 1.00 50.10 5 PRO D N 1
ATOM 5542 C CA . PRO D 1 25 ? 1.595 -28.794 25.016 1.00 47.87 5 PRO D CA 1
ATOM 5543 C C . PRO D 1 25 ? 0.191 -28.342 24.576 1.00 45.31 5 PRO D C 1
ATOM 5544 O O . PRO D 1 25 ? -0.269 -27.277 24.990 1.00 45.20 5 PRO D O 1
ATOM 5548 N N . THR D 1 26 ? -0.451 -29.099 23.700 1.00 42.53 6 THR D N 1
ATOM 5549 C CA . THR D 1 26 ? -1.652 -28.602 23.044 1.00 40.23 6 THR D CA 1
ATOM 5550 C C . THR D 1 26 ? -2.843 -29.472 23.386 1.00 39.25 6 THR D C 1
ATOM 5551 O O . THR D 1 26 ? -3.840 -29.465 22.662 1.00 39.56 6 THR D O 1
ATOM 5555 N N . ALA D 1 27 ? -2.738 -30.240 24.470 1.00 36.99 7 ALA D N 1
ATOM 5556 C CA . ALA D 1 27 ? -3.823 -31.124 24.858 1.00 34.48 7 ALA D CA 1
ATOM 5557 C C . ALA D 1 27 ? -3.795 -31.363 26.333 1.00 33.33 7 ALA D C 1
ATOM 5558 O O . ALA D 1 27 ? -2.708 -31.261 26.959 1.00 33.35 7 ALA D O 1
ATOM 5560 N N . TYR D 1 28 ? -4.966 -31.672 26.915 1.00 30.87 8 TYR D N 1
ATOM 5561 C CA . TYR D 1 28 ? -4.990 -32.317 28.261 1.00 28.99 8 TYR D CA 1
ATOM 5562 C C . TYR D 1 28 ? -5.927 -33.509 28.418 1.00 28.16 8 TYR D C 1
ATOM 5563 O O . TYR D 1 28 ? -6.903 -33.621 27.714 1.00 29.65 8 TYR D O 1
ATOM 5572 N N . LEU D 1 29 ? -5.632 -34.397 29.349 1.00 26.78 9 LEU D N 1
ATOM 5573 C CA . LEU D 1 29 ? -6.503 -35.534 29.614 1.00 25.58 9 LEU D CA 1
ATOM 5574 C C . LEU D 1 29 ? -6.761 -35.625 31.110 1.00 26.15 9 LEU D C 1
ATOM 5575 O O . LEU D 1 29 ? -5.822 -35.811 31.905 1.00 26.33 9 LEU D O 1
ATOM 5580 N N . VAL D 1 30 ? -8.008 -35.527 31.540 1.00 25.92 10 VAL D N 1
ATOM 5581 C CA . VAL D 1 30 ? -8.230 -35.770 32.958 1.00 26.05 10 VAL D CA 1
ATOM 5582 C C . VAL D 1 30 ? -8.391 -37.276 33.246 1.00 26.14 10 VAL D C 1
ATOM 5583 O O . VAL D 1 30 ? -9.276 -37.919 32.674 1.00 27.52 10 VAL D O 1
ATOM 5587 N N . LEU D 1 31 ? -7.508 -37.857 34.055 1.00 24.54 11 LEU D N 1
ATOM 5588 C CA . LEU D 1 31 ? -7.615 -39.270 34.394 1.00 24.57 11 LEU D CA 1
ATOM 5589 C C . LEU D 1 31 ? -8.357 -39.452 35.711 1.00 26.10 11 LEU D C 1
ATOM 5590 O O . LEU D 1 31 ? -7.915 -38.971 36.752 1.00 27.71 11 LEU D O 1
ATOM 5595 N N . ALA D 1 32 ? -9.437 -40.201 35.723 1.00 26.20 12 ALA D N 1
ATOM 5596 C CA . ALA D 1 32 ? -10.211 -40.291 36.951 1.00 26.65 12 ALA D CA 1
ATOM 5597 C C . ALA D 1 32 ? -11.071 -41.523 36.963 1.00 26.93 12 ALA D C 1
ATOM 5598 O O . ALA D 1 32 ? -10.723 -42.533 36.323 1.00 26.72 12 ALA D O 1
ATOM 5600 N N . SER D 1 33 ? -12.169 -41.444 37.725 1.00 26.86 13 SER D N 1
ATOM 5601 C CA . SER D 1 33 ? -13.168 -42.498 37.793 1.00 26.78 13 SER D CA 1
ATOM 5602 C C . SER D 1 33 ? -14.503 -41.810 37.940 1.00 26.13 13 SER D C 1
ATOM 5603 O O . SER D 1 33 ? -14.549 -40.589 38.021 1.00 26.11 13 SER D O 1
ATOM 5606 N N . GLN D 1 34 ? -15.588 -42.572 37.905 1.00 25.99 14 GLN D N 1
ATOM 5607 C CA . GLN D 1 34 ? -16.941 -41.983 37.775 1.00 25.96 14 GLN D CA 1
ATOM 5608 C C . GLN D 1 34 ? -17.390 -41.207 39.034 1.00 25.87 14 GLN D C 1
ATOM 5609 O O . GLN D 1 34 ? -17.217 -41.682 40.159 1.00 25.27 14 GLN D O 1
ATOM 5615 N N . ARG D 1 35 ? -17.939 -40.019 38.814 1.00 26.46 15 ARG D N 1
ATOM 5616 C CA . ARG D 1 35 ? -18.497 -39.139 39.866 1.00 28.28 15 ARG D CA 1
ATOM 5617 C C . ARG D 1 35 ? -17.412 -38.717 40.880 1.00 29.75 15 ARG D C 1
ATOM 5618 O O . ARG D 1 35 ? -17.606 -38.752 42.105 1.00 30.51 15 ARG D O 1
ATOM 5626 N N . SER D 1 36 ? -16.249 -38.335 40.348 1.00 30.19 16 SER D N 1
ATOM 5627 C CA . SER D 1 36 ? -15.092 -38.084 41.162 1.00 30.34 16 SER D CA 1
ATOM 5628 C C . SER D 1 36 ? -14.707 -36.629 41.231 1.00 30.78 16 SER D C 1
ATOM 5629 O O . SER D 1 36 ? -13.804 -36.281 41.988 1.00 32.30 16 SER D O 1
ATOM 5632 N N . GLY D 1 37 ? -15.329 -35.779 40.438 1.00 30.36 17 GLY D N 1
ATOM 5633 C CA . GLY D 1 37 ? -14.887 -34.403 40.346 1.00 31.75 17 GLY D CA 1
ATOM 5634 C C . GLY D 1 37 ? -14.448 -34.110 38.927 1.00 33.70 17 GLY D C 1
ATOM 5635 O O . GLY D 1 37 ? -14.638 -33.024 38.408 1.00 34.99 17 GLY D O 1
ATOM 5636 N N . SER D 1 38 ? -13.900 -35.091 38.253 1.00 34.16 18 SER D N 1
ATOM 5637 C CA . SER D 1 38 ? -13.385 -34.840 36.931 1.00 35.73 18 SER D CA 1
ATOM 5638 C C . SER D 1 38 ? -14.360 -34.041 36.082 1.00 35.65 18 SER D C 1
ATOM 5639 O O . SER D 1 38 ? -13.952 -33.175 35.317 1.00 36.70 18 SER D O 1
ATOM 5642 N N . THR D 1 39 ? -15.649 -34.334 36.150 1.00 35.34 19 THR D N 1
ATOM 5643 C CA . THR D 1 39 ? -16.520 -33.627 35.207 1.00 34.10 19 THR D CA 1
ATOM 5644 C C . THR D 1 39 ? -16.775 -32.178 35.631 1.00 33.41 19 THR D C 1
ATOM 5645 O O . THR D 1 39 ? -17.245 -31.364 34.862 1.00 34.40 19 THR D O 1
ATOM 5649 N N . LEU D 1 40 ? -16.403 -31.860 36.855 1.00 33.18 20 LEU D N 1
ATOM 5650 C CA . LEU D 1 40 ? -16.586 -30.530 37.406 1.00 32.27 20 LEU D CA 1
ATOM 5651 C C . LEU D 1 40 ? -15.427 -29.686 36.946 1.00 31.95 20 LEU D C 1
ATOM 5652 O O . LEU D 1 40 ? -15.600 -28.541 36.546 1.00 31.88 20 LEU D O 1
ATOM 5657 N N . LEU D 1 41 ? -14.239 -30.281 36.957 1.00 32.20 21 LEU D N 1
ATOM 5658 C CA . LEU D 1 41 ? -13.042 -29.632 36.443 1.00 32.28 21 LEU D CA 1
ATOM 5659 C C . LEU D 1 41 ? -13.209 -29.370 34.986 1.00 32.58 21 LEU D C 1
ATOM 5660 O O . LEU D 1 41 ? -12.915 -28.285 34.493 1.00 33.18 21 LEU D O 1
ATOM 5665 N N . VAL D 1 42 ? -13.677 -30.389 34.290 1.00 32.71 22 VAL D N 1
ATOM 5666 C CA . VAL D 1 42 ? -13.714 -30.386 32.839 1.00 32.47 22 VAL D CA 1
ATOM 5667 C C . VAL D 1 42 ? -14.691 -29.301 32.379 1.00 32.39 22 VAL D C 1
ATOM 5668 O O . VAL D 1 42 ? -14.314 -28.404 31.625 1.00 33.01 22 VAL D O 1
ATOM 5672 N N . GLU D 1 43 ? -15.907 -29.299 32.909 1.00 32.34 23 GLU D N 1
ATOM 5673 C CA . GLU D 1 43 ? -16.881 -28.294 32.451 1.00 32.28 23 GLU D CA 1
ATOM 5674 C C . GLU D 1 43 ? -16.426 -26.868 32.671 1.00 31.91 23 GLU D C 1
ATOM 5675 O O . GLU D 1 43 ? -16.761 -25.992 31.900 1.00 32.52 23 GLU D O 1
ATOM 5681 N N . SER D 1 44 ? -15.620 -26.633 33.690 1.00 32.48 24 SER D N 1
ATOM 5682 C CA . SER D 1 44 ? -15.126 -25.288 33.889 1.00 32.98 24 SER D CA 1
ATOM 5683 C C . SER D 1 44 ? -14.158 -24.953 32.800 1.00 32.99 24 SER D C 1
ATOM 5684 O O . SER D 1 44 ? -14.245 -23.877 32.223 1.00 34.27 24 SER D O 1
ATOM 5687 N N . LEU D 1 45 ? -13.270 -25.892 32.484 1.00 32.06 25 LEU D N 1
ATOM 5688 C CA . LEU D 1 45 ? -12.300 -25.687 31.449 1.00 32.21 25 LEU D CA 1
ATOM 5689 C C . LEU D 1 45 ? -13.014 -25.366 30.147 1.00 33.16 25 LEU D C 1
ATOM 5690 O O . LEU D 1 45 ? -12.693 -24.379 29.480 1.00 34.27 25 LEU D O 1
ATOM 5695 N N . ARG D 1 46 ? -14.035 -26.143 29.808 1.00 33.56 26 ARG D N 1
ATOM 5696 C CA . ARG D 1 46 ? -14.751 -25.916 28.553 1.00 33.40 26 ARG D CA 1
ATOM 5697 C C . ARG D 1 46 ? -15.209 -24.471 28.470 1.00 33.95 26 ARG D C 1
ATOM 5698 O O . ARG D 1 46 ? -15.234 -23.854 27.385 1.00 34.45 26 ARG D O 1
ATOM 5706 N N . ALA D 1 47 ? -15.559 -23.920 29.620 1.00 33.85 27 ALA D N 1
ATOM 5707 C CA . ALA D 1 47 ? -16.186 -22.610 29.651 1.00 33.59 27 ALA D CA 1
ATOM 5708 C C . ALA D 1 47 ? -15.248 -21.542 29.144 1.00 33.11 27 ALA D C 1
ATOM 5709 O O . ALA D 1 47 ? -15.681 -20.525 28.680 1.00 32.10 27 ALA D O 1
ATOM 5711 N N . THR D 1 48 ? -13.951 -21.793 29.222 1.00 34.18 28 THR D N 1
ATOM 5712 C CA . THR D 1 48 ? -12.992 -20.761 28.882 1.00 35.80 28 THR D CA 1
ATOM 5713 C C . THR D 1 48 ? -12.852 -20.616 27.395 1.00 36.59 28 THR D C 1
ATOM 5714 O O . THR D 1 48 ? -12.228 -19.666 26.924 1.00 37.85 28 THR D O 1
ATOM 5718 N N . GLY D 1 49 ? -13.371 -21.590 26.647 1.00 36.92 29 GLY D N 1
ATOM 5719 C CA . GLY D 1 49 ? -13.333 -21.545 25.190 1.00 35.68 29 GLY D CA 1
ATOM 5720 C C . GLY D 1 49 ? -11.914 -21.619 24.623 1.00 35.12 29 GLY D C 1
ATOM 5721 O O . GLY D 1 49 ? -11.655 -21.243 23.464 1.00 35.69 29 GLY D O 1
ATOM 5722 N N . VAL D 1 50 ? -10.992 -22.117 25.421 1.00 33.34 30 VAL D N 1
ATOM 5723 C CA . VAL D 1 50 ? -9.630 -21.978 25.069 1.00 32.64 30 VAL D CA 1
ATOM 5724 C C . VAL D 1 50 ? -8.959 -23.293 25.360 1.00 31.58 30 VAL D C 1
ATOM 5725 O O . VAL D 1 50 ? -7.779 -23.482 25.080 1.00 32.62 30 VAL D O 1
ATOM 5729 N N . ALA D 1 51 ? -9.762 -24.232 25.855 1.00 29.56 31 ALA D N 1
ATOM 5730 C CA . ALA D 1 51 ? -9.300 -25.510 26.378 1.00 27.09 31 ALA D CA 1
ATOM 5731 C C . ALA D 1 51 ? -10.229 -26.654 25.930 1.00 25.79 31 ALA D C 1
ATOM 5732 O O . ALA D 1 51 ? -10.708 -27.466 26.723 1.00 24.56 31 ALA D O 1
ATOM 5734 N N . GLY D 1 52 ? -10.511 -26.693 24.651 1.00 24.65 32 GLY D N 1
ATOM 5735 C CA . GLY D 1 52 ? -11.159 -27.856 24.083 1.00 24.57 32 GLY D CA 1
ATOM 5736 C C . GLY D 1 52 ? -12.623 -28.028 24.427 1.00 23.94 32 GLY D C 1
ATOM 5737 O O . GLY D 1 52 ? -13.255 -27.128 24.922 1.00 23.01 32 GLY D O 1
ATOM 5738 N N . GLU D 1 53 ? -13.138 -29.201 24.085 1.00 24.23 33 GLU D N 1
ATOM 5739 C CA . GLU D 1 53 ? -14.493 -29.629 24.345 1.00 25.12 33 GLU D CA 1
ATOM 5740 C C . GLU D 1 53 ? -14.349 -31.048 24.853 1.00 25.21 33 GLU D C 1
ATOM 5741 O O . GLU D 1 53 ? -14.442 -31.979 24.081 1.00 25.71 33 GLU D O 1
ATOM 5747 N N . PRO D 1 54 ? -14.045 -31.208 26.126 1.00 25.67 34 PRO D N 1
ATOM 5748 C CA . PRO D 1 54 ? -13.641 -32.501 26.704 1.00 26.91 34 PRO D CA 1
ATOM 5749 C C . PRO D 1 54 ? -14.819 -33.423 26.825 1.00 27.42 34 PRO D C 1
ATOM 5750 O O . PRO D 1 54 ? -15.808 -32.985 27.315 1.00 30.32 34 PRO D O 1
ATOM 5754 N N . GLN D 1 55 ? -14.750 -34.652 26.373 1.00 26.26 35 GLN D N 1
ATOM 5755 C CA . GLN D 1 55 ? -15.914 -35.505 26.438 1.00 25.44 35 GLN D CA 1
ATOM 5756 C C . GLN D 1 55 ? -15.340 -36.729 26.990 1.00 24.70 35 GLN D C 1
ATOM 5757 O O . GLN D 1 55 ? -14.122 -36.872 26.960 1.00 25.02 35 GLN D O 1
ATOM 5763 N N . GLU D 1 56 ? -16.163 -37.636 27.500 1.00 23.72 36 GLU D N 1
ATOM 5764 C CA . GLU D 1 56 ? -15.628 -38.959 27.765 1.00 23.04 36 GLU D CA 1
ATOM 5765 C C . GLU D 1 56 ? -15.578 -39.670 26.415 1.00 22.27 36 GLU D C 1
ATOM 5766 O O . GLU D 1 56 ? -16.421 -40.512 26.141 1.00 22.50 36 GLU D O 1
ATOM 5772 N N . PHE D 1 57 ? -14.614 -39.294 25.564 1.00 20.30 37 PHE D N 1
ATOM 5773 C CA . PHE D 1 57 ? -14.574 -39.813 24.221 1.00 19.79 37 PHE D CA 1
ATOM 5774 C C . PHE D 1 57 ? -14.457 -41.317 24.200 1.00 20.32 37 PHE D C 1
ATOM 5775 O O . PHE D 1 57 ? -14.895 -41.951 23.240 1.00 21.92 37 PHE D O 1
ATOM 5783 N N . PHE D 1 58 ? -13.912 -41.901 25.248 1.00 19.39 38 PHE D N 1
ATOM 5784 C CA . PHE D 1 58 ? -13.538 -43.310 25.206 1.00 20.59 38 PHE D CA 1
ATOM 5785 C C . PHE D 1 58 ? -14.507 -44.237 25.901 1.00 21.63 38 PHE D C 1
ATOM 5786 O O . PHE D 1 58 ? -14.166 -45.335 26.216 1.00 22.65 38 PHE D O 1
ATOM 5794 N N . GLN D 1 59 ? -15.710 -43.787 26.180 1.00 23.00 39 GLN D N 1
ATOM 5795 C CA . GLN D 1 59 ? -16.589 -44.587 27.041 1.00 23.94 39 GLN D CA 1
ATOM 5796 C C . GLN D 1 59 ? -17.494 -45.551 26.290 1.00 24.60 39 GLN D C 1
ATOM 5797 O O . GLN D 1 59 ? -18.150 -46.393 26.896 1.00 25.36 39 GLN D O 1
ATOM 5803 N N . TYR D 1 60 ? -17.600 -45.378 24.988 1.00 25.26 40 TYR D N 1
ATOM 5804 C CA . TYR D 1 60 ? -18.621 -46.079 24.241 1.00 25.13 40 TYR D CA 1
ATOM 5805 C C . TYR D 1 60 ? -18.189 -47.516 23.941 1.00 25.46 40 TYR D C 1
ATOM 5806 O O . TYR D 1 60 ? -17.065 -47.754 23.539 1.00 27.33 40 TYR D O 1
ATOM 5815 N N . LEU D 1 61 ? -19.041 -48.473 24.267 1.00 25.08 41 LEU D N 1
ATOM 5816 C CA . LEU D 1 61 ? -18.690 -49.875 24.138 1.00 25.75 41 LEU D CA 1
ATOM 5817 C C . LEU D 1 61 ? -18.933 -50.262 22.691 1.00 27.00 41 LEU D C 1
ATOM 5818 O O . LEU D 1 61 ? -19.916 -49.812 22.100 1.00 27.10 41 LEU D O 1
ATOM 5823 N N . PRO D 1 62 ? -18.128 -51.137 22.130 1.00 27.51 42 PRO D N 1
ATOM 5824 C CA . PRO D 1 62 ? -18.234 -51.440 20.708 1.00 29.24 42 PRO D CA 1
ATOM 5825 C C . PRO D 1 62 ? -19.509 -52.164 20.293 1.00 31.05 42 PRO D C 1
ATOM 5826 O O . PRO D 1 62 ? -19.970 -51.926 19.160 1.00 32.65 42 PRO D O 1
ATOM 5830 N N . ASN D 1 63 ? -20.104 -52.995 21.137 1.00 32.40 43 ASN D N 1
ATOM 5831 C CA . ASN D 1 63 ? -21.338 -53.690 20.719 1.00 34.63 43 ASN D CA 1
ATOM 5832 C C . ASN D 1 63 ? -22.588 -52.851 20.710 1.00 34.91 43 ASN D C 1
ATOM 5833 O O . ASN D 1 63 ? -23.594 -53.201 20.076 1.00 36.40 43 ASN D O 1
ATOM 5838 N N . THR D 1 64 ? -22.502 -51.701 21.344 1.00 33.76 44 THR D N 1
ATOM 5839 C CA . THR D 1 64 ? -23.646 -50.981 21.751 1.00 31.69 44 THR D CA 1
ATOM 5840 C C . THR D 1 64 ? -23.670 -49.622 21.113 1.00 31.34 44 THR D C 1
ATOM 5841 O O . THR D 1 64 ? -24.758 -49.073 20.839 1.00 31.98 44 THR D O 1
ATOM 5845 N N . SER D 1 65 ? -22.485 -49.070 20.869 1.00 30.25 45 SER D N 1
ATOM 5846 C CA . SER D 1 65 ? -22.331 -47.638 20.620 1.00 30.89 45 SER D CA 1
ATOM 5847 C C . SER D 1 65 ? -22.958 -46.774 21.690 1.00 30.29 45 SER D C 1
ATOM 5848 O O . SER D 1 65 ? -23.433 -45.687 21.401 1.00 30.37 45 SER D O 1
ATOM 5851 N N . MET D 1 66 ? -22.941 -47.260 22.926 1.00 30.21 46 MET D N 1
ATOM 5852 C CA . MET D 1 66 ? -23.460 -46.542 24.078 1.00 29.37 46 MET D CA 1
ATOM 5853 C C . MET D 1 66 ? -22.457 -46.662 25.180 1.00 29.08 46 MET D C 1
ATOM 5854 O O . MET D 1 66 ? -21.513 -47.426 25.075 1.00 29.89 46 MET D O 1
ATOM 5859 N N . SER D 1 67 ? -22.641 -45.889 26.238 1.00 28.62 47 SER D N 1
ATOM 5860 C CA . SER D 1 67 ? -21.868 -46.051 27.440 1.00 28.38 47 SER D CA 1
ATOM 5861 C C . SER D 1 67 ? -22.376 -47.299 28.180 1.00 27.99 47 SER D C 1
ATOM 5862 O O . SER D 1 67 ? -23.360 -47.890 27.781 1.00 28.54 47 SER D O 1
ATOM 5865 N N . PRO D 1 68 ? -21.695 -47.739 29.223 1.00 27.32 48 PRO D N 1
ATOM 5866 C CA . PRO D 1 68 ? -22.123 -48.938 29.926 1.00 27.00 48 PRO D CA 1
ATOM 5867 C C . PRO D 1 68 ? -23.454 -48.695 30.581 1.00 29.05 48 PRO D C 1
ATOM 5868 O O . PRO D 1 68 ? -23.716 -47.571 31.073 1.00 30.26 48 PRO D O 1
ATOM 5872 N N . GLN D 1 69 ? -24.316 -49.704 30.613 1.00 29.59 49 GLN D N 1
ATOM 5873 C CA . GLN D 1 69 ? -25.620 -49.466 31.252 1.00 30.13 49 GLN D CA 1
ATOM 5874 C C . GLN D 1 69 ? -25.684 -50.171 32.568 1.00 30.25 49 GLN D C 1
ATOM 5875 O O . GLN D 1 69 ? -24.854 -51.069 32.843 1.00 28.51 49 GLN D O 1
ATOM 5881 N N . PRO D 1 70 ? -26.655 -49.764 33.384 1.00 29.76 50 PRO D N 1
ATOM 5882 C CA . PRO D 1 70 ? -26.865 -50.370 34.680 1.00 29.97 50 PRO D CA 1
ATOM 5883 C C . PRO D 1 70 ? -26.558 -51.854 34.668 1.00 30.89 50 PRO D C 1
ATOM 5884 O O . PRO D 1 70 ? -25.573 -52.206 35.295 1.00 31.68 50 PRO D O 1
ATOM 5888 N N . ARG D 1 71 ? -27.278 -52.712 33.955 1.00 31.76 51 ARG D N 1
ATOM 5889 C CA . ARG D 1 71 ? -26.945 -54.156 34.061 1.00 33.28 51 ARG D CA 1
ATOM 5890 C C . ARG D 1 71 ? -25.578 -54.573 33.610 1.00 33.90 51 ARG D C 1
ATOM 5891 O O . ARG D 1 71 ? -25.149 -55.719 33.874 1.00 35.21 51 ARG D O 1
ATOM 5899 N N . GLU D 1 72 ? -24.881 -53.685 32.907 1.00 33.91 52 GLU D N 1
ATOM 5900 C CA . GLU D 1 72 ? -23.514 -53.980 32.471 1.00 32.72 52 GLU D CA 1
ATOM 5901 C C . GLU D 1 72 ? -22.562 -53.778 33.648 1.00 32.88 52 GLU D C 1
ATOM 5902 O O . GLU D 1 72 ? -21.698 -54.577 33.889 1.00 32.92 52 GLU D O 1
ATOM 5908 N N . TRP D 1 73 ? 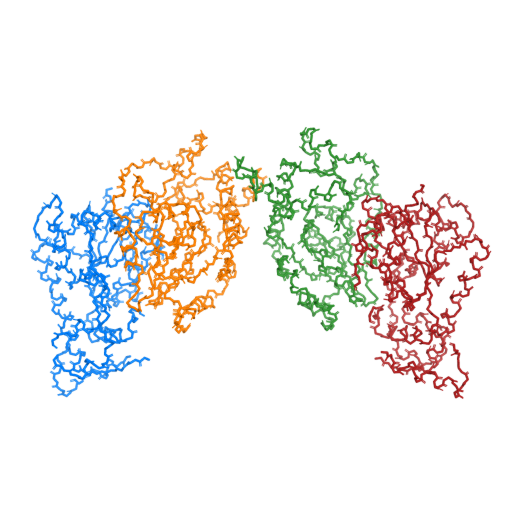-22.722 -52.688 34.366 1.00 33.59 53 TRP D N 1
ATOM 5909 C CA . TRP D 1 73 ? -21.996 -52.480 35.574 1.00 35.36 53 TRP D CA 1
ATOM 5910 C C . TRP D 1 73 ? -22.142 -53.647 36.569 1.00 37.51 53 TRP D C 1
ATOM 5911 O O . TRP D 1 73 ? -21.251 -53.908 37.387 1.00 38.43 53 TRP D O 1
ATOM 5922 N N . PHE D 1 74 ? -23.250 -54.355 36.515 1.00 39.22 54 PHE D N 1
ATOM 5923 C CA . PHE D 1 74 ? -23.525 -55.302 37.580 1.00 40.65 54 PHE D CA 1
ATOM 5924 C C . PHE D 1 74 ? -23.590 -56.713 37.073 1.00 42.95 54 PHE D C 1
ATOM 5925 O O . PHE D 1 74 ? -24.211 -57.579 37.691 1.00 43.90 54 PHE D O 1
ATOM 5933 N N . ALA D 1 75 ? -22.901 -56.952 35.967 1.00 45.00 55 ALA D N 1
ATOM 5934 C CA . ALA D 1 75 ? -22.907 -58.246 35.347 1.00 48.12 55 ALA D CA 1
ATOM 5935 C C . ALA D 1 75 ? -22.364 -59.264 36.321 1.00 51.04 55 ALA D C 1
ATOM 5936 O O . ALA D 1 75 ? -22.940 -60.342 36.458 1.00 52.80 55 ALA D O 1
ATOM 5938 N N . ASP D 1 76 ? -21.256 -58.933 36.997 1.00 53.74 56 ASP D N 1
ATOM 5939 C CA . ASP D 1 76 ? -20.599 -59.867 37.931 1.00 56.34 56 ASP D CA 1
ATOM 5940 C C . ASP D 1 76 ? -21.582 -60.359 39.017 1.00 58.06 56 ASP D C 1
ATOM 5941 O O . ASP D 1 76 ? -21.742 -61.554 39.224 1.00 58.61 56 ASP D O 1
ATOM 5943 N N . VAL D 1 77 ? -22.281 -59.427 39.653 1.00 60.02 57 VAL D N 1
ATOM 5944 C CA . VAL D 1 77 ? -23.094 -59.749 40.816 1.00 61.97 57 VAL D CA 1
ATOM 5945 C C . VAL D 1 77 ? -24.226 -60.753 40.544 1.00 63.60 57 VAL D C 1
ATOM 5946 O O . VAL D 1 77 ? -24.993 -60.613 39.575 1.00 64.18 57 VAL D O 1
ATOM 5950 N N . GLU D 1 78 ? -24.299 -61.769 41.413 1.00 64.90 58 GLU D N 1
ATOM 5951 C CA . GLU D 1 78 ? -25.429 -62.707 41.468 1.00 65.58 58 GLU D CA 1
ATOM 5952 C C . GLU D 1 78 ? -26.693 -61.987 41.951 1.00 65.52 58 GLU D C 1
ATOM 5953 O O . GLU D 1 78 ? -27.663 -61.811 41.194 1.00 66.47 58 GLU D O 1
ATOM 5955 N N . ASP D 1 79 ? -26.652 -61.538 43.203 1.00 64.80 59 ASP D N 1
ATOM 5956 C CA . ASP D 1 79 ? -27.781 -60.870 43.859 1.00 64.00 59 ASP D CA 1
ATOM 5957 C C . ASP D 1 79 ? -28.920 -60.276 42.970 1.00 63.38 59 ASP D C 1
ATOM 5958 O O . ASP D 1 79 ? -28.901 -59.102 42.581 1.00 63.45 59 ASP D O 1
ATOM 5963 N N . GLN D 1 80 ? -29.932 -61.085 42.693 1.00 62.41 60 GLN D N 1
ATOM 5964 C CA . GLN D 1 80 ? -31.081 -60.601 41.930 1.00 61.10 60 GLN D CA 1
ATOM 5965 C C . GLN D 1 80 ? -31.883 -59.521 42.648 1.00 59.72 60 GLN D C 1
ATOM 5966 O O . GLN D 1 80 ? -32.892 -59.048 42.120 1.00 60.27 60 GLN D O 1
ATOM 5968 N N . SER D 1 81 ? -31.469 -59.122 43.843 1.00 57.86 61 SER D N 1
ATOM 5969 C CA . SER D 1 81 ? -32.197 -58.036 44.526 1.00 55.89 61 SER D CA 1
ATOM 5970 C C . SER D 1 81 ? -31.595 -56.711 44.133 1.00 54.41 61 SER D C 1
ATOM 5971 O O . SER D 1 81 ? -32.150 -55.672 44.417 1.00 53.97 61 SER D O 1
ATOM 5974 N N . ILE D 1 82 ? -30.414 -56.778 43.517 1.00 53.29 62 ILE D N 1
ATOM 5975 C CA . ILE D 1 82 ? -29.758 -55.624 42.914 1.00 51.54 62 ILE D CA 1
ATOM 5976 C C . ILE D 1 82 ? -30.386 -55.394 41.545 1.00 51.19 62 ILE D C 1
ATOM 5977 O O . ILE D 1 82 ? -30.962 -54.347 41.296 1.00 50.85 62 ILE D O 1
ATOM 5982 N N . LEU D 1 83 ? -30.290 -56.421 40.701 1.00 50.82 63 LEU D N 1
ATOM 5983 C CA . LEU D 1 83 ? -30.747 -56.436 39.325 1.00 50.26 63 LEU D CA 1
ATOM 5984 C C . LEU D 1 83 ? -32.107 -55.857 39.203 1.00 50.24 63 LEU D C 1
ATOM 5985 O O . LEU D 1 83 ? -32.297 -54.881 38.484 1.00 51.46 63 LEU D O 1
ATOM 5990 N N . ARG D 1 84 ? -33.070 -56.451 39.902 1.00 49.05 64 ARG D N 1
ATOM 5991 C CA . ARG D 1 84 ? -34.422 -55.903 39.964 1.00 48.06 64 ARG D CA 1
ATOM 5992 C C . ARG D 1 84 ? -34.447 -54.365 39.998 1.00 47.29 64 ARG D C 1
ATOM 5993 O O . ARG D 1 84 ? -35.448 -53.734 39.584 1.00 48.10 64 ARG D O 1
ATOM 5995 N N . LEU D 1 85 ? -33.384 -53.750 40.511 1.00 45.33 65 LEU D N 1
ATOM 5996 C CA . LEU D 1 85 ? -33.386 -52.291 40.681 1.00 44.24 65 LEU D CA 1
ATOM 5997 C C . LEU D 1 85 ? -32.959 -51.539 39.405 1.00 43.03 65 LEU D C 1
ATOM 5998 O O . LEU D 1 85 ? -33.088 -50.308 39.310 1.00 42.54 65 LEU D O 1
ATOM 6003 N N . LEU D 1 86 ? -32.483 -52.298 38.428 1.00 41.05 66 LEU D N 1
ATOM 6004 C CA . LEU D 1 86 ? -31.782 -51.744 37.280 1.00 40.45 66 LEU D CA 1
ATOM 6005 C C . LEU D 1 86 ? -32.622 -51.785 35.989 1.00 39.98 66 LEU D C 1
ATOM 6006 O O . LEU D 1 86 ? -33.150 -52.848 35.628 1.00 39.87 66 LEU D O 1
ATOM 6011 N N . ASP D 1 87 ? -32.711 -50.644 35.302 1.00 39.17 67 ASP D N 1
ATOM 6012 C CA . ASP D 1 87 ? -33.353 -50.575 34.007 1.00 39.79 67 ASP D CA 1
ATOM 6013 C C . ASP D 1 87 ? -32.818 -51.710 33.179 1.00 39.81 67 ASP D C 1
ATOM 6014 O O . ASP D 1 87 ? -31.703 -52.085 33.347 1.00 38.81 67 ASP D O 1
ATOM 6019 N N . PRO D 1 88 ? -33.604 -52.249 32.266 1.00 40.85 68 PRO D N 1
ATOM 6020 C CA . PRO D 1 88 ? -33.186 -53.439 31.511 1.00 41.54 68 PRO D CA 1
ATOM 6021 C C . PRO D 1 88 ? -32.269 -53.024 30.366 1.00 42.44 68 PRO D C 1
ATOM 6022 O O . PRO D 1 88 ? -32.296 -51.858 29.963 1.00 42.26 68 PRO D O 1
ATOM 6026 N N . LEU D 1 89 ? -31.476 -53.945 29.830 1.00 43.18 69 LEU D N 1
ATOM 6027 C CA . LEU D 1 89 ? -30.554 -53.565 28.770 1.00 43.52 69 LEU D CA 1
ATOM 6028 C C . LEU D 1 89 ? -31.308 -53.002 27.567 1.00 43.90 69 LEU D C 1
ATOM 6029 O O . LEU D 1 89 ? -32.511 -53.240 27.414 1.00 45.13 69 LEU D O 1
ATOM 6034 N N . ILE D 1 90 ? -30.656 -52.156 26.782 1.00 43.61 70 ILE D N 1
ATOM 6035 C CA . ILE D 1 90 ? -31.107 -51.932 25.432 1.00 43.61 70 ILE D CA 1
ATOM 6036 C C . ILE D 1 90 ? -29.963 -52.310 24.546 1.00 43.94 70 ILE D C 1
ATOM 6037 O O . ILE D 1 90 ? -28.906 -52.650 25.021 1.00 44.97 70 ILE D O 1
ATOM 6042 N N . GLU D 1 91 ? -30.165 -52.303 23.250 1.00 45.13 71 GLU D N 1
ATOM 6043 C CA . GLU D 1 91 ? -29.213 -52.959 22.382 1.00 45.34 71 GLU D CA 1
ATOM 6044 C C . GLU D 1 91 ? -28.259 -51.996 21.725 1.00 44.29 71 GLU D C 1
ATOM 6045 O O . GLU D 1 91 ? -27.079 -52.308 21.587 1.00 45.17 71 GLU D O 1
ATOM 6051 N N . GLY D 1 92 ? -28.772 -50.841 21.311 1.00 42.88 72 GLY D N 1
ATOM 6052 C CA . GLY D 1 92 ? -28.035 -49.946 20.437 1.00 41.76 72 GLY D CA 1
ATOM 6053 C C . GLY D 1 92 ? -27.524 -50.634 19.172 1.00 41.25 72 GLY D C 1
ATOM 6054 O O . GLY D 1 92 ? -28.220 -51.451 18.552 1.00 40.47 72 GLY D O 1
ATOM 6055 N N . LYS D 1 93 ? -26.290 -50.318 18.801 1.00 40.39 73 LYS D N 1
ATOM 6056 C CA . LYS D 1 93 ? -25.770 -50.763 17.532 1.00 40.33 73 LYS D CA 1
ATOM 6057 C C . LYS D 1 93 ? -24.276 -50.907 17.571 1.00 39.49 73 LYS D C 1
ATOM 6058 O O . LYS D 1 93 ? -23.597 -50.305 18.388 1.00 40.03 73 LYS D O 1
ATOM 6064 N N . PRO D 1 94 ? -23.757 -51.749 16.700 1.00 38.81 74 PRO D N 1
ATOM 6065 C CA . PRO D 1 94 ? -22.305 -51.946 16.603 1.00 37.62 74 PRO D CA 1
ATOM 6066 C C . PRO D 1 94 ? -21.639 -50.624 16.218 1.00 35.93 74 PRO D C 1
ATOM 6067 O O . PRO D 1 94 ? -22.218 -49.867 15.466 1.00 35.86 74 PRO D O 1
ATOM 6071 N N . ASP D 1 95 ? -20.475 -50.330 16.776 1.00 33.78 75 ASP D N 1
ATOM 6072 C CA . ASP D 1 95 ? -19.745 -49.169 16.378 1.00 31.78 75 ASP D CA 1
ATOM 6073 C C . ASP D 1 95 ? -18.914 -49.679 15.217 1.00 31.60 75 ASP D C 1
ATOM 6074 O O . ASP D 1 95 ? -18.029 -50.563 15.377 1.00 31.14 75 ASP D O 1
ATOM 6079 N N . LEU D 1 96 ? -19.224 -49.162 14.027 1.00 30.17 76 LEU D N 1
ATOM 6080 C CA . LEU D 1 96 ? -18.550 -49.608 12.800 1.00 28.66 76 LEU D CA 1
ATOM 6081 C C . LEU D 1 96 ? -17.518 -48.645 12.282 1.00 27.34 76 LEU D C 1
ATOM 6082 O O . LEU D 1 96 ? -17.046 -48.778 11.128 1.00 26.89 76 LEU D O 1
ATOM 6087 N N . ALA D 1 97 ? -17.165 -47.669 13.102 1.00 25.30 77 ALA D N 1
ATOM 6088 C CA . ALA D 1 97 ? -16.155 -46.731 12.669 1.00 25.76 77 ALA D CA 1
ATOM 6089 C C . ALA D 1 97 ? -14.799 -47.448 12.614 1.00 24.94 77 ALA D C 1
ATOM 6090 O O . ALA D 1 97 ? -14.377 -48.104 13.575 1.00 27.11 77 ALA D O 1
ATOM 6092 N N . PRO D 1 98 ? -14.146 -47.397 11.492 1.00 24.47 78 PRO D N 1
ATOM 6093 C CA . PRO D 1 98 ? -12.720 -47.786 11.442 1.00 24.69 78 PRO D CA 1
ATOM 6094 C C . PRO D 1 98 ? -11.987 -46.870 12.381 1.00 25.05 78 PRO D C 1
ATOM 6095 O O . PRO D 1 98 ? -12.425 -45.714 12.592 1.00 27.14 78 PRO D O 1
ATOM 6099 N N . ALA D 1 99 ? -10.885 -47.348 12.931 1.00 24.10 79 ALA D N 1
ATOM 6100 C CA . ALA D 1 99 ? -10.157 -46.632 13.956 1.00 22.84 79 ALA D CA 1
ATOM 6101 C C . ALA D 1 99 ? -9.630 -45.315 13.475 1.00 22.81 79 ALA D C 1
ATOM 6102 O O . ALA D 1 99 ? -9.516 -44.377 14.290 1.00 23.85 79 ALA D O 1
ATOM 6104 N N . THR D 1 100 ? -9.323 -45.197 12.184 1.00 20.73 80 THR D N 1
ATOM 6105 C CA . THR D 1 100 ? -8.657 -43.988 11.737 1.00 21.93 80 THR D CA 1
ATOM 6106 C C . THR D 1 100 ? -9.657 -42.853 11.774 1.00 22.06 80 THR D C 1
ATOM 6107 O O . THR D 1 100 ? -9.267 -41.673 11.864 1.00 21.71 80 THR D O 1
ATOM 6111 N N . ILE D 1 101 ? -10.946 -43.211 11.659 1.00 21.59 81 ILE D N 1
ATOM 6112 C CA . ILE D 1 101 ? -11.999 -42.243 11.506 1.00 21.75 81 ILE D CA 1
ATOM 6113 C C . ILE D 1 101 ? -12.398 -41.801 12.888 1.00 22.75 81 ILE D C 1
ATOM 6114 O O . ILE D 1 101 ? -12.547 -40.602 13.141 1.00 23.26 81 ILE D O 1
ATOM 6119 N N . TRP D 1 102 ? -12.560 -42.789 13.763 1.00 22.11 82 TRP D N 1
ATOM 6120 C CA . TRP D 1 102 ? -12.794 -42.596 15.171 1.00 21.58 82 TRP D CA 1
ATOM 6121 C C . TRP D 1 102 ? -11.734 -41.601 15.634 1.00 21.15 82 TRP D C 1
ATOM 6122 O O . TRP D 1 102 ? -12.023 -40.537 16.203 1.00 22.47 82 TRP D O 1
ATOM 6133 N N . ARG D 1 103 ? -10.506 -41.879 15.329 1.00 19.80 83 ARG D N 1
ATOM 6134 C CA . ARG D 1 103 ? -9.496 -41.021 15.859 1.00 19.47 83 ARG D CA 1
ATOM 6135 C C . ARG D 1 103 ? -9.580 -39.578 15.276 1.00 19.11 83 ARG D C 1
ATOM 6136 O O . ARG D 1 103 ? -9.305 -38.584 15.971 1.00 19.12 83 ARG D O 1
ATOM 6144 N N . ASP D 1 104 ? -9.940 -39.467 14.014 1.00 18.36 84 ASP D N 1
ATOM 6145 C CA . ASP D 1 104 ? -10.019 -38.170 13.382 1.00 18.84 84 ASP D CA 1
ATOM 6146 C C . ASP D 1 104 ? -11.104 -37.402 14.049 1.00 18.23 84 ASP D C 1
ATOM 6147 O O . ASP D 1 104 ? -10.926 -36.238 14.367 1.00 19.70 84 ASP D O 1
ATOM 6152 N N . TYR D 1 105 ? -12.239 -38.049 14.261 1.00 16.73 85 TYR D N 1
ATOM 6153 C CA . TYR D 1 105 ? -13.369 -37.401 14.867 1.00 17.29 85 TYR D CA 1
ATOM 6154 C C . TYR D 1 105 ? -12.999 -36.915 16.262 1.00 19.17 85 TYR D C 1
ATOM 6155 O O . TYR D 1 105 ? -13.147 -35.708 16.580 1.00 22.07 85 TYR D O 1
ATOM 6164 N N . ILE D 1 106 ? -12.479 -37.806 17.090 1.00 19.47 86 ILE D N 1
ATOM 6165 C CA . ILE D 1 106 ? -12.182 -37.434 18.440 1.00 19.52 86 ILE D CA 1
ATOM 6166 C C . ILE D 1 106 ? -11.221 -36.259 18.431 1.00 21.01 86 ILE D C 1
ATOM 6167 O O . ILE D 1 106 ? -11.264 -35.423 19.324 1.00 21.41 86 ILE D O 1
ATOM 6172 N N . GLN D 1 107 ? -10.358 -36.161 17.421 1.00 21.89 87 GLN D N 1
ATOM 6173 C CA . GLN D 1 107 ? -9.401 -35.044 17.397 1.00 22.67 87 GLN D CA 1
ATOM 6174 C C . GLN D 1 107 ? -10.066 -33.767 16.963 1.00 23.41 87 GLN D C 1
ATOM 6175 O O . GLN D 1 107 ? -9.722 -32.688 17.418 1.00 25.71 87 GLN D O 1
ATOM 6181 N N . THR D 1 108 ? -11.054 -33.867 16.111 1.00 23.08 88 THR D N 1
ATOM 6182 C CA . THR D 1 108 ? -11.599 -32.661 15.591 1.00 21.72 88 THR D CA 1
ATOM 6183 C C . THR D 1 108 ? -12.552 -32.102 16.581 1.00 21.41 88 THR D C 1
ATOM 6184 O O . THR D 1 108 ? -12.367 -31.001 17.076 1.00 21.55 88 THR D O 1
ATOM 6188 N N . VAL D 1 109 ? -13.527 -32.906 16.928 1.00 20.56 89 VAL D N 1
ATOM 6189 C CA . VAL D 1 109 ? -14.526 -32.556 17.927 1.00 19.28 89 VAL D CA 1
ATOM 6190 C C . VAL D 1 109 ? -13.991 -32.043 19.312 1.00 19.06 89 VAL D C 1
ATOM 6191 O O . VAL D 1 109 ? -14.586 -31.222 19.929 1.00 20.00 89 VAL D O 1
ATOM 6195 N N . GLY D 1 110 ? -12.892 -32.551 19.816 1.00 20.51 90 GLY D N 1
ATOM 6196 C CA . GLY D 1 110 ? -12.413 -32.109 21.109 1.00 20.95 90 GLY D CA 1
ATOM 6197 C C . GLY D 1 110 ? -11.558 -30.838 21.123 1.00 22.76 90 GLY D C 1
ATOM 6198 O O . GLY D 1 110 ? -11.095 -30.411 22.193 1.00 23.67 90 GLY D O 1
ATOM 6199 N N . ARG D 1 111 ? -11.307 -30.222 19.969 1.00 23.33 91 ARG D N 1
ATOM 6200 C CA . ARG D 1 111 ? -10.400 -29.071 19.964 1.00 23.32 91 ARG D CA 1
ATOM 6201 C C . ARG D 1 111 ? -11.228 -27.802 19.986 1.00 23.94 91 ARG D C 1
ATOM 6202 O O . ARG D 1 111 ? -12.316 -27.783 19.415 1.00 24.02 91 ARG D O 1
ATOM 6204 N N . THR D 1 112 ? -10.738 -26.749 20.650 1.00 24.37 92 THR D N 1
ATOM 6205 C CA . THR D 1 112 ? -11.241 -25.408 20.352 1.00 26.10 92 THR D CA 1
ATOM 6206 C C . THR D 1 112 ? -10.484 -24.777 19.165 1.00 26.19 92 THR D C 1
ATOM 6207 O O . THR D 1 112 ? -9.467 -25.303 18.748 1.00 27.18 92 THR D O 1
ATOM 6211 N N . PRO D 1 113 ? -10.974 -23.688 18.579 1.00 26.15 93 PRO D N 1
ATOM 6212 C CA . PRO D 1 113 ? -10.298 -23.122 17.423 1.00 26.41 93 PRO D CA 1
ATOM 6213 C C . PRO D 1 113 ? -8.836 -22.856 17.702 1.00 28.04 93 PRO D C 1
ATOM 6214 O O . PRO D 1 113 ? -8.051 -22.986 16.785 1.00 29.47 93 PRO D O 1
ATOM 6218 N N . ASN D 1 114 ? -8.457 -22.527 18.937 1.00 28.74 94 ASN D N 1
ATOM 6219 C CA . ASN D 1 114 ? -7.070 -22.179 19.232 1.00 29.17 94 ASN D CA 1
ATOM 6220 C C . ASN D 1 114 ? -6.151 -23.380 19.188 1.00 29.60 94 ASN D C 1
ATOM 6221 O O . ASN D 1 114 ? -4.929 -23.251 19.399 1.00 29.78 94 ASN D O 1
ATOM 6226 N N . GLY D 1 115 ? -6.727 -24.559 18.981 1.00 29.17 95 GLY D N 1
ATOM 6227 C CA . GLY D 1 115 ? -5.908 -25.756 18.818 1.00 29.16 95 GLY D CA 1
ATOM 6228 C C . GLY D 1 115 ? -5.801 -26.687 20.014 1.00 28.59 95 GLY D C 1
ATOM 6229 O O . GLY D 1 115 ? -5.277 -27.778 19.888 1.00 29.68 95 GLY D O 1
ATOM 6230 N N . VAL D 1 116 ? -6.306 -26.268 21.162 1.00 27.82 96 VAL D N 1
ATOM 6231 C CA . VAL D 1 116 ? -6.211 -27.048 22.390 1.00 26.57 96 VAL D CA 1
ATOM 6232 C C . VAL D 1 116 ? -7.306 -28.108 22.437 1.00 25.98 96 VAL D C 1
ATOM 6233 O O . VAL D 1 116 ? -8.497 -27.819 22.220 1.00 25.12 96 VAL D O 1
ATOM 6237 N N . TRP D 1 117 ? -6.879 -29.336 22.717 1.00 25.66 97 TRP D N 1
ATOM 6238 C CA . TRP D 1 117 ? -7.750 -30.507 22.775 1.00 24.67 97 TRP D CA 1
ATOM 6239 C C . TRP D 1 117 ? -7.957 -30.927 24.211 1.00 25.42 97 TRP D C 1
ATOM 6240 O O . TRP D 1 117 ? -7.004 -30.977 24.998 1.00 26.23 97 TRP D O 1
ATOM 6251 N N . GLY D 1 118 ? -9.184 -31.275 24.565 1.00 26.12 98 GLY D N 1
ATOM 6252 C CA . GLY D 1 118 ? -9.441 -31.724 25.932 1.00 26.37 98 GLY D CA 1
ATOM 6253 C C . GLY D 1 118 ? -10.157 -33.040 25.892 1.00 26.07 98 GLY D C 1
ATOM 6254 O O . GLY D 1 118 ? -10.742 -33.369 24.870 1.00 25.64 98 GLY D O 1
ATOM 6255 N N . GLY D 1 119 ? -10.101 -33.786 26.996 1.00 25.66 99 GLY D N 1
ATOM 6256 C CA . GLY D 1 119 ? -10.752 -35.076 27.082 1.00 25.18 99 GLY D CA 1
ATOM 6257 C C . GLY D 1 119 ? -10.715 -35.660 28.468 1.00 25.81 99 GLY D C 1
ATOM 6258 O O . GLY D 1 119 ? -9.931 -35.225 29.329 1.00 26.74 99 GLY D O 1
ATOM 6259 N N . LYS D 1 120 ? -11.508 -36.705 28.667 1.00 25.52 100 LYS D N 1
ATOM 6260 C CA . LYS D 1 120 ? -11.714 -37.317 29.971 1.00 25.15 100 LYS D CA 1
ATOM 6261 C C . LYS D 1 120 ? -11.491 -38.781 29.755 1.00 24.26 100 LYS D C 1
ATOM 6262 O O . LYS D 1 120 ? -11.972 -39.315 28.773 1.00 23.92 100 LYS D O 1
ATOM 6268 N N . LEU D 1 121 ? -10.719 -39.431 30.629 1.00 24.90 101 LEU D N 1
ATOM 6269 C CA . LEU D 1 121 ? -10.533 -40.892 30.578 1.00 24.48 101 LEU D CA 1
ATOM 6270 C C . LEU D 1 121 ? -10.694 -41.501 31.975 1.00 23.60 101 LEU D C 1
ATOM 6271 O O . LEU D 1 121 ? -10.194 -40.982 32.921 1.00 23.29 101 LEU D O 1
ATOM 6276 N N . MET D 1 122 ? -11.434 -42.591 32.067 1.00 22.80 102 MET D N 1
ATOM 6277 C CA . MET D 1 122 ? -11.732 -43.262 33.305 1.00 21.91 102 MET D CA 1
ATOM 6278 C C . MET D 1 122 ? -11.033 -44.572 33.183 1.00 22.71 102 MET D C 1
ATOM 6279 O O . MET D 1 122 ? -10.950 -45.147 32.093 1.00 21.80 102 MET D O 1
ATOM 6284 N N . TRP D 1 123 ? -10.490 -45.059 34.300 1.00 24.17 103 TRP D N 1
ATOM 6285 C CA . TRP D 1 123 ? -9.572 -46.202 34.231 1.00 23.37 103 TRP D CA 1
ATOM 6286 C C . TRP D 1 123 ? -10.283 -47.380 33.674 1.00 23.26 103 TRP D C 1
ATOM 6287 O O . TRP D 1 123 ? -9.698 -48.183 33.032 1.00 25.16 103 TRP D O 1
ATOM 6298 N N . ASN D 1 124 ? -11.564 -47.507 33.942 1.00 24.16 104 ASN D N 1
ATOM 6299 C CA . ASN D 1 124 ? -12.298 -48.652 33.445 1.00 24.38 104 ASN D CA 1
ATOM 6300 C C . ASN D 1 124 ? -12.391 -48.646 31.938 1.00 23.74 104 ASN D C 1
ATOM 6301 O O . ASN D 1 124 ? -12.863 -49.604 31.377 1.00 23.63 104 ASN D O 1
ATOM 6306 N N . GLN D 1 125 ? -11.916 -47.579 31.294 1.00 23.35 105 GLN D N 1
ATOM 6307 C CA . GLN D 1 125 ? -12.082 -47.397 29.857 1.00 22.98 105 GLN D CA 1
ATOM 6308 C C . GLN D 1 125 ? -10.774 -47.573 29.121 1.00 25.13 105 GLN D C 1
ATOM 6309 O O . GLN D 1 125 ? -10.731 -47.504 27.875 1.00 25.53 105 GLN D O 1
ATOM 6315 N N . THR D 1 126 ? -9.682 -47.781 29.878 1.00 26.64 106 THR D N 1
ATOM 6316 C CA . THR D 1 126 ? -8.365 -47.865 29.289 1.00 26.84 106 THR D CA 1
ATOM 6317 C C . THR D 1 126 ? -8.179 -49.010 28.338 1.00 27.42 106 THR D C 1
ATOM 6318 O O . THR D 1 126 ? -7.455 -48.899 27.385 1.00 27.70 106 THR D O 1
ATOM 6322 N N . PRO D 1 127 ? -8.793 -50.140 28.555 1.00 29.18 107 PRO D N 1
ATOM 6323 C CA . PRO D 1 127 ? -8.590 -51.213 27.569 1.00 28.79 107 PRO D CA 1
ATOM 6324 C C . PRO D 1 127 ? -9.485 -51.071 26.377 1.00 29.10 107 PRO D C 1
ATOM 6325 O O . PRO D 1 127 ? -9.153 -51.588 25.339 1.00 30.06 107 PRO D O 1
ATOM 6329 N N . LEU D 1 128 ? -10.583 -50.348 26.470 1.00 29.15 108 LEU D N 1
ATOM 6330 C CA . LEU D 1 128 ? -11.255 -49.977 25.250 1.00 28.81 108 LEU D CA 1
ATOM 6331 C C . LEU D 1 128 ? -10.303 -49.128 24.429 1.00 28.42 108 LEU D C 1
ATOM 6332 O O . LEU D 1 128 ? -10.174 -49.330 23.213 1.00 28.99 108 LEU D O 1
ATOM 6337 N N . LEU D 1 129 ? -9.643 -48.166 25.066 1.00 26.68 109 LEU D N 1
ATOM 6338 C CA . LEU D 1 129 ? -8.793 -47.266 24.320 1.00 26.14 109 LEU D CA 1
ATOM 6339 C C . LEU D 1 129 ? -7.702 -48.088 23.636 1.00 27.10 109 LEU D C 1
ATOM 6340 O O . LEU D 1 129 ? -7.503 -48.005 22.435 1.00 27.09 109 LEU D O 1
ATOM 6345 N N . VAL D 1 130 ? -7.013 -48.915 24.403 1.00 27.98 110 VAL D N 1
ATOM 6346 C CA . VAL D 1 130 ? -5.882 -49.667 23.880 1.00 28.64 110 VAL D CA 1
ATOM 6347 C C . VAL D 1 130 ? -6.357 -50.563 22.789 1.00 29.33 110 VAL D C 1
ATOM 6348 O O . VAL D 1 130 ? -5.730 -50.654 21.773 1.00 30.44 110 VAL D O 1
ATOM 6352 N N . GLN D 1 131 ? -7.499 -51.180 22.965 1.00 31.08 111 GLN D N 1
ATOM 6353 C CA . GLN D 1 131 ? -8.073 -52.026 21.916 1.00 33.18 111 GLN D CA 1
ATOM 6354 C C . GLN D 1 131 ? -8.306 -51.336 20.602 1.00 32.99 111 GLN D C 1
ATOM 6355 O O . GLN D 1 131 ? -7.932 -51.833 19.552 1.00 34.10 111 GLN D O 1
ATOM 6361 N N . ARG D 1 132 ? -8.940 -50.186 20.674 1.00 31.93 112 ARG D N 1
ATOM 6362 C CA . ARG D 1 132 ? -9.307 -49.448 19.524 1.00 31.50 112 ARG D CA 1
ATOM 6363 C C . ARG D 1 132 ? -8.081 -48.954 18.830 1.00 30.86 112 ARG D C 1
ATOM 6364 O O . ARG D 1 132 ? -7.986 -49.014 17.609 1.00 30.45 112 ARG D O 1
ATOM 6372 N N . ALA D 1 133 ? -7.122 -48.481 19.615 1.00 30.84 113 ALA D N 1
ATOM 6373 C CA . ALA D 1 133 ? -5.886 -47.918 19.097 1.00 30.27 113 ALA D CA 1
ATOM 6374 C C . ALA D 1 133 ? -5.092 -48.953 18.381 1.00 30.54 113 ALA D C 1
ATOM 6375 O O . ALA D 1 133 ? -4.227 -48.624 17.580 1.00 31.01 113 ALA D O 1
ATOM 6377 N N . LYS D 1 134 ? -5.363 -50.222 18.633 1.00 30.51 114 LYS D N 1
ATOM 6378 C CA . LYS D 1 134 ? -4.469 -51.215 18.053 1.00 30.31 114 LYS D CA 1
ATOM 6379 C C . LYS D 1 134 ? -4.510 -51.144 16.575 1.00 30.23 114 LYS D C 1
ATOM 6380 O O . LYS D 1 134 ? -3.558 -51.557 15.945 1.00 32.81 114 LYS D O 1
ATOM 6386 N N . ASP D 1 135 ? -5.566 -50.608 15.980 1.00 29.24 115 ASP D N 1
ATOM 6387 C CA . ASP D 1 135 ? -5.574 -50.524 14.526 1.00 29.27 115 ASP D CA 1
ATOM 6388 C C . ASP D 1 135 ? -5.134 -49.225 13.910 1.00 28.53 115 ASP D C 1
ATOM 6389 O O . ASP D 1 135 ? -5.206 -49.092 12.714 1.00 27.97 115 ASP D O 1
ATOM 6394 N N . LEU D 1 136 ? -4.728 -48.243 14.704 1.00 28.31 116 LEU D N 1
ATOM 6395 C CA . LEU D 1 136 ? -4.116 -47.063 14.123 1.00 29.10 116 LEU D CA 1
ATOM 6396 C C . LEU D 1 136 ? -2.830 -47.464 13.333 1.00 32.08 116 LEU D C 1
ATOM 6397 O O . LEU D 1 136 ? -1.949 -48.236 13.838 1.00 33.33 116 LEU D O 1
ATOM 6402 N N . PRO D 1 137 ? -2.692 -46.976 12.116 1.00 33.60 117 PRO D N 1
ATOM 6403 C CA . PRO D 1 137 ? -1.536 -47.377 11.298 1.00 34.84 117 PRO D CA 1
ATOM 6404 C C . PRO D 1 137 ? -0.215 -46.839 11.837 1.00 37.04 117 PRO D C 1
ATOM 6405 O O . PRO D 1 137 ? 0.880 -47.376 11.519 1.00 40.34 117 PRO D O 1
ATOM 6409 N N . ASP D 1 138 ? -0.245 -45.819 12.657 1.00 37.26 118 ASP D N 1
ATOM 6410 C CA . ASP D 1 138 ? 1.031 -45.298 13.105 1.00 38.61 118 ASP D CA 1
ATOM 6411 C C . ASP D 1 138 ? 1.354 -45.701 14.545 1.00 37.95 118 ASP D C 1
ATOM 6412 O O . ASP D 1 138 ? 2.247 -45.112 15.165 1.00 38.10 118 ASP D O 1
ATOM 6417 N N . ARG D 1 139 ? 0.613 -46.687 15.076 1.00 37.06 119 ARG D N 1
ATOM 6418 C CA . ARG D 1 139 ? 0.755 -47.153 16.469 1.00 35.03 119 ARG D CA 1
ATOM 6419 C C . ARG D 1 139 ? 2.220 -47.023 16.799 1.00 34.35 119 ARG D C 1
ATOM 6420 O O . ARG D 1 139 ? 3.043 -47.387 15.993 1.00 34.69 119 ARG D O 1
ATOM 6428 N N . SER D 1 140 ? 2.550 -46.470 17.963 1.00 33.47 120 SER D N 1
ATOM 6429 C CA . SER D 1 140 ? 3.927 -46.184 18.317 1.00 32.10 120 SER D CA 1
ATOM 6430 C C . SER D 1 140 ? 4.338 -46.900 19.587 1.00 32.07 120 SER D C 1
ATOM 6431 O O . SER D 1 140 ? 5.308 -46.520 20.242 1.00 33.55 120 SER D O 1
ATOM 6434 N N . GLY D 1 141 ? 3.638 -47.951 19.944 1.00 30.75 121 GLY D N 1
ATOM 6435 C CA . GLY D 1 141 ? 3.962 -48.649 21.153 1.00 30.25 121 GLY D CA 1
ATOM 6436 C C . GLY D 1 141 ? 2.941 -49.723 21.334 1.00 31.12 121 GLY D C 1
ATOM 6437 O O . GLY D 1 141 ? 2.068 -49.894 20.474 1.00 32.03 121 GLY D O 1
ATOM 6438 N N . SER D 1 142 ? 3.011 -50.443 22.449 1.00 30.89 122 SER D N 1
ATOM 6439 C CA . SER D 1 142 ? 2.004 -51.448 22.735 1.00 30.47 122 SER D CA 1
ATOM 6440 C C . SER D 1 142 ? 1.027 -51.083 23.871 1.00 29.73 122 SER D C 1
ATOM 6441 O O . SER D 1 142 ? -0.007 -51.752 24.043 1.00 30.14 122 SER D O 1
ATOM 6444 N N . GLY D 1 143 ? 1.334 -50.023 24.618 1.00 28.60 123 GLY D N 1
ATOM 6445 C CA . GLY D 1 143 ? 0.626 -49.763 25.867 1.00 29.49 123 GLY D CA 1
ATOM 6446 C C . GLY D 1 143 ? -0.374 -48.592 25.938 1.00 29.49 123 GLY D C 1
ATOM 6447 O O . GLY D 1 143 ? -0.684 -47.982 24.924 1.00 29.62 123 GLY D O 1
ATOM 6448 N N . LEU D 1 144 ? -0.855 -48.296 27.152 1.00 28.51 124 LEU D N 1
ATOM 6449 C CA . LEU D 1 144 ? -1.790 -47.219 27.396 1.00 28.48 124 LEU D CA 1
ATOM 6450 C C . LEU D 1 144 ? -1.183 -45.884 27.094 1.00 29.06 124 LEU D C 1
ATOM 6451 O O . LEU D 1 144 ? -1.838 -45.033 26.495 1.00 30.35 124 LEU D O 1
ATOM 6456 N N . LEU D 1 145 ? 0.037 -45.653 27.530 1.00 29.45 125 LEU D N 1
ATOM 6457 C CA . LEU D 1 145 ? 0.520 -44.283 27.457 1.00 30.50 125 LEU D CA 1
ATOM 6458 C C . LEU D 1 145 ? 0.736 -43.897 26.000 1.00 31.13 125 LEU D C 1
ATOM 6459 O O . LEU D 1 145 ? 0.410 -42.790 25.589 1.00 31.87 125 LEU D O 1
ATOM 6464 N N . SER D 1 146 ? 1.188 -44.846 25.197 1.00 30.92 126 SER D N 1
ATOM 6465 C CA . SER D 1 146 ? 1.345 -44.568 23.787 1.00 30.37 126 SER D CA 1
ATOM 6466 C C . SER D 1 146 ? -0.010 -44.558 23.041 1.00 29.64 126 SER D C 1
ATOM 6467 O O . SER D 1 146 ? -0.176 -43.899 22.040 1.00 30.16 126 SER D O 1
ATOM 6470 N N . ALA D 1 147 ? -0.978 -45.299 23.523 1.00 28.84 127 ALA D N 1
ATOM 6471 C CA . ALA D 1 147 ? -2.266 -45.309 22.849 1.00 28.23 127 ALA D CA 1
ATOM 6472 C C . ALA D 1 147 ? -2.805 -43.866 22.907 1.00 27.85 127 ALA D C 1
ATOM 6473 O O . ALA D 1 147 ? -3.322 -43.327 21.942 1.00 27.51 127 ALA D O 1
ATOM 6475 N N . ILE D 1 148 ? -2.592 -43.237 24.048 1.00 27.35 128 ILE D N 1
ATOM 6476 C CA . ILE D 1 148 ? -3.115 -41.928 24.304 1.00 25.97 128 ILE D CA 1
ATOM 6477 C C . ILE D 1 148 ? -2.463 -41.005 23.322 1.00 26.10 128 ILE D C 1
ATOM 6478 O O . ILE D 1 148 ? -3.171 -40.305 22.595 1.00 27.46 128 ILE D O 1
ATOM 6483 N N . ARG D 1 149 ? -1.134 -41.070 23.233 1.00 25.33 129 ARG D N 1
ATOM 6484 C CA . ARG D 1 149 ? -0.352 -40.164 22.374 1.00 25.14 129 ARG D CA 1
ATOM 6485 C C . ARG D 1 149 ? -0.804 -40.313 20.926 1.00 24.77 129 ARG D C 1
ATOM 6486 O O . ARG D 1 149 ? -1.066 -39.314 20.246 1.00 24.58 129 ARG D O 1
ATOM 6488 N N . ASP D 1 150 ? -0.926 -41.555 20.469 1.00 24.81 130 ASP D N 1
ATOM 6489 C CA . ASP D 1 150 ? -1.353 -41.813 19.104 1.00 26.26 130 ASP D CA 1
ATOM 6490 C C . ASP D 1 150 ? -2.765 -41.255 18.812 1.00 26.91 130 ASP D C 1
ATOM 6491 O O . ASP D 1 150 ? -2.978 -40.695 17.740 1.00 28.68 130 ASP D O 1
ATOM 6496 N N . VAL D 1 151 ? -3.718 -41.409 19.743 1.00 25.67 131 VAL D N 1
ATOM 6497 C CA . VAL D 1 151 ? -5.087 -41.053 19.460 1.00 25.12 131 VAL D CA 1
ATOM 6498 C C . VAL D 1 151 ? -5.253 -39.530 19.573 1.00 25.62 131 VAL D C 1
ATOM 6499 O O . VAL D 1 151 ? -6.114 -38.965 18.942 1.00 24.98 131 VAL D O 1
ATOM 6503 N N . VAL D 1 152 ? -4.438 -38.891 20.409 1.00 24.77 132 VAL D N 1
ATOM 6504 C CA . VAL D 1 152 ? -4.615 -37.503 20.692 1.00 24.30 132 VAL D CA 1
ATOM 6505 C C . VAL D 1 152 ? -3.779 -36.677 19.768 1.00 25.76 132 VAL D C 1
ATOM 6506 O O . VAL D 1 152 ? -3.989 -35.494 19.652 1.00 26.49 132 VAL D O 1
ATOM 6510 N N . GLY D 1 153 ? -2.799 -37.303 19.134 1.00 27.57 133 GLY D N 1
ATOM 6511 C CA . GLY D 1 153 ? -1.818 -36.613 18.305 1.00 28.13 133 GLY D CA 1
ATOM 6512 C C . GLY D 1 153 ? -0.758 -35.796 19.035 1.00 28.44 133 GLY D C 1
ATOM 6513 O O . GLY D 1 153 ? -0.075 -34.975 18.425 1.00 28.72 133 GLY D O 1
ATOM 6514 N N . SER D 1 154 ? -0.622 -35.978 20.337 1.00 28.47 134 SER D N 1
ATOM 6515 C CA . SER D 1 154 ? 0.460 -35.301 21.074 1.00 28.97 134 SER D CA 1
ATOM 6516 C C . SER D 1 154 ? 0.511 -35.836 22.500 1.00 29.31 134 SER D C 1
ATOM 6517 O O . SER D 1 154 ? -0.347 -36.659 22.864 1.00 30.35 134 SER D O 1
ATOM 6520 N N . ASP D 1 155 ? 1.502 -35.399 23.294 1.00 28.21 135 ASP D N 1
ATOM 6521 C CA . ASP D 1 155 ? 1.551 -35.744 24.722 1.00 27.48 135 ASP D CA 1
ATOM 6522 C C . ASP D 1 155 ? 0.766 -34.736 25.565 1.00 27.17 135 ASP D C 1
ATOM 6523 O O . ASP D 1 155 ? 1.216 -33.616 25.788 1.00 28.22 135 ASP D O 1
ATOM 6525 N N . PRO D 1 156 ? -0.420 -35.106 26.020 1.00 26.14 136 PRO D N 1
ATOM 6526 C CA . PRO D 1 156 ? -1.260 -34.167 26.757 1.00 25.96 136 PRO D CA 1
ATOM 6527 C C . PRO D 1 156 ? -0.758 -33.990 28.159 1.00 26.62 136 PRO D C 1
ATOM 6528 O O . PRO D 1 156 ? -0.206 -34.945 28.731 1.00 27.21 136 PRO D O 1
ATOM 6532 N N . VAL D 1 157 ? -0.950 -32.809 28.722 1.00 26.49 137 VAL D N 1
ATOM 6533 C CA . VAL D 1 157 ? -0.939 -32.646 30.160 1.00 27.33 137 VAL D CA 1
ATOM 6534 C C . VAL D 1 157 ? -1.871 -33.687 30.785 1.00 27.92 137 VAL D C 1
ATOM 6535 O O . VAL D 1 157 ? -3.032 -33.716 30.480 1.00 28.73 137 VAL D O 1
ATOM 6539 N N . LEU D 1 158 ? -1.372 -34.553 31.645 1.00 29.34 138 LEU D N 1
ATOM 6540 C CA . LEU D 1 158 ? -2.257 -35.432 32.397 1.00 30.25 138 LEU D CA 1
ATOM 6541 C C . LEU D 1 158 ? -2.628 -34.827 33.730 1.00 31.69 138 LEU D C 1
ATOM 6542 O O . LEU D 1 158 ? -1.766 -34.405 34.482 1.00 32.66 138 LEU D O 1
ATOM 6547 N N . ILE D 1 159 ? -3.921 -34.779 34.018 1.00 33.19 139 ILE D N 1
ATOM 6548 C CA . ILE D 1 159 ? -4.429 -34.395 35.326 1.00 33.84 139 ILE D CA 1
ATOM 6549 C C . ILE D 1 159 ? -5.214 -35.555 35.955 1.00 34.56 139 ILE D C 1
ATOM 6550 O O . ILE D 1 159 ? -6.028 -36.162 35.288 1.00 36.15 139 ILE D O 1
ATOM 6555 N N . HIS D 1 160 ? -4.987 -35.848 37.229 1.00 35.26 140 HIS D N 1
ATOM 6556 C CA . HIS D 1 160 ? -5.587 -37.018 37.885 1.00 36.35 140 HIS D CA 1
ATOM 6557 C C . HIS D 1 160 ? -6.425 -36.647 39.089 1.00 37.08 140 HIS D C 1
ATOM 6558 O O . HIS D 1 160 ? -5.971 -35.918 39.941 1.00 38.78 140 HIS D O 1
ATOM 6565 N N . ILE D 1 161 ? -7.629 -37.173 39.197 1.00 37.33 141 ILE D N 1
ATOM 6566 C CA . ILE D 1 161 ? -8.597 -36.604 40.121 1.00 37.68 141 ILE D CA 1
ATOM 6567 C C . ILE D 1 161 ? -9.272 -37.683 40.892 1.00 39.43 141 ILE D C 1
ATOM 6568 O O . ILE D 1 161 ? -10.040 -38.481 40.346 1.00 40.45 141 ILE D O 1
ATOM 6573 N N . HIS D 1 162 ? -9.020 -37.703 42.177 1.00 40.47 142 HIS D N 1
ATOM 6574 C CA . HIS D 1 162 ? -9.458 -38.821 42.945 1.00 42.16 142 HIS D CA 1
ATOM 6575 C C . HIS D 1 162 ? -10.213 -38.289 44.131 1.00 41.78 142 HIS D C 1
ATOM 6576 O O . HIS D 1 162 ? -10.078 -37.117 44.491 1.00 42.41 142 HIS D O 1
ATOM 6583 N N . ARG D 1 163 ? -11.043 -39.141 44.705 1.00 40.97 143 ARG D N 1
ATOM 6584 C CA . ARG D 1 163 ? -11.999 -38.722 45.692 1.00 40.08 143 ARG D CA 1
ATOM 6585 C C . ARG D 1 163 ? -11.865 -39.732 46.787 1.00 39.93 143 ARG D C 1
ATOM 6586 O O . ARG D 1 163 ? -12.213 -40.907 46.595 1.00 40.41 143 ARG D O 1
ATOM 6594 N N . PRO D 1 164 ? -11.304 -39.315 47.921 1.00 39.51 144 PRO D N 1
ATOM 6595 C CA . PRO D 1 164 ? -10.896 -40.271 48.943 1.00 38.45 144 PRO D CA 1
ATOM 6596 C C . PRO D 1 164 ? -12.083 -40.824 49.743 1.00 37.24 144 PRO D C 1
ATOM 6597 O O . PRO D 1 164 ? -12.035 -41.984 50.128 1.00 37.88 144 PRO D O 1
ATOM 6601 N N . ASP D 1 165 ? -13.139 -40.054 49.961 1.00 35.44 145 ASP D N 1
ATOM 6602 C CA . ASP D 1 165 ? -14.337 -40.656 50.525 1.00 34.72 145 ASP D CA 1
ATOM 6603 C C . ASP D 1 165 ? -15.030 -41.582 49.525 1.00 34.00 145 ASP D C 1
ATOM 6604 O O . ASP D 1 165 ? -16.032 -41.209 48.895 1.00 33.86 145 ASP D O 1
ATOM 6609 N N . VAL D 1 166 ? -14.515 -42.797 49.399 1.00 32.84 146 VAL D N 1
ATOM 6610 C CA . VAL D 1 166 ? -15.066 -43.718 48.435 1.00 32.56 146 VAL D CA 1
ATOM 6611 C C . VAL D 1 166 ? -16.524 -44.055 48.678 1.00 32.50 146 VAL D C 1
ATOM 6612 O O . VAL D 1 166 ? -17.265 -44.231 47.711 1.00 34.38 146 VAL D O 1
ATOM 6616 N N . VAL D 1 167 ? -16.964 -44.060 49.935 1.00 31.99 147 VAL D N 1
ATOM 6617 C CA . VAL D 1 167 ? -18.359 -44.346 50.248 1.00 31.49 147 VAL D CA 1
ATOM 6618 C C . VAL D 1 167 ? -19.265 -43.252 49.706 1.00 32.29 147 VAL D C 1
ATOM 6619 O O . VAL D 1 167 ? -20.347 -43.542 49.183 1.00 32.22 147 VAL D O 1
ATOM 6623 N N . SER D 1 168 ? -18.825 -41.999 49.792 1.00 32.67 148 SER D N 1
ATOM 6624 C CA . SER D 1 168 ? -19.583 -40.910 49.179 1.00 33.59 148 SER D CA 1
ATOM 6625 C C . SER D 1 168 ? -19.674 -41.067 47.667 1.00 33.24 148 SER D C 1
ATOM 6626 O O . SER D 1 168 ? -20.747 -40.979 47.076 1.00 33.47 148 SER D O 1
ATOM 6629 N N . GLN D 1 169 ? -18.532 -41.297 47.045 1.00 33.88 149 GLN D N 1
ATOM 6630 C CA . GLN D 1 169 ? -18.485 -41.510 45.617 1.00 33.55 149 GLN D CA 1
ATOM 6631 C C . GLN D 1 169 ? -19.346 -42.675 45.261 1.00 33.23 149 GLN D C 1
ATOM 6632 O O . GLN D 1 169 ? -20.211 -42.559 44.370 1.00 32.74 149 GLN D O 1
ATOM 6638 N N . ALA D 1 170 ? -19.098 -43.807 45.924 1.00 32.29 150 ALA D N 1
ATOM 6639 C CA . ALA D 1 170 ? -19.826 -45.007 45.584 1.00 33.01 150 ALA D CA 1
ATOM 6640 C C . ALA D 1 170 ? -21.366 -44.810 45.670 1.00 34.15 150 ALA D C 1
ATOM 6641 O O . ALA D 1 170 ? -22.100 -45.199 44.757 1.00 35.32 150 ALA D O 1
ATOM 6643 N N . VAL D 1 171 ? -21.846 -44.170 46.735 1.00 34.02 151 VAL D N 1
ATOM 6644 C CA . VAL D 1 171 ? -23.263 -43.882 46.887 1.00 33.07 151 VAL D CA 1
ATOM 6645 C C . VAL D 1 171 ? -23.745 -42.993 45.780 1.00 32.77 151 VAL D C 1
ATOM 6646 O O . VAL D 1 171 ? -24.877 -43.120 45.326 1.00 33.37 151 VAL D O 1
ATOM 6650 N N . SER D 1 172 ? -22.913 -42.072 45.339 1.00 32.13 152 SER D N 1
ATOM 6651 C CA . SER D 1 172 ? -23.284 -41.265 44.186 1.00 31.96 152 SER D CA 1
ATOM 6652 C C . SER D 1 172 ? -23.509 -42.152 42.954 1.00 31.82 152 SER D C 1
ATOM 6653 O O . SER D 1 172 ? -24.542 -42.119 42.310 1.00 30.73 152 SER D O 1
ATOM 6656 N N . PHE D 1 173 ? -22.528 -42.975 42.664 1.00 32.43 153 PHE D N 1
ATOM 6657 C CA . PHE D 1 173 ? -22.598 -43.888 41.546 1.00 33.35 153 PHE D CA 1
ATOM 6658 C C . PHE D 1 173 ? -23.867 -44.755 41.614 1.00 33.74 153 PHE D C 1
ATOM 6659 O O . PHE D 1 173 ? -24.569 -44.916 40.608 1.00 34.61 153 PHE D O 1
ATOM 6667 N N . TRP D 1 174 ? -24.196 -45.268 42.795 1.00 33.60 154 TRP D N 1
ATOM 6668 C CA . TRP D 1 174 ? -25.357 -46.130 42.926 1.00 33.98 154 TRP D CA 1
ATOM 6669 C C . TRP D 1 174 ? -26.658 -45.368 42.703 1.00 34.40 154 TRP D C 1
ATOM 6670 O O . TRP D 1 174 ? -27.604 -45.922 42.170 1.00 34.87 154 TRP D O 1
ATOM 6681 N N . ARG D 1 175 ? -26.686 -44.085 43.027 1.00 34.23 155 ARG D N 1
ATOM 6682 C CA . ARG D 1 175 ? -27.823 -43.268 42.642 1.00 35.18 155 ARG D CA 1
ATOM 6683 C C . ARG D 1 175 ? -27.897 -43.112 41.163 1.00 35.98 155 ARG D C 1
ATOM 6684 O O . ARG D 1 175 ? -28.936 -43.344 40.554 1.00 37.57 155 ARG D O 1
ATOM 6692 N N . ALA D 1 176 ? -26.812 -42.628 40.579 1.00 35.87 156 ALA D N 1
ATOM 6693 C CA . ALA D 1 176 ? -26.803 -42.299 39.175 1.00 34.95 156 ALA D CA 1
ATOM 6694 C C . ALA D 1 176 ? -27.076 -43.532 38.330 1.00 34.89 156 ALA D C 1
ATOM 6695 O O . ALA D 1 176 ? -27.689 -43.454 37.271 1.00 35.15 156 ALA D O 1
ATOM 6697 N N . VAL D 1 177 ? -26.624 -44.678 38.768 1.00 34.79 157 VAL D N 1
ATOM 6698 C CA . VAL D 1 177 ? -26.820 -45.807 37.916 1.00 35.73 157 VAL D CA 1
ATOM 6699 C C . VAL D 1 177 ? -28.245 -46.287 38.013 1.00 35.89 157 VAL D C 1
ATOM 6700 O O . VAL D 1 177 ? -28.692 -47.086 37.197 1.00 37.29 157 VAL D O 1
ATOM 6704 N N . GLN D 1 178 ? -28.966 -45.803 39.007 1.00 35.19 158 GLN D N 1
ATOM 6705 C CA . GLN D 1 178 ? -30.407 -46.056 39.079 1.00 34.68 158 GLN D CA 1
ATOM 6706 C C . GLN D 1 178 ? -31.241 -45.026 38.351 1.00 33.40 158 GLN D C 1
ATOM 6707 O O . GLN D 1 178 ? -32.172 -45.385 37.685 1.00 33.67 158 GLN D O 1
ATOM 6713 N N . THR D 1 179 ? -30.944 -43.747 38.517 1.00 32.45 159 THR D N 1
ATOM 6714 C CA . THR D 1 179 ? -31.722 -42.725 37.860 1.00 32.69 159 THR D CA 1
ATOM 6715 C C . THR D 1 179 ? -31.306 -42.492 36.425 1.00 33.95 159 THR D C 1
ATOM 6716 O O . THR D 1 179 ? -32.031 -41.810 35.680 1.00 33.36 159 THR D O 1
ATOM 6720 N N . ARG D 1 180 ? -30.116 -42.983 36.041 1.00 34.35 160 ARG D N 1
ATOM 6721 C CA . ARG D 1 180 ? -29.584 -42.738 34.713 1.00 34.43 160 ARG D CA 1
ATOM 6722 C C . ARG D 1 180 ? -29.057 -41.301 34.598 1.00 34.94 160 ARG D C 1
ATOM 6723 O O . ARG D 1 180 ? -28.750 -40.849 33.498 1.00 35.71 160 ARG D O 1
ATOM 6725 N N . VAL D 1 181 ? -28.932 -40.599 35.725 1.00 34.85 161 VAL D N 1
ATOM 6726 C CA . VAL D 1 181 ? -28.438 -39.226 35.721 1.00 35.37 161 VAL D CA 1
ATOM 6727 C C . VAL D 1 181 ? -27.109 -39.148 36.463 1.00 35.82 161 VAL D C 1
ATOM 6728 O O . VAL D 1 181 ? -27.051 -39.496 37.608 1.00 36.52 161 VAL D O 1
ATOM 6732 N N . TRP D 1 182 ? -26.052 -38.678 35.808 1.00 36.62 162 TRP D N 1
ATOM 6733 C CA . TRP D 1 182 ? -24.702 -38.679 36.372 1.00 37.74 162 TRP D CA 1
ATOM 6734 C C . TRP D 1 182 ? -24.164 -37.309 36.674 1.00 40.36 162 TRP D C 1
ATOM 6735 O O . TRP D 1 182 ? -22.962 -37.105 36.844 1.00 40.72 162 TRP D O 1
ATOM 6746 N N . ARG D 1 183 ? -25.084 -36.362 36.733 0.50 42.58 163 ARG D N 1
ATOM 6747 C CA . ARG D 1 183 ? -24.765 -34.981 37.080 0.50 44.02 163 ARG D CA 1
ATOM 6748 C C . ARG D 1 183 ? -25.473 -34.517 38.388 1.00 44.51 163 ARG D C 1
ATOM 6749 O O . ARG D 1 183 ? -26.508 -35.067 38.778 1.00 43.31 163 ARG D O 1
ATOM 6757 N N . GLY D 1 184 ? -24.864 -33.537 39.071 1.00 45.45 164 GLY D N 1
ATOM 6758 C CA . GLY D 1 184 ? -25.397 -32.921 40.281 1.00 46.46 164 GLY D CA 1
ATOM 6759 C C . GLY D 1 184 ? -26.284 -33.790 41.149 1.00 47.01 164 GLY D C 1
ATOM 6760 O O . GLY D 1 184 ? -25.856 -34.841 41.620 1.00 47.88 164 GLY D O 1
ATOM 6761 N N . ALA D 1 194 ? -35.092 -44.094 43.460 1.00 41.73 174 ALA D N 1
ATOM 6762 C CA . ALA D 1 194 ? -33.846 -44.793 43.818 1.00 42.30 174 ALA D CA 1
ATOM 6763 C C . ALA D 1 194 ? -33.854 -45.491 45.178 1.00 41.88 174 ALA D C 1
ATOM 6764 O O . ALA D 1 194 ? -34.191 -44.901 46.173 1.00 42.29 174 ALA D O 1
ATOM 6766 N N . GLU D 1 195 ? -33.386 -46.724 45.213 1.00 41.90 175 GLU D N 1
ATOM 6767 C CA . GLU D 1 195 ? -33.462 -47.551 46.403 1.00 42.72 175 GLU D CA 1
ATOM 6768 C C . GLU D 1 195 ? -32.094 -47.970 47.006 1.00 40.80 175 GLU D C 1
ATOM 6769 O O . GLU D 1 195 ? -31.361 -48.697 46.369 1.00 40.85 175 GLU D O 1
ATOM 6775 N N . TYR D 1 196 ? -31.804 -47.549 48.248 1.00 39.26 176 TYR D N 1
ATOM 6776 C CA . TYR D 1 196 ? -30.542 -47.844 48.974 1.00 37.09 176 TYR D CA 1
ATOM 6777 C C . TYR D 1 196 ? -30.297 -49.354 49.034 1.00 36.33 176 TYR D C 1
ATOM 6778 O O . TYR D 1 196 ? -31.230 -50.108 49.214 1.00 36.00 176 TYR D O 1
ATOM 6787 N N . HIS D 1 197 ? -29.057 -49.808 48.844 1.00 36.07 177 HIS D N 1
ATOM 6788 C CA . HIS D 1 197 ? -28.774 -51.245 48.801 1.00 35.71 177 HIS D CA 1
ATOM 6789 C C . HIS D 1 197 ? -27.314 -51.571 49.178 1.00 37.08 177 HIS D C 1
ATOM 6790 O O . HIS D 1 197 ? -26.374 -51.281 48.428 1.00 38.26 177 HIS D O 1
ATOM 6797 N N . ALA D 1 198 ? -27.144 -52.215 50.329 1.00 37.31 178 ALA D N 1
ATOM 6798 C CA . ALA D 1 198 ? -25.831 -52.519 50.886 1.00 37.47 178 ALA D CA 1
ATOM 6799 C C . ALA D 1 198 ? -24.903 -53.184 49.906 1.00 37.14 178 ALA D C 1
ATOM 6800 O O . ALA D 1 198 ? -23.839 -52.658 49.616 1.00 37.34 178 ALA D O 1
ATOM 6802 N N . GLY D 1 199 ? -25.287 -54.377 49.460 1.00 36.96 179 GLY D N 1
ATOM 6803 C CA . GLY D 1 199 ? -24.435 -55.198 48.620 1.00 36.34 179 GLY D CA 1
ATOM 6804 C C . GLY D 1 199 ? -24.066 -54.413 47.371 1.00 36.12 179 GLY D C 1
ATOM 6805 O O . GLY D 1 199 ? -23.007 -54.606 46.810 1.00 35.14 179 GLY D O 1
ATOM 6806 N N . ALA D 1 200 ? -24.936 -53.489 46.964 1.00 35.90 180 ALA D N 1
ATOM 6807 C CA . ALA D 1 200 ? -24.678 -52.737 45.737 1.00 35.97 180 ALA D CA 1
ATOM 6808 C C . ALA D 1 200 ? -23.559 -51.738 45.973 1.00 35.20 180 ALA D C 1
ATOM 6809 O O . ALA D 1 200 ? -22.537 -51.772 45.265 1.00 35.95 180 ALA D O 1
ATOM 6811 N N . ILE D 1 201 ? -23.722 -50.893 46.994 1.00 33.49 181 ILE D N 1
ATOM 6812 C CA . ILE D 1 201 ? -22.713 -49.901 47.298 1.00 31.58 181 ILE D CA 1
ATOM 6813 C C . ILE D 1 201 ? -21.393 -50.629 47.532 1.00 31.65 181 ILE D C 1
ATOM 6814 O O . ILE D 1 201 ? -20.363 -50.286 46.947 1.00 31.21 181 ILE D O 1
ATOM 6819 N N . ALA D 1 202 ? -21.440 -51.706 48.278 1.00 31.39 182 ALA D N 1
ATOM 6820 C CA . ALA D 1 202 ? -20.220 -52.439 48.497 1.00 33.14 182 ALA D CA 1
ATOM 6821 C C . ALA D 1 202 ? -19.536 -52.743 47.147 1.00 33.52 182 ALA D C 1
ATOM 6822 O O . ALA D 1 202 ? -18.362 -52.419 46.946 1.00 33.67 182 ALA D O 1
ATOM 6824 N N . HIS D 1 203 ? -20.285 -53.331 46.222 1.00 33.38 183 HIS D N 1
ATOM 6825 C CA . HIS D 1 203 ? -19.722 -53.782 44.962 1.00 32.80 183 HIS D CA 1
ATOM 6826 C C . HIS D 1 203 ? -19.143 -52.582 44.221 1.00 32.12 183 HIS D C 1
ATOM 6827 O O . HIS D 1 203 ? -18.087 -52.676 43.635 1.00 31.68 183 HIS D O 1
ATOM 6834 N N . VAL D 1 204 ? -19.829 -51.441 44.285 1.00 31.75 184 VAL D N 1
ATOM 6835 C CA . VAL D 1 204 ? -19.358 -50.225 43.622 1.00 30.53 184 VAL D CA 1
ATOM 6836 C C . VAL D 1 204 ? -18.057 -49.754 44.268 1.00 30.70 184 VAL D C 1
ATOM 6837 O O . VAL D 1 204 ? -17.079 -49.405 43.576 1.00 30.86 184 VAL D O 1
ATOM 6841 N N . ILE D 1 205 ? -18.024 -49.808 45.598 1.00 30.50 185 ILE D N 1
ATOM 6842 C CA . ILE D 1 205 ? -16.891 -49.313 46.334 1.00 29.04 185 ILE D CA 1
ATOM 6843 C C . ILE D 1 205 ? -15.692 -50.060 45.876 1.00 29.24 185 ILE D C 1
ATOM 6844 O O . ILE D 1 205 ? -14.682 -49.455 45.491 1.00 29.45 185 ILE D O 1
ATOM 6849 N N . THR D 1 206 ? -15.800 -51.378 45.840 1.00 28.96 186 THR D N 1
ATOM 6850 C CA . THR D 1 206 ? -14.627 -52.141 45.587 1.00 29.17 186 THR D CA 1
ATOM 6851 C C . THR D 1 206 ? -14.136 -51.947 44.148 1.00 30.01 186 THR D C 1
ATOM 6852 O O . THR D 1 206 ? -12.917 -51.812 43.892 1.00 30.41 186 THR D O 1
ATOM 6856 N N . MET D 1 207 ? -15.068 -51.812 43.226 1.00 29.87 187 MET D N 1
ATOM 6857 C CA . MET D 1 207 ? -14.656 -51.536 41.869 1.00 30.58 187 MET D CA 1
ATOM 6858 C C . MET D 1 207 ? -14.135 -50.128 41.695 1.00 29.70 187 MET D C 1
ATOM 6859 O O . MET D 1 207 ? -13.240 -49.922 40.877 1.00 30.71 187 MET D O 1
ATOM 6864 N N . LEU D 1 208 ? -14.652 -49.164 42.440 1.00 28.31 188 LEU D N 1
ATOM 6865 C CA . LEU D 1 208 ? -14.017 -47.857 42.384 1.00 28.05 188 LEU D CA 1
ATOM 6866 C C . LEU D 1 208 ? -12.611 -47.966 42.920 1.00 28.18 188 LEU D C 1
ATOM 6867 O O . LEU D 1 208 ? -11.677 -47.576 42.252 1.00 28.26 188 LEU D O 1
ATOM 6872 N N . ARG D 1 209 ? -12.453 -48.513 44.121 1.00 28.66 189 ARG D N 1
ATOM 6873 C CA . ARG D 1 209 ? -11.101 -48.749 44.660 1.00 29.17 189 ARG D CA 1
ATOM 6874 C C . ARG D 1 209 ? -10.198 -49.486 43.647 1.00 28.56 189 ARG D C 1
ATOM 6875 O O . ARG D 1 209 ? -8.985 -49.176 43.520 1.00 28.19 189 ARG D O 1
ATOM 6883 N N . ALA D 1 210 ? -10.756 -50.459 42.933 1.00 28.20 190 ALA D N 1
ATOM 6884 C CA . ALA D 1 210 ? -9.915 -51.172 41.951 1.00 29.45 190 ALA D CA 1
ATOM 6885 C C . ALA D 1 210 ? -9.535 -50.275 40.761 1.00 29.94 190 ALA D C 1
ATOM 6886 O O . ALA D 1 210 ? -8.564 -50.576 40.066 1.00 31.01 190 ALA D O 1
ATOM 6888 N N . GLN D 1 211 ? -10.281 -49.185 40.545 1.00 29.01 191 GLN D N 1
ATOM 6889 C CA . GLN D 1 211 ? -9.928 -48.244 39.499 1.00 29.90 191 GLN D CA 1
ATOM 6890 C C . GLN D 1 211 ? -8.737 -47.420 39.914 1.00 29.44 191 GLN D C 1
ATOM 6891 O O . GLN D 1 211 ? -7.759 -47.337 39.184 1.00 30.08 191 GLN D O 1
ATOM 6897 N N . GLU D 1 212 ? -8.799 -46.842 41.094 1.00 29.58 192 GLU D N 1
ATOM 6898 C CA . GLU D 1 212 ? -7.721 -46.007 41.583 1.00 31.02 192 GLU D CA 1
ATOM 6899 C C . GLU D 1 212 ? -6.374 -46.764 41.741 1.00 31.69 192 GLU D C 1
ATOM 6900 O O . GLU D 1 212 ? -5.303 -46.151 41.696 1.00 31.17 192 GLU D O 1
ATOM 6906 N N . GLU D 1 213 ? -6.416 -48.083 41.885 1.00 31.92 193 GLU D N 1
ATOM 6907 C CA . GLU D 1 213 ? -5.166 -48.807 41.991 1.00 33.39 193 GLU D CA 1
ATOM 6908 C C . GLU D 1 213 ? -4.623 -49.037 40.618 1.00 34.29 193 GLU D C 1
ATOM 6909 O O . GLU D 1 213 ? -3.397 -49.269 40.454 1.00 35.60 193 GLU D O 1
ATOM 6911 N N . GLY D 1 214 ? -5.503 -49.010 39.621 1.00 33.41 194 GLY D N 1
ATOM 6912 C CA . GLY D 1 214 ? -5.043 -49.205 38.249 1.00 33.08 194 GLY D CA 1
ATOM 6913 C C . GLY D 1 214 ? -4.229 -47.986 37.875 1.00 32.81 194 GLY D C 1
ATOM 6914 O O . GLY D 1 214 ? -3.113 -48.078 37.354 1.00 31.67 194 GLY D O 1
ATOM 6915 N N . TRP D 1 215 ? -4.797 -46.833 38.206 1.00 32.83 195 TRP D N 1
ATOM 6916 C CA . TRP D 1 215 ? -4.145 -45.572 37.980 1.00 33.34 195 TRP D CA 1
ATOM 6917 C C . TRP D 1 215 ? -2.782 -45.499 38.671 1.00 34.18 195 TRP D C 1
ATOM 6918 O O . TRP D 1 215 ? -1.763 -45.243 38.035 1.00 34.73 195 TRP D O 1
ATOM 6929 N N . ARG D 1 216 ? -2.767 -45.742 39.975 1.00 34.90 196 ARG D N 1
ATOM 6930 C CA . ARG D 1 216 ? -1.581 -45.483 40.772 1.00 35.02 196 ARG D CA 1
ATOM 6931 C C . ARG D 1 216 ? -0.510 -46.494 40.400 1.00 34.82 196 ARG D C 1
ATOM 6932 O O . ARG D 1 216 ? 0.681 -46.234 40.521 1.00 34.96 196 ARG D O 1
ATOM 6934 N N . ALA D 1 217 ? -0.935 -47.634 39.907 1.00 34.32 197 ALA D N 1
ATOM 6935 C CA . ALA D 1 217 ? 0.019 -48.608 39.492 1.00 34.84 197 ALA D CA 1
ATOM 6936 C C . ALA D 1 217 ? 0.541 -48.250 38.106 1.00 35.61 197 ALA D C 1
ATOM 6937 O O . ALA D 1 217 ? 1.731 -48.473 37.813 1.00 37.05 197 ALA D O 1
ATOM 6939 N N . TRP D 1 218 ? -0.329 -47.710 37.248 1.00 35.34 198 TRP D N 1
ATOM 6940 C CA . TRP D 1 218 ? 0.089 -47.350 35.902 1.00 34.79 198 TRP D CA 1
ATOM 6941 C C . TRP D 1 218 ? 1.052 -46.173 35.974 1.00 35.72 198 TRP D C 1
ATOM 6942 O O . TRP D 1 218 ? 1.994 -46.080 35.214 1.00 35.79 198 TRP D O 1
ATOM 6953 N N . PHE D 1 219 ? 0.849 -45.305 36.931 1.00 36.95 199 PHE D N 1
ATOM 6954 C CA . PHE D 1 219 ? 1.702 -44.157 37.046 1.00 39.67 199 PHE D CA 1
ATOM 6955 C C . PHE D 1 219 ? 3.172 -44.517 37.336 1.00 41.31 199 PHE D C 1
ATOM 6956 O O . PHE D 1 219 ? 4.095 -43.876 36.821 1.00 41.78 199 PHE D O 1
ATOM 6964 N N . THR D 1 220 ? 3.388 -45.538 38.159 1.00 42.44 200 THR D N 1
ATOM 6965 C CA . THR D 1 220 ? 4.739 -45.961 38.444 1.00 44.09 200 THR D CA 1
ATOM 6966 C C . THR D 1 220 ? 5.215 -46.905 37.356 1.00 44.23 200 THR D C 1
ATOM 6967 O O . THR D 1 220 ? 6.365 -46.827 36.929 1.00 44.77 200 THR D O 1
ATOM 6971 N N . GLU D 1 221 ? 4.325 -47.781 36.904 1.00 44.41 201 GLU D N 1
ATOM 6972 C CA . GLU D 1 221 ? 4.574 -48.641 35.750 1.00 45.40 201 GLU D CA 1
ATOM 6973 C C . GLU D 1 221 ? 5.118 -47.879 34.499 1.00 45.45 201 GLU D C 1
ATOM 6974 O O . GLU D 1 221 ? 5.732 -48.480 33.646 1.00 45.35 201 GLU D O 1
ATOM 6980 N N . GLU D 1 222 ? 4.885 -46.565 34.408 1.00 45.66 202 GLU D N 1
ATOM 6981 C CA . GLU D 1 222 ? 5.240 -45.758 33.221 1.00 45.47 202 GLU D CA 1
ATOM 6982 C C . GLU D 1 222 ? 5.919 -44.438 33.556 1.00 45.17 202 GLU D C 1
ATOM 6983 O O . GLU D 1 222 ? 6.046 -43.564 32.695 1.00 45.28 202 GLU D O 1
ATOM 6989 N N . ASN D 1 223 ? 6.295 -44.282 34.819 1.00 44.97 203 ASN D N 1
ATOM 6990 C CA . ASN D 1 223 ? 6.956 -43.080 35.312 1.00 44.85 203 ASN D CA 1
ATOM 6991 C C . ASN D 1 223 ? 6.321 -41.778 34.798 1.00 44.62 203 ASN D C 1
ATOM 6992 O O . ASN D 1 223 ? 7.017 -40.891 34.326 1.00 44.87 203 ASN D O 1
ATOM 6994 N N . VAL D 1 224 ? 4.996 -41.664 34.896 1.00 44.41 204 VAL D N 1
ATOM 6995 C CA . VAL D 1 224 ? 4.337 -40.375 34.680 1.00 44.06 204 VAL D CA 1
ATOM 6996 C C . VAL D 1 224 ? 3.891 -39.820 35.981 1.00 43.34 204 VAL D C 1
ATOM 6997 O O . VAL D 1 224 ? 3.654 -40.578 36.927 1.00 43.39 204 VAL D O 1
ATOM 7001 N N . GLU D 1 225 ? 3.769 -38.497 36.027 1.00 42.20 205 GLU D N 1
ATOM 7002 C CA . GLU D 1 225 ? 3.386 -37.806 37.242 1.00 41.82 205 GLU D CA 1
ATOM 7003 C C . GLU D 1 225 ? 2.433 -36.716 36.850 1.00 41.49 205 GLU D C 1
ATOM 7004 O O . GLU D 1 225 ? 2.837 -35.646 36.405 1.00 41.08 205 GLU D O 1
ATOM 7006 N N . PRO D 1 226 ? 1.151 -37.000 36.998 1.00 41.49 206 PRO D N 1
ATOM 7007 C CA . PRO D 1 226 ? 0.118 -36.076 36.550 1.00 41.01 206 PRO D CA 1
ATOM 7008 C C . PRO D 1 226 ? 0.034 -34.963 37.536 1.00 40.81 206 PRO D C 1
ATOM 7009 O O . PRO D 1 226 ? 0.583 -35.062 38.616 1.00 40.36 206 PRO D O 1
ATOM 7013 N N . ILE D 1 227 ? -0.611 -33.887 37.147 1.00 41.15 207 ILE D N 1
ATOM 7014 C CA . ILE D 1 227 ? -1.149 -32.977 38.116 1.00 41.57 207 ILE D CA 1
ATOM 7015 C C . ILE D 1 227 ? -2.175 -33.788 38.888 1.00 42.04 207 ILE D C 1
ATOM 7016 O O . ILE D 1 227 ? -3.160 -34.224 38.349 1.00 42.91 207 ILE D O 1
ATOM 7021 N N . ASP D 1 228 ? -1.897 -34.041 40.144 1.00 42.93 208 ASP D N 1
ATOM 7022 C CA . ASP D 1 228 ? -2.815 -34.748 40.991 1.00 42.86 208 ASP D CA 1
ATOM 7023 C C . ASP D 1 228 ? -3.555 -33.708 41.777 1.00 42.70 208 ASP D C 1
ATOM 7024 O O . ASP D 1 228 ? -2.935 -32.839 42.354 1.00 43.53 208 ASP D O 1
ATOM 7029 N N . VAL D 1 229 ? -4.876 -33.772 41.779 1.00 42.48 209 VAL D N 1
ATOM 7030 C CA . VAL D 1 229 ? -5.685 -32.942 42.668 1.00 43.13 209 VAL D CA 1
ATOM 7031 C C . VAL D 1 229 ? -6.759 -33.848 43.212 1.00 43.33 209 VAL D C 1
ATOM 7032 O O . VAL D 1 229 ? -7.039 -34.874 42.603 1.00 44.76 209 VAL D O 1
ATOM 7036 N N . ASP D 1 230 ? -7.367 -33.489 44.344 1.00 42.71 210 ASP D N 1
ATOM 7037 C CA . ASP D 1 230 ? -8.357 -34.364 44.982 1.00 41.98 210 ASP D CA 1
ATOM 7038 C C . ASP D 1 230 ? -9.675 -33.662 45.105 1.00 41.53 210 ASP D C 1
ATOM 7039 O O . ASP D 1 230 ? -9.733 -32.438 45.124 1.00 41.16 210 ASP D O 1
ATOM 7041 N N . TYR D 1 231 ? -10.744 -34.435 45.180 1.00 41.62 211 TYR D N 1
ATOM 7042 C CA . TYR D 1 231 ? -12.077 -33.848 45.096 1.00 42.68 211 TYR D CA 1
ATOM 7043 C C . TYR D 1 231 ? -12.318 -32.697 46.102 1.00 43.34 211 TYR D C 1
ATOM 7044 O O . TYR D 1 231 ? -12.519 -31.568 45.674 1.00 42.27 211 TYR D O 1
ATOM 7053 N N . PRO D 1 232 ? -12.240 -32.965 47.418 1.00 45.16 212 PRO D N 1
ATOM 7054 C CA . PRO D 1 232 ? -12.405 -31.912 48.439 1.00 46.46 212 PRO D CA 1
ATOM 7055 C C . PRO D 1 232 ? -11.715 -30.603 48.069 1.00 48.06 212 PRO D C 1
ATOM 7056 O O . PRO D 1 232 ? -12.355 -29.540 48.059 1.00 48.05 212 PRO D O 1
ATOM 7060 N N . TYR D 1 233 ? -10.424 -30.696 47.767 1.00 50.18 213 TYR D N 1
ATOM 7061 C CA . TYR D 1 233 ? -9.639 -29.566 47.318 1.00 52.53 213 TYR D CA 1
ATOM 7062 C C . TYR D 1 233 ? -10.297 -28.930 46.107 1.00 53.15 213 TYR D C 1
ATOM 7063 O O . TYR D 1 233 ? -10.573 -27.724 46.097 1.00 53.45 213 TYR D O 1
ATOM 7072 N N . LEU D 1 234 ? -10.593 -29.755 45.106 1.00 54.14 214 LEU D N 1
ATOM 7073 C CA . LEU D 1 234 ? -11.038 -29.256 43.797 1.00 55.23 214 LEU D CA 1
ATOM 7074 C C . LEU D 1 234 ? -12.349 -28.491 43.877 1.00 56.23 214 LEU D C 1
ATOM 7075 O O . LEU D 1 234 ? -12.514 -27.485 43.209 1.00 56.48 214 LEU D O 1
ATOM 7080 N N . TRP D 1 235 ? -13.274 -28.966 44.696 1.00 57.72 215 TRP D N 1
ATOM 7081 C CA . TRP D 1 235 ? -14.615 -28.412 44.673 1.00 59.70 215 TRP D CA 1
ATOM 7082 C C . TRP D 1 235 ? -14.621 -27.100 45.399 1.00 60.33 215 TRP D C 1
ATOM 7083 O O . TRP D 1 235 ? -15.323 -26.165 45.018 1.00 60.23 215 TRP D O 1
ATOM 7094 N N . ARG D 1 236 ? -13.786 -27.014 46.420 1.00 61.53 216 ARG D N 1
ATOM 7095 C CA . ARG D 1 236 ? -13.613 -25.766 47.132 1.00 62.70 216 ARG D CA 1
ATOM 7096 C C . ARG D 1 236 ? -12.682 -24.831 46.349 1.00 62.54 216 ARG D C 1
ATOM 7097 O O . ARG D 1 236 ? -12.788 -23.616 46.478 1.00 62.79 216 ARG D O 1
ATOM 7105 N N . ASN D 1 237 ? -11.798 -25.386 45.512 1.00 62.15 217 ASN D N 1
ATOM 7106 C CA . ASN D 1 237 ? -10.752 -24.560 44.889 1.00 61.95 217 ASN D CA 1
ATOM 7107 C C . ASN D 1 237 ? -10.687 -24.454 43.354 1.00 61.49 217 ASN D C 1
ATOM 7108 O O . ASN D 1 237 ? -9.646 -24.069 42.811 1.00 61.67 217 ASN D O 1
ATOM 7113 N N . LEU D 1 238 ? -11.791 -24.759 42.665 1.00 60.49 218 LEU D N 1
ATOM 7114 C CA . LEU D 1 238 ? -11.810 -24.795 41.197 1.00 59.22 218 LEU D CA 1
ATOM 7115 C C . LEU D 1 238 ? -10.894 -23.736 40.600 1.00 58.45 218 LEU D C 1
ATOM 7116 O O . LEU D 1 238 ? -9.826 -24.048 40.067 1.00 58.94 218 LEU D O 1
ATOM 7121 N N . THR D 1 239 ? -11.304 -22.484 40.742 1.00 56.76 219 THR D N 1
ATOM 7122 C CA . THR D 1 239 ? -10.639 -21.359 40.114 1.00 55.53 219 THR D CA 1
ATOM 7123 C C . THR D 1 239 ? -9.113 -21.453 40.148 1.00 54.14 219 THR D C 1
ATOM 7124 O O . THR D 1 239 ? -8.432 -21.126 39.185 1.00 53.94 219 THR D O 1
ATOM 7128 N N . GLU D 1 240 ? -8.566 -21.903 41.250 1.00 52.69 220 GLU D N 1
ATOM 7129 C CA . GLU D 1 240 ? -7.139 -22.092 41.263 1.00 51.85 220 GLU D CA 1
ATOM 7130 C C . GLU D 1 240 ? -6.768 -23.230 40.302 1.00 50.47 220 GLU D C 1
ATOM 7131 O O . GLU D 1 240 ? -5.925 -23.055 39.418 1.00 50.28 220 GLU D O 1
ATOM 7133 N N . VAL D 1 241 ? -7.427 -24.374 40.458 1.00 48.84 221 VAL D N 1
ATOM 7134 C CA . VAL D 1 241 ? -7.052 -25.575 39.717 1.00 47.72 221 VAL D CA 1
ATOM 7135 C C . VAL D 1 241 ? -7.178 -25.369 38.200 1.00 46.83 221 VAL D C 1
ATOM 7136 O O . VAL D 1 241 ? -6.272 -25.689 37.440 1.00 45.38 221 VAL D O 1
ATOM 7140 N N . VAL D 1 242 ? -8.297 -24.791 37.778 1.00 46.47 222 VAL D N 1
ATOM 7141 C CA . VAL D 1 242 ? -8.496 -24.452 36.376 1.00 45.80 222 VAL D CA 1
ATOM 7142 C C . VAL D 1 242 ? -7.295 -23.664 35.841 1.00 45.95 222 VAL D C 1
ATOM 7143 O O . VAL D 1 242 ? -6.531 -24.159 35.001 1.00 45.68 222 VAL D O 1
ATOM 7147 N N . GLY D 1 243 ? -7.114 -22.459 36.367 1.00 46.04 223 GLY D N 1
ATOM 7148 C CA . GLY D 1 243 ? -6.013 -21.595 35.973 1.00 46.34 223 GLY D CA 1
ATOM 7149 C C . GLY D 1 243 ? -4.657 -22.273 36.024 1.00 46.47 223 GLY D C 1
ATOM 7150 O O . GLY D 1 243 ? -3.710 -21.850 35.363 1.00 46.69 223 GLY D O 1
ATOM 7151 N N . THR D 1 244 ? -4.549 -23.332 36.803 1.00 46.21 224 THR D N 1
ATOM 7152 C CA . THR D 1 244 ? -3.320 -24.087 36.784 1.00 46.81 224 THR D CA 1
ATOM 7153 C C . THR D 1 244 ? -3.256 -24.907 35.511 1.00 46.34 224 THR D C 1
ATOM 7154 O O . THR D 1 244 ? -2.201 -24.987 34.866 1.00 47.41 224 THR D O 1
ATOM 7158 N N . VAL D 1 245 ? -4.383 -25.524 35.148 1.00 45.31 225 VAL D N 1
ATOM 7159 C CA . VAL D 1 245 ? -4.402 -26.426 34.000 1.00 43.46 225 VAL D CA 1
ATOM 7160 C C . VAL D 1 245 ? -4.145 -25.543 32.790 1.00 42.91 225 VAL D C 1
ATOM 7161 O O . VAL D 1 245 ? -3.217 -25.812 32.026 1.00 42.57 225 VAL D O 1
ATOM 7165 N N . LEU D 1 246 ? -4.914 -24.450 32.685 1.00 41.78 226 LEU D N 1
ATOM 7166 C CA . LEU D 1 246 ? -4.704 -23.434 31.662 1.00 40.83 226 LEU D CA 1
ATOM 7167 C C . LEU D 1 246 ? -3.261 -23.041 31.597 1.00 41.12 226 LEU D C 1
ATOM 7168 O O . LEU D 1 246 ? -2.656 -23.096 30.535 1.00 40.78 226 LEU D O 1
ATOM 7173 N N . GLU D 1 247 ? -2.690 -22.665 32.735 1.00 41.81 227 GLU D N 1
ATOM 7174 C CA . GLU D 1 247 ? -1.306 -22.254 32.727 1.00 42.66 227 GLU D CA 1
ATOM 7175 C C . GLU D 1 247 ? -0.571 -23.337 31.977 1.00 43.20 227 GLU D C 1
ATOM 7176 O O . GLU D 1 247 ? -0.055 -23.080 30.884 1.00 43.94 227 GLU D O 1
ATOM 7178 N N . ALA D 1 248 ? -0.629 -24.570 32.491 1.00 43.12 228 ALA D N 1
ATOM 7179 C CA . ALA D 1 248 ? 0.068 -25.699 31.866 1.00 42.92 228 ALA D CA 1
ATOM 7180 C C . ALA D 1 248 ? -0.143 -25.827 30.356 1.00 42.67 228 ALA D C 1
ATOM 7181 O O . ALA D 1 248 ? 0.797 -26.081 29.634 1.00 43.23 228 ALA D O 1
ATOM 7183 N N . LEU D 1 249 ? -1.360 -25.655 29.867 1.00 42.80 229 LEU D N 1
ATOM 7184 C CA . LEU D 1 249 ? -1.542 -25.670 28.419 1.00 43.03 229 LEU D CA 1
ATOM 7185 C C . LEU D 1 249 ? -1.489 -24.265 27.833 1.00 43.72 229 LEU D C 1
ATOM 7186 O O . LEU D 1 249 ? -2.368 -23.867 27.061 1.00 44.01 229 LEU D O 1
ATOM 7191 N N . GLY D 1 250 ? -0.463 -23.508 28.241 1.00 44.26 230 GLY D N 1
ATOM 7192 C CA . GLY D 1 250 ? -0.094 -22.228 27.624 1.00 44.63 230 GLY D CA 1
ATOM 7193 C C . GLY D 1 250 ? -1.143 -21.125 27.556 1.00 44.97 230 GLY D C 1
ATOM 7194 O O . GLY D 1 250 ? -0.978 -20.137 26.846 1.00 44.82 230 GLY D O 1
ATOM 7195 N N . GLN D 1 251 ? -2.215 -21.282 28.311 1.00 45.33 231 GLN D N 1
ATOM 7196 C CA . GLN D 1 251 ? -3.318 -20.345 28.261 1.00 45.89 231 GLN D CA 1
ATOM 7197 C C . GLN D 1 251 ? -3.202 -19.348 29.381 1.00 47.28 231 GLN D C 1
ATOM 7198 O O . GLN D 1 251 ? -2.407 -19.532 30.305 1.00 47.14 231 GLN D O 1
ATOM 7204 N N . ASP D 1 252 ? -4.005 -18.296 29.295 1.00 48.87 232 ASP D N 1
ATOM 7205 C CA . ASP D 1 252 ? -4.014 -17.244 30.286 1.00 50.85 232 ASP D CA 1
ATOM 7206 C C . ASP D 1 252 ? -4.764 -17.688 31.539 1.00 51.76 232 ASP D C 1
ATOM 7207 O O . ASP D 1 252 ? -5.953 -17.916 31.497 1.00 51.65 232 ASP D O 1
ATOM 7212 N N . PRO D 1 253 ? -4.059 -17.804 32.658 1.00 53.49 233 PRO D N 1
ATOM 7213 C CA . PRO D 1 253 ? -4.638 -18.357 33.887 1.00 54.60 233 PRO D CA 1
ATOM 7214 C C . PRO D 1 253 ? -5.810 -17.536 34.360 1.00 55.85 233 PRO D C 1
ATOM 7215 O O . PRO D 1 253 ? -6.656 -18.038 35.096 1.00 56.60 233 PRO D O 1
ATOM 7219 N N . ARG D 1 254 ? -5.852 -16.275 33.943 1.00 56.79 234 ARG D N 1
ATOM 7220 C CA . ARG D 1 254 ? -6.809 -15.331 34.470 1.00 57.43 234 ARG D CA 1
ATOM 7221 C C . ARG D 1 254 ? -8.122 -15.528 33.760 1.00 58.02 234 ARG D C 1
ATOM 7222 O O . ARG D 1 254 ? -9.074 -14.774 33.967 1.00 57.99 234 ARG D O 1
ATOM 7224 N N . LEU D 1 255 ? -8.175 -16.567 32.932 1.00 58.99 235 LEU D N 1
ATOM 7225 C CA . LEU D 1 255 ? -9.350 -16.848 32.112 1.00 60.30 235 LEU D CA 1
ATOM 7226 C C . LEU D 1 255 ? -10.308 -17.796 32.818 1.00 60.92 235 LEU D C 1
ATOM 7227 O O . LEU D 1 255 ? -11.344 -18.148 32.276 1.00 60.87 235 LEU D O 1
ATOM 7232 N N . ALA D 1 256 ? -9.954 -18.197 34.035 1.00 62.26 236 ALA D N 1
ATOM 7233 C CA . ALA D 1 256 ? -10.728 -19.178 34.796 1.00 63.55 236 ALA D CA 1
ATOM 7234 C C . ALA D 1 256 ? -12.032 -18.586 35.310 1.00 64.51 236 ALA D C 1
ATOM 7235 O O . ALA D 1 256 ? -12.002 -17.526 35.920 1.00 65.16 236 ALA D O 1
ATOM 7237 N N . PRO D 1 257 ? -13.174 -19.242 35.057 1.00 65.42 237 PRO D N 1
ATOM 7238 C CA . PRO D 1 257 ? -14.431 -18.855 35.703 1.00 66.15 237 PRO D CA 1
ATOM 7239 C C . PRO D 1 257 ? -14.212 -18.652 37.220 1.00 67.43 237 PRO D C 1
ATOM 7240 O O . PRO D 1 257 ? -13.550 -19.482 37.868 1.00 67.52 237 PRO D O 1
ATOM 7244 N N . LYS D 1 258 ? -14.720 -17.543 37.758 1.00 68.39 238 LYS D N 1
ATOM 7245 C CA . LYS D 1 258 ? -14.436 -17.143 39.140 1.00 69.58 238 LYS D CA 1
ATOM 7246 C C . LYS D 1 258 ? -15.496 -17.689 40.127 1.00 70.34 238 LYS D C 1
ATOM 7247 O O . LYS D 1 258 ? -16.697 -17.733 39.787 1.00 71.00 238 LYS D O 1
ATOM 7249 N N . PRO D 1 259 ? -15.067 -18.025 41.355 1.00 70.41 239 PRO D N 1
ATOM 7250 C CA . PRO D 1 259 ? -15.851 -18.857 42.289 1.00 70.20 239 PRO D CA 1
ATOM 7251 C C . PRO D 1 259 ? -17.363 -18.696 42.191 1.00 69.91 239 PRO D C 1
ATOM 7252 O O . PRO D 1 259 ? -18.084 -19.570 42.670 1.00 69.48 239 PRO D O 1
ATOM 7256 N N . SER D 1 269 ? -25.562 -33.452 51.879 1.00 50.51 249 SER D N 1
ATOM 7257 C CA . SER D 1 269 ? -24.889 -34.733 52.048 1.00 50.51 249 SER D CA 1
ATOM 7258 C C . SER D 1 269 ? -25.866 -35.904 52.169 1.00 50.11 249 SER D C 1
ATOM 7259 O O . SER D 1 269 ? -26.898 -35.807 52.842 1.00 50.77 249 SER D O 1
ATOM 7262 N N . ASP D 1 270 ? -25.499 -37.027 51.563 1.00 49.17 250 ASP D N 1
ATOM 7263 C CA . ASP D 1 270 ? -26.426 -38.133 51.363 1.00 48.12 250 ASP D CA 1
ATOM 7264 C C . ASP D 1 270 ? -26.622 -39.016 52.595 1.00 47.70 250 ASP D C 1
ATOM 7265 O O . ASP D 1 270 ? -25.660 -39.604 53.120 1.00 47.58 250 ASP D O 1
ATOM 7270 N N . GLU D 1 271 ? -27.872 -39.161 53.029 1.00 47.15 251 GLU D N 1
ATOM 7271 C CA . GLU D 1 271 ? -28.152 -40.033 54.182 1.00 47.54 251 GLU D CA 1
ATOM 7272 C C . GLU D 1 271 ? -27.506 -41.407 54.021 1.00 45.67 251 GLU D C 1
ATOM 7273 O O . GLU D 1 271 ? -27.039 -41.983 54.993 1.00 45.69 251 GLU D O 1
ATOM 7279 N N . TRP D 1 272 ? -27.460 -41.897 52.780 1.00 43.93 252 TRP D N 1
ATOM 7280 C CA . TRP D 1 272 ? -26.987 -43.248 52.473 1.00 42.30 252 TRP D CA 1
ATOM 7281 C C . TRP D 1 272 ? -25.544 -43.456 52.857 1.00 40.70 252 TRP D C 1
ATOM 7282 O O . TRP D 1 272 ? -25.145 -44.581 53.085 1.00 40.21 252 TRP D O 1
ATOM 7293 N N . VAL D 1 273 ? -24.766 -42.373 52.908 1.00 39.79 253 VAL D N 1
ATOM 7294 C CA . VAL D 1 273 ? -23.353 -42.452 53.305 1.00 39.43 253 VAL D CA 1
ATOM 7295 C C . VAL D 1 273 ? -23.311 -42.898 54.751 1.00 39.58 253 VAL D C 1
ATOM 7296 O O . VAL D 1 273 ? -22.765 -43.971 55.071 1.00 38.92 253 VAL D O 1
ATOM 7300 N N . GLU D 1 274 ? -23.923 -42.084 55.621 1.00 39.61 254 GLU D N 1
ATOM 7301 C CA . GLU D 1 274 ? -24.011 -42.398 57.043 1.00 40.00 254 GLU D CA 1
ATOM 7302 C C . GLU D 1 274 ? -24.425 -43.853 57.208 1.00 39.80 254 GLU D C 1
ATOM 7303 O O . GLU D 1 274 ? -23.774 -44.626 57.918 1.00 39.37 254 GLU D O 1
ATOM 7305 N N . ARG D 1 275 ? -25.481 -44.218 56.488 1.00 39.65 255 ARG D N 1
ATOM 7306 C CA . ARG D 1 275 ? -26.169 -45.481 56.672 1.00 40.13 255 ARG D CA 1
ATOM 7307 C C . ARG D 1 275 ? -25.379 -46.667 56.158 1.00 40.58 255 ARG D C 1
ATOM 7308 O O . ARG D 1 275 ? -25.281 -47.695 56.848 1.00 41.43 255 ARG D O 1
ATOM 7316 N N . TYR D 1 276 ? -24.791 -46.542 54.975 1.00 40.28 256 TYR D N 1
ATOM 7317 C CA . TYR D 1 276 ? -23.970 -47.636 54.476 1.00 40.06 256 TYR D CA 1
ATOM 7318 C C . TYR D 1 276 ? -22.816 -47.846 55.413 1.00 40.88 256 TYR D C 1
ATOM 7319 O O . TYR D 1 276 ? -22.492 -48.974 55.720 1.00 41.78 256 TYR D O 1
ATOM 7328 N N . ARG D 1 277 ? -22.203 -46.753 55.874 1.00 42.16 257 ARG D N 1
ATOM 7329 C CA . ARG D 1 277 ? -20.997 -46.813 56.730 1.00 43.44 257 ARG D CA 1
ATOM 7330 C C . ARG D 1 277 ? -21.269 -47.650 57.976 1.00 43.39 257 ARG D C 1
ATOM 7331 O O . ARG D 1 277 ? -20.529 -48.572 58.317 1.00 43.02 257 ARG D O 1
ATOM 7339 N N . ARG D 1 278 ? -22.351 -47.263 58.636 1.00 43.92 258 ARG D N 1
ATOM 7340 C CA . ARG D 1 278 ? -23.037 -47.990 59.676 1.00 44.48 258 ARG D CA 1
ATOM 7341 C C . ARG D 1 278 ? -23.197 -49.474 59.379 1.00 44.39 258 ARG D C 1
ATOM 7342 O O . ARG D 1 278 ? -22.670 -50.320 60.101 1.00 45.12 258 ARG D O 1
ATOM 7350 N N . ASP D 1 279 ? -23.945 -49.774 58.321 1.00 44.41 259 ASP D N 1
ATOM 7351 C CA . ASP D 1 279 ? -24.215 -51.138 57.877 1.00 44.30 259 ASP D CA 1
ATOM 7352 C C . ASP D 1 279 ? -22.921 -51.872 57.587 1.00 44.01 259 ASP D C 1
ATOM 7353 O O . ASP D 1 279 ? -22.861 -53.107 57.640 1.00 43.78 259 ASP D O 1
ATOM 7358 N N . ALA D 1 280 ? -21.885 -51.121 57.242 1.00 43.71 260 ALA D N 1
ATOM 7359 C CA . ALA D 1 280 ? -20.616 -51.743 56.912 1.00 44.06 260 ALA D CA 1
ATOM 7360 C C . ALA D 1 280 ? -20.004 -52.321 58.171 1.00 44.17 260 ALA D C 1
ATOM 7361 O O . ALA D 1 280 ? -19.676 -53.518 58.235 1.00 43.46 260 ALA D O 1
ATOM 7363 N N . GLN D 1 281 ? -19.894 -51.470 59.187 1.00 44.30 261 GLN D N 1
ATOM 7364 C CA . GLN D 1 281 ? -19.436 -51.911 60.471 1.00 44.91 261 GLN D CA 1
ATOM 7365 C C . GLN D 1 281 ? -20.096 -53.224 60.887 1.00 44.37 261 GLN D C 1
ATOM 7366 O O . GLN D 1 281 ? -19.408 -54.139 61.306 1.00 44.95 261 GLN D O 1
ATOM 7372 N N . ARG D 1 282 ? -21.412 -53.331 60.731 1.00 43.83 262 ARG D N 1
ATOM 7373 C CA . ARG D 1 282 ? -22.148 -54.510 61.198 1.00 43.72 262 ARG D CA 1
ATOM 7374 C C . ARG D 1 282 ? -21.919 -55.786 60.380 1.00 43.94 262 ARG D C 1
ATOM 7375 O O . ARG D 1 282 ? -21.704 -56.867 60.940 1.00 43.67 262 ARG D O 1
ATOM 7383 N N . ASP D 1 283 ? -21.971 -55.689 59.057 1.00 44.60 263 ASP D N 1
ATOM 7384 C CA . ASP D 1 283 ? -21.909 -56.907 58.275 1.00 44.76 263 ASP D CA 1
ATOM 7385 C C . ASP D 1 283 ? -20.577 -57.131 57.642 1.00 44.68 263 ASP D C 1
ATOM 7386 O O . ASP D 1 283 ? -20.382 -58.124 56.951 1.00 45.62 263 ASP D O 1
ATOM 7391 N N . GLY D 1 284 ? -19.629 -56.247 57.947 1.00 44.42 264 GLY D N 1
ATOM 7392 C CA . GLY D 1 284 ? -18.239 -56.439 57.529 1.00 43.78 264 GLY D CA 1
ATOM 7393 C C . GLY D 1 284 ? -18.117 -56.214 56.040 1.00 43.30 264 GLY D C 1
ATOM 7394 O O . GLY D 1 284 ? -17.868 -57.158 55.278 1.00 43.20 264 GLY D O 1
ATOM 7395 N N . LEU D 1 285 ? -18.313 -54.957 55.638 1.00 42.49 265 LEU D N 1
ATOM 7396 C CA . LEU D 1 285 ? -18.529 -54.578 54.249 1.00 41.99 265 LEU D CA 1
ATOM 7397 C C . LEU D 1 285 ? -17.497 -53.544 53.809 1.00 41.97 265 LEU D C 1
ATOM 7398 O O . LEU D 1 285 ? -17.116 -52.691 54.604 1.00 41.89 265 LEU D O 1
ATOM 7403 N N . PRO D 1 286 ? -17.119 -53.556 52.522 1.00 42.18 266 PRO D N 1
ATOM 7404 C CA . PRO D 1 286 ? -15.922 -52.847 52.061 1.00 41.48 266 PRO D CA 1
ATOM 7405 C C . PRO D 1 286 ? -16.021 -51.387 52.408 1.00 40.99 266 PRO D C 1
ATOM 7406 O O . PRO D 1 286 ? -17.131 -50.840 52.453 1.00 39.89 266 PRO D O 1
ATOM 7410 N N . LEU D 1 287 ? -14.875 -50.758 52.632 1.00 40.72 267 LEU D N 1
ATOM 7411 C CA . LEU D 1 287 ? -14.877 -49.365 53.023 1.00 41.09 267 LEU D CA 1
ATOM 7412 C C . LEU D 1 287 ? -13.991 -48.513 52.153 1.00 41.76 267 LEU D C 1
ATOM 7413 O O . LEU D 1 287 ? -14.281 -47.315 52.017 1.00 43.37 267 LEU D O 1
#